Protein AF-A0A928VMZ5-F1 (afdb_monomer_lite)

InterPro domains:
  IPR001173 Glycosyltransferase 2-like [PF00535] (229-336)
  IPR029044 Nucleotide-diphospho-sugar transferases [G3DSA:3.90.550.10] (185-448)
  IPR029044 Nucleotide-diphospho-sugar transferases [SSF53448] (228-438)
  IPR050834 Glycosyltransferase 2 family enzymes [PTHR43685] (114-525)

Radius of gyration: 34.08 Å; chains: 1; bounding box: 71×69×116 Å

Organism: NCBI:txid2777977

Structure (mmCIF, N/CA/C/O backbone):
data_AF-A0A928VMZ5-F1
#
_entry.id   AF-A0A928VMZ5-F1
#
loop_
_atom_site.group_PDB
_atom_site.id
_atom_site.type_symbol
_atom_site.label_atom_id
_atom_site.label_alt_id
_atom_site.label_comp_id
_atom_site.label_asym_id
_atom_site.label_entity_id
_atom_site.label_seq_id
_atom_site.pdbx_PDB_ins_code
_atom_site.Cartn_x
_atom_site.Cartn_y
_atom_site.Cartn_z
_atom_site.occupancy
_atom_site.B_iso_or_equiv
_atom_site.auth_seq_id
_atom_site.auth_comp_id
_atom_site.auth_asym_id
_atom_site.auth_atom_id
_atom_site.pdbx_PDB_model_num
ATOM 1 N N . MET A 1 1 ? 26.529 -27.190 -6.063 1.00 48.56 1 MET A N 1
ATOM 2 C CA . MET A 1 1 ? 25.631 -26.484 -6.999 1.00 48.56 1 MET A CA 1
ATOM 3 C C . MET A 1 1 ? 24.215 -26.719 -6.514 1.00 48.56 1 MET A C 1
ATOM 5 O O . MET A 1 1 ? 23.873 -27.872 -6.290 1.00 48.56 1 MET A O 1
ATOM 9 N N . ASN A 1 2 ? 23.431 -25.664 -6.299 1.00 65.12 2 ASN A N 1
ATOM 10 C CA . ASN A 1 2 ? 22.034 -25.797 -5.888 1.00 65.12 2 ASN A CA 1
ATOM 11 C C . ASN A 1 2 ? 21.183 -26.003 -7.143 1.00 65.12 2 ASN A C 1
ATOM 13 O O . ASN A 1 2 ? 20.600 -25.052 -7.662 1.00 65.12 2 ASN A O 1
ATOM 17 N N . VAL A 1 3 ? 21.221 -27.225 -7.679 1.00 68.25 3 VAL A N 1
ATOM 18 C CA . VAL A 1 3 ? 20.388 -27.623 -8.813 1.00 68.25 3 VAL A CA 1
ATOM 19 C C . VAL A 1 3 ? 19.089 -28.190 -8.261 1.00 68.25 3 VAL A C 1
ATOM 21 O O . VAL A 1 3 ? 19.129 -29.147 -7.491 1.00 68.25 3 VAL A O 1
ATOM 24 N N . VAL A 1 4 ? 17.956 -27.589 -8.613 1.00 71.94 4 VAL A N 1
ATOM 25 C CA . VAL A 1 4 ? 16.639 -28.082 -8.197 1.00 71.94 4 VAL A CA 1
ATOM 26 C C . VAL A 1 4 ? 15.840 -28.467 -9.421 1.00 71.94 4 VAL A C 1
ATOM 28 O O . VAL A 1 4 ? 15.658 -27.657 -10.323 1.00 71.94 4 VAL A O 1
ATOM 31 N N . LEU A 1 5 ? 15.353 -29.702 -9.431 1.00 75.50 5 LEU A N 1
ATOM 32 C CA . LEU A 1 5 ? 14.455 -30.181 -10.466 1.00 75.50 5 LEU A CA 1
ATOM 33 C C . LEU A 1 5 ? 13.077 -29.534 -10.288 1.00 75.50 5 LEU A C 1
ATOM 35 O O . LEU A 1 5 ? 12.464 -29.662 -9.227 1.00 75.50 5 LEU A O 1
ATOM 39 N N . LEU A 1 6 ? 12.583 -28.868 -11.323 1.00 71.88 6 LEU A N 1
ATOM 40 C CA . LEU A 1 6 ? 11.251 -28.284 -11.352 1.00 71.88 6 LEU A CA 1
ATOM 41 C C . LEU A 1 6 ? 10.446 -28.928 -12.476 1.00 71.88 6 LEU A C 1
ATOM 43 O O . LEU A 1 6 ? 10.633 -28.582 -13.635 1.00 71.88 6 LEU A O 1
ATOM 47 N N . ASP A 1 7 ? 9.532 -29.830 -12.131 1.00 67.81 7 ASP A N 1
ATOM 48 C CA . ASP A 1 7 ? 8.591 -30.406 -13.093 1.00 67.81 7 ASP A CA 1
ATOM 49 C C . ASP A 1 7 ? 7.359 -29.506 -13.225 1.00 67.81 7 ASP A C 1
ATOM 51 O O . ASP A 1 7 ? 6.564 -29.388 -12.290 1.00 67.81 7 ASP A O 1
ATOM 55 N N . ILE A 1 8 ? 7.201 -28.863 -14.380 1.00 58.34 8 ILE A N 1
ATOM 56 C CA . ILE A 1 8 ? 6.125 -27.891 -14.622 1.00 58.34 8 ILE A CA 1
ATOM 57 C C . ILE A 1 8 ? 4.748 -28.548 -14.787 1.00 58.34 8 ILE A C 1
ATOM 59 O O . ILE A 1 8 ? 3.746 -27.841 -14.839 1.00 58.34 8 ILE A O 1
ATOM 63 N N . THR A 1 9 ? 4.675 -29.885 -14.837 1.00 50.16 9 THR A N 1
ATOM 64 C CA . THR A 1 9 ? 3.401 -30.625 -14.754 1.00 50.16 9 THR A CA 1
ATOM 65 C C . THR A 1 9 ? 2.824 -30.649 -13.336 1.00 50.16 9 THR A C 1
ATOM 67 O O . THR A 1 9 ? 1.687 -31.072 -13.129 1.00 50.16 9 THR A O 1
ATOM 70 N N . LYS A 1 10 ? 3.595 -30.192 -12.342 1.00 55.28 10 LYS A N 1
ATOM 71 C CA . LYS A 1 10 ? 3.208 -30.155 -10.932 1.00 55.28 10 LYS A CA 1
ATOM 72 C C . LYS A 1 10 ? 2.978 -28.714 -10.478 1.00 55.28 10 LYS A C 1
ATOM 74 O O . LYS A 1 10 ? 3.551 -27.786 -11.051 1.00 55.28 10 LYS A O 1
ATOM 79 N N . PRO A 1 11 ? 2.175 -28.503 -9.419 1.00 47.78 11 PRO A N 1
ATOM 80 C CA . PRO A 1 11 ? 2.005 -27.181 -8.836 1.00 47.78 11 PRO A CA 1
ATOM 81 C C . PRO A 1 11 ? 3.365 -26.565 -8.499 1.00 47.78 11 PRO A C 1
ATOM 83 O O . PRO A 1 11 ? 4.141 -27.132 -7.730 1.00 47.78 11 PRO A O 1
ATOM 86 N N . ILE A 1 12 ? 3.651 -25.398 -9.080 1.00 55.81 12 ILE A N 1
ATOM 87 C CA . ILE A 1 12 ? 4.871 -24.653 -8.769 1.00 55.81 12 ILE A CA 1
ATOM 88 C C . ILE A 1 12 ? 4.720 -24.105 -7.353 1.00 55.81 12 ILE A C 1
ATOM 90 O O . ILE A 1 12 ? 3.917 -23.196 -7.110 1.00 55.81 12 ILE A O 1
ATOM 94 N N . VAL A 1 13 ? 5.497 -24.678 -6.444 1.00 62.97 13 VAL A N 1
ATOM 95 C CA . VAL A 1 13 ? 5.587 -24.312 -5.031 1.00 62.97 13 VAL A CA 1
ATOM 96 C C . VAL A 1 13 ? 6.907 -23.603 -4.753 1.00 62.97 13 VAL A C 1
ATOM 98 O O . VAL A 1 13 ? 7.823 -23.615 -5.576 1.00 62.97 13 VAL A O 1
ATOM 101 N N . ASP A 1 14 ? 7.001 -22.979 -3.586 1.00 67.81 14 ASP A N 1
ATOM 102 C CA . ASP A 1 14 ? 8.246 -22.386 -3.116 1.00 67.81 14 ASP A CA 1
ATOM 103 C C . ASP A 1 14 ? 9.332 -23.465 -2.979 1.00 67.81 14 ASP A C 1
ATOM 105 O O . ASP A 1 14 ? 9.117 -24.521 -2.380 1.00 67.81 14 ASP A O 1
ATOM 109 N N . ILE A 1 15 ? 10.516 -23.198 -3.526 1.00 70.69 15 ILE A N 1
ATOM 110 C CA . ILE A 1 15 ? 11.653 -24.119 -3.483 1.00 70.69 15 ILE A CA 1
ATOM 111 C C . ILE A 1 15 ? 12.613 -23.675 -2.390 1.00 70.69 15 ILE A C 1
ATOM 113 O O . ILE A 1 15 ? 13.201 -22.598 -2.480 1.00 70.69 15 ILE A O 1
ATOM 117 N N . ARG A 1 16 ? 12.837 -24.534 -1.392 1.00 71.38 16 ARG A N 1
ATOM 118 C CA . ARG A 1 16 ? 13.838 -24.310 -0.343 1.00 71.38 16 ARG A CA 1
ATOM 119 C C . ARG A 1 16 ? 15.166 -24.960 -0.732 1.00 71.38 16 ARG A C 1
ATOM 121 O O . ARG A 1 16 ? 15.240 -26.166 -0.948 1.00 71.38 16 ARG A O 1
ATOM 128 N N . LEU A 1 17 ? 16.211 -24.153 -0.834 1.00 66.75 17 LEU A N 1
ATOM 129 C CA . LEU A 1 17 ? 17.553 -24.565 -1.225 1.00 66.75 17 LEU A CA 1
ATOM 130 C C . LEU A 1 17 ? 18.358 -25.033 -0.004 1.00 66.75 17 LEU A C 1
ATOM 132 O O . LEU A 1 17 ? 18.154 -24.511 1.095 1.00 66.75 17 LEU A O 1
ATOM 136 N N . PRO A 1 18 ? 19.310 -25.969 -0.176 1.00 64.19 18 PRO A N 1
ATOM 137 C CA . PRO A 1 18 ? 20.216 -26.354 0.897 1.00 64.19 18 PRO A CA 1
ATOM 138 C C . PRO A 1 18 ? 21.054 -25.156 1.379 1.00 64.19 18 PRO A C 1
ATOM 140 O O . PRO A 1 18 ? 21.425 -24.301 0.564 1.00 64.19 18 PRO A O 1
ATOM 143 N N . PRO A 1 19 ? 21.416 -25.099 2.673 1.00 56.66 19 PRO A N 1
ATOM 144 C CA . PRO A 1 19 ? 22.263 -24.037 3.204 1.00 56.66 19 PRO A CA 1
ATOM 145 C C . PRO A 1 19 ? 23.654 -24.062 2.545 1.00 56.66 19 PRO A C 1
ATOM 147 O O . PRO A 1 19 ? 24.413 -25.017 2.694 1.00 56.66 19 PRO A O 1
ATOM 150 N N . GLY A 1 20 ? 24.001 -23.001 1.808 1.00 58.56 20 GLY A N 1
ATOM 151 C CA . GLY A 1 20 ? 25.301 -22.851 1.148 1.00 58.56 20 GLY A CA 1
ATOM 152 C C . GLY A 1 20 ? 25.461 -21.515 0.410 1.00 58.56 20 GLY A C 1
ATOM 153 O O . GLY A 1 20 ? 24.483 -20.935 -0.052 1.00 58.56 20 GLY A O 1
ATOM 154 N N . ARG A 1 21 ? 26.707 -21.028 0.282 1.00 50.72 21 ARG A N 1
ATOM 155 C CA . ARG A 1 21 ? 27.095 -19.726 -0.319 1.00 50.72 21 ARG A CA 1
ATOM 156 C C . ARG A 1 21 ? 27.026 -19.688 -1.862 1.00 50.72 21 ARG A C 1
ATOM 158 O O . ARG A 1 21 ? 27.895 -19.099 -2.500 1.00 50.72 21 ARG A O 1
ATOM 165 N N . ALA A 1 22 ? 26.063 -20.361 -2.491 1.00 54.56 22 ALA A N 1
ATOM 166 C CA . ALA A 1 22 ? 25.933 -20.301 -3.948 1.00 54.56 22 ALA A CA 1
ATOM 167 C C . ALA A 1 22 ? 25.174 -19.016 -4.351 1.00 54.56 22 ALA A C 1
ATOM 169 O O . ALA A 1 22 ? 24.052 -18.830 -3.889 1.00 54.56 22 ALA A O 1
ATOM 170 N N . PRO A 1 23 ? 25.735 -18.139 -5.210 1.00 59.34 23 PRO A N 1
ATOM 171 C CA . PRO A 1 23 ? 25.083 -16.882 -5.612 1.00 59.34 23 PRO A CA 1
ATOM 172 C C . PRO A 1 23 ? 23.857 -17.085 -6.519 1.00 59.34 23 PRO A C 1
ATOM 174 O O . PRO A 1 23 ? 23.101 -16.146 -6.772 1.00 59.34 23 PRO A O 1
ATOM 177 N N . HIS A 1 24 ? 23.653 -18.312 -7.007 1.00 66.44 24 HIS A N 1
ATOM 178 C CA . HIS A 1 24 ? 22.544 -18.675 -7.879 1.00 66.44 24 HIS A CA 1
ATOM 179 C C . HIS A 1 24 ? 22.023 -20.083 -7.556 1.00 66.44 24 HIS A C 1
ATOM 181 O O . HIS A 1 24 ? 22.812 -20.998 -7.287 1.00 66.44 24 HIS A O 1
ATOM 187 N N . ALA A 1 25 ? 20.708 -20.275 -7.671 1.00 71.25 25 ALA A N 1
ATOM 188 C CA . ALA A 1 25 ? 20.103 -21.592 -7.854 1.00 71.25 25 ALA A CA 1
ATOM 189 C C . ALA A 1 25 ? 19.911 -21.850 -9.338 1.00 71.25 25 ALA A C 1
ATOM 191 O O . ALA A 1 25 ? 19.537 -20.957 -10.094 1.00 71.25 25 ALA A O 1
ATOM 192 N N . THR A 1 26 ? 20.171 -23.082 -9.751 1.00 80.50 26 THR A N 1
ATOM 193 C CA . THR A 1 26 ? 19.883 -23.529 -11.109 1.00 80.50 26 THR A CA 1
ATOM 194 C C . THR A 1 26 ? 18.637 -24.397 -11.051 1.00 80.50 26 THR A C 1
ATOM 196 O O . THR A 1 26 ? 18.661 -25.469 -10.456 1.00 80.50 26 THR A O 1
ATOM 199 N N . LEU A 1 27 ? 17.528 -23.925 -11.606 1.00 77.19 27 LEU A N 1
ATOM 200 C CA . LEU A 1 27 ? 16.335 -24.745 -11.747 1.00 77.19 27 LEU A CA 1
ATOM 201 C C . LEU A 1 27 ? 16.476 -25.584 -13.008 1.00 77.19 27 LEU A C 1
ATOM 203 O O . LEU A 1 27 ? 16.452 -25.035 -14.105 1.00 77.19 27 LEU A O 1
ATOM 207 N N . GLN A 1 28 ? 16.609 -26.894 -12.839 1.00 79.75 28 GLN A N 1
ATOM 208 C CA . GLN A 1 28 ? 16.480 -27.860 -13.921 1.00 79.75 28 GLN A CA 1
ATOM 209 C C . GLN A 1 28 ? 14.999 -28.029 -14.225 1.00 79.75 28 GLN A C 1
ATOM 211 O O . GLN A 1 28 ? 14.299 -28.794 -13.561 1.00 79.75 28 GLN A O 1
ATOM 216 N N . VAL A 1 29 ? 14.507 -27.273 -15.198 1.00 72.62 29 VAL A N 1
ATOM 217 C CA . VAL A 1 29 ? 13.096 -27.302 -15.571 1.00 72.62 29 VAL A CA 1
ATOM 218 C C . VAL A 1 29 ? 12.838 -28.562 -16.376 1.00 72.62 29 VAL A C 1
ATOM 220 O O . VAL A 1 29 ? 13.568 -28.862 -17.319 1.00 72.62 29 VAL A O 1
ATOM 223 N N . GLN A 1 30 ? 11.807 -29.305 -16.003 1.00 65.06 30 GLN A N 1
ATOM 224 C CA . GLN A 1 30 ? 11.381 -30.518 -16.669 1.00 65.06 30 GLN A CA 1
ATOM 225 C C . GLN A 1 30 ? 9.888 -30.484 -16.983 1.00 65.06 30 GLN A C 1
ATOM 227 O O . GLN A 1 30 ? 9.126 -29.783 -16.322 1.00 65.06 30 GLN A O 1
ATOM 232 N N . PHE A 1 31 ? 9.467 -31.279 -17.959 1.00 57.19 31 PHE A N 1
ATOM 233 C CA . PHE A 1 31 ? 8.062 -31.589 -18.216 1.00 57.19 31 PHE A CA 1
ATOM 234 C C . PHE A 1 31 ? 7.916 -33.086 -18.400 1.00 57.19 31 PHE A C 1
ATOM 236 O O . PHE A 1 31 ? 8.609 -33.678 -19.228 1.00 57.19 31 PHE A O 1
ATOM 243 N N . ALA A 1 32 ? 7.060 -33.696 -17.579 1.00 54.47 32 ALA A N 1
ATOM 244 C CA . ALA A 1 32 ? 6.840 -35.141 -17.567 1.00 54.47 32 ALA A CA 1
ATOM 245 C C . ALA A 1 32 ? 8.157 -35.949 -17.467 1.00 54.47 32 ALA A C 1
ATOM 247 O O . ALA A 1 32 ? 8.309 -37.002 -18.084 1.00 54.47 32 ALA A O 1
ATOM 248 N N . GLY A 1 33 ? 9.132 -35.438 -16.703 1.00 52.59 33 GLY A N 1
ATOM 249 C CA . GLY A 1 33 ? 10.445 -36.064 -16.500 1.00 52.59 33 GLY A CA 1
ATOM 250 C C . GLY A 1 33 ? 11.509 -35.801 -17.580 1.00 52.59 33 GLY A C 1
ATOM 251 O O . GLY A 1 33 ? 12.642 -36.251 -17.409 1.00 52.59 33 GLY A O 1
ATOM 252 N N . GLN A 1 34 ? 11.209 -35.070 -18.664 1.00 48.19 34 GLN A N 1
ATOM 253 C CA . GLN A 1 34 ? 12.216 -34.623 -19.644 1.00 48.19 34 GLN A CA 1
ATOM 254 C C . GLN A 1 34 ? 12.776 -33.241 -19.300 1.00 48.19 34 GLN A C 1
ATOM 256 O O . GLN A 1 34 ? 12.016 -32.327 -19.001 1.00 48.19 34 GLN A O 1
ATOM 261 N N . HIS A 1 35 ? 14.098 -33.064 -19.395 1.00 67.94 35 HIS A N 1
ATOM 262 C CA . HIS A 1 35 ? 14.784 -31.792 -19.134 1.00 67.94 35 HIS A CA 1
ATOM 263 C C . HIS A 1 35 ? 14.622 -30.781 -20.277 1.00 67.94 35 HIS A C 1
ATOM 265 O O . HIS A 1 35 ? 14.902 -31.089 -21.430 1.00 67.94 35 HIS A O 1
ATOM 271 N N . LEU A 1 36 ? 14.179 -29.567 -19.938 1.00 50.84 36 LEU A N 1
ATOM 272 C CA . LEU A 1 36 ? 13.831 -28.482 -20.868 1.00 50.84 36 LEU A CA 1
ATOM 273 C C . LEU A 1 36 ? 14.871 -27.363 -20.916 1.00 50.84 36 LEU A C 1
ATOM 275 O O . LEU A 1 36 ? 14.942 -26.599 -21.883 1.00 50.84 36 LEU A O 1
ATOM 279 N N . GLY A 1 37 ? 15.657 -27.232 -19.852 1.00 57.00 37 GLY A N 1
ATOM 280 C CA . GLY A 1 37 ? 16.647 -26.181 -19.701 1.00 57.00 37 GLY A CA 1
ATOM 281 C C . GLY A 1 37 ? 16.877 -25.797 -18.248 1.00 57.00 37 GLY A C 1
ATOM 282 O O . GLY A 1 37 ? 16.157 -26.217 -17.341 1.00 57.00 37 GLY A O 1
ATOM 283 N N . ASP A 1 38 ? 17.905 -24.980 -18.056 1.00 76.31 38 ASP A N 1
ATOM 284 C CA . ASP A 1 38 ? 18.380 -24.553 -16.750 1.00 76.31 38 ASP A CA 1
ATOM 285 C C . ASP A 1 38 ? 18.135 -23.060 -16.573 1.00 76.31 38 ASP A C 1
ATOM 287 O O . ASP A 1 38 ? 18.746 -22.247 -17.264 1.00 76.31 38 ASP A O 1
ATOM 291 N N . ILE A 1 39 ? 17.277 -22.684 -15.626 1.00 68.62 39 ILE A N 1
ATOM 292 C CA . ILE A 1 39 ? 17.122 -21.277 -15.245 1.00 68.62 39 ILE A CA 1
ATOM 293 C C . ILE A 1 39 ? 18.104 -20.986 -14.129 1.00 68.62 39 ILE A C 1
ATOM 295 O O . ILE A 1 39 ? 18.011 -21.568 -13.046 1.00 68.62 39 ILE A O 1
ATOM 299 N N . ARG A 1 40 ? 19.008 -20.033 -14.343 1.00 73.38 40 ARG A N 1
ATOM 300 C CA . ARG A 1 40 ? 19.794 -19.483 -13.240 1.00 73.38 40 ARG A CA 1
ATOM 301 C C . ARG A 1 40 ? 19.025 -18.363 -12.578 1.00 73.38 40 ARG A C 1
ATOM 303 O O . ARG A 1 40 ? 18.909 -17.266 -13.111 1.00 73.38 40 ARG A O 1
ATOM 310 N N . LEU A 1 41 ? 18.551 -18.633 -11.376 1.00 64.00 41 LEU A N 1
ATOM 311 C CA . LEU A 1 41 ? 17.943 -17.620 -10.542 1.00 64.00 41 LEU A CA 1
ATOM 312 C C . LEU A 1 41 ? 19.002 -17.019 -9.626 1.00 64.00 41 LEU A C 1
ATOM 314 O O . LEU A 1 41 ? 19.661 -17.770 -8.902 1.00 64.00 41 LEU A O 1
ATOM 318 N N . PRO A 1 42 ? 19.178 -15.686 -9.618 1.00 56.53 42 PRO A N 1
ATOM 319 C CA . PRO A 1 42 ? 19.941 -15.034 -8.568 1.00 56.53 42 PRO A CA 1
ATOM 320 C C . PRO A 1 42 ? 19.252 -15.312 -7.236 1.00 56.53 42 PRO A C 1
ATOM 322 O O . PRO A 1 42 ? 18.103 -14.922 -7.017 1.00 56.53 42 PRO A O 1
ATOM 325 N N . THR A 1 43 ? 19.943 -16.038 -6.367 1.00 56.81 43 THR A N 1
ATOM 326 C CA . THR A 1 43 ? 19.429 -16.403 -5.052 1.00 56.81 43 THR A CA 1
ATOM 327 C C . THR A 1 43 ? 19.940 -15.398 -4.050 1.00 56.81 43 THR A C 1
ATOM 329 O O . THR A 1 43 ? 21.118 -15.401 -3.705 1.00 56.81 43 THR A O 1
ATOM 332 N N . VAL A 1 44 ? 19.037 -14.528 -3.607 1.00 49.16 44 VAL A N 1
ATOM 333 C CA . VAL A 1 44 ? 19.271 -13.662 -2.447 1.00 49.16 44 VAL A CA 1
ATOM 334 C C . VAL A 1 44 ? 18.832 -14.377 -1.156 1.00 49.16 44 VAL A C 1
ATOM 336 O O . VAL A 1 44 ? 19.431 -14.177 -0.102 1.00 49.16 44 VAL A O 1
ATOM 339 N N . ASP A 1 45 ? 17.885 -15.317 -1.287 1.00 54.12 45 ASP A N 1
ATOM 340 C CA . ASP A 1 45 ? 17.253 -16.073 -0.204 1.00 54.12 45 ASP A CA 1
ATOM 341 C C . ASP A 1 45 ? 17.420 -17.592 -0.381 1.00 54.12 45 ASP A C 1
ATOM 343 O O . ASP A 1 45 ? 17.594 -18.096 -1.494 1.00 54.12 45 ASP A O 1
ATOM 347 N N . GLN A 1 46 ? 17.300 -18.346 0.720 1.00 67.31 46 GLN A N 1
ATOM 348 C CA . GLN A 1 46 ? 17.251 -19.818 0.693 1.00 67.31 46 GLN A CA 1
ATOM 349 C C . GLN A 1 46 ? 15.912 -20.365 0.178 1.00 67.31 46 GLN A C 1
ATOM 351 O O . GLN A 1 46 ? 15.770 -21.577 0.046 1.00 67.31 46 GLN A O 1
ATOM 356 N N . ILE A 1 47 ? 14.924 -19.508 -0.096 1.00 61.81 47 ILE A N 1
ATOM 357 C CA . ILE A 1 47 ? 13.630 -19.894 -0.657 1.00 61.81 47 ILE A CA 1
ATOM 358 C C . ILE A 1 47 ? 13.413 -19.119 -1.953 1.00 61.81 47 ILE A C 1
ATOM 360 O O . ILE A 1 47 ? 13.341 -17.893 -1.954 1.00 61.81 47 ILE A O 1
ATOM 364 N N . VAL A 1 48 ? 13.287 -19.838 -3.062 1.00 65.56 48 VAL A N 1
ATOM 365 C CA . VAL A 1 48 ? 12.854 -19.265 -4.332 1.00 65.56 48 VAL A CA 1
ATOM 366 C C . VAL A 1 48 ? 11.335 -19.373 -4.386 1.00 65.56 48 VAL A C 1
ATOM 368 O O . VAL A 1 48 ? 10.797 -20.477 -4.454 1.00 65.56 48 VAL A O 1
ATOM 371 N N . THR A 1 49 ? 10.638 -18.238 -4.327 1.00 65.44 49 THR A N 1
ATOM 372 C CA . THR A 1 49 ? 9.170 -18.235 -4.278 1.00 65.44 49 THR A CA 1
ATOM 373 C C . THR A 1 49 ? 8.556 -18.707 -5.591 1.00 65.44 49 THR A C 1
ATOM 375 O O . THR A 1 49 ? 9.071 -18.421 -6.673 1.00 65.44 49 THR A O 1
ATOM 378 N N . ALA A 1 50 ? 7.399 -19.356 -5.520 1.00 56.16 50 ALA A N 1
ATOM 379 C CA . ALA A 1 50 ? 6.610 -19.787 -6.662 1.00 56.16 50 ALA A CA 1
ATOM 380 C C . ALA A 1 50 ? 6.290 -18.623 -7.603 1.00 56.16 50 ALA A C 1
ATOM 382 O O . ALA A 1 50 ? 6.280 -18.807 -8.814 1.00 56.16 50 ALA A O 1
ATOM 383 N N . ALA A 1 51 ? 6.070 -17.416 -7.074 1.00 48.62 51 ALA A N 1
ATOM 384 C CA . ALA A 1 51 ? 5.853 -16.212 -7.875 1.00 48.62 51 ALA A CA 1
ATOM 385 C C . ALA A 1 51 ? 7.100 -15.817 -8.680 1.00 48.62 51 ALA A C 1
ATOM 387 O O . ALA A 1 51 ? 6.983 -15.460 -9.848 1.00 48.62 51 ALA A O 1
ATOM 388 N N . ARG A 1 52 ? 8.295 -15.936 -8.092 1.00 57.25 52 ARG A N 1
ATOM 389 C CA . ARG A 1 52 ? 9.574 -15.653 -8.757 1.00 57.25 52 ARG A CA 1
ATOM 390 C C . ARG A 1 52 ? 9.962 -16.757 -9.736 1.00 57.25 52 ARG A C 1
ATOM 392 O O . ARG A 1 52 ? 10.474 -16.453 -10.805 1.00 57.25 52 ARG A O 1
ATOM 399 N N . ILE A 1 53 ? 9.649 -18.012 -9.414 1.00 60.09 53 ILE A N 1
ATOM 400 C CA . ILE A 1 53 ? 9.773 -19.151 -10.331 1.00 60.09 53 ILE A CA 1
ATOM 401 C C . ILE A 1 53 ? 8.836 -18.955 -11.524 1.00 60.09 53 ILE A C 1
ATOM 403 O O . ILE A 1 53 ? 9.284 -19.053 -12.656 1.00 60.09 53 ILE A O 1
ATOM 407 N N . ARG A 1 54 ? 7.562 -18.606 -11.300 1.00 53.31 54 ARG A N 1
ATOM 408 C CA . ARG A 1 54 ? 6.593 -18.305 -12.369 1.00 53.31 54 ARG A CA 1
ATOM 409 C C . ARG A 1 54 ? 7.019 -17.093 -13.188 1.00 53.31 54 ARG A C 1
ATOM 411 O O . ARG A 1 54 ? 6.991 -17.165 -14.405 1.00 53.31 54 ARG A O 1
ATOM 418 N N . GLY A 1 55 ? 7.446 -16.011 -12.542 1.00 48.88 55 GLY A N 1
ATOM 419 C CA . GLY A 1 55 ? 7.949 -14.811 -13.210 1.00 48.88 55 GLY A CA 1
ATOM 420 C C . GLY A 1 55 ? 9.170 -15.107 -14.075 1.00 48.88 55 GLY A C 1
ATOM 421 O O . GLY A 1 55 ? 9.216 -14.670 -15.215 1.00 48.88 55 GLY A O 1
ATOM 422 N N . ALA A 1 56 ? 10.103 -15.925 -13.586 1.00 57.75 56 ALA A N 1
ATOM 423 C CA . ALA A 1 56 ? 11.254 -16.368 -14.361 1.00 57.75 56 ALA A CA 1
ATOM 424 C C . ALA A 1 56 ? 10.890 -17.377 -15.456 1.00 57.75 56 ALA A C 1
ATOM 426 O O . ALA A 1 56 ? 11.463 -17.319 -16.530 1.00 57.75 56 ALA A O 1
ATOM 427 N N . LEU A 1 57 ? 9.917 -18.266 -15.236 1.00 53.56 57 LEU A N 1
ATOM 428 C CA . LEU A 1 57 ? 9.411 -19.163 -16.277 1.00 53.56 57 LEU A CA 1
ATOM 429 C C . LEU A 1 57 ? 8.721 -18.379 -17.404 1.00 53.56 57 LEU A C 1
ATOM 431 O O . LEU A 1 57 ? 8.849 -18.711 -18.575 1.00 53.56 57 LEU A O 1
ATOM 435 N N . VAL A 1 58 ? 8.000 -17.317 -17.054 1.00 49.91 58 VAL A N 1
ATOM 436 C CA . VAL A 1 58 ? 7.353 -16.418 -18.013 1.00 49.91 58 VAL A CA 1
ATOM 437 C C . VAL A 1 58 ? 8.401 -15.561 -18.728 1.00 49.91 58 VAL A C 1
ATOM 439 O O . VAL A 1 58 ? 8.377 -15.487 -19.950 1.00 49.91 58 VAL A O 1
ATOM 442 N N . ALA A 1 59 ? 9.349 -14.963 -18.007 1.00 47.97 59 ALA A N 1
ATOM 443 C CA . ALA A 1 59 ? 10.385 -14.103 -18.582 1.00 47.97 59 ALA A CA 1
ATOM 444 C C . ALA A 1 59 ? 11.370 -14.878 -19.471 1.00 47.97 59 ALA A C 1
ATOM 446 O O . ALA A 1 59 ? 11.663 -14.456 -20.583 1.00 47.97 59 ALA A O 1
ATOM 447 N N . GLU A 1 60 ? 11.834 -16.039 -19.013 1.00 53.09 60 GLU A N 1
ATOM 448 C CA . GLU A 1 60 ? 12.840 -16.834 -19.721 1.00 53.09 60 GLU A CA 1
ATOM 449 C C . GLU A 1 60 ? 12.219 -17.646 -20.870 1.00 53.09 60 GLU A C 1
ATOM 451 O O . GLU A 1 60 ? 12.923 -18.094 -21.778 1.00 53.09 60 GLU A O 1
ATOM 456 N N . PHE A 1 61 ? 10.893 -17.853 -20.863 1.00 52.62 61 PHE A N 1
ATOM 457 C CA . PHE A 1 61 ? 10.294 -18.828 -21.764 1.00 52.62 61 PHE A CA 1
ATOM 458 C C . PHE A 1 61 ? 8.900 -18.531 -22.355 1.00 52.62 61 PHE A C 1
ATOM 460 O O . PHE A 1 61 ? 8.252 -19.449 -22.864 1.00 52.62 61 PHE A O 1
ATOM 467 N N . THR A 1 62 ? 8.458 -17.274 -22.423 1.00 48.12 62 THR A N 1
ATOM 468 C CA . THR A 1 62 ? 7.181 -16.857 -23.065 1.00 48.12 62 THR A CA 1
ATOM 469 C C . THR A 1 62 ? 7.055 -17.143 -24.574 1.00 48.12 62 THR A C 1
ATOM 471 O O . THR A 1 62 ? 6.001 -16.932 -25.162 1.00 48.12 62 THR A O 1
ATOM 474 N N . SER A 1 63 ? 8.087 -17.701 -25.197 1.00 48.81 63 SER A N 1
ATOM 475 C CA . SER A 1 63 ? 8.068 -18.356 -26.516 1.00 48.81 63 SER A CA 1
ATOM 476 C C . SER A 1 63 ? 9.029 -19.571 -26.564 1.00 48.81 63 SER A C 1
ATOM 478 O O . SER A 1 63 ? 8.687 -20.604 -27.146 1.00 48.81 63 SER A O 1
ATOM 480 N N . PRO A 1 64 ? 10.180 -19.557 -25.852 1.00 41.75 64 PRO A N 1
ATOM 481 C CA . PRO A 1 64 ? 11.092 -20.703 -25.806 1.00 41.75 64 PRO A CA 1
ATOM 482 C C . PRO A 1 64 ? 10.595 -21.973 -25.090 1.00 41.75 64 PRO A C 1
ATOM 484 O O . PRO A 1 64 ? 11.050 -23.046 -25.479 1.00 41.75 64 PRO A O 1
ATOM 487 N N . ILE A 1 65 ? 9.705 -21.911 -24.078 1.00 39.56 65 ILE A N 1
ATOM 488 C CA . ILE A 1 65 ? 9.313 -23.109 -23.281 1.00 39.56 65 ILE A CA 1
ATOM 489 C C . ILE A 1 65 ? 8.557 -24.078 -24.165 1.00 39.56 65 ILE A C 1
ATOM 491 O O . ILE A 1 65 ? 8.877 -25.256 -24.186 1.00 39.56 65 ILE A O 1
ATOM 495 N N . LEU A 1 66 ? 7.604 -23.573 -24.943 1.00 44.28 66 LEU A N 1
ATOM 496 C CA . LEU A 1 66 ? 6.713 -24.380 -25.765 1.00 44.28 66 LEU A CA 1
ATOM 497 C C . LEU A 1 66 ? 7.437 -25.012 -26.961 1.00 44.28 66 LEU A C 1
ATOM 499 O O . LEU A 1 66 ? 7.242 -26.186 -27.268 1.00 44.28 66 LEU A O 1
ATOM 503 N N . VAL A 1 67 ? 8.330 -24.246 -27.596 1.00 39.38 67 VAL A N 1
ATOM 504 C CA . VAL A 1 67 ? 9.148 -24.712 -28.724 1.00 39.38 67 VAL A CA 1
ATOM 505 C C . VAL A 1 67 ? 10.238 -25.690 -28.258 1.00 39.38 67 VAL A C 1
ATOM 507 O O . VAL A 1 67 ? 10.533 -26.646 -28.970 1.00 39.38 67 VAL A O 1
ATOM 510 N N . ARG A 1 68 ? 10.815 -25.513 -27.057 1.00 40.50 68 ARG A N 1
ATOM 511 C CA . ARG A 1 68 ? 11.802 -26.453 -26.483 1.00 40.50 68 ARG A CA 1
ATOM 512 C C . ARG A 1 68 ? 11.171 -27.702 -25.864 1.00 40.50 68 ARG A C 1
ATOM 514 O O . ARG A 1 68 ? 11.770 -28.761 -25.984 1.00 40.50 68 ARG A O 1
ATOM 521 N N . LEU A 1 69 ? 9.968 -27.596 -25.293 1.00 38.88 69 LEU A N 1
ATOM 522 C CA . LEU A 1 69 ? 9.158 -28.712 -24.775 1.00 38.88 69 LEU A CA 1
ATOM 523 C C . LEU A 1 69 ? 8.887 -29.806 -25.804 1.00 38.88 69 LEU A C 1
ATOM 525 O O . LEU A 1 69 ? 8.789 -30.976 -25.452 1.00 38.88 69 LEU A O 1
ATOM 529 N N . LEU A 1 70 ? 8.745 -29.420 -27.069 1.00 35.84 70 LEU A N 1
ATOM 530 C CA . LEU A 1 70 ? 8.402 -30.331 -28.157 1.00 35.84 70 LEU A CA 1
ATOM 531 C C . LEU A 1 70 ? 9.589 -30.635 -29.080 1.00 35.84 70 LEU A C 1
ATOM 533 O O . LEU A 1 70 ? 9.597 -31.683 -29.723 1.00 35.84 70 LEU A O 1
ATOM 537 N N . ALA A 1 71 ? 10.633 -29.795 -29.092 1.00 37.66 71 ALA A N 1
ATOM 538 C CA . ALA A 1 71 ? 11.899 -30.113 -29.761 1.00 37.66 71 ALA A CA 1
ATOM 539 C C . ALA A 1 71 ? 12.627 -31.315 -29.125 1.00 37.66 71 ALA A C 1
ATOM 541 O O . ALA A 1 71 ? 13.454 -31.940 -29.782 1.00 37.66 71 ALA A O 1
ATOM 542 N N . THR A 1 72 ? 12.316 -31.673 -27.874 1.00 40.62 72 THR A N 1
ATOM 543 C CA . THR A 1 72 ? 12.870 -32.859 -27.197 1.00 40.62 72 THR A CA 1
ATOM 544 C C . THR A 1 72 ? 12.044 -34.136 -27.401 1.00 40.62 72 THR A C 1
ATOM 546 O O . THR A 1 72 ? 12.474 -35.210 -26.974 1.00 40.62 72 THR A O 1
ATOM 549 N N . ALA A 1 73 ? 10.883 -34.052 -28.066 1.00 36.31 73 ALA A N 1
ATOM 550 C CA . ALA A 1 73 ? 9.950 -35.171 -28.228 1.00 36.31 73 ALA A CA 1
ATOM 551 C C . ALA A 1 73 ? 9.979 -35.853 -29.612 1.00 36.31 73 ALA A C 1
ATOM 553 O O . ALA A 1 73 ? 9.321 -36.876 -29.787 1.00 36.31 73 ALA A O 1
ATOM 554 N N . SER A 1 74 ? 10.745 -35.367 -30.597 1.00 33.94 74 SER A N 1
ATOM 555 C CA . SER A 1 74 ? 10.950 -36.113 -31.849 1.00 33.94 74 SER A CA 1
ATOM 556 C C . SER A 1 74 ? 12.295 -35.782 -32.499 1.00 33.94 74 SER A C 1
ATOM 558 O O . SER A 1 74 ? 12.677 -34.612 -32.499 1.00 33.94 74 SER A O 1
ATOM 560 N N . PRO A 1 75 ? 13.036 -36.753 -33.072 1.00 34.03 75 PRO A N 1
ATOM 561 C CA . PRO A 1 75 ? 14.432 -36.524 -33.435 1.00 34.03 75 PRO A CA 1
ATOM 562 C C . PRO A 1 75 ? 14.657 -35.625 -34.664 1.00 34.03 75 PRO A C 1
ATOM 564 O O . PRO A 1 75 ? 15.810 -35.351 -34.972 1.00 34.03 75 PRO A O 1
ATOM 567 N N . TRP A 1 76 ? 13.620 -35.161 -35.376 1.00 34.50 76 TRP A N 1
ATOM 568 C CA . TRP A 1 76 ? 13.793 -34.414 -36.634 1.00 34.50 76 TRP A CA 1
ATOM 569 C C . TRP A 1 76 ? 12.591 -33.519 -37.002 1.00 34.50 76 TRP A C 1
ATOM 571 O O . TRP A 1 76 ? 11.851 -33.900 -37.899 1.00 34.50 76 TRP A O 1
ATOM 581 N N . GLN A 1 77 ? 12.372 -32.342 -36.385 1.00 41.53 77 GLN A N 1
ATOM 582 C CA . GLN A 1 77 ? 11.443 -31.318 -36.930 1.00 41.53 77 GLN A CA 1
ATOM 583 C C . GLN A 1 77 ? 11.851 -29.868 -36.596 1.00 41.53 77 GLN A C 1
ATOM 585 O O . GLN A 1 77 ? 12.482 -29.595 -35.576 1.00 41.53 77 GLN A O 1
ATOM 590 N N . SER A 1 78 ? 11.497 -28.929 -37.482 1.00 46.59 78 SER A N 1
ATOM 591 C CA . SER A 1 78 ? 11.820 -27.498 -37.374 1.00 46.59 78 SER A CA 1
ATOM 592 C C . SER A 1 78 ? 10.904 -26.757 -36.384 1.00 46.59 78 SER A C 1
ATOM 594 O O . SER A 1 78 ? 9.787 -27.192 -36.095 1.00 46.59 78 SER A O 1
ATOM 596 N N . ARG A 1 79 ? 11.343 -25.583 -35.893 1.00 37.88 79 ARG A N 1
ATOM 597 C CA . ARG A 1 79 ? 10.575 -24.727 -34.957 1.00 37.88 79 ARG A CA 1
ATOM 598 C C . ARG A 1 79 ? 9.148 -24.411 -35.442 1.00 37.88 79 ARG A C 1
ATOM 600 O O . ARG A 1 79 ? 8.249 -24.270 -34.621 1.00 37.88 79 ARG A O 1
ATOM 607 N N . ALA A 1 80 ? 8.935 -24.340 -36.757 1.00 42.22 80 ALA A N 1
ATOM 608 C CA . ALA A 1 80 ? 7.638 -24.046 -37.365 1.00 42.22 80 ALA A CA 1
ATOM 609 C C . ALA A 1 80 ? 6.642 -25.222 -37.285 1.00 42.22 80 ALA A C 1
ATOM 611 O O . ALA A 1 80 ? 5.470 -25.010 -36.984 1.00 42.22 80 ALA A O 1
ATOM 612 N N . GLN A 1 81 ? 7.099 -26.464 -37.486 1.00 45.59 81 GLN A N 1
ATOM 613 C CA . GLN A 1 81 ? 6.248 -27.660 -37.358 1.00 45.59 81 GLN A CA 1
ATOM 614 C C . GLN A 1 81 ? 5.826 -27.912 -35.909 1.00 45.59 81 GLN A C 1
ATOM 616 O O . GLN A 1 81 ? 4.701 -28.328 -35.641 1.00 45.59 81 GLN A O 1
ATOM 621 N N . ILE A 1 82 ? 6.716 -27.602 -34.969 1.00 45.00 82 ILE A N 1
ATOM 622 C CA . ILE A 1 82 ? 6.457 -27.715 -33.535 1.00 45.00 82 ILE A CA 1
ATOM 623 C C . ILE A 1 82 ? 5.367 -26.729 -33.087 1.00 45.00 82 ILE A C 1
ATOM 625 O O . ILE A 1 82 ? 4.439 -27.127 -32.384 1.00 45.00 82 ILE A O 1
ATOM 629 N N . ALA A 1 83 ? 5.437 -25.471 -33.534 1.00 49.62 83 ALA A N 1
ATOM 630 C CA . ALA A 1 83 ? 4.396 -24.479 -33.267 1.00 49.62 83 ALA A CA 1
ATOM 631 C C . ALA A 1 83 ? 3.043 -24.886 -33.887 1.00 49.62 83 ALA A C 1
ATOM 633 O O . ALA A 1 83 ? 2.011 -24.809 -33.227 1.00 49.62 83 ALA A O 1
ATOM 634 N N . ALA A 1 84 ? 3.045 -25.413 -35.117 1.00 52.53 84 ALA A N 1
ATOM 635 C CA . ALA A 1 84 ? 1.827 -25.884 -35.782 1.00 52.53 84 ALA A CA 1
ATOM 636 C C . ALA A 1 84 ? 1.152 -27.061 -35.047 1.00 52.53 84 ALA A C 1
ATOM 638 O O . ALA A 1 84 ? -0.067 -27.064 -34.872 1.00 52.53 84 ALA A O 1
ATOM 639 N N . ASN A 1 85 ? 1.936 -28.034 -34.573 1.00 53.25 85 ASN A N 1
ATOM 640 C CA . ASN A 1 85 ? 1.425 -29.186 -33.822 1.00 53.25 85 ASN A CA 1
ATOM 641 C C . ASN A 1 85 ? 0.881 -28.800 -32.446 1.00 53.25 85 ASN A C 1
ATOM 643 O O . ASN A 1 85 ? -0.062 -29.422 -31.955 1.00 53.25 85 ASN A O 1
ATOM 647 N N . LEU A 1 86 ? 1.474 -27.791 -31.813 1.00 54.06 86 LEU A N 1
ATOM 648 C CA . LEU A 1 86 ? 1.012 -27.316 -30.522 1.00 54.06 86 LEU A CA 1
ATOM 649 C C . LEU A 1 86 ? -0.329 -26.592 -30.633 1.00 54.06 86 LEU A C 1
ATOM 651 O O . LEU A 1 86 ? -1.235 -26.845 -29.840 1.00 54.06 86 LEU A O 1
ATOM 655 N N . ASP A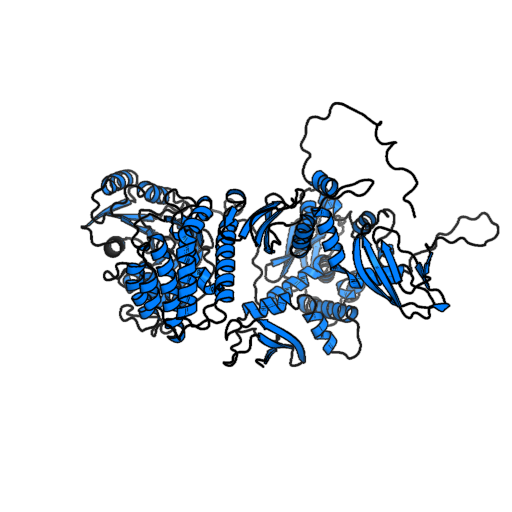 1 87 ? -0.469 -25.748 -31.649 1.00 60.75 87 ASP A N 1
ATOM 656 C CA . ASP A 1 87 ? -1.711 -25.035 -31.915 1.00 60.75 87 ASP A CA 1
ATOM 657 C C . ASP A 1 87 ? -2.848 -26.017 -32.197 1.00 60.75 87 ASP A C 1
ATOM 659 O O . ASP A 1 87 ? -3.962 -25.822 -31.716 1.00 60.75 87 ASP A O 1
ATOM 663 N N . GLN A 1 88 ? -2.549 -27.120 -32.889 1.00 66.19 88 GLN A N 1
ATOM 664 C CA . GLN A 1 88 ? -3.506 -28.189 -33.135 1.00 66.19 88 GLN A CA 1
ATOM 665 C C . GLN A 1 88 ? -3.936 -28.866 -31.829 1.00 66.19 88 GLN A C 1
ATOM 667 O O . GLN A 1 88 ? -5.114 -28.811 -31.501 1.00 66.19 88 GLN A O 1
ATOM 672 N N . HIS A 1 89 ? -3.018 -29.448 -31.049 1.00 57.88 89 HIS A N 1
ATOM 673 C CA . HIS A 1 89 ? -3.379 -30.159 -29.810 1.00 57.88 89 HIS A CA 1
ATOM 674 C C . HIS A 1 89 ? -4.103 -29.266 -28.796 1.00 57.88 89 HIS A C 1
ATOM 676 O O . HIS A 1 89 ? -5.011 -29.710 -28.095 1.00 57.88 89 HIS A O 1
ATOM 682 N N . PHE A 1 90 ? -3.725 -27.991 -28.732 1.00 60.56 90 PHE A N 1
ATOM 683 C CA . PHE A 1 90 ? -4.381 -27.012 -27.883 1.00 60.56 90 PHE A CA 1
ATOM 684 C C . PHE A 1 90 ? -5.841 -26.763 -28.293 1.00 60.56 90 PHE A C 1
ATOM 686 O O . PHE A 1 90 ? -6.743 -26.815 -27.456 1.00 60.56 90 PHE A O 1
ATOM 693 N N . LEU A 1 91 ? -6.086 -26.546 -29.587 1.00 64.88 91 LEU A N 1
ATOM 694 C CA . LEU A 1 91 ? -7.435 -26.364 -30.121 1.00 64.88 91 LEU A CA 1
ATOM 695 C C . LEU A 1 91 ? -8.266 -27.640 -30.015 1.00 64.88 91 LEU A C 1
ATOM 697 O O . LEU A 1 91 ? -9.434 -27.570 -29.646 1.00 64.88 91 LEU A O 1
ATOM 701 N N . GLN A 1 92 ? -7.659 -28.805 -30.243 1.00 70.44 92 GLN A N 1
ATOM 702 C CA . GLN A 1 92 ? -8.279 -30.104 -29.998 1.00 70.44 92 GLN A CA 1
ATOM 703 C C . GLN A 1 92 ? -8.745 -30.245 -28.540 1.00 70.44 92 GLN A C 1
ATOM 705 O O . GLN A 1 92 ? -9.827 -30.775 -28.301 1.00 70.44 92 GLN A O 1
ATOM 710 N N . ALA A 1 93 ? -7.974 -29.742 -27.571 1.00 58.88 93 ALA A N 1
ATOM 711 C CA . ALA A 1 93 ? -8.322 -29.801 -26.154 1.00 58.88 93 ALA A CA 1
ATOM 712 C C . ALA A 1 93 ? -9.431 -28.810 -25.765 1.00 58.88 93 ALA A C 1
ATOM 714 O O . ALA A 1 93 ? -10.407 -29.225 -25.145 1.00 58.88 93 ALA A O 1
ATOM 715 N N . ILE A 1 94 ? -9.321 -27.530 -26.150 1.00 60.44 94 ILE A N 1
ATOM 716 C CA . ILE A 1 94 ? -10.357 -26.519 -25.853 1.00 60.44 94 ILE A CA 1
ATOM 717 C C . ILE A 1 94 ? -11.687 -26.906 -26.477 1.00 60.44 94 ILE A C 1
ATOM 719 O O . ILE A 1 94 ? -12.733 -26.811 -25.846 1.00 60.44 94 ILE A O 1
ATOM 723 N N . TRP A 1 95 ? -11.645 -27.349 -27.728 1.00 68.06 95 TRP A N 1
ATOM 724 C CA . TRP A 1 95 ? -12.850 -27.620 -28.484 1.00 68.06 95 TRP A CA 1
ATOM 725 C C . TRP A 1 95 ? -13.342 -29.065 -28.335 1.00 68.06 95 TRP A C 1
ATOM 727 O O . TRP A 1 95 ? -14.410 -29.386 -28.856 1.00 68.06 95 TRP A O 1
ATOM 737 N N . GLY A 1 96 ? -12.621 -29.923 -27.608 1.00 65.62 96 GLY A N 1
ATOM 738 C CA . GLY A 1 96 ? -12.998 -31.321 -27.385 1.00 65.62 96 GLY A CA 1
ATOM 739 C C . GLY A 1 96 ? -12.974 -32.175 -28.658 1.00 65.62 96 GLY A C 1
ATOM 740 O O . GLY A 1 96 ? -13.784 -33.084 -28.797 1.00 65.62 96 GLY A O 1
ATOM 741 N N . GLN A 1 97 ? -12.077 -31.871 -29.600 1.00 67.38 97 GLN A N 1
ATOM 742 C CA . GLN A 1 97 ? -11.977 -32.509 -30.920 1.00 67.38 97 GLN A CA 1
ATOM 743 C C . GLN A 1 97 ? -10.602 -33.159 -31.117 1.00 67.38 97 GLN A C 1
ATOM 745 O O . GLN A 1 97 ? -9.785 -32.645 -31.875 1.00 67.38 97 GLN A O 1
ATOM 750 N N . PRO A 1 98 ? -10.304 -34.287 -30.447 1.00 64.56 98 PRO A N 1
ATOM 751 C CA . PRO A 1 98 ? -8.953 -34.860 -30.356 1.00 64.56 98 PRO A CA 1
ATOM 752 C C . PRO A 1 98 ? -8.356 -35.355 -31.686 1.00 64.56 98 PRO A C 1
ATOM 754 O O . PRO A 1 98 ? -7.169 -35.659 -31.750 1.00 64.56 98 PRO A O 1
ATOM 757 N N . HIS A 1 99 ? -9.159 -35.458 -32.743 1.00 70.94 99 HIS A N 1
ATOM 758 C CA . HIS A 1 99 ? -8.781 -36.050 -34.029 1.00 70.94 99 HIS A CA 1
ATOM 759 C C . HIS A 1 99 ? -8.643 -35.021 -35.161 1.00 70.94 99 HIS A C 1
ATOM 761 O O . HIS A 1 99 ? -8.227 -35.380 -36.260 1.00 70.94 99 HIS A O 1
ATOM 767 N N . TRP A 1 100 ? -8.949 -33.745 -34.918 1.00 69.06 100 TRP A N 1
ATOM 768 C CA . TRP A 1 100 ? -8.899 -32.734 -35.972 1.00 69.06 100 TRP A CA 1
ATOM 769 C C . TRP A 1 100 ? -7.497 -32.211 -36.247 1.00 69.06 100 TRP A C 1
ATOM 771 O O . TRP A 1 100 ? -6.753 -31.851 -35.337 1.00 69.06 100 TRP A O 1
ATOM 781 N N . SER A 1 101 ? -7.171 -32.097 -37.526 1.00 74.38 101 SER A N 1
ATOM 782 C CA . SER A 1 101 ? -6.014 -31.361 -38.020 1.00 74.38 101 SER A CA 1
ATOM 783 C C . SER A 1 101 ? -6.172 -29.853 -37.819 1.00 74.38 101 SER A C 1
ATOM 785 O O . SER A 1 101 ? -7.283 -29.330 -37.736 1.00 74.38 101 SER A O 1
ATOM 787 N N . LEU A 1 102 ? -5.049 -29.130 -37.807 1.00 66.44 102 LEU A N 1
ATOM 788 C CA . LEU A 1 102 ? -5.048 -27.669 -37.741 1.00 66.44 102 LEU A CA 1
ATOM 789 C C . LEU A 1 102 ? -5.938 -27.059 -38.840 1.00 66.44 102 LEU A C 1
ATOM 791 O O . LEU A 1 102 ? -6.743 -26.181 -38.556 1.00 66.44 102 LEU A O 1
ATOM 795 N N . ALA A 1 103 ? -5.868 -27.585 -40.066 1.00 70.50 103 ALA A N 1
ATOM 796 C CA . ALA A 1 103 ? -6.684 -27.129 -41.191 1.00 70.50 103 ALA A CA 1
ATOM 797 C C . ALA A 1 103 ? -8.193 -27.200 -40.898 1.00 70.50 103 ALA A C 1
ATOM 799 O O . ALA A 1 103 ? -8.912 -26.267 -41.226 1.00 70.50 103 ALA A O 1
ATOM 800 N N . GLN A 1 104 ? -8.671 -28.230 -40.196 1.00 71.50 104 GLN A N 1
ATOM 801 C CA . GLN A 1 104 ? -10.092 -28.361 -39.841 1.00 71.50 104 GLN A CA 1
ATOM 802 C C . GLN A 1 104 ? -10.572 -27.303 -38.832 1.00 71.50 104 GLN A C 1
ATOM 804 O O . GLN A 1 104 ? -11.763 -27.014 -38.782 1.00 71.50 104 GLN A O 1
ATOM 809 N N . PHE A 1 105 ? -9.669 -26.682 -38.063 1.00 69.69 105 PHE A N 1
ATOM 810 C CA . PHE A 1 105 ? -10.005 -25.544 -37.198 1.00 69.69 105 PHE A CA 1
ATOM 811 C C . PHE A 1 105 ? -9.992 -24.193 -37.927 1.00 69.69 105 PHE A C 1
ATOM 813 O O . PHE A 1 105 ? -10.586 -23.240 -37.426 1.00 69.69 105 PHE A O 1
ATOM 820 N N . TYR A 1 106 ? -9.322 -24.092 -39.081 1.00 66.25 106 TYR A N 1
ATOM 821 C CA . TYR A 1 106 ? -9.137 -22.833 -39.819 1.00 66.25 106 TYR A CA 1
ATOM 822 C C . TYR A 1 106 ? -9.752 -22.825 -41.217 1.00 66.25 106 TYR A C 1
ATOM 824 O O . TYR A 1 106 ? -9.652 -21.809 -41.895 1.00 66.25 106 TYR A O 1
ATOM 832 N N . ASP A 1 107 ? -10.374 -23.905 -41.670 1.00 65.62 107 ASP A N 1
ATOM 833 C CA . ASP A 1 107 ? -11.025 -23.972 -42.973 1.00 65.62 107 ASP A CA 1
ATOM 834 C C . ASP A 1 107 ? -12.485 -24.394 -42.795 1.00 65.62 107 ASP A C 1
ATOM 836 O O . ASP A 1 107 ? -12.796 -25.528 -42.429 1.00 65.62 107 ASP A O 1
ATOM 840 N N . ALA A 1 108 ? -13.393 -23.453 -43.066 1.00 54.56 108 ALA A N 1
ATOM 841 C CA . ALA A 1 108 ? -14.831 -23.660 -42.955 1.00 54.56 108 ALA A CA 1
ATOM 842 C C . ALA A 1 108 ? -15.360 -24.707 -43.954 1.00 54.56 108 ALA A C 1
ATOM 844 O O . ALA A 1 108 ? -16.359 -25.365 -43.662 1.00 54.56 108 ALA A O 1
ATOM 845 N N . ALA A 1 109 ? -14.696 -24.891 -45.102 1.00 54.62 109 ALA A N 1
ATOM 846 C CA . ALA A 1 109 ? -15.064 -25.887 -46.106 1.00 54.62 109 ALA A CA 1
ATOM 847 C C . ALA A 1 109 ? -14.546 -27.287 -45.736 1.00 54.62 109 ALA A C 1
ATOM 849 O O . ALA A 1 109 ? -15.285 -28.262 -45.872 1.00 54.62 109 ALA A O 1
ATOM 850 N N . ALA A 1 110 ? -13.328 -27.393 -45.191 1.00 51.88 110 ALA A N 1
ATOM 851 C CA . ALA A 1 110 ? -12.795 -28.655 -44.659 1.00 51.88 110 ALA A CA 1
ATOM 852 C C . ALA A 1 110 ? -13.551 -29.129 -43.404 1.00 51.88 110 ALA A C 1
ATOM 854 O O . ALA A 1 110 ? -13.728 -30.326 -43.186 1.00 51.88 110 ALA A O 1
ATOM 855 N N . ALA A 1 111 ? -14.037 -28.185 -42.597 1.00 51.66 111 ALA A N 1
ATOM 856 C CA . ALA A 1 111 ? -14.843 -28.428 -41.407 1.00 51.66 111 ALA A CA 1
ATOM 857 C C . ALA A 1 111 ? -16.271 -28.920 -41.718 1.00 51.66 111 ALA A C 1
ATOM 859 O O . ALA A 1 111 ? -16.871 -29.615 -40.902 1.00 51.66 111 ALA A O 1
ATOM 860 N N . ALA A 1 112 ? -16.817 -28.586 -42.893 1.00 50.69 112 ALA A N 1
ATOM 861 C CA . ALA A 1 112 ? -18.159 -28.990 -43.318 1.00 50.69 112 ALA A CA 1
ATOM 862 C C . ALA A 1 112 ? -18.254 -30.458 -43.780 1.00 50.69 112 ALA A C 1
ATOM 864 O O . ALA A 1 112 ? -19.358 -30.950 -43.995 1.00 50.69 112 ALA A O 1
ATOM 865 N N . ALA A 1 113 ? -17.125 -31.156 -43.945 1.00 51.97 113 ALA A N 1
ATOM 866 C CA . ALA A 1 113 ? -17.081 -32.538 -44.429 1.00 51.97 113 ALA A CA 1
ATOM 867 C C . ALA A 1 113 ? -17.328 -33.597 -43.334 1.00 51.97 113 ALA A C 1
ATOM 869 O O . ALA A 1 113 ? -17.584 -34.752 -43.664 1.00 51.97 113 ALA A O 1
ATOM 870 N N . ASP A 1 114 ? -17.293 -33.211 -42.054 1.00 49.66 114 ASP A N 1
ATOM 871 C CA . ASP A 1 114 ? -17.450 -34.111 -40.905 1.00 49.66 114 ASP A CA 1
ATOM 872 C C . ASP A 1 114 ? -18.732 -33.754 -40.129 1.00 49.66 114 ASP A C 1
ATOM 874 O O . ASP A 1 114 ? -18.727 -33.156 -39.056 1.00 49.66 114 ASP A O 1
ATOM 878 N N . THR A 1 115 ? -19.889 -34.038 -40.733 1.00 49.94 115 THR A N 1
ATOM 879 C CA . THR A 1 115 ? -21.212 -33.638 -40.209 1.00 49.94 115 THR A CA 1
ATOM 880 C C . THR A 1 115 ? -21.806 -34.608 -39.182 1.00 49.94 115 THR A C 1
ATOM 882 O O . THR A 1 115 ? -22.995 -34.510 -38.880 1.00 49.94 115 THR A O 1
ATOM 885 N N . ALA A 1 116 ? -21.049 -35.592 -38.693 1.00 48.47 116 ALA A N 1
ATOM 886 C CA . ALA A 1 116 ? -21.654 -36.766 -38.062 1.00 48.47 116 ALA A CA 1
ATOM 887 C C . ALA A 1 116 ? -21.908 -36.661 -36.549 1.00 48.47 116 ALA A C 1
ATOM 889 O O . ALA A 1 116 ? -22.846 -37.299 -36.086 1.00 48.47 116 ALA A O 1
ATOM 890 N N . ASP A 1 117 ? -21.182 -35.842 -35.783 1.00 50.47 117 ASP A N 1
ATOM 891 C CA . ASP A 1 117 ? -21.307 -35.863 -34.316 1.00 50.47 117 ASP A CA 1
ATOM 892 C C . ASP A 1 117 ? -21.317 -34.462 -33.690 1.00 50.47 117 ASP A C 1
ATOM 894 O O . ASP A 1 117 ? -20.275 -33.884 -33.394 1.00 50.47 117 ASP A O 1
ATOM 898 N N . ALA A 1 118 ? -22.513 -33.921 -33.425 1.00 49.66 118 ALA A N 1
ATOM 899 C CA . ALA A 1 118 ? -22.712 -32.928 -32.364 1.00 49.66 118 ALA A CA 1
ATOM 900 C C . ALA A 1 118 ? -24.202 -32.776 -32.013 1.00 49.66 118 ALA A C 1
ATOM 902 O O . ALA A 1 118 ? -24.953 -32.044 -32.666 1.00 49.66 118 ALA A O 1
ATOM 903 N N . THR A 1 119 ? -24.626 -33.437 -30.937 1.00 55.38 119 THR A N 1
ATOM 904 C CA . THR A 1 119 ? -25.880 -33.175 -30.220 1.00 55.38 119 THR A CA 1
ATOM 905 C C . THR A 1 119 ? -25.768 -31.847 -29.462 1.00 55.38 119 THR A C 1
ATOM 907 O O . THR A 1 119 ? -25.420 -31.825 -28.284 1.00 55.38 119 THR A O 1
ATOM 910 N N . GLY A 1 120 ? -26.008 -30.730 -30.148 1.00 54.72 120 GLY A N 1
ATOM 911 C CA . GLY A 1 120 ? -26.095 -29.395 -29.545 1.00 54.72 120 GLY A CA 1
ATOM 912 C C . GLY A 1 120 ? -27.535 -28.868 -29.571 1.00 54.72 120 GLY A C 1
ATOM 913 O O . GLY A 1 120 ? -28.261 -29.161 -30.528 1.00 54.72 120 GLY A O 1
ATOM 914 N N . PRO A 1 121 ? -27.983 -28.096 -28.564 1.00 57.44 121 PRO A N 1
ATOM 915 C CA . PRO A 1 121 ? -29.294 -27.454 -28.605 1.00 57.44 121 PRO A CA 1
ATOM 916 C C . PRO A 1 121 ? -29.376 -26.486 -29.794 1.00 57.44 121 PRO A C 1
ATOM 918 O O . PRO A 1 121 ? -28.389 -25.848 -30.159 1.00 57.44 121 PRO A O 1
ATOM 921 N N . THR A 1 122 ? -30.549 -26.398 -30.426 1.00 67.81 122 THR A N 1
ATOM 922 C CA . THR A 1 122 ? -30.815 -25.374 -31.448 1.00 67.81 122 THR A CA 1
ATOM 923 C C . THR A 1 122 ? -31.416 -24.159 -30.764 1.00 67.81 122 THR A C 1
ATOM 925 O O . THR A 1 122 ? -32.402 -24.287 -30.043 1.00 67.81 122 THR A O 1
ATOM 928 N N . ILE A 1 123 ? -30.804 -23.000 -30.975 1.00 70.19 123 ILE A N 1
ATOM 929 C CA . ILE A 1 123 ? -31.247 -21.720 -30.439 1.00 70.19 123 ILE A CA 1
ATOM 930 C C . ILE A 1 123 ? -31.717 -20.871 -31.617 1.00 70.19 123 ILE A C 1
ATOM 932 O O . ILE A 1 123 ? -30.928 -20.528 -32.501 1.00 70.19 123 ILE A O 1
ATOM 936 N N . ASP A 1 124 ? -33.004 -20.537 -31.623 1.00 66.81 124 ASP A N 1
ATOM 937 C CA . ASP A 1 124 ? -33.554 -19.510 -32.502 1.00 66.81 124 ASP A CA 1
ATOM 938 C C . ASP A 1 124 ? -33.169 -18.138 -31.943 1.00 66.81 124 ASP A C 1
ATOM 940 O O . ASP A 1 124 ? -33.549 -17.789 -30.823 1.00 66.81 124 ASP A O 1
ATOM 944 N N . VAL A 1 125 ? -32.400 -17.359 -32.703 1.00 64.31 125 VAL A N 1
ATOM 945 C CA . VAL A 1 125 ? -31.924 -16.044 -32.260 1.00 64.31 125 VAL A CA 1
ATOM 946 C C . VAL A 1 125 ? -32.559 -14.952 -33.116 1.00 64.31 125 VAL A C 1
ATOM 948 O O . VAL A 1 125 ? -32.351 -14.880 -34.330 1.00 64.31 125 VAL A O 1
ATOM 951 N N . ALA A 1 126 ? -33.333 -14.081 -32.469 1.00 58.94 126 ALA A N 1
ATOM 952 C CA . ALA A 1 126 ? -33.700 -12.776 -33.008 1.00 58.94 126 ALA A CA 1
ATOM 953 C C . ALA A 1 126 ? -32.588 -11.770 -32.654 1.00 58.94 126 ALA A C 1
ATOM 955 O O . ALA A 1 126 ? -32.027 -11.862 -31.566 1.00 58.94 126 ALA A O 1
ATOM 956 N N . THR A 1 127 ? -32.251 -10.858 -33.576 1.00 56.66 127 THR A N 1
ATOM 957 C CA . THR A 1 127 ? -31.186 -9.825 -33.489 1.00 56.66 127 THR A CA 1
ATOM 958 C C . THR A 1 127 ? -30.660 -9.507 -32.077 1.00 56.66 127 THR A C 1
ATOM 960 O O . THR A 1 127 ? -31.432 -9.051 -31.232 1.00 56.66 127 THR A O 1
ATOM 963 N N . GLY A 1 128 ? -29.351 -9.655 -31.823 1.00 64.38 128 GLY A N 1
ATOM 964 C CA . GLY A 1 128 ? -28.768 -9.376 -30.500 1.00 64.38 128 GLY A CA 1
ATOM 965 C C . GLY A 1 128 ? -27.347 -9.911 -30.270 1.00 64.38 128 GLY A C 1
ATOM 966 O O . GLY A 1 128 ? -26.648 -10.271 -31.219 1.00 64.38 128 GLY A O 1
ATOM 967 N N . TRP A 1 129 ? -26.932 -9.929 -28.995 1.00 63.00 129 TRP A N 1
ATOM 968 C CA . TRP A 1 129 ? -25.699 -10.558 -28.502 1.00 63.00 129 TRP A CA 1
ATOM 969 C C . TRP A 1 129 ? -25.997 -11.946 -27.932 1.00 63.00 129 TRP A C 1
ATOM 971 O O . TRP A 1 129 ? -26.970 -12.111 -27.196 1.00 63.00 129 TRP A O 1
ATOM 981 N N . LEU A 1 130 ? -25.138 -12.916 -28.232 1.00 76.38 130 LEU A N 1
ATOM 982 C CA . LEU A 1 130 ? -25.158 -14.247 -27.636 1.00 76.38 130 LEU A CA 1
ATOM 983 C C . LEU A 1 130 ? -23.773 -14.578 -27.082 1.00 76.38 130 LEU A C 1
ATOM 985 O O . LEU A 1 130 ? -22.817 -14.620 -27.847 1.00 76.38 130 LEU A O 1
ATOM 989 N N . ASP A 1 131 ? -23.669 -14.845 -25.786 1.00 75.94 131 ASP A N 1
ATOM 990 C CA . ASP A 1 131 ? -22.409 -15.222 -25.144 1.00 75.94 131 ASP A CA 1
ATOM 991 C C . ASP A 1 131 ? -22.351 -16.745 -24.970 1.00 75.94 131 ASP A C 1
ATOM 993 O O . ASP A 1 131 ? -23.275 -17.350 -24.427 1.00 75.94 131 ASP A O 1
ATOM 997 N N . LEU A 1 132 ? -21.278 -17.369 -25.454 1.00 77.50 132 LEU A N 1
ATOM 998 C CA . LEU A 1 132 ? -21.054 -18.815 -25.410 1.00 77.50 132 LEU A CA 1
ATOM 999 C C . LEU A 1 132 ? -19.821 -19.130 -24.565 1.00 77.50 132 LEU A C 1
ATOM 1001 O O . LEU A 1 132 ? -18.817 -18.436 -24.667 1.00 77.50 132 LEU A O 1
ATOM 1005 N N . GLU A 1 133 ? -19.860 -20.194 -23.771 1.00 76.75 133 GLU A N 1
ATOM 1006 C CA . GLU A 1 133 ? -18.715 -20.647 -22.980 1.00 76.75 133 GLU A CA 1
ATOM 1007 C C . GLU A 1 133 ? -17.927 -21.717 -23.761 1.00 76.75 133 GLU A C 1
ATOM 1009 O O . GLU A 1 133 ? -18.479 -22.716 -24.213 1.00 76.75 133 GLU A O 1
ATOM 1014 N N . ALA A 1 134 ? -16.621 -21.514 -23.942 1.00 67.19 134 ALA A N 1
ATOM 1015 C CA . ALA A 1 134 ? -15.757 -22.338 -24.790 1.00 67.19 134 ALA A CA 1
ATOM 1016 C C . ALA A 1 134 ? -15.571 -23.766 -24.266 1.00 67.19 134 ALA A C 1
ATOM 1018 O O . ALA A 1 134 ? -15.218 -24.660 -25.031 1.00 67.19 134 ALA A O 1
ATOM 1019 N N . THR A 1 135 ? -15.805 -23.970 -22.967 1.00 63.12 135 THR A N 1
ATOM 1020 C CA . THR A 1 135 ? -15.766 -25.288 -22.320 1.00 63.12 135 THR A CA 1
ATOM 1021 C C . THR A 1 135 ? -17.075 -26.070 -22.455 1.00 63.12 135 THR A C 1
ATOM 1023 O O . THR A 1 135 ? -17.116 -27.249 -22.102 1.00 63.12 135 THR A O 1
ATOM 1026 N N . GLU A 1 136 ? -18.130 -25.454 -22.995 1.00 66.88 136 GLU A N 1
ATOM 1027 C CA . GLU A 1 136 ? -19.441 -26.072 -23.179 1.00 66.88 136 GLU A CA 1
ATOM 1028 C C . GLU A 1 136 ? -19.697 -26.479 -24.646 1.00 66.88 136 GLU A C 1
ATOM 1030 O O . GLU A 1 136 ? -19.075 -25.956 -25.579 1.00 66.88 136 GLU A O 1
ATOM 1035 N N . PRO A 1 137 ? -20.617 -27.431 -24.902 1.00 67.94 137 PRO A N 1
ATOM 1036 C CA . PRO A 1 137 ? -21.010 -27.782 -26.262 1.00 67.94 137 PRO A CA 1
ATOM 1037 C C . PRO A 1 137 ? -21.649 -26.585 -26.975 1.00 67.94 137 PRO A C 1
ATOM 1039 O O . PRO A 1 137 ? -22.708 -26.105 -26.572 1.00 67.94 137 PRO A O 1
ATOM 1042 N N . LEU A 1 138 ? -21.033 -26.124 -28.067 1.00 73.44 138 LEU A N 1
ATOM 1043 C CA . LEU A 1 138 ? -21.591 -25.013 -28.838 1.00 73.44 138 LEU A CA 1
ATOM 1044 C C . LEU A 1 138 ? -22.955 -25.389 -29.464 1.00 73.44 138 LEU A C 1
ATOM 1046 O O . LEU A 1 138 ? -23.111 -26.514 -29.953 1.00 73.44 138 LEU A O 1
ATOM 1050 N N . PRO A 1 139 ? -23.931 -24.463 -29.479 1.00 75.19 139 PRO A N 1
ATOM 1051 C CA . PRO A 1 139 ? -25.270 -24.693 -30.017 1.00 75.19 139 PRO A CA 1
ATOM 1052 C C . PRO A 1 139 ? -25.337 -24.542 -31.544 1.00 75.19 139 PRO A C 1
ATOM 1054 O O . PRO A 1 139 ? -24.466 -23.940 -32.174 1.00 75.19 139 PRO A O 1
ATOM 1057 N N . TYR A 1 140 ? -26.422 -25.039 -32.144 1.00 76.69 140 TYR A N 1
ATOM 1058 C CA . TYR A 1 140 ? -26.836 -24.595 -33.477 1.00 76.69 140 TYR A CA 1
ATOM 1059 C C . TYR A 1 140 ? -27.561 -23.262 -33.344 1.00 76.69 140 TYR A C 1
ATOM 1061 O O . TYR A 1 140 ? -28.457 -23.140 -32.513 1.00 76.69 140 TYR A O 1
ATOM 1069 N N . LEU A 1 141 ? -27.229 -22.292 -34.187 1.00 74.19 141 LEU A N 1
ATOM 1070 C CA . LEU A 1 141 ? -27.910 -21.002 -34.213 1.00 74.19 141 LEU A CA 1
ATOM 1071 C C . LEU A 1 141 ? -28.772 -20.927 -35.461 1.00 74.19 141 LEU A C 1
ATOM 1073 O O . LEU A 1 141 ? -28.281 -21.116 -36.572 1.00 74.19 141 LEU A O 1
ATOM 1077 N N . HIS A 1 142 ? -30.056 -20.660 -35.281 1.00 69.50 142 HIS A N 1
ATOM 1078 C CA . HIS A 1 142 ? -30.975 -20.411 -36.378 1.00 69.50 142 HIS A CA 1
ATOM 1079 C C . HIS A 1 142 ? -31.375 -18.936 -36.338 1.00 69.50 142 HIS A C 1
ATOM 1081 O O . HIS A 1 142 ? -31.924 -18.449 -35.349 1.00 69.50 142 HIS A O 1
ATOM 1087 N N . ILE A 1 143 ? -30.997 -18.194 -37.381 1.00 67.69 143 ILE A N 1
ATOM 1088 C CA . ILE A 1 143 ? -31.121 -16.734 -37.402 1.00 67.69 143 ILE A CA 1
ATOM 1089 C C . ILE A 1 143 ? -32.407 -16.367 -38.129 1.00 67.69 143 ILE A C 1
ATOM 1091 O O . ILE A 1 143 ? -32.552 -16.629 -39.321 1.00 67.69 143 ILE A O 1
ATOM 1095 N N . LEU A 1 144 ? -33.341 -15.754 -37.399 1.00 57.12 144 LEU A N 1
ATOM 1096 C CA . LEU A 1 144 ? -34.692 -15.492 -37.901 1.00 57.12 144 LEU A CA 1
ATOM 1097 C C . LEU A 1 144 ? -34.858 -14.129 -38.596 1.00 57.12 144 LEU A C 1
ATOM 1099 O O . LEU A 1 144 ? -35.905 -13.915 -39.197 1.00 57.12 144 LEU A O 1
ATOM 1103 N N . ASN A 1 145 ? -33.865 -13.228 -38.514 1.00 54.62 145 ASN A N 1
ATOM 1104 C CA . ASN A 1 145 ? -33.615 -12.043 -39.365 1.00 54.62 145 ASN A CA 1
ATOM 1105 C C . ASN A 1 145 ? -32.583 -11.118 -38.678 1.00 54.62 145 ASN A C 1
ATOM 1107 O O . ASN A 1 145 ? -32.628 -10.952 -37.460 1.00 54.62 145 ASN A O 1
ATOM 1111 N N . GLY A 1 146 ? -31.711 -10.453 -39.450 1.00 60.06 146 GLY A N 1
ATOM 1112 C CA . GLY A 1 146 ? -30.860 -9.336 -38.997 1.00 60.06 146 GLY A CA 1
ATOM 1113 C C . GLY A 1 146 ? -29.426 -9.689 -38.558 1.00 60.06 146 GLY A C 1
ATOM 1114 O O . GLY A 1 146 ? -28.894 -10.737 -38.908 1.00 60.06 146 GLY A O 1
ATOM 1115 N N . HIS A 1 147 ? -28.766 -8.765 -37.846 1.00 58.72 147 HIS A N 1
ATOM 1116 C CA . HIS A 1 147 ? -27.372 -8.904 -37.397 1.00 58.72 147 HIS A CA 1
ATOM 1117 C C . HIS A 1 147 ? -27.277 -9.693 -36.082 1.00 58.72 147 HIS A C 1
ATOM 1119 O O . HIS A 1 147 ? -27.964 -9.364 -35.111 1.00 58.72 147 HIS A O 1
ATOM 1125 N N . LEU A 1 148 ? -26.387 -10.688 -36.033 1.00 67.94 148 LEU A N 1
ATOM 1126 C CA . LEU A 1 148 ? -26.089 -11.469 -34.830 1.00 67.94 148 LEU A CA 1
ATOM 1127 C C . LEU A 1 148 ? -24.629 -11.264 -34.423 1.00 67.94 148 LEU A C 1
ATOM 1129 O O . LEU A 1 148 ? -23.726 -11.452 -35.238 1.00 67.94 148 LEU A O 1
ATOM 1133 N N . ARG A 1 149 ? -24.393 -10.926 -33.152 1.00 71.19 149 ARG A N 1
ATOM 1134 C CA . ARG A 1 149 ? -23.054 -10.936 -32.554 1.00 71.19 149 ARG A CA 1
ATOM 1135 C C . ARG A 1 149 ? -22.957 -12.078 -31.563 1.00 71.19 149 ARG A C 1
ATOM 1137 O O . ARG A 1 149 ? -23.754 -12.156 -30.634 1.00 71.19 149 ARG A O 1
ATOM 1144 N N . VAL A 1 150 ? -21.975 -12.945 -31.753 1.00 77.38 150 VAL A N 1
ATOM 1145 C CA . VAL A 1 150 ? -21.694 -14.047 -30.839 1.00 77.38 150 VAL A CA 1
ATOM 1146 C C . VAL A 1 150 ? -20.383 -13.744 -30.137 1.00 77.38 150 VAL A C 1
ATOM 1148 O O . VAL A 1 150 ? -19.380 -13.490 -30.800 1.00 77.38 150 VAL A O 1
ATOM 1151 N N . SER A 1 151 ? -20.369 -13.751 -28.812 1.00 79.06 151 SER A N 1
ATOM 1152 C CA . SER A 1 151 ? -19.141 -13.707 -28.031 1.00 79.06 151 SER A CA 1
ATOM 1153 C C . SER A 1 151 ? -18.796 -15.095 -27.506 1.00 79.06 151 SER A C 1
ATOM 1155 O O . SER A 1 151 ? -19.676 -15.919 -27.266 1.00 79.06 151 SER A O 1
ATOM 1157 N N . LEU A 1 152 ? -17.503 -15.365 -27.373 1.00 77.31 152 LEU A N 1
ATOM 1158 C CA . LEU A 1 152 ? -16.992 -16.579 -26.759 1.00 77.31 152 LEU A CA 1
ATOM 1159 C C . LEU A 1 152 ? -16.270 -16.190 -25.480 1.00 77.31 152 LEU A C 1
ATOM 1161 O O . LEU A 1 152 ? -15.422 -15.295 -25.491 1.00 77.31 152 LEU A O 1
ATOM 1165 N N . SER A 1 153 ? -16.590 -16.886 -24.403 1.00 70.75 153 SER A N 1
ATOM 1166 C CA . SER A 1 153 ? -15.991 -16.741 -23.090 1.00 70.75 153 SER A CA 1
ATOM 1167 C C . SER A 1 153 ? -15.258 -18.014 -22.692 1.00 70.75 153 SER A C 1
ATOM 1169 O O . SER A 1 153 ? -15.627 -19.101 -23.116 1.00 70.75 153 SER A O 1
ATOM 1171 N N . LEU A 1 154 ? -14.192 -17.881 -21.911 1.00 64.31 154 LEU A N 1
ATOM 1172 C CA . LEU A 1 154 ? -13.471 -18.989 -21.299 1.00 64.31 154 LEU A CA 1
ATOM 1173 C C . LEU A 1 154 ? -13.394 -18.728 -19.795 1.00 64.31 154 LEU A C 1
ATOM 1175 O O . LEU A 1 154 ? -12.769 -17.760 -19.370 1.00 64.31 154 LEU A O 1
ATOM 1179 N N . ALA A 1 155 ? -14.027 -19.577 -18.991 1.00 59.41 155 ALA A N 1
ATOM 1180 C CA . ALA A 1 155 ? -14.235 -19.377 -17.560 1.00 59.41 155 ALA A CA 1
ATOM 1181 C C . ALA A 1 155 ? -14.902 -18.022 -17.236 1.00 59.41 155 ALA A C 1
ATOM 1183 O O . ALA A 1 155 ? -14.457 -17.300 -16.342 1.00 59.41 155 ALA A O 1
ATOM 1184 N N . GLY A 1 156 ? -15.947 -17.649 -17.989 1.00 53.31 156 GLY A N 1
ATOM 1185 C CA . GLY A 1 156 ? -16.686 -16.393 -17.792 1.00 53.31 156 GLY A CA 1
ATOM 1186 C C . GLY A 1 156 ? -15.961 -15.126 -18.271 1.00 53.31 156 GLY A C 1
ATOM 1187 O O . GLY A 1 156 ? -16.458 -14.018 -18.080 1.00 53.31 156 GLY A O 1
ATOM 1188 N N . GLN A 1 157 ? -14.792 -15.270 -18.899 1.00 53.06 157 GLN A N 1
ATOM 1189 C CA . GLN A 1 157 ? -14.034 -14.182 -19.514 1.00 53.06 157 GLN A CA 1
ATOM 1190 C C . GLN A 1 157 ? -14.193 -14.190 -21.022 1.00 53.06 157 GLN A C 1
ATOM 1192 O O . GLN A 1 157 ? -13.749 -15.134 -21.671 1.00 53.06 157 GLN A O 1
ATOM 1197 N N . ARG A 1 158 ? -14.719 -13.112 -21.598 1.00 67.56 158 ARG A N 1
ATOM 1198 C CA . ARG A 1 158 ? -14.818 -12.977 -23.050 1.00 67.56 158 ARG A CA 1
ATOM 1199 C C . ARG A 1 158 ? -13.429 -12.986 -23.701 1.00 67.56 158 ARG A C 1
ATOM 1201 O O . ARG A 1 158 ? -12.636 -12.072 -23.498 1.00 67.56 158 ARG A O 1
ATOM 1208 N N . VAL A 1 159 ? -13.161 -14.015 -24.499 1.00 62.59 159 VAL A N 1
ATOM 1209 C CA . VAL A 1 159 ? -11.914 -14.232 -25.254 1.00 62.59 159 VAL A CA 1
ATOM 1210 C C . VAL A 1 159 ? -12.004 -13.731 -26.696 1.00 62.59 159 VAL A C 1
ATOM 1212 O O . VAL A 1 159 ? -10.977 -13.456 -27.307 1.00 62.59 159 VAL A O 1
ATOM 1215 N N . GLY A 1 160 ? -13.215 -13.565 -27.235 1.00 70.94 160 GLY A N 1
ATOM 1216 C CA . GLY A 1 160 ? -13.427 -13.005 -28.570 1.00 70.94 160 GLY A CA 1
ATOM 1217 C C . GLY A 1 160 ? -14.899 -12.750 -28.882 1.00 70.94 160 GLY A C 1
ATOM 1218 O O . GLY A 1 160 ? -15.781 -13.174 -28.135 1.00 70.94 160 GLY A O 1
ATOM 1219 N N . ALA A 1 161 ? -15.191 -12.041 -29.974 1.00 77.88 161 ALA A N 1
ATOM 1220 C CA . ALA A 1 161 ? -16.545 -11.949 -30.518 1.00 77.88 161 ALA A CA 1
ATOM 1221 C C . ALA A 1 161 ? -16.555 -11.840 -32.035 1.00 77.88 161 ALA A C 1
ATOM 1223 O O . ALA A 1 161 ? -15.779 -11.103 -32.623 1.00 77.88 161 ALA A O 1
ATOM 1224 N N . ILE A 1 162 ? -17.494 -12.532 -32.656 1.00 74.00 162 ILE A N 1
ATOM 1225 C CA . ILE A 1 162 ? -17.689 -12.551 -34.099 1.00 74.00 162 ILE A CA 1
ATOM 1226 C C . ILE A 1 162 ? -19.063 -11.973 -34.427 1.00 74.00 162 ILE A C 1
ATOM 1228 O O . ILE A 1 162 ? -20.048 -12.219 -33.727 1.00 74.00 162 ILE A O 1
ATOM 1232 N N . SER A 1 163 ? -19.129 -11.165 -35.481 1.00 69.75 163 SER A N 1
ATOM 1233 C CA . SER A 1 163 ? -20.372 -10.574 -35.973 1.00 69.75 163 SER A CA 1
ATOM 1234 C C . SER A 1 163 ? -20.723 -11.196 -37.318 1.00 69.75 163 SER A C 1
ATOM 1236 O O . SER A 1 163 ? -19.914 -11.157 -38.238 1.00 69.75 163 SER A O 1
ATOM 1238 N N . TRP A 1 164 ? -21.944 -11.709 -37.458 1.00 67.06 164 TRP A N 1
ATOM 1239 C CA . TRP A 1 164 ? -22.508 -12.131 -38.742 1.00 67.06 164 TRP A CA 1
ATOM 1240 C C . TRP A 1 164 ? -23.509 -11.084 -39.247 1.00 67.06 164 TRP A C 1
ATOM 1242 O O . TRP A 1 164 ? -24.358 -10.602 -38.490 1.00 67.06 164 TRP A O 1
ATOM 1252 N N . GLY A 1 165 ? -23.400 -10.697 -40.523 1.00 52.91 165 GLY A N 1
ATOM 1253 C CA . GLY A 1 165 ? -24.251 -9.681 -41.154 1.00 52.91 165 GLY A CA 1
ATOM 1254 C C . GLY A 1 165 ? -24.758 -10.079 -42.542 1.00 52.91 165 GLY A C 1
ATOM 1255 O O . GLY A 1 165 ? -24.118 -10.875 -43.219 1.00 52.91 165 GLY A O 1
ATOM 1256 N N . ASN A 1 166 ? -25.901 -9.498 -42.942 1.00 52.31 166 ASN A N 1
ATOM 1257 C CA . ASN A 1 166 ? -26.596 -9.702 -44.226 1.00 52.31 166 ASN A CA 1
ATOM 1258 C C . ASN A 1 166 ? -26.877 -11.169 -44.590 1.00 52.31 166 ASN A C 1
ATOM 1260 O O . ASN A 1 166 ? -26.510 -11.643 -45.661 1.00 52.31 166 ASN A O 1
ATOM 1264 N N . LEU A 1 167 ? -27.575 -11.875 -43.703 1.00 54.09 167 LEU A N 1
ATOM 1265 C CA . LEU A 1 167 ? -28.150 -13.178 -44.026 1.00 54.09 167 LEU A CA 1
ATOM 1266 C C . LEU A 1 167 ? -29.537 -12.935 -44.638 1.00 54.09 167 LEU A C 1
ATOM 1268 O O . LEU A 1 167 ? -30.378 -12.263 -44.039 1.00 54.09 167 LEU A O 1
ATOM 1272 N N . ASP A 1 168 ? -29.722 -13.388 -45.873 1.00 47.53 168 ASP A N 1
ATOM 1273 C CA . ASP A 1 168 ? -30.961 -13.313 -46.637 1.00 47.53 168 ASP A CA 1
ATOM 1274 C C . ASP A 1 168 ? -32.109 -14.063 -45.940 1.00 47.53 168 ASP A C 1
ATOM 1276 O O . ASP A 1 168 ? -31.895 -14.912 -45.079 1.00 47.53 168 ASP A O 1
ATOM 1280 N N . ALA A 1 169 ? -33.356 -13.711 -46.284 1.00 48.38 169 ALA A N 1
ATOM 1281 C CA . ALA A 1 169 ? -34.596 -14.106 -45.593 1.00 48.38 169 ALA A CA 1
ATOM 1282 C C . ALA A 1 169 ? -34.901 -15.626 -45.568 1.00 48.38 169 ALA A C 1
ATOM 1284 O O . ALA A 1 169 ? -35.999 -16.044 -45.198 1.00 48.38 169 ALA A O 1
ATOM 1285 N N . THR A 1 170 ? -33.948 -16.465 -45.957 1.00 48.44 170 THR A N 1
ATOM 1286 C CA . THR A 1 170 ? -33.984 -17.919 -45.850 1.00 48.44 170 THR A CA 1
ATOM 1287 C C . THR A 1 170 ? -33.093 -18.342 -44.687 1.00 48.44 170 THR A C 1
ATOM 1289 O O . THR A 1 170 ? -31.885 -18.446 -44.855 1.00 48.44 170 THR A O 1
ATOM 1292 N N . GLY A 1 171 ? -33.699 -18.556 -43.513 1.00 53.56 171 GLY A N 1
ATOM 1293 C CA . GLY A 1 171 ? -33.046 -18.861 -42.231 1.00 53.56 171 GLY A CA 1
ATOM 1294 C C . GLY A 1 171 ? -31.692 -19.568 -42.335 1.00 53.56 171 GLY A C 1
ATOM 1295 O O . GLY A 1 171 ? -31.615 -20.789 -42.495 1.00 53.56 171 GLY A O 1
ATOM 1296 N N . THR A 1 172 ? -30.613 -18.793 -42.218 1.00 63.53 172 THR A N 1
ATOM 1297 C CA . THR A 1 172 ? -29.256 -19.337 -42.226 1.00 63.53 172 THR A CA 1
ATOM 1298 C C . THR A 1 172 ? -28.989 -20.004 -40.887 1.00 63.53 172 THR A C 1
ATOM 1300 O O . THR A 1 172 ? -28.995 -19.366 -39.830 1.00 63.53 172 THR A O 1
ATOM 1303 N N . ARG A 1 173 ? -28.755 -21.315 -40.935 1.00 69.44 173 ARG A N 1
ATOM 1304 C CA . ARG A 1 173 ? -28.361 -22.110 -39.775 1.00 69.44 173 ARG A CA 1
ATOM 1305 C C . ARG A 1 173 ? -26.842 -22.078 -39.638 1.00 69.44 173 ARG A C 1
ATOM 1307 O O . ARG A 1 173 ? -26.139 -22.590 -40.504 1.00 69.44 173 ARG A O 1
ATOM 1314 N N . ILE A 1 174 ? -26.346 -21.513 -38.542 1.00 74.88 174 ILE A N 1
ATOM 1315 C CA . ILE A 1 174 ? -24.933 -21.570 -38.165 1.00 74.88 174 ILE A CA 1
ATOM 1316 C C . ILE A 1 174 ? -24.732 -22.793 -37.279 1.00 74.88 174 ILE A C 1
ATOM 1318 O O . ILE A 1 174 ? -25.394 -22.977 -36.257 1.00 74.88 174 ILE A O 1
ATOM 1322 N N . THR A 1 175 ? -23.828 -23.662 -37.694 1.00 76.38 175 THR A N 1
ATOM 1323 C CA . THR A 1 175 ? -23.493 -24.884 -36.968 1.00 76.38 175 THR A CA 1
ATOM 1324 C C . THR A 1 175 ? -22.498 -24.604 -35.832 1.00 76.38 175 THR A C 1
ATOM 1326 O O . THR A 1 175 ? -21.698 -23.667 -35.933 1.00 76.38 175 THR A O 1
ATOM 1329 N N . PRO A 1 176 ? -22.462 -25.456 -34.785 1.00 76.69 176 PRO A N 1
ATOM 1330 C CA . PRO A 1 176 ? -21.394 -25.458 -33.779 1.00 76.69 176 PRO A CA 1
ATOM 1331 C C . PRO A 1 176 ? -20.002 -25.420 -34.417 1.00 76.69 176 PRO A C 1
ATOM 1333 O O . PRO A 1 176 ? -19.092 -24.751 -33.940 1.00 76.69 176 PRO A O 1
ATOM 1336 N N . GLN A 1 177 ? -19.856 -26.115 -35.541 1.00 72.38 177 GLN A N 1
ATOM 1337 C CA . GLN A 1 177 ? -18.628 -26.201 -36.308 1.00 72.38 177 GLN A CA 1
ATOM 1338 C C . GLN A 1 177 ? -18.193 -24.854 -36.892 1.00 72.38 177 GLN A C 1
ATOM 1340 O O . GLN A 1 177 ? -17.049 -24.435 -36.721 1.00 72.38 177 GLN A O 1
ATOM 1345 N N . GLN A 1 178 ? -19.119 -24.147 -37.540 1.00 74.62 178 GLN A N 1
ATOM 1346 C CA . GLN A 1 178 ? -18.861 -22.824 -38.108 1.00 74.62 178 GLN A CA 1
ATOM 1347 C C . GLN A 1 178 ? -18.509 -21.799 -37.024 1.00 74.62 178 GLN A C 1
ATOM 1349 O O . GLN A 1 178 ? -17.654 -20.947 -37.254 1.00 74.62 178 GLN A O 1
ATOM 1354 N N . LEU A 1 179 ? -19.094 -21.921 -35.827 1.00 75.56 179 LEU A N 1
ATOM 1355 C CA . LEU A 1 179 ? -18.713 -21.110 -34.668 1.00 75.56 179 LEU A CA 1
ATOM 1356 C C . LEU A 1 179 ? -17.263 -21.371 -34.238 1.00 75.56 179 LEU A C 1
ATOM 1358 O O . LEU A 1 179 ? -16.501 -20.418 -34.077 1.00 75.56 179 LEU A O 1
ATOM 1362 N N . ARG A 1 180 ? -16.853 -22.641 -34.100 1.00 79.06 180 ARG A N 1
ATOM 1363 C CA . ARG A 1 180 ? -15.473 -23.008 -33.714 1.00 79.06 180 ARG A CA 1
ATOM 1364 C C . ARG A 1 180 ? -14.449 -22.445 -34.687 1.00 79.06 180 ARG A C 1
ATOM 1366 O O . ARG A 1 180 ? -13.457 -21.867 -34.246 1.00 79.06 180 ARG A O 1
ATOM 1373 N N . VAL A 1 181 ? -14.698 -22.600 -35.988 1.00 75.00 181 VAL A N 1
ATOM 1374 C CA . VAL A 1 181 ? -13.793 -22.107 -37.033 1.00 75.00 181 VAL A CA 1
ATOM 1375 C C . VAL A 1 181 ? -13.693 -20.587 -36.986 1.00 75.00 181 VAL A C 1
ATOM 1377 O O . VAL A 1 181 ? -12.586 -20.059 -36.922 1.00 75.00 181 VAL A O 1
ATOM 1380 N N . ALA A 1 182 ? -14.826 -19.884 -36.921 1.00 74.50 182 ALA A N 1
ATOM 1381 C CA . ALA A 1 182 ? -14.841 -18.425 -36.885 1.00 74.50 182 ALA A CA 1
ATOM 1382 C C . ALA A 1 182 ? -14.085 -17.866 -35.666 1.00 74.50 182 ALA A C 1
ATOM 1384 O O . ALA A 1 182 ? -13.235 -16.989 -35.809 1.00 74.50 182 ALA A O 1
ATOM 1385 N N . PHE A 1 183 ? -14.304 -18.417 -34.467 1.00 75.00 183 PHE A N 1
ATOM 1386 C CA . PHE A 1 183 ? -13.560 -17.986 -33.280 1.00 75.00 183 PHE A CA 1
ATOM 1387 C C . PHE A 1 183 ? -12.075 -18.339 -33.343 1.00 75.00 183 PHE A C 1
ATOM 1389 O O . PHE A 1 183 ? -11.235 -17.549 -32.916 1.00 75.00 183 PHE A O 1
ATOM 1396 N N . THR A 1 184 ? -11.734 -19.508 -33.877 1.00 70.88 184 THR A N 1
ATOM 1397 C CA . THR A 1 184 ? -10.342 -19.957 -33.949 1.00 70.88 184 THR A CA 1
ATOM 1398 C C . THR A 1 184 ? -9.542 -19.135 -34.957 1.00 70.88 184 THR A C 1
ATOM 1400 O O . THR A 1 184 ? -8.428 -18.717 -34.647 1.00 70.88 184 THR A O 1
ATOM 1403 N N . GLN A 1 185 ? -10.118 -18.826 -36.120 1.00 67.75 185 GLN A N 1
ATOM 1404 C CA . GLN A 1 185 ? -9.516 -17.935 -37.114 1.00 67.75 185 GLN A CA 1
ATOM 1405 C C . GLN A 1 185 ? -9.292 -16.526 -36.557 1.00 67.75 185 GLN A C 1
ATOM 1407 O O . GLN A 1 185 ? -8.195 -15.988 -36.694 1.00 67.75 185 GLN A O 1
ATOM 1412 N N . SER A 1 186 ? -10.299 -15.947 -35.899 1.00 65.81 186 SER A N 1
ATOM 1413 C CA . SER A 1 186 ? -10.233 -14.558 -35.436 1.00 65.81 186 SER A CA 1
ATOM 1414 C C . SER A 1 186 ? -9.444 -14.367 -34.132 1.00 65.81 186 SER A C 1
ATOM 1416 O O . SER A 1 186 ? -8.900 -13.288 -33.917 1.00 65.81 186 SER A O 1
ATOM 1418 N N . TYR A 1 187 ? -9.349 -15.384 -33.261 1.00 62.62 187 TYR A N 1
ATOM 1419 C CA . TYR A 1 187 ? -8.839 -15.225 -31.886 1.00 62.62 187 TYR A CA 1
ATOM 1420 C C . TYR A 1 187 ? -7.808 -16.284 -31.432 1.00 62.62 187 TYR A C 1
ATOM 1422 O O . TYR A 1 187 ? -7.583 -16.446 -30.231 1.00 62.62 187 TYR A O 1
ATOM 1430 N N . ARG A 1 188 ? -7.119 -16.980 -32.355 1.00 62.56 188 ARG A N 1
ATOM 1431 C CA . ARG A 1 188 ? -6.098 -18.029 -32.073 1.00 62.56 188 ARG A CA 1
ATOM 1432 C C . ARG A 1 188 ? -5.127 -17.693 -30.935 1.00 62.56 188 ARG A C 1
ATOM 1434 O O . ARG A 1 188 ? -4.996 -18.459 -29.982 1.00 62.56 188 ARG A O 1
ATOM 1441 N N . LEU A 1 189 ? -4.430 -16.561 -31.047 1.00 52.34 189 LEU A N 1
ATOM 1442 C CA . LEU A 1 189 ? -3.387 -16.149 -30.099 1.00 52.34 189 LEU A CA 1
ATOM 1443 C C . LEU A 1 189 ? -3.959 -15.807 -28.719 1.00 52.34 189 LEU A C 1
ATOM 1445 O O . LEU A 1 189 ? -3.335 -16.104 -27.701 1.00 52.34 189 LEU A O 1
ATOM 1449 N N . GLU A 1 190 ? -5.149 -15.210 -28.669 1.00 58.06 190 GLU A N 1
ATOM 1450 C CA . GLU A 1 190 ? -5.803 -14.858 -27.407 1.00 58.06 190 GLU A CA 1
ATOM 1451 C C . GLU A 1 190 ? -6.357 -16.093 -26.691 1.00 58.06 190 GLU A C 1
ATOM 1453 O O . GLU A 1 190 ? -6.199 -16.210 -25.475 1.00 58.06 190 GLU A O 1
ATOM 1458 N N . LEU A 1 191 ? -6.871 -17.081 -27.432 1.00 59.16 191 LEU A N 1
ATOM 1459 C CA . LEU A 1 191 ? -7.234 -18.385 -26.872 1.00 59.16 191 LEU A CA 1
ATOM 1460 C C . LEU A 1 191 ? -6.011 -19.070 -26.235 1.00 59.16 191 LEU A C 1
ATOM 1462 O O . LEU A 1 191 ? -6.075 -19.494 -25.078 1.00 59.16 191 LEU A O 1
ATOM 1466 N N . GLN A 1 192 ? -4.867 -19.098 -26.930 1.00 55.53 192 GLN A N 1
ATOM 1467 C CA . GLN A 1 192 ? -3.607 -19.659 -26.412 1.00 55.53 192 GLN A CA 1
ATOM 1468 C C . GLN A 1 192 ? -3.128 -18.954 -25.137 1.00 55.53 192 GLN A C 1
ATOM 1470 O O . GLN A 1 192 ? -2.768 -19.602 -24.151 1.00 55.53 192 GLN A O 1
ATOM 1475 N N . ARG A 1 193 ? -3.163 -17.617 -25.127 1.00 54.84 193 ARG A N 1
ATOM 1476 C CA . ARG A 1 193 ? -2.778 -16.794 -23.970 1.00 54.84 193 ARG A CA 1
ATOM 1477 C C . ARG A 1 193 ? -3.702 -17.011 -22.776 1.00 54.84 193 ARG A C 1
ATOM 1479 O O . ARG A 1 193 ? -3.214 -17.130 -21.650 1.00 54.84 193 ARG A O 1
ATOM 1486 N N . ALA A 1 194 ? -5.012 -17.078 -23.003 1.00 55.59 194 ALA A N 1
ATOM 1487 C CA . ALA A 1 194 ? -5.999 -17.284 -21.949 1.00 55.59 194 ALA A CA 1
ATOM 1488 C C . ALA A 1 194 ? -5.805 -18.637 -21.244 1.00 55.59 194 ALA A C 1
ATOM 1490 O O . ALA A 1 194 ? -5.853 -18.710 -20.014 1.00 55.59 194 ALA A O 1
ATOM 1491 N N . CYS A 1 195 ? -5.465 -19.689 -21.994 1.00 50.62 195 CYS A N 1
ATOM 1492 C CA . CYS A 1 195 ? -5.160 -20.996 -21.419 1.00 50.62 195 CYS A CA 1
ATOM 1493 C C . CYS A 1 195 ? -3.865 -21.007 -20.597 1.00 50.62 195 CYS A C 1
ATOM 1495 O O . CYS A 1 195 ? -3.861 -21.529 -19.486 1.00 50.62 195 CYS A O 1
ATOM 1497 N N . VAL A 1 196 ? -2.785 -20.377 -21.076 1.00 47.97 196 VAL A N 1
ATOM 1498 C CA . VAL A 1 196 ? -1.531 -20.272 -20.303 1.00 47.97 196 VAL A CA 1
ATOM 1499 C C . VAL A 1 196 ? -1.762 -19.533 -18.982 1.00 47.97 196 VAL A C 1
ATOM 1501 O O . VAL A 1 196 ? -1.236 -19.933 -17.944 1.00 47.97 196 VAL A O 1
ATOM 1504 N N . ARG A 1 197 ? -2.593 -18.486 -18.986 1.00 48.50 197 ARG A N 1
ATOM 1505 C CA . ARG A 1 197 ? -2.965 -17.755 -17.764 1.00 48.50 197 ARG A CA 1
ATOM 1506 C C . ARG A 1 197 ? -3.768 -18.630 -16.791 1.00 48.50 197 ARG A C 1
ATOM 1508 O O . ARG A 1 197 ? -3.454 -18.634 -15.600 1.00 48.50 197 ARG A O 1
ATOM 1515 N N . SER A 1 198 ? -4.705 -19.427 -17.309 1.00 46.91 198 SER A N 1
ATOM 1516 C CA . SER A 1 198 ? -5.482 -20.408 -16.538 1.00 46.91 198 SER A CA 1
ATOM 1517 C C . SER A 1 198 ? -4.606 -21.530 -15.944 1.00 46.91 198 SER A C 1
ATOM 1519 O O . SER A 1 198 ? -4.648 -21.774 -14.737 1.00 46.91 198 SER A O 1
ATOM 1521 N N . LEU A 1 199 ? -3.715 -22.137 -16.741 1.00 41.47 199 LEU A N 1
ATOM 1522 C CA . LEU A 1 199 ? -2.779 -23.195 -16.321 1.00 41.47 199 LEU A CA 1
ATOM 1523 C C . LEU A 1 199 ? -1.762 -22.719 -15.274 1.00 41.47 199 LEU A C 1
ATOM 1525 O O . LEU A 1 199 ? -1.382 -23.471 -14.378 1.00 41.47 199 LEU A O 1
ATOM 1529 N N . LEU A 1 200 ? -1.335 -21.456 -15.348 1.00 41.12 200 LEU A N 1
ATOM 1530 C CA . LEU A 1 200 ? -0.419 -20.849 -14.378 1.00 41.12 200 LEU A CA 1
ATOM 1531 C C . LEU A 1 200 ? -1.126 -20.339 -13.109 1.00 41.12 200 LEU A C 1
ATOM 1533 O O . LEU A 1 200 ? -0.484 -19.687 -12.278 1.00 41.12 200 LEU A O 1
ATOM 1537 N N . GLY A 1 201 ? -2.409 -20.668 -12.921 1.00 39.34 201 GLY A N 1
ATOM 1538 C CA . GLY A 1 201 ? -3.165 -20.429 -11.692 1.00 39.34 201 GLY A CA 1
ATOM 1539 C C . GLY A 1 201 ? -3.484 -18.961 -11.412 1.00 39.34 201 GLY A C 1
ATOM 1540 O O . GLY A 1 201 ? -3.729 -18.613 -10.258 1.00 39.34 201 GLY A O 1
ATOM 1541 N N . LYS A 1 202 ? -3.460 -18.089 -12.428 1.00 37.16 202 LYS A N 1
ATOM 1542 C CA . LYS A 1 202 ? -4.011 -16.735 -12.313 1.00 37.16 202 LYS A CA 1
ATOM 1543 C C . LYS A 1 202 ? -5.411 -16.741 -12.934 1.00 37.16 202 LYS A C 1
ATOM 1545 O O . LYS A 1 202 ? -5.504 -16.877 -14.154 1.00 37.16 202 LYS A O 1
ATOM 1550 N N . PRO A 1 203 ? -6.492 -16.568 -12.154 1.00 31.61 203 PRO A N 1
ATOM 1551 C CA . PRO A 1 203 ? -7.764 -16.203 -12.749 1.00 31.61 203 PRO A CA 1
ATOM 1552 C C . PRO A 1 203 ? -7.564 -14.868 -13.468 1.00 31.61 203 PRO A C 1
ATOM 1554 O O . PRO A 1 203 ? -7.036 -13.912 -12.896 1.00 31.61 203 PRO A O 1
ATOM 1557 N N . LEU A 1 204 ? -7.946 -14.813 -14.738 1.00 32.53 204 LEU A N 1
ATOM 1558 C CA . LEU A 1 204 ? -8.133 -13.545 -15.419 1.00 32.53 204 LEU A CA 1
ATOM 1559 C C . LEU A 1 204 ? -9.299 -12.822 -14.713 1.00 32.53 204 LEU A C 1
ATOM 1561 O O . LEU A 1 204 ? -10.390 -13.379 -14.601 1.00 32.53 204 LEU A O 1
ATOM 1565 N N . GLN A 1 205 ? -9.068 -11.619 -14.181 1.00 34.62 205 GLN A N 1
ATOM 1566 C CA . GLN A 1 205 ? -10.118 -10.775 -13.594 1.00 34.62 205 GLN A CA 1
ATOM 1567 C C . GLN A 1 205 ? -10.930 -10.092 -14.697 1.00 34.62 205 GLN A C 1
ATOM 1569 O O . GLN A 1 205 ? -10.362 -9.575 -15.661 1.00 34.62 205 GLN A O 1
ATOM 1574 N N . ALA A 1 206 ? -12.261 -10.168 -14.609 1.00 29.58 206 ALA A N 1
ATOM 1575 C CA . ALA A 1 206 ? -13.176 -9.674 -15.635 1.00 29.58 206 ALA A CA 1
ATOM 1576 C C . ALA A 1 206 ? -13.487 -8.191 -15.404 1.00 29.58 206 ALA A C 1
ATOM 1578 O O . ALA A 1 206 ? -14.000 -7.829 -14.354 1.00 29.58 206 ALA A O 1
ATOM 1579 N N . GLY A 1 207 ? -13.139 -7.374 -16.403 1.00 27.55 207 GLY A N 1
ATOM 1580 C CA . GLY A 1 207 ? -13.872 -6.210 -16.920 1.00 27.55 207 GLY A CA 1
ATOM 1581 C C . GLY A 1 207 ? -14.505 -5.169 -15.981 1.00 27.55 207 GLY A C 1
ATOM 1582 O O . GLY A 1 207 ? -15.517 -5.413 -15.346 1.00 27.55 207 GLY A O 1
ATOM 1583 N N . GLN A 1 208 ? -13.983 -3.944 -16.087 1.00 27.67 208 GLN A N 1
ATOM 1584 C CA . GLN A 1 208 ? -14.703 -2.687 -16.366 1.00 27.67 208 GLN A CA 1
ATOM 1585 C C . GLN A 1 208 ? -15.988 -2.286 -15.591 1.00 27.67 208 GLN A C 1
ATOM 1587 O O . GLN A 1 208 ? -17.063 -2.857 -15.720 1.00 27.67 208 GLN A O 1
ATOM 1592 N N . SER A 1 209 ? -15.872 -1.078 -15.015 1.00 27.83 209 SER A N 1
ATOM 1593 C CA . SER A 1 209 ? -16.884 -0.013 -14.882 1.00 27.83 209 SER A CA 1
ATOM 1594 C C . SER A 1 209 ? -18.019 -0.204 -13.852 1.00 27.83 209 SER A C 1
ATOM 1596 O O . SER A 1 209 ? -19.153 -0.585 -14.132 1.00 27.83 209 SER A O 1
ATOM 1598 N N . MET A 1 210 ? -17.728 0.264 -12.635 1.00 25.78 210 MET A N 1
ATOM 1599 C CA . MET A 1 210 ? -18.669 0.447 -11.522 1.00 25.78 210 MET A CA 1
ATOM 1600 C C . MET A 1 210 ? -19.691 1.590 -11.747 1.00 25.78 210 MET A C 1
ATOM 1602 O O . MET A 1 210 ? -20.553 1.822 -10.905 1.00 25.78 210 MET A O 1
ATOM 1606 N N . ARG A 1 211 ? -19.636 2.317 -12.878 1.00 26.27 211 ARG A N 1
ATOM 1607 C CA . ARG A 1 211 ? -20.514 3.476 -13.148 1.00 26.27 211 ARG A CA 1
ATOM 1608 C C . ARG A 1 211 ? -21.860 3.128 -13.795 1.00 26.27 211 ARG A C 1
ATOM 1610 O O . ARG A 1 211 ? -22.775 3.937 -13.696 1.00 26.27 211 ARG A O 1
ATOM 1617 N N . GLN A 1 212 ? -22.032 1.950 -14.401 1.00 30.41 212 GLN A N 1
ATOM 1618 C CA . GLN A 1 212 ? -23.293 1.590 -15.080 1.00 30.41 212 GLN A CA 1
ATOM 1619 C C . GLN A 1 212 ? -24.244 0.693 -14.265 1.00 30.41 212 GLN A C 1
ATOM 1621 O O . GLN A 1 212 ? -25.407 0.557 -14.634 1.00 30.41 212 GLN A O 1
ATOM 1626 N N . GLN A 1 213 ? -23.829 0.160 -13.109 1.00 31.33 213 GLN A N 1
ATOM 1627 C CA . GLN A 1 213 ? -24.725 -0.601 -12.216 1.00 31.33 213 GLN A CA 1
ATOM 1628 C C . GLN A 1 213 ? -25.516 0.259 -11.212 1.00 31.33 213 GLN A C 1
ATOM 1630 O O . GLN A 1 213 ? -26.348 -0.273 -10.481 1.00 31.33 213 GLN A O 1
ATOM 1635 N N . LEU A 1 214 ? -25.335 1.583 -11.205 1.00 32.84 214 LEU A N 1
ATOM 1636 C CA . LEU A 1 214 ? -26.051 2.489 -10.295 1.00 32.84 214 LEU A CA 1
ATOM 1637 C C . LEU A 1 214 ? -27.405 2.998 -10.824 1.00 32.84 214 LEU A C 1
ATOM 1639 O O . LEU A 1 214 ? -28.055 3.775 -10.133 1.00 32.84 214 LEU A O 1
ATOM 1643 N N . GLN A 1 215 ? -27.867 2.579 -12.010 1.00 30.16 215 GLN A N 1
ATOM 1644 C CA . GLN A 1 215 ? -29.138 3.085 -12.570 1.00 30.16 215 GLN A CA 1
ATOM 1645 C C . GLN A 1 215 ? -30.107 2.016 -13.113 1.00 30.16 215 GLN A C 1
ATOM 1647 O O . GLN A 1 215 ? -31.115 2.368 -13.717 1.00 30.16 215 GLN A O 1
ATOM 1652 N N . GLY A 1 216 ? -29.867 0.721 -12.871 1.00 28.91 216 GLY A N 1
ATOM 1653 C CA . GLY A 1 216 ? -30.678 -0.357 -13.471 1.00 28.91 216 GLY A CA 1
ATOM 1654 C C . GLY A 1 216 ? -31.285 -1.400 -12.527 1.00 28.91 216 GLY A C 1
ATOM 1655 O O . GLY A 1 216 ? -31.915 -2.339 -13.006 1.00 28.91 216 GLY A O 1
ATOM 1656 N N . GLY A 1 217 ? -31.107 -1.287 -11.209 1.00 27.55 217 GLY A N 1
ATOM 1657 C CA . GLY A 1 217 ? -31.681 -2.230 -10.244 1.00 27.55 217 GLY A CA 1
ATOM 1658 C C . GLY A 1 217 ? -32.995 -1.713 -9.668 1.00 27.55 217 GLY A C 1
ATOM 1659 O O . GLY A 1 217 ? -33.029 -0.616 -9.115 1.00 27.55 217 GLY A O 1
ATOM 1660 N N . ARG A 1 218 ? -34.072 -2.507 -9.754 1.00 28.72 218 ARG A N 1
ATOM 1661 C CA . ARG A 1 218 ? -35.263 -2.337 -8.899 1.00 28.72 218 ARG A CA 1
ATOM 1662 C C . ARG A 1 218 ? -34.824 -2.120 -7.438 1.00 28.72 218 ARG A C 1
ATOM 1664 O O . ARG A 1 218 ? -33.830 -2.728 -7.039 1.00 28.72 218 ARG A O 1
ATOM 1671 N N . PRO A 1 219 ? -35.544 -1.306 -6.644 1.00 31.66 219 PRO A N 1
ATOM 1672 C CA . PRO A 1 219 ? -35.186 -1.072 -5.249 1.00 31.66 219 PRO A CA 1
ATOM 1673 C C . PRO A 1 219 ? -35.094 -2.420 -4.528 1.00 31.66 219 PRO A C 1
ATOM 1675 O O . PRO A 1 219 ? -36.059 -3.183 -4.502 1.00 31.66 219 PRO A O 1
ATOM 1678 N N . VAL A 1 220 ? -33.912 -2.737 -4.000 1.00 38.50 220 VAL A N 1
ATOM 1679 C CA . VAL A 1 220 ? -33.707 -3.902 -3.138 1.00 38.50 220 VAL A CA 1
ATOM 1680 C C . VAL A 1 220 ? -34.283 -3.523 -1.780 1.00 38.50 220 VAL A C 1
ATOM 1682 O O . VAL A 1 220 ? -33.581 -2.994 -0.929 1.00 38.50 220 VAL A O 1
ATOM 1685 N N . SER A 1 221 ? -35.587 -3.718 -1.614 1.00 33.50 221 SER A N 1
ATOM 1686 C CA . SER A 1 221 ? -36.306 -3.430 -0.372 1.00 33.50 221 SER A CA 1
ATOM 1687 C C . SER A 1 221 ? -36.264 -4.574 0.649 1.00 33.50 221 SER A C 1
ATOM 1689 O O . SER A 1 221 ? -36.892 -4.441 1.686 1.00 33.50 221 SER A O 1
ATOM 1691 N N . ASP A 1 222 ? -35.526 -5.666 0.390 1.00 36.16 222 ASP A N 1
ATOM 1692 C CA . ASP A 1 222 ? -35.519 -6.867 1.249 1.00 36.16 222 ASP A CA 1
ATOM 1693 C C . ASP A 1 222 ? -34.111 -7.469 1.484 1.00 36.16 222 ASP A C 1
ATOM 1695 O O . ASP A 1 222 ? -33.955 -8.684 1.616 1.00 36.16 222 ASP A O 1
ATOM 1699 N N . CYS A 1 223 ? -33.052 -6.650 1.531 1.00 39.81 223 CYS A N 1
ATOM 1700 C CA . CYS A 1 223 ? -31.777 -7.090 2.122 1.00 39.81 223 CYS A CA 1
ATOM 1701 C C . CYS A 1 223 ? -31.765 -6.735 3.616 1.00 39.81 223 CYS A C 1
ATOM 1703 O O . CYS A 1 223 ? -32.230 -5.653 3.963 1.00 39.81 223 CYS A O 1
ATOM 1705 N N . PRO A 1 224 ? -31.251 -7.596 4.514 1.00 57.44 224 PRO A N 1
ATOM 1706 C CA . PRO A 1 224 ? -31.170 -7.254 5.929 1.00 57.44 224 PRO A CA 1
ATOM 1707 C C . PRO A 1 224 ? -30.268 -6.028 6.122 1.00 57.44 224 PRO A C 1
ATOM 1709 O O . PRO A 1 224 ? -29.084 -6.067 5.781 1.00 57.44 224 PRO A O 1
ATOM 1712 N N . ASP A 1 225 ? -30.826 -4.951 6.676 1.00 78.31 225 ASP A N 1
ATOM 1713 C CA . ASP A 1 225 ? -30.084 -3.724 6.965 1.00 78.31 225 ASP A CA 1
ATOM 1714 C C . ASP A 1 225 ? -29.022 -3.980 8.046 1.00 78.31 225 ASP A C 1
ATOM 1716 O O . ASP A 1 225 ? -29.328 -4.316 9.196 1.00 78.31 225 ASP A O 1
ATOM 1720 N N . ILE A 1 226 ? -27.747 -3.820 7.681 1.00 91.69 226 ILE A N 1
ATOM 1721 C CA . ILE A 1 226 ? -26.631 -3.846 8.627 1.00 91.69 226 ILE A CA 1
ATOM 1722 C C . ILE A 1 226 ? -26.492 -2.465 9.263 1.00 91.69 226 ILE A C 1
ATOM 1724 O O . ILE A 1 226 ? -25.969 -1.543 8.653 1.00 91.69 226 ILE A O 1
ATOM 1728 N N . HIS A 1 227 ? -26.890 -2.333 10.524 1.00 95.88 227 HIS A N 1
ATOM 1729 C CA . HIS A 1 227 ? -26.634 -1.115 11.288 1.00 95.88 227 HIS A CA 1
ATOM 1730 C C . HIS A 1 227 ? -25.201 -1.077 11.843 1.00 95.88 227 HIS A C 1
ATOM 1732 O O . HIS A 1 227 ? -24.693 -2.101 12.318 1.00 95.88 227 HIS A O 1
ATOM 1738 N N . VAL A 1 228 ? -24.573 0.103 11.830 1.00 98.44 228 VAL A N 1
ATOM 1739 C CA . VAL A 1 228 ? -23.178 0.308 12.269 1.00 98.44 228 VAL A CA 1
ATOM 1740 C C . VAL A 1 228 ? -23.095 1.359 13.380 1.00 98.44 228 VAL A C 1
ATOM 1742 O O . VAL A 1 228 ? -23.573 2.478 13.212 1.00 98.44 228 VAL A O 1
ATOM 1745 N N . SER A 1 229 ? -22.470 1.022 14.510 1.00 98.81 229 SER A N 1
ATOM 1746 C CA . SER A 1 229 ? -22.106 1.985 15.557 1.00 98.81 229 SER A CA 1
ATOM 1747 C C . SER A 1 229 ? -20.682 2.484 15.319 1.00 98.81 229 SER A C 1
ATOM 1749 O O . SER A 1 229 ? -19.726 1.708 15.360 1.00 98.81 229 SER A O 1
ATOM 1751 N N . ILE A 1 230 ? -20.540 3.781 15.072 1.00 98.81 230 ILE A N 1
ATOM 1752 C CA . ILE A 1 230 ? -19.263 4.452 14.827 1.00 98.81 230 ILE A CA 1
ATOM 1753 C C . ILE A 1 230 ? -18.750 5.001 16.154 1.00 98.81 230 ILE A C 1
ATOM 1755 O O . ILE A 1 230 ? -19.445 5.767 16.820 1.00 98.81 230 ILE A O 1
ATOM 1759 N N . ILE A 1 231 ? -17.543 4.617 16.553 1.00 98.81 231 ILE A N 1
ATOM 1760 C CA . ILE A 1 231 ? -16.925 5.037 17.810 1.00 98.81 231 ILE A CA 1
ATOM 1761 C C . ILE A 1 231 ? -15.794 6.017 17.506 1.00 98.81 231 ILE A C 1
ATOM 1763 O O . ILE A 1 231 ? -14.806 5.630 16.882 1.00 98.81 231 ILE A O 1
ATOM 1767 N N . VAL A 1 232 ? -15.928 7.256 17.988 1.00 98.69 232 VAL A N 1
ATOM 1768 C CA . VAL A 1 232 ? -14.934 8.325 17.797 1.00 98.69 232 VAL A CA 1
ATOM 1769 C C . VAL A 1 232 ? -14.320 8.710 19.145 1.00 98.69 232 VAL A C 1
ATOM 1771 O O . VAL A 1 232 ? -14.973 9.410 19.925 1.00 98.69 232 VAL A O 1
ATOM 1774 N N . PRO A 1 233 ? -13.096 8.257 19.478 1.00 97.56 233 PRO A N 1
ATOM 1775 C CA . PRO A 1 233 ? -12.372 8.754 20.642 1.00 97.56 233 PRO A CA 1
ATOM 1776 C C . PRO A 1 233 ? -11.776 10.137 20.335 1.00 97.56 233 PRO A C 1
ATOM 1778 O O . PRO A 1 233 ? -11.025 10.292 19.376 1.00 97.56 233 PRO A O 1
ATOM 1781 N N . ALA A 1 234 ? -12.073 11.141 21.159 1.00 97.62 234 ALA A N 1
ATOM 1782 C CA . ALA A 1 234 ? -11.600 12.508 20.962 1.00 97.62 234 ALA A CA 1
ATOM 1783 C C . ALA A 1 234 ? -10.865 13.024 22.206 1.00 97.62 234 ALA A C 1
ATOM 1785 O O . ALA A 1 234 ? -11.394 12.980 23.312 1.00 97.62 234 ALA A O 1
ATOM 1786 N N . TYR A 1 235 ? -9.650 13.538 22.017 1.00 96.56 235 TYR A N 1
ATOM 1787 C CA . TYR A 1 235 ? -8.891 14.249 23.044 1.00 96.56 235 TYR A CA 1
ATOM 1788 C C . TYR A 1 235 ? -8.110 15.384 22.391 1.00 96.56 235 TYR A C 1
ATOM 1790 O O . TYR A 1 235 ? -7.218 15.121 21.588 1.00 96.56 235 TYR A O 1
ATOM 1798 N N . ASN A 1 236 ? -8.435 16.630 22.733 1.00 96.19 236 ASN A N 1
ATOM 1799 C CA . ASN A 1 236 ? -7.802 17.822 22.161 1.00 96.19 236 ASN A CA 1
ATOM 1800 C C . ASN A 1 236 ? -7.745 17.808 20.615 1.00 96.19 236 ASN A C 1
ATOM 1802 O O . ASN A 1 236 ? -6.702 18.044 20.003 1.00 96.19 236 ASN A O 1
ATOM 1806 N N . ALA A 1 237 ? -8.871 17.471 19.986 1.00 95.69 237 ALA A N 1
ATOM 1807 C CA . ALA A 1 237 ? -9.016 17.269 18.548 1.00 95.69 237 ALA A CA 1
ATOM 1808 C C . ALA A 1 237 ? -9.664 18.465 17.823 1.00 95.69 237 ALA A C 1
ATOM 1810 O O . ALA A 1 237 ? -10.155 18.309 16.702 1.00 95.69 237 ALA A O 1
ATOM 1811 N N . ALA A 1 238 ? -9.688 19.664 18.421 1.00 97.25 238 ALA A N 1
ATOM 1812 C CA . ALA A 1 238 ? -10.450 20.796 17.886 1.00 97.25 238 ALA A CA 1
ATOM 1813 C C . ALA A 1 238 ? -10.080 21.170 16.439 1.00 97.25 238 ALA A C 1
ATOM 1815 O O . ALA A 1 238 ? -10.936 21.624 15.682 1.00 97.25 238 ALA A O 1
ATOM 1816 N N . SER A 1 239 ? -8.824 20.955 16.040 1.00 95.00 239 SER A N 1
ATOM 1817 C CA . SER A 1 239 ? -8.333 21.266 14.694 1.00 95.00 239 SER A CA 1
ATOM 1818 C C . SER A 1 239 ? -8.942 20.403 13.588 1.00 95.00 239 SER A C 1
ATOM 1820 O O . SER A 1 239 ? -9.019 20.865 12.452 1.00 95.00 239 SER A O 1
ATOM 1822 N N . TYR A 1 240 ? -9.369 19.175 13.894 1.00 95.94 240 TYR A N 1
ATOM 1823 C CA . TYR A 1 240 ? -9.728 18.182 12.873 1.00 95.94 240 TYR A CA 1
ATOM 1824 C C . TYR A 1 240 ? -11.104 17.545 13.081 1.00 95.94 240 TYR A C 1
ATOM 1826 O O . TYR A 1 240 ? -11.718 17.095 12.111 1.00 95.94 240 TYR A O 1
ATOM 1834 N N . LEU A 1 241 ? -11.646 17.596 14.305 1.00 98.06 241 LEU A N 1
ATOM 1835 C CA . LEU A 1 241 ? -12.905 16.936 14.651 1.00 98.06 241 LEU A CA 1
ATOM 1836 C C . LEU A 1 241 ? -14.065 17.346 13.732 1.00 98.06 241 LEU A C 1
ATOM 1838 O O . LEU A 1 241 ? -14.900 16.519 13.371 1.00 98.06 241 LEU A O 1
ATOM 1842 N N . ALA A 1 242 ? -14.120 18.615 13.320 1.00 98.31 242 ALA A N 1
ATOM 1843 C CA . ALA A 1 242 ? -15.172 19.088 12.426 1.00 98.31 242 ALA A CA 1
ATOM 1844 C C . ALA A 1 242 ? -15.156 18.368 11.065 1.00 98.31 242 ALA A C 1
ATOM 1846 O O . ALA A 1 242 ? -16.223 18.037 10.550 1.00 98.31 242 ALA A O 1
ATOM 1847 N N . GLN A 1 243 ? -13.975 18.097 10.501 1.00 98.06 243 GLN A N 1
ATOM 1848 C CA . GLN A 1 243 ? -13.839 17.363 9.241 1.00 98.06 243 GLN A CA 1
ATOM 1849 C C . GLN A 1 243 ? -14.200 15.884 9.422 1.00 98.06 243 GLN A C 1
ATOM 1851 O O . GLN A 1 243 ? -14.961 15.343 8.618 1.00 98.06 243 GLN A O 1
ATOM 1856 N N . CYS A 1 244 ? -13.714 15.260 10.499 1.00 98.44 244 CYS A N 1
ATOM 1857 C CA . CYS A 1 244 ? -14.054 13.885 10.871 1.00 98.44 244 CYS A CA 1
ATOM 1858 C C . CYS A 1 244 ? -15.583 13.698 10.918 1.00 98.44 244 CYS A C 1
ATOM 1860 O O . CYS A 1 244 ? -16.146 12.892 10.172 1.00 98.44 244 CYS A O 1
ATOM 1862 N N . LEU A 1 245 ? -16.289 14.534 11.689 1.00 98.62 245 LEU A N 1
ATOM 1863 C CA . LEU A 1 245 ? -17.747 14.460 11.832 1.00 98.62 245 LEU A CA 1
ATOM 1864 C C . LEU A 1 245 ? -18.503 14.817 10.543 1.00 98.62 245 LEU A C 1
ATOM 1866 O O . LEU A 1 245 ? -19.524 14.197 10.244 1.00 98.62 245 LEU A O 1
ATOM 1870 N N . GLN A 1 246 ? -18.010 15.773 9.747 1.00 98.50 246 GLN A N 1
ATOM 1871 C CA . GLN A 1 246 ? -18.575 16.059 8.422 1.00 98.50 246 GLN A CA 1
ATOM 1872 C C . GLN A 1 246 ? -18.504 14.842 7.497 1.00 98.50 246 GLN A C 1
ATOM 1874 O O . GLN A 1 246 ? -19.470 14.574 6.785 1.00 98.50 246 GLN A O 1
ATOM 1879 N N . SER A 1 247 ? -17.408 14.080 7.532 1.00 98.56 247 SER A N 1
ATOM 1880 C CA . SER A 1 247 ? -17.255 12.881 6.700 1.00 98.56 247 SER A CA 1
ATOM 1881 C C . SER A 1 247 ? -18.236 11.765 7.071 1.00 98.56 247 SER A C 1
ATOM 1883 O O . SER A 1 247 ? -18.721 11.049 6.191 1.00 98.56 247 SER A O 1
ATOM 1885 N N . VAL A 1 248 ? -18.605 11.662 8.354 1.00 98.56 248 VAL A N 1
ATOM 1886 C CA . VAL A 1 248 ? -19.649 10.735 8.808 1.00 98.56 248 VAL A CA 1
ATOM 1887 C C . VAL A 1 248 ? -21.039 11.218 8.388 1.00 98.56 248 VAL A C 1
ATOM 1889 O O . VAL A 1 248 ? -21.839 10.434 7.880 1.00 98.56 248 VAL A O 1
ATOM 1892 N N . LEU A 1 249 ? -21.334 12.515 8.525 1.00 98.19 249 LEU A N 1
ATOM 1893 C CA . LEU A 1 249 ? -22.607 13.078 8.056 1.00 98.19 249 LEU A CA 1
ATOM 1894 C C . LEU A 1 249 ? -22.793 12.944 6.539 1.00 98.19 249 LEU A C 1
ATOM 1896 O O . LEU A 1 249 ? -23.921 12.800 6.074 1.00 98.19 249 LEU A O 1
ATOM 1900 N N . ALA A 1 250 ? -21.698 12.968 5.778 1.00 97.94 250 ALA A N 1
ATOM 1901 C CA . ALA A 1 250 ? -21.702 12.803 4.329 1.00 97.94 250 ALA A CA 1
ATOM 1902 C C . ALA A 1 250 ? -21.899 11.347 3.868 1.00 97.94 250 ALA A C 1
ATOM 1904 O O . ALA A 1 250 ? -21.977 11.106 2.662 1.00 97.94 250 ALA A O 1
ATOM 1905 N N . GLN A 1 251 ? -21.978 10.371 4.782 1.00 98.25 251 GLN A N 1
ATOM 1906 C CA . GLN A 1 251 ? -22.153 8.970 4.407 1.00 98.25 251 GLN A CA 1
ATOM 1907 C C . GLN A 1 251 ? -23.467 8.747 3.652 1.00 98.25 251 GLN A C 1
ATOM 1909 O O . GLN A 1 251 ? -24.555 9.090 4.110 1.00 98.25 251 GLN A O 1
ATOM 1914 N N . THR A 1 252 ? -23.351 8.093 2.500 1.00 96.00 252 THR A N 1
ATOM 1915 C CA . THR A 1 252 ? -24.475 7.717 1.628 1.00 96.00 252 THR A CA 1
ATOM 1916 C C . THR A 1 252 ? -25.352 6.614 2.223 1.00 96.00 252 THR A C 1
ATOM 1918 O O . THR A 1 252 ? -26.513 6.471 1.846 1.00 96.00 252 THR A O 1
ATOM 1921 N N . TYR A 1 253 ? -24.817 5.844 3.173 1.00 96.12 253 TYR A N 1
ATOM 1922 C CA . TYR A 1 253 ? -25.561 4.856 3.946 1.00 96.12 253 TYR A CA 1
ATOM 1923 C C . TYR A 1 253 ? -26.119 5.500 5.220 1.00 96.12 253 TYR A C 1
ATOM 1925 O O . TYR A 1 253 ? -25.369 6.114 5.973 1.00 96.12 253 TYR A O 1
ATOM 1933 N N . ALA A 1 254 ? -27.424 5.369 5.474 1.00 94.50 254 ALA A N 1
ATOM 1934 C CA . ALA A 1 254 ? -28.103 6.112 6.544 1.00 94.50 254 ALA A CA 1
ATOM 1935 C C . ALA A 1 254 ? -28.159 5.385 7.904 1.00 94.50 254 ALA A C 1
ATOM 1937 O O . ALA A 1 254 ? -28.397 6.022 8.932 1.00 94.50 254 ALA A O 1
ATOM 1938 N N . HIS A 1 255 ? -27.952 4.067 7.909 1.00 96.38 255 HIS A N 1
ATOM 1939 C CA . HIS A 1 255 ? -28.208 3.167 9.038 1.00 96.38 255 HIS A CA 1
ATOM 1940 C C . HIS A 1 255 ? -27.013 3.083 9.997 1.00 96.38 255 HIS A C 1
ATOM 1942 O O . HIS A 1 255 ? -26.364 2.045 10.140 1.00 96.38 255 HIS A O 1
ATOM 1948 N N . TRP A 1 256 ? -26.716 4.197 10.658 1.00 98.00 256 TRP A N 1
ATOM 1949 C CA . TRP A 1 256 ? -25.625 4.292 11.622 1.00 98.00 256 TRP A CA 1
ATOM 1950 C C . TRP A 1 256 ? -25.987 5.147 12.836 1.00 98.00 256 TRP A C 1
ATOM 1952 O O . TRP A 1 256 ? -26.894 5.977 12.793 1.00 98.00 256 TRP A O 1
ATOM 1962 N N . GLU A 1 257 ? -25.248 4.941 13.923 1.00 98.38 257 GLU A N 1
ATOM 1963 C CA . GLU A 1 257 ? -25.161 5.857 15.064 1.00 98.38 257 GLU A CA 1
ATOM 1964 C C . GLU A 1 257 ? -23.690 6.212 15.287 1.00 98.38 257 GLU A C 1
ATOM 1966 O O . GLU A 1 257 ? -22.805 5.432 14.931 1.00 98.38 257 GLU A O 1
ATOM 1971 N N . LEU A 1 258 ? -23.423 7.367 15.886 1.00 98.81 258 LEU A N 1
ATOM 1972 C CA . LEU A 1 258 ? -22.074 7.784 16.249 1.00 98.81 258 LEU A CA 1
ATOM 1973 C C . LEU A 1 258 ? -22.012 8.043 17.753 1.00 98.81 258 LEU A C 1
ATOM 1975 O O . LEU A 1 258 ? -22.822 8.791 18.298 1.00 98.81 258 LEU A O 1
ATOM 1979 N N . ILE A 1 259 ? -21.038 7.431 18.419 1.00 98.88 259 ILE A N 1
ATOM 1980 C CA . ILE A 1 259 ? -20.736 7.635 19.834 1.00 98.88 259 ILE A CA 1
ATOM 1981 C C . ILE A 1 259 ? -19.373 8.313 19.921 1.00 98.88 259 ILE A C 1
ATOM 1983 O O . ILE A 1 259 ? -18.335 7.680 19.715 1.00 98.88 259 ILE A O 1
ATOM 1987 N N . LEU A 1 260 ? -19.390 9.614 20.204 1.00 98.75 260 LEU A N 1
ATOM 1988 C CA . LEU A 1 260 ? -18.188 10.410 20.402 1.00 98.75 260 LEU A CA 1
ATOM 1989 C C . LEU A 1 260 ? -17.832 10.388 21.881 1.00 98.75 260 LEU A C 1
ATOM 1991 O O . LEU A 1 260 ? -18.623 10.825 22.718 1.00 98.75 260 LEU A O 1
ATOM 1995 N N . VAL A 1 261 ? -16.643 9.887 22.194 1.00 98.75 261 VAL A N 1
ATOM 1996 C CA . VAL A 1 261 ? -16.119 9.831 23.556 1.00 98.75 261 VAL A CA 1
ATOM 1997 C C . VAL A 1 261 ? -15.082 10.931 23.722 1.00 98.75 261 VAL A C 1
ATOM 1999 O O . VAL A 1 261 ? -13.948 10.782 23.272 1.00 98.75 261 VAL A O 1
ATOM 2002 N N . ASP A 1 262 ? -15.472 12.030 24.361 1.00 98.56 262 ASP A N 1
ATOM 2003 C CA . ASP A 1 262 ? -14.550 13.088 24.766 1.00 98.56 262 ASP A CA 1
ATOM 2004 C C . ASP A 1 262 ? -13.783 12.640 26.018 1.00 98.56 262 ASP A C 1
ATOM 2006 O O . ASP A 1 262 ? -14.331 12.548 27.122 1.00 98.56 262 ASP A O 1
ATOM 2010 N N . ASP A 1 263 ? -12.504 12.335 25.829 1.00 97.56 263 ASP A N 1
ATOM 2011 C CA . ASP A 1 263 ? -11.587 11.791 26.830 1.00 97.56 263 ASP A CA 1
ATOM 2012 C C . ASP A 1 263 ? -10.922 12.913 27.647 1.00 97.56 263 ASP A C 1
ATOM 2014 O O . ASP A 1 263 ? -9.713 12.929 27.872 1.00 97.56 263 ASP A O 1
ATOM 2018 N N . GLY A 1 264 ? -11.721 13.892 28.075 1.00 97.44 264 GLY A N 1
ATOM 2019 C CA . GLY A 1 264 ? -11.296 14.982 28.951 1.00 97.44 264 GLY A CA 1
ATOM 2020 C C . GLY A 1 264 ? -10.528 16.093 28.237 1.00 97.44 264 GLY A C 1
ATOM 2021 O O . GLY A 1 264 ? -9.502 16.546 28.753 1.00 97.44 264 GLY A O 1
ATOM 2022 N N . SER A 1 265 ? -11.000 16.522 27.062 1.00 97.81 265 SER A N 1
ATOM 2023 C CA . SER A 1 265 ? -10.380 17.610 26.297 1.00 97.81 265 SER A CA 1
ATOM 2024 C C . SER A 1 265 ? -10.403 18.946 27.048 1.00 97.81 265 SER A C 1
ATOM 2026 O O . SER A 1 265 ? -11.348 19.271 27.767 1.00 97.81 265 SER A O 1
ATOM 2028 N N . SER A 1 266 ? -9.360 19.750 26.842 1.00 97.31 266 SER A N 1
ATOM 2029 C CA . SER A 1 266 ? -9.217 21.102 27.402 1.00 97.31 266 SER A CA 1
ATOM 2030 C C . SER A 1 266 ? -9.345 22.220 26.362 1.00 97.31 266 SER A C 1
ATOM 2032 O O . SER A 1 266 ? -9.260 23.395 26.711 1.00 97.31 266 SER A O 1
ATOM 2034 N N . ASP A 1 267 ? -9.487 21.868 25.086 1.00 97.81 267 ASP A N 1
ATOM 2035 C CA . ASP A 1 267 ? -9.644 22.793 23.963 1.00 97.81 267 ASP A CA 1
ATOM 2036 C C . ASP A 1 267 ? -11.120 22.905 23.517 1.00 97.81 267 ASP A C 1
ATOM 2038 O O . ASP A 1 267 ? -12.045 22.579 24.261 1.00 97.81 267 ASP A O 1
ATOM 2042 N N . ALA A 1 268 ? -11.365 23.380 22.290 1.00 98.25 268 ALA A N 1
ATOM 2043 C CA . ALA A 1 268 ? -12.714 23.545 21.745 1.00 98.25 268 ALA A CA 1
ATOM 2044 C C . ALA A 1 268 ? -13.398 22.231 21.300 1.00 98.25 268 ALA A C 1
ATOM 2046 O O . ALA A 1 268 ? -14.522 22.282 20.798 1.00 98.25 268 ALA A O 1
ATOM 2047 N N . THR A 1 269 ? -12.772 21.061 21.489 1.00 98.44 269 THR A N 1
ATOM 2048 C CA . THR A 1 269 ? -13.325 19.750 21.091 1.00 98.44 269 THR A CA 1
ATOM 2049 C C . THR A 1 269 ? -14.750 19.515 21.611 1.00 98.44 269 THR A C 1
ATOM 2051 O O . THR A 1 269 ? -15.611 19.172 20.795 1.00 98.44 269 THR A O 1
ATOM 2054 N N . PRO A 1 270 ? -15.072 19.755 22.903 1.00 98.06 270 PRO A N 1
ATOM 2055 C CA . PRO A 1 270 ? -16.418 19.498 23.421 1.00 98.06 270 PRO A CA 1
ATOM 2056 C C . PRO A 1 270 ? -17.477 20.417 22.800 1.00 98.06 270 PRO A C 1
ATOM 2058 O O . PRO A 1 270 ? -18.597 19.981 22.539 1.00 98.06 270 PRO A O 1
ATOM 2061 N N . ALA A 1 271 ? -17.118 21.677 22.526 1.00 98.31 271 ALA A N 1
ATOM 2062 C CA . ALA A 1 271 ? -18.015 22.641 21.893 1.00 98.31 271 ALA A CA 1
ATOM 2063 C C . ALA A 1 271 ? -18.324 22.241 20.443 1.00 98.31 271 ALA A C 1
ATOM 2065 O O . ALA A 1 271 ? -19.487 22.194 20.052 1.00 98.31 271 ALA A O 1
ATOM 2066 N N . ILE A 1 272 ? -17.297 21.855 19.678 1.00 98.56 272 ILE A N 1
ATOM 2067 C CA . ILE A 1 272 ? -17.466 21.362 18.306 1.00 98.56 272 ILE A CA 1
ATOM 2068 C C . ILE A 1 272 ? -18.361 20.121 18.300 1.00 98.56 272 ILE A C 1
ATOM 2070 O O . ILE A 1 272 ? -19.324 20.069 17.539 1.00 98.56 272 ILE A O 1
ATOM 2074 N N . ALA A 1 273 ? -18.093 19.139 19.166 1.00 98.25 273 ALA A N 1
ATOM 2075 C CA . ALA A 1 273 ? -18.915 17.936 19.264 1.00 98.25 273 ALA A CA 1
ATOM 2076 C C . ALA A 1 273 ? -20.391 18.279 19.540 1.00 98.25 273 ALA A C 1
ATOM 2078 O O . ALA A 1 273 ? -21.277 17.771 18.846 1.00 98.25 273 ALA A O 1
ATOM 2079 N N . ALA A 1 274 ? -20.653 19.176 20.501 1.00 98.19 274 ALA A N 1
ATOM 2080 C CA . ALA A 1 274 ? -22.001 19.616 20.861 1.00 98.19 274 ALA A CA 1
ATOM 2081 C C . ALA A 1 274 ? -22.752 20.233 19.672 1.00 98.19 274 ALA A C 1
ATOM 2083 O O . ALA A 1 274 ? -23.912 19.886 19.439 1.00 98.19 274 ALA A O 1
ATOM 2084 N N . ASP A 1 275 ? -22.085 21.068 18.873 1.00 98.12 275 ASP A N 1
ATOM 2085 C CA . ASP A 1 275 ? -22.674 21.678 17.676 1.00 98.12 275 ASP A CA 1
ATOM 2086 C C . ASP A 1 275 ? -23.069 20.636 16.617 1.00 98.12 275 ASP A C 1
ATOM 2088 O O . ASP A 1 275 ? -24.035 20.825 15.876 1.00 98.12 275 ASP A O 1
ATOM 2092 N N . PHE A 1 276 ? -22.328 19.530 16.489 1.00 98.38 276 PHE A N 1
ATOM 2093 C CA . PHE A 1 276 ? -22.696 18.427 15.590 1.00 98.38 276 PHE A CA 1
ATOM 2094 C C . PHE A 1 276 ? -23.856 17.592 16.144 1.00 98.38 276 PHE A C 1
ATOM 2096 O O . PHE A 1 276 ? -24.790 17.303 15.398 1.00 98.38 276 PHE A O 1
ATOM 2103 N N . ALA A 1 277 ? -23.855 17.268 17.439 1.00 97.75 277 ALA A N 1
ATOM 2104 C CA . ALA A 1 277 ? -24.946 16.516 18.068 1.00 97.75 277 ALA A CA 1
ATOM 2105 C C . ALA A 1 277 ? -26.285 17.273 18.068 1.00 97.75 277 ALA A C 1
ATOM 2107 O O . ALA A 1 277 ? -27.346 16.661 17.990 1.00 97.75 277 ALA A O 1
ATOM 2108 N N . GLN A 1 278 ? -26.257 18.610 18.098 1.00 97.62 278 GLN A N 1
ATOM 2109 C CA . GLN A 1 278 ? -27.461 19.428 17.915 1.00 97.62 278 GLN A CA 1
ATOM 2110 C C . GLN A 1 278 ? -28.019 19.367 16.484 1.00 97.62 278 GLN A C 1
ATOM 2112 O O . GLN A 1 278 ? -29.218 19.560 16.288 1.00 97.62 278 GLN A O 1
ATOM 2117 N N . ARG A 1 279 ? -27.164 19.120 15.483 1.00 96.31 279 ARG A N 1
ATOM 2118 C CA . ARG A 1 279 ? -27.545 19.074 14.062 1.00 96.31 279 ARG A CA 1
ATOM 2119 C C . ARG A 1 279 ? -28.026 17.701 13.605 1.00 96.31 279 ARG A C 1
ATOM 2121 O O . ARG A 1 279 ? -28.825 17.639 12.676 1.00 96.31 279 ARG A O 1
ATOM 2128 N N . ASP A 1 280 ? -27.553 16.626 14.229 1.00 97.69 280 ASP A N 1
ATOM 2129 C CA . ASP A 1 280 ? -27.936 15.260 13.874 1.00 97.69 280 ASP A CA 1
ATOM 2130 C C . ASP A 1 280 ? -28.112 14.396 15.127 1.00 97.69 280 ASP A C 1
ATOM 2132 O O . ASP A 1 280 ? -27.167 14.142 15.874 1.00 97.69 280 ASP A O 1
ATOM 2136 N N . SER A 1 281 ? -29.334 13.903 15.335 1.00 97.25 281 SER A N 1
ATOM 2137 C CA . SER A 1 281 ? -29.704 13.112 16.512 1.00 97.25 281 SER A CA 1
ATOM 2138 C C . SER A 1 281 ? -29.042 11.733 16.576 1.00 97.25 281 SER A C 1
ATOM 2140 O O . SER A 1 281 ? -29.153 11.061 17.600 1.00 97.25 281 SER A O 1
ATOM 2142 N N . ARG A 1 282 ? -28.383 11.277 15.501 1.00 98.06 282 ARG A N 1
ATOM 2143 C CA . ARG A 1 282 ? -27.619 10.018 15.488 1.00 98.06 282 ARG A CA 1
ATOM 2144 C C . ARG A 1 282 ? -26.273 10.141 16.205 1.00 98.06 282 ARG A C 1
ATOM 2146 O O . ARG A 1 282 ? -25.639 9.120 16.460 1.00 98.06 282 ARG A O 1
ATOM 2153 N N . ILE A 1 283 ? -25.830 11.361 16.514 1.00 98.50 283 ILE A N 1
ATOM 2154 C CA . ILE A 1 283 ? -24.570 11.644 17.207 1.00 98.50 283 ILE A CA 1
ATOM 2155 C C . ILE A 1 283 ? -24.841 11.775 18.708 1.00 98.50 283 ILE A C 1
ATOM 2157 O O . ILE A 1 283 ? -25.537 12.686 19.157 1.00 98.50 283 ILE A O 1
ATOM 2161 N N . ARG A 1 284 ? -24.242 10.890 19.505 1.00 98.31 284 ARG A N 1
ATOM 2162 C CA . ARG A 1 284 ? -24.277 10.931 20.968 1.00 98.31 284 ARG A CA 1
ATOM 2163 C C . ARG A 1 284 ? -22.887 11.211 21.517 1.00 98.31 284 ARG A C 1
ATOM 2165 O O . ARG A 1 284 ? -21.932 10.510 21.199 1.00 98.31 284 ARG A O 1
ATOM 2172 N N . ILE A 1 285 ? -22.801 12.207 22.389 1.00 98.31 285 ILE A N 1
ATOM 2173 C CA . ILE A 1 285 ? -21.561 12.586 23.063 1.00 98.31 285 ILE A CA 1
ATOM 2174 C C . ILE A 1 285 ? -21.558 11.975 24.456 1.00 98.31 285 ILE A C 1
ATOM 2176 O O . ILE A 1 285 ? -22.560 12.035 25.172 1.00 98.31 285 ILE A O 1
ATOM 2180 N N . VAL A 1 286 ? -20.422 11.414 24.847 1.00 98.00 286 VAL A N 1
ATOM 2181 C CA . VAL A 1 286 ? -20.146 11.009 26.221 1.00 98.00 286 VAL A CA 1
ATOM 2182 C C . VAL A 1 286 ? -18.805 11.571 26.659 1.00 98.00 286 VAL A C 1
ATOM 2184 O O . VAL A 1 286 ? -17.864 11.642 25.874 1.00 98.00 286 VAL A O 1
ATOM 2187 N N . HIS A 1 287 ? -18.728 11.973 27.923 1.00 97.44 287 HIS A N 1
ATOM 2188 C CA . HIS A 1 287 ? -17.527 12.559 28.505 1.00 97.44 287 HIS A CA 1
ATOM 2189 C C . HIS A 1 287 ? -16.940 11.613 29.546 1.00 97.44 287 HIS A C 1
ATOM 2191 O O . HIS A 1 287 ? -17.676 10.992 30.321 1.00 97.44 287 HIS A O 1
ATOM 2197 N N . GLN A 1 288 ? -15.616 11.542 29.594 1.00 96.56 288 GLN A N 1
ATOM 2198 C CA . GLN A 1 288 ? -14.872 10.870 30.653 1.00 96.56 288 GLN A CA 1
ATOM 2199 C C . GLN A 1 288 ? -13.623 11.676 31.024 1.00 96.56 288 GLN A C 1
ATOM 2201 O O . GLN A 1 288 ? -13.183 12.544 30.278 1.00 96.56 288 GLN A O 1
ATOM 2206 N N . ALA A 1 289 ? -13.038 11.397 32.190 1.00 96.75 289 ALA A N 1
ATOM 2207 C CA . ALA A 1 289 ? -11.693 11.884 32.486 1.00 96.75 289 ALA A CA 1
ATOM 2208 C C . ALA A 1 289 ? -10.673 11.167 31.588 1.00 96.75 289 ALA A C 1
ATOM 2210 O O . ALA A 1 289 ? -10.853 9.972 31.332 1.00 96.75 289 ALA A O 1
ATOM 2211 N N . ASN A 1 290 ? -9.607 11.875 31.188 1.00 96.25 290 ASN A N 1
ATOM 2212 C CA . ASN A 1 290 ? -8.574 11.350 30.292 1.00 96.25 290 ASN A CA 1
ATOM 2213 C C . ASN A 1 290 ? -7.981 10.035 30.812 1.00 96.25 290 ASN A C 1
ATOM 2215 O O . ASN A 1 290 ? -7.273 10.009 31.824 1.00 96.25 290 ASN A O 1
ATOM 2219 N N . GLN A 1 291 ? -8.276 8.950 30.101 1.00 94.25 291 GLN A N 1
ATOM 2220 C CA . GLN A 1 291 ? -7.782 7.598 30.370 1.00 94.25 291 GLN A CA 1
ATOM 2221 C C . GLN A 1 291 ? -7.073 6.980 29.152 1.00 94.25 291 GLN A C 1
ATOM 2223 O O . GLN A 1 291 ? -6.538 5.868 29.238 1.00 94.25 291 GLN A O 1
ATOM 2228 N N . GLY A 1 292 ? -7.005 7.711 28.040 1.00 92.12 292 GLY A N 1
ATOM 2229 C CA . GLY A 1 292 ? -6.377 7.325 26.788 1.00 92.12 292 GLY A CA 1
ATOM 2230 C C . GLY A 1 292 ? -7.345 6.679 25.794 1.00 92.12 292 GLY A C 1
ATOM 2231 O O . GLY A 1 292 ? -8.370 6.091 26.146 1.00 92.12 292 GLY A O 1
ATOM 2232 N N . GLY A 1 293 ? -6.947 6.696 24.517 1.00 92.19 293 GLY A N 1
ATOM 2233 C CA . GLY A 1 293 ? -7.788 6.265 23.397 1.00 92.19 293 GLY A CA 1
ATOM 2234 C C . GLY A 1 293 ? -8.305 4.821 23.466 1.00 92.19 293 GLY A C 1
ATOM 2235 O O . GLY A 1 293 ? -9.373 4.547 22.929 1.00 92.19 293 GLY A O 1
ATOM 2236 N N . CYS A 1 294 ? -7.607 3.886 24.122 1.00 94.81 294 CYS A N 1
ATOM 2237 C CA . CYS A 1 294 ? -8.124 2.523 24.333 1.00 94.81 294 CYS A CA 1
ATOM 2238 C C . CYS A 1 294 ? -9.320 2.507 25.294 1.00 94.81 294 CYS A C 1
ATOM 2240 O O . CYS A 1 294 ? -10.311 1.827 25.034 1.00 94.81 294 CYS A O 1
ATOM 2242 N N . ALA A 1 295 ? -9.238 3.270 26.391 1.00 96.62 295 ALA A N 1
ATOM 2243 C CA . ALA A 1 295 ? -10.321 3.381 27.362 1.00 96.62 295 ALA A CA 1
ATOM 2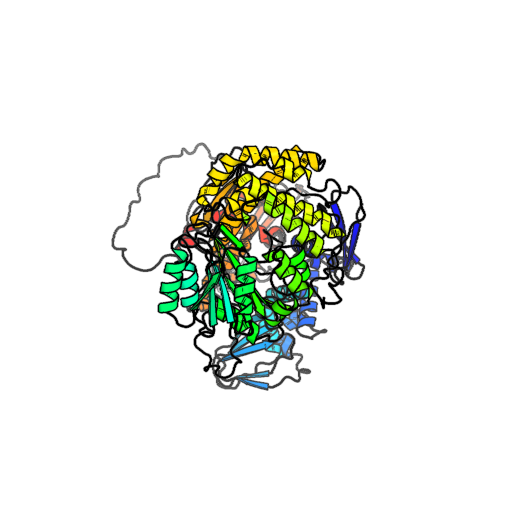244 C C . ALA A 1 295 ? -11.535 4.061 26.727 1.00 96.62 295 ALA A C 1
ATOM 2246 O O . ALA A 1 295 ? -12.646 3.553 26.851 1.00 96.62 295 ALA A O 1
ATOM 2247 N N . ALA A 1 296 ? -11.306 5.137 25.969 1.00 97.06 296 ALA A N 1
ATOM 2248 C CA . ALA A 1 296 ? -12.356 5.820 25.223 1.00 97.06 296 ALA A CA 1
ATOM 2249 C C . ALA A 1 296 ? -13.044 4.895 24.197 1.00 97.06 296 ALA A C 1
ATOM 2251 O O . ALA A 1 296 ? -14.270 4.792 24.190 1.00 97.06 296 ALA A O 1
ATOM 2252 N N . ARG A 1 297 ? -12.282 4.137 23.387 1.00 97.69 297 ARG A N 1
ATOM 2253 C CA . ARG A 1 297 ? -12.852 3.162 22.433 1.00 97.69 297 ARG A CA 1
ATOM 2254 C C . ARG A 1 297 ? -13.650 2.059 23.130 1.00 97.69 297 ARG A C 1
ATOM 2256 O O . ARG A 1 297 ? -14.743 1.734 22.675 1.00 97.69 297 ARG A O 1
ATOM 2263 N N . ASN A 1 298 ? -13.145 1.512 24.237 1.00 98.19 298 ASN A N 1
ATOM 2264 C CA . ASN A 1 298 ? -13.867 0.507 25.024 1.00 98.19 298 ASN A CA 1
ATOM 2265 C C . ASN A 1 298 ? -15.161 1.064 25.619 1.00 98.19 298 ASN A C 1
ATOM 2267 O O . ASN A 1 298 ? -16.193 0.394 25.567 1.00 98.19 298 ASN A O 1
ATOM 2271 N N . TYR A 1 299 ? -15.126 2.289 26.151 1.00 98.31 299 TYR A N 1
ATOM 2272 C CA . TYR A 1 299 ? -16.315 2.919 26.711 1.00 98.31 299 TYR A CA 1
ATOM 2273 C C . TYR A 1 299 ? -17.369 3.145 25.623 1.00 98.31 299 TYR A C 1
ATOM 2275 O O . TYR A 1 299 ? -18.504 2.690 25.765 1.00 98.31 299 TYR A O 1
ATOM 2283 N N . GLY A 1 300 ? -16.974 3.715 24.482 1.00 98.12 300 GLY A N 1
ATOM 2284 C CA . GLY A 1 300 ? -17.856 3.886 23.328 1.00 98.12 300 GLY A CA 1
ATOM 2285 C C . GLY A 1 300 ? -18.439 2.564 22.820 1.00 98.12 300 GLY A C 1
ATOM 2286 O O . GLY A 1 300 ? -19.651 2.459 22.639 1.00 98.12 300 GLY A O 1
ATOM 2287 N N . ALA A 1 301 ? -17.613 1.524 22.672 1.00 98.06 301 ALA A N 1
ATOM 2288 C CA . ALA A 1 301 ? -18.060 0.198 22.243 1.00 98.06 301 ALA A CA 1
ATOM 2289 C C . ALA A 1 301 ? -19.055 -0.444 23.225 1.00 98.06 301 ALA A C 1
ATOM 2291 O O . ALA A 1 301 ? -20.006 -1.090 22.792 1.00 98.06 301 ALA A O 1
ATOM 2292 N N . SER A 1 302 ? -18.888 -0.237 24.537 1.00 97.81 302 SER A N 1
ATOM 2293 C CA . SER A 1 302 ? -19.838 -0.746 25.539 1.00 97.81 302 SER A CA 1
ATOM 2294 C C . SER A 1 302 ? -21.199 -0.043 25.497 1.00 97.81 302 SER A C 1
ATOM 2296 O O . SER A 1 302 ? -22.205 -0.617 25.912 1.00 97.81 302 SER A O 1
ATOM 2298 N N . LEU A 1 303 ? -21.235 1.183 24.969 1.00 98.19 303 LEU A N 1
ATOM 2299 C CA . LEU A 1 303 ? -22.443 1.981 24.792 1.00 98.19 303 LEU A CA 1
ATOM 2300 C C . LEU A 1 303 ? -23.111 1.789 23.425 1.00 98.19 303 LEU A C 1
ATOM 2302 O O . LEU A 1 303 ? -24.218 2.299 23.243 1.00 98.19 303 LEU A O 1
ATOM 2306 N N . ALA A 1 304 ? -22.460 1.114 22.474 1.00 97.69 304 ALA A N 1
ATOM 2307 C CA . ALA A 1 304 ? -23.008 0.832 21.149 1.00 97.69 304 ALA A CA 1
ATOM 2308 C C . ALA A 1 304 ? -24.349 0.092 21.241 1.00 97.69 304 ALA A C 1
ATOM 2310 O O . ALA A 1 304 ? -24.579 -0.677 22.175 1.00 97.69 304 ALA A O 1
ATOM 2311 N N . HIS A 1 305 ? -25.228 0.280 20.262 1.00 95.94 305 HIS A N 1
ATOM 2312 C CA . HIS A 1 305 ? -26.491 -0.446 20.136 1.00 95.94 305 HIS A CA 1
ATOM 2313 C C . HIS A 1 305 ? -26.480 -1.441 18.975 1.00 95.94 305 HIS A C 1
ATOM 2315 O O . HIS A 1 305 ? -27.200 -2.439 19.024 1.00 95.94 305 HIS A O 1
ATOM 2321 N N . PHE A 1 306 ? -25.669 -1.209 17.943 1.00 97.38 306 PHE A N 1
ATOM 2322 C CA . PHE A 1 306 ? -25.700 -2.017 16.731 1.00 97.38 306 PHE A CA 1
ATOM 2323 C C . PHE A 1 306 ? -24.715 -3.190 16.738 1.00 97.38 306 PHE A C 1
ATOM 2325 O O . PHE A 1 306 ? -23.788 -3.280 17.545 1.00 97.38 306 PHE A O 1
ATOM 2332 N N . GLY A 1 307 ? -24.973 -4.145 15.837 1.00 95.75 307 GLY A N 1
ATOM 2333 C CA . GLY A 1 307 ? -24.230 -5.404 15.742 1.00 95.75 307 GLY A CA 1
ATOM 2334 C C . GLY A 1 307 ? -22.856 -5.278 15.083 1.00 95.75 307 GLY A C 1
ATOM 2335 O O . GLY A 1 307 ? -22.044 -6.195 15.209 1.00 95.75 307 GLY A O 1
ATOM 2336 N N . TRP A 1 308 ? -22.582 -4.162 14.408 1.00 98.50 308 TRP A N 1
ATOM 2337 C CA . TRP A 1 308 ? -21.291 -3.851 13.800 1.00 98.50 308 TRP A CA 1
ATOM 2338 C C . TRP A 1 308 ? -20.716 -2.579 14.406 1.00 98.50 308 TRP A C 1
ATOM 2340 O O . TRP A 1 308 ? -21.440 -1.610 14.622 1.00 98.50 308 TRP A O 1
ATOM 2350 N N . LEU A 1 309 ? -19.413 -2.595 14.661 1.00 98.75 309 LEU A N 1
ATOM 2351 C CA . LEU A 1 309 ? -18.640 -1.466 15.151 1.00 98.75 309 LEU A CA 1
ATOM 2352 C C . LEU A 1 309 ? -17.683 -0.998 14.059 1.00 98.75 309 LEU A C 1
ATOM 2354 O O . LEU A 1 309 ? -17.030 -1.819 13.414 1.00 98.75 309 LEU A O 1
ATOM 2358 N N . ALA A 1 310 ? -17.562 0.312 13.901 1.00 98.38 310 ALA A N 1
ATOM 2359 C CA . ALA A 1 310 ? -16.469 0.949 13.181 1.00 98.38 310 ALA A CA 1
ATOM 2360 C C . ALA A 1 310 ? -15.793 1.943 14.129 1.00 98.38 310 ALA A C 1
ATOM 2362 O O . ALA A 1 310 ? -16.468 2.618 14.904 1.00 98.38 310 ALA A O 1
ATOM 2363 N N . PHE A 1 311 ? -14.471 2.020 14.090 1.00 98.25 311 PHE A N 1
ATOM 2364 C CA . PHE A 1 311 ? -13.702 2.992 14.863 1.00 98.25 311 PHE A CA 1
ATOM 2365 C C . PHE A 1 311 ? -13.198 4.057 13.893 1.00 98.25 311 PHE A C 1
ATOM 2367 O O . PHE A 1 311 ? -12.839 3.704 12.776 1.00 98.25 311 PHE A O 1
ATOM 2374 N N . LEU A 1 312 ? -13.241 5.327 14.284 1.00 98.25 312 LEU A N 1
ATOM 2375 C CA . LEU A 1 312 ? -12.756 6.445 13.474 1.00 98.25 312 LEU A CA 1
ATOM 2376 C C . LEU A 1 312 ? -12.036 7.430 14.386 1.00 98.25 312 LEU A C 1
ATOM 2378 O O . LEU A 1 312 ? -12.644 7.929 15.338 1.00 98.25 312 LEU A O 1
ATOM 2382 N N . ASP A 1 313 ? -10.769 7.709 14.112 1.00 96.06 313 ASP A N 1
ATOM 2383 C CA . ASP A 1 313 ? -9.994 8.657 14.897 1.00 96.06 313 ASP A CA 1
ATOM 2384 C C . ASP A 1 313 ? -10.414 10.102 14.580 1.00 96.06 313 ASP A C 1
ATOM 2386 O O . ASP A 1 313 ? -10.868 10.443 13.484 1.00 96.06 313 ASP A O 1
ATOM 2390 N N . ALA A 1 314 ? -10.356 10.970 15.595 1.00 96.69 314 ALA A N 1
ATOM 2391 C CA . ALA A 1 314 ? -10.928 12.318 15.519 1.00 96.69 314 ALA A CA 1
ATOM 2392 C C . ALA A 1 314 ? -10.177 13.265 14.556 1.00 96.69 314 ALA A C 1
ATOM 2394 O O . ALA A 1 314 ? -10.666 14.361 14.272 1.00 96.69 314 ALA A O 1
ATOM 2395 N N . ASP A 1 315 ? -9.002 12.861 14.072 1.00 95.06 315 ASP A N 1
ATOM 2396 C CA . ASP A 1 315 ? -8.162 13.551 13.093 1.00 95.06 315 ASP A CA 1
ATOM 2397 C C . ASP A 1 315 ? -8.219 12.975 11.666 1.00 95.06 315 ASP A C 1
ATOM 2399 O O . ASP A 1 315 ? -7.703 13.598 10.726 1.00 95.06 315 ASP A O 1
ATOM 2403 N N . ASP A 1 316 ? -8.951 11.877 11.490 1.00 96.88 316 ASP A N 1
ATOM 2404 C CA . ASP A 1 316 ? -9.091 11.123 10.247 1.00 96.88 316 ASP A CA 1
ATOM 2405 C C . ASP A 1 316 ? -10.474 11.328 9.602 1.00 96.88 316 ASP A C 1
ATOM 2407 O O . ASP A 1 316 ? -11.363 11.992 10.149 1.00 96.88 316 ASP A O 1
ATOM 2411 N N . TRP A 1 317 ? -10.659 10.820 8.378 1.00 98.19 317 TRP A N 1
ATOM 2412 C CA . TRP A 1 317 ? -11.947 10.911 7.681 1.00 98.19 317 TRP A CA 1
ATOM 2413 C C . TRP A 1 317 ? -12.183 9.788 6.666 1.00 98.19 317 TRP A C 1
ATOM 2415 O O . TRP A 1 317 ? -11.262 9.098 6.217 1.00 98.19 317 TRP A O 1
ATOM 2425 N N . TRP A 1 318 ? -13.447 9.642 6.264 1.00 98.56 318 TRP A N 1
ATOM 2426 C CA . TRP A 1 318 ? -13.896 8.651 5.286 1.00 98.56 318 TRP A CA 1
ATOM 2427 C C . TRP A 1 318 ? -14.421 9.263 3.988 1.00 98.56 318 TRP A C 1
ATOM 2429 O O . TRP A 1 318 ? -14.926 10.386 3.962 1.00 98.56 318 TRP A O 1
ATOM 2439 N N . GLU A 1 319 ? -14.371 8.473 2.915 1.00 98.00 319 GLU A N 1
ATOM 2440 C CA . GLU A 1 319 ? -15.144 8.739 1.699 1.00 98.00 319 GLU A CA 1
ATOM 2441 C C . GLU A 1 319 ? -16.655 8.623 1.974 1.00 98.00 319 GLU A C 1
ATOM 2443 O O . GLU A 1 319 ? -17.064 7.738 2.736 1.00 98.00 319 GLU A O 1
ATOM 2448 N N . PRO A 1 320 ? -17.525 9.402 1.295 1.00 98.19 320 PRO A N 1
ATOM 2449 C CA . PRO A 1 320 ? -18.988 9.311 1.428 1.00 98.19 320 PRO A CA 1
ATOM 2450 C C . PRO A 1 320 ? -19.577 7.911 1.182 1.00 98.19 320 PRO A C 1
ATOM 2452 O O . PRO A 1 320 ? -20.698 7.609 1.599 1.00 98.19 320 PRO A O 1
ATOM 2455 N N . THR A 1 321 ? -18.854 7.044 0.472 1.00 97.12 321 THR A N 1
ATOM 2456 C CA . THR A 1 321 ? -19.278 5.674 0.150 1.00 97.12 321 THR A CA 1
ATOM 2457 C C . THR A 1 321 ? -18.704 4.608 1.082 1.00 97.12 321 THR A C 1
ATOM 2459 O O . THR A 1 321 ? -18.970 3.430 0.846 1.00 97.12 321 THR A O 1
ATOM 2462 N N . TYR A 1 322 ? -17.944 4.979 2.123 1.00 98.44 322 TYR A N 1
ATOM 2463 C CA . TYR A 1 322 ? -17.306 4.031 3.045 1.00 98.44 322 TYR A CA 1
ATOM 2464 C C . TYR A 1 322 ? -18.318 3.041 3.629 1.00 98.44 322 TYR A C 1
ATOM 2466 O O . TYR A 1 322 ? -18.266 1.854 3.314 1.00 98.44 322 TYR A O 1
ATOM 2474 N N . LEU A 1 323 ? -19.305 3.512 4.397 1.00 98.19 323 LEU A N 1
ATOM 2475 C CA . LEU A 1 323 ? -20.262 2.619 5.055 1.00 98.19 323 LEU A CA 1
ATOM 2476 C C . LEU A 1 323 ? -21.061 1.791 4.046 1.00 98.19 323 LEU A C 1
ATOM 2478 O O . LEU A 1 323 ? -21.261 0.604 4.275 1.00 98.19 323 LEU A O 1
ATOM 2482 N N . ALA A 1 324 ? -21.466 2.381 2.917 1.00 97.44 324 ALA A N 1
ATOM 2483 C CA . ALA A 1 324 ? -22.230 1.683 1.883 1.00 97.44 324 ALA A CA 1
ATOM 2484 C C . ALA A 1 324 ? -21.451 0.502 1.281 1.00 97.44 324 ALA A C 1
ATOM 2486 O O . ALA A 1 324 ? -21.997 -0.590 1.138 1.00 97.44 324 ALA A O 1
ATOM 2487 N N . ALA A 1 325 ? -20.172 0.699 0.948 1.00 96.44 325 ALA A N 1
ATOM 2488 C CA . ALA A 1 325 ? -19.340 -0.355 0.374 1.00 96.44 325 ALA A CA 1
ATOM 2489 C C . ALA A 1 325 ? -19.058 -1.473 1.390 1.00 96.44 325 ALA A C 1
ATOM 2491 O O . ALA A 1 325 ? -19.136 -2.660 1.061 1.00 96.44 325 ALA A O 1
ATOM 2492 N N . MET A 1 326 ? -18.774 -1.093 2.637 1.00 97.25 326 MET A N 1
ATOM 2493 C CA . MET A 1 326 ? -18.440 -2.028 3.709 1.00 97.25 326 MET A CA 1
ATOM 2494 C C . MET A 1 326 ? -19.653 -2.891 4.083 1.00 97.25 326 MET A C 1
ATOM 2496 O O . MET A 1 326 ? -19.550 -4.121 4.125 1.00 97.25 326 MET A O 1
ATOM 2500 N N . THR A 1 327 ? -20.825 -2.278 4.285 1.00 97.25 327 THR A N 1
ATOM 2501 C CA . THR A 1 327 ? -22.063 -3.006 4.605 1.00 97.25 327 THR A CA 1
ATOM 2502 C C . THR A 1 327 ? -22.556 -3.839 3.436 1.00 97.25 327 THR A C 1
ATOM 2504 O O . THR A 1 327 ? -22.964 -4.976 3.653 1.00 97.25 327 THR A O 1
ATOM 2507 N N . GLN A 1 328 ? -22.442 -3.360 2.193 1.00 95.56 328 GLN A N 1
ATOM 2508 C CA . GLN A 1 328 ? -22.810 -4.148 1.018 1.00 95.56 328 GLN A CA 1
ATOM 2509 C C . GLN A 1 328 ? -22.030 -5.468 0.949 1.00 95.56 328 GLN A C 1
ATOM 2511 O O . GLN A 1 328 ? -22.619 -6.505 0.638 1.00 95.56 328 GLN A O 1
ATOM 2516 N N . LEU A 1 329 ? -20.729 -5.462 1.256 1.00 94.50 329 LEU A N 1
ATOM 2517 C CA . LEU A 1 329 ? -19.944 -6.695 1.294 1.00 94.50 329 LEU A CA 1
ATOM 2518 C C . LEU A 1 329 ? -20.361 -7.605 2.459 1.00 94.50 329 LEU A C 1
ATOM 2520 O O . LEU A 1 329 ? -20.537 -8.804 2.253 1.00 94.50 329 LEU A O 1
ATOM 2524 N N . ALA A 1 330 ? -20.583 -7.050 3.652 1.00 95.06 330 ALA A N 1
ATOM 2525 C CA . ALA A 1 330 ? -21.039 -7.825 4.808 1.00 95.06 330 ALA A CA 1
ATOM 2526 C C . ALA A 1 330 ? -22.449 -8.425 4.625 1.00 95.06 330 ALA A C 1
ATOM 2528 O O . ALA A 1 330 ? -22.728 -9.503 5.145 1.00 95.06 330 ALA A O 1
ATOM 2529 N N . VAL A 1 331 ? -23.333 -7.764 3.870 1.00 93.94 331 VAL A N 1
ATOM 2530 C CA . VAL A 1 331 ? -24.645 -8.308 3.482 1.00 93.94 331 VAL A CA 1
ATOM 2531 C C . VAL A 1 331 ? -24.484 -9.439 2.465 1.00 93.94 331 VAL A C 1
ATOM 2533 O O . VAL A 1 331 ? -25.142 -10.471 2.584 1.00 93.94 331 VAL A O 1
ATOM 2536 N N . ARG A 1 332 ? -23.607 -9.260 1.467 1.00 93.31 332 ARG A N 1
ATOM 2537 C CA . ARG A 1 332 ? -23.340 -10.267 0.425 1.00 93.31 332 ARG A CA 1
ATOM 2538 C C . ARG A 1 332 ? -22.701 -11.539 0.980 1.00 93.31 332 ARG A C 1
ATOM 2540 O O . ARG A 1 332 ? -23.007 -12.619 0.485 1.00 93.31 332 ARG A O 1
ATOM 2547 N N . ASP A 1 333 ? -21.844 -11.420 1.991 1.00 93.00 333 ASP A N 1
ATOM 2548 C CA . ASP A 1 333 ? -21.281 -12.555 2.722 1.00 93.00 333 ASP A CA 1
ATOM 2549 C C . ASP A 1 333 ? -21.537 -12.412 4.236 1.00 93.00 333 ASP A C 1
ATOM 2551 O O . ASP A 1 333 ? -20.686 -11.907 4.979 1.00 93.00 333 ASP A O 1
ATOM 2555 N N . PRO A 1 334 ? -22.687 -12.921 4.726 1.00 92.06 334 PRO A N 1
ATOM 2556 C CA . PRO A 1 334 ? -23.050 -12.860 6.140 1.00 92.06 334 PRO A CA 1
ATOM 2557 C C . PRO A 1 334 ? -22.092 -13.604 7.069 1.00 92.06 334 PRO A C 1
ATOM 2559 O O . PRO A 1 334 ? -22.113 -13.365 8.278 1.00 92.06 334 PRO A O 1
ATOM 2562 N N . SER A 1 335 ? -21.258 -14.506 6.543 1.00 93.56 335 SER A N 1
ATOM 2563 C CA . SER A 1 335 ? -20.289 -15.222 7.366 1.00 93.56 335 SER A CA 1
ATOM 2564 C C . SER A 1 335 ? -19.073 -14.362 7.730 1.00 93.56 335 SER A C 1
ATOM 2566 O O . SER A 1 335 ? -18.218 -14.806 8.489 1.00 93.56 335 SER A O 1
ATOM 2568 N N . LEU A 1 336 ? -18.928 -13.154 7.171 1.00 95.38 336 LEU A N 1
ATOM 2569 C CA . LEU A 1 336 ? -17.846 -12.235 7.532 1.00 95.38 336 LEU A CA 1
ATOM 2570 C C . LEU A 1 336 ? -18.021 -11.701 8.958 1.00 95.38 336 LEU A C 1
ATOM 2572 O O . LEU A 1 336 ? -19.129 -11.376 9.389 1.00 95.38 336 LEU A O 1
ATOM 2576 N N . ASP A 1 337 ? -16.899 -11.579 9.660 1.00 96.62 337 ASP A N 1
ATOM 2577 C CA . ASP A 1 337 ? -16.810 -11.022 11.010 1.00 96.62 337 ASP A CA 1
ATOM 2578 C C . ASP A 1 337 ? -16.206 -9.622 11.006 1.00 96.62 337 ASP A C 1
ATOM 2580 O O . ASP A 1 337 ? -16.476 -8.825 11.900 1.00 96.62 337 ASP A O 1
ATOM 2584 N N . ALA A 1 338 ? -15.394 -9.320 9.997 1.00 96.38 338 ALA A N 1
ATOM 2585 C CA . ALA A 1 338 ? -14.800 -8.019 9.768 1.00 96.38 338 ALA A CA 1
ATOM 2586 C C . ALA A 1 338 ? -14.765 -7.713 8.269 1.00 96.38 338 ALA A C 1
ATOM 2588 O O . ALA A 1 338 ? -14.670 -8.618 7.438 1.00 96.38 338 ALA A O 1
ATOM 2589 N N . VAL A 1 339 ? -14.819 -6.436 7.915 1.00 96.19 339 VAL A N 1
ATOM 2590 C CA . VAL A 1 339 ? -14.643 -5.953 6.546 1.00 96.19 339 VAL A CA 1
ATOM 2591 C C . VAL A 1 339 ? -13.650 -4.809 6.587 1.00 96.19 339 VAL A C 1
ATOM 2593 O O . VAL A 1 339 ? -13.816 -3.904 7.397 1.00 96.19 339 VAL A O 1
ATOM 2596 N N . ARG A 1 340 ? -12.633 -4.852 5.724 1.00 94.81 340 ARG A N 1
ATOM 2597 C CA . ARG A 1 340 ? -11.602 -3.815 5.606 1.00 94.81 340 ARG A CA 1
ATOM 2598 C C . ARG A 1 340 ? -11.536 -3.243 4.193 1.00 94.81 340 ARG A C 1
ATOM 2600 O O . ARG A 1 340 ? -11.824 -3.960 3.234 1.00 94.81 340 ARG A O 1
ATOM 2607 N N . CYS A 1 341 ? -11.098 -1.998 4.058 1.00 93.88 341 CYS A N 1
ATOM 2608 C CA . CYS A 1 341 ? -10.875 -1.342 2.772 1.00 93.88 341 CYS A CA 1
ATOM 2609 C C . CYS A 1 341 ? -9.403 -0.958 2.556 1.00 93.88 341 CYS A C 1
ATOM 2611 O O . CYS A 1 341 ? -8.570 -1.056 3.463 1.00 93.88 341 CYS A O 1
ATOM 2613 N N . SER A 1 342 ? -9.072 -0.516 1.343 1.00 92.94 342 SER A N 1
ATOM 2614 C CA . SER A 1 342 ? -7.826 0.219 1.102 1.00 92.94 342 SER A CA 1
ATOM 2615 C C . SER A 1 342 ? -7.893 1.593 1.784 1.00 92.94 342 SER A C 1
ATOM 2617 O O . SER A 1 342 ? -8.976 2.130 2.036 1.00 92.94 342 SER A O 1
ATOM 2619 N N . TRP A 1 343 ? -6.740 2.187 2.072 1.00 93.12 343 TRP A N 1
ATOM 2620 C CA . TRP A 1 343 ? -6.657 3.479 2.757 1.00 93.12 343 TRP A CA 1
ATOM 2621 C C . TRP A 1 343 ? -5.443 4.278 2.288 1.00 93.12 343 TRP A C 1
ATOM 2623 O O . TRP A 1 343 ? -4.488 3.713 1.751 1.00 93.12 343 TRP A O 1
ATOM 2633 N N . SER A 1 344 ? -5.472 5.588 2.506 1.00 92.25 344 SER A N 1
ATOM 2634 C CA . SER A 1 344 ? -4.353 6.473 2.188 1.00 92.25 344 SER A CA 1
ATOM 2635 C C . SER A 1 344 ? -3.878 7.212 3.426 1.00 92.25 344 SER A C 1
ATOM 2637 O O . SER A 1 344 ? -4.663 7.685 4.240 1.00 92.25 344 SER A O 1
ATOM 2639 N N . ARG A 1 345 ? -2.563 7.325 3.560 1.00 90.38 345 ARG A N 1
ATOM 2640 C CA . ARG A 1 345 ? -1.912 8.257 4.469 1.00 90.38 345 ARG A CA 1
ATOM 2641 C C . ARG A 1 345 ? -1.881 9.628 3.817 1.00 90.38 345 ARG A C 1
ATOM 2643 O O . ARG A 1 345 ? -1.528 9.738 2.644 1.00 90.38 345 ARG A O 1
ATOM 2650 N N . VAL A 1 346 ? -2.172 10.655 4.598 1.00 91.88 346 VAL A N 1
ATOM 2651 C CA . VAL A 1 346 ? -2.217 12.045 4.141 1.00 91.88 346 VAL A CA 1
ATOM 2652 C C . VAL A 1 346 ? -1.441 12.980 5.068 1.00 91.88 346 VAL A C 1
ATOM 2654 O O . VAL A 1 346 ? -1.175 12.649 6.230 1.00 91.88 346 VAL A O 1
ATOM 2657 N N . THR A 1 347 ? -1.052 14.137 4.542 1.00 90.88 347 THR A N 1
ATOM 2658 C CA . THR A 1 347 ? -0.432 15.241 5.282 1.00 90.88 347 THR A CA 1
ATOM 2659 C C . THR A 1 347 ? -1.427 15.872 6.259 1.00 90.88 347 THR A C 1
ATOM 2661 O O . THR A 1 347 ? -2.634 15.619 6.208 1.00 90.88 347 THR A O 1
ATOM 2664 N N . ALA A 1 348 ? -0.946 16.779 7.111 1.00 88.62 348 ALA A N 1
ATOM 2665 C CA . ALA A 1 348 ? -1.812 17.595 7.963 1.00 88.62 348 ALA A CA 1
ATOM 2666 C C . ALA A 1 348 ? -2.811 18.463 7.166 1.00 88.62 348 ALA A C 1
ATOM 2668 O O . ALA A 1 348 ? -3.855 18.819 7.708 1.00 88.62 348 ALA A O 1
ATOM 2669 N N . THR A 1 349 ? -2.537 18.764 5.891 1.00 88.50 349 THR A N 1
ATOM 2670 C CA . THR A 1 349 ? -3.423 19.503 4.970 1.00 88.50 349 THR A CA 1
ATOM 2671 C C . THR A 1 349 ? -4.363 18.596 4.169 1.00 88.50 349 THR A C 1
ATOM 2673 O O . THR A 1 349 ? -5.317 19.089 3.574 1.00 88.50 349 THR A O 1
ATOM 2676 N N . GLY A 1 350 ? -4.155 17.276 4.203 1.00 89.06 350 GLY A N 1
ATOM 2677 C CA . GLY A 1 350 ? -4.980 16.284 3.508 1.00 89.06 350 GLY A CA 1
ATOM 2678 C C . GLY A 1 350 ? -4.449 15.837 2.142 1.00 89.06 350 GLY A C 1
ATOM 2679 O O . GLY A 1 350 ? -5.145 15.120 1.428 1.00 89.06 350 GLY A O 1
ATOM 2680 N N . GLU A 1 351 ? -3.227 16.221 1.774 1.00 88.38 351 GLU A N 1
ATOM 2681 C CA . GLU A 1 351 ? -2.569 15.745 0.553 1.00 88.38 351 GLU A CA 1
ATOM 2682 C C . GLU A 1 351 ? -2.087 14.303 0.730 1.00 88.38 351 GLU A C 1
ATOM 2684 O O . GLU A 1 351 ? -1.605 13.933 1.798 1.00 88.38 351 GLU A O 1
ATOM 2689 N N . VAL A 1 352 ? -2.207 13.470 -0.304 1.00 86.88 352 VAL A N 1
ATOM 2690 C CA . VAL A 1 352 ? -1.817 12.055 -0.221 1.00 86.88 352 VAL A CA 1
ATOM 2691 C C . VAL A 1 352 ? -0.294 11.918 -0.127 1.00 86.88 352 VAL A C 1
ATOM 2693 O O . VAL A 1 352 ? 0.451 12.520 -0.894 1.00 86.88 352 VAL A O 1
ATOM 2696 N N . ILE A 1 353 ? 0.149 11.113 0.839 1.00 84.56 353 ILE A N 1
ATOM 2697 C CA . ILE A 1 353 ? 1.549 10.743 1.073 1.00 84.56 353 ILE A CA 1
ATOM 2698 C C . ILE A 1 353 ? 1.814 9.327 0.539 1.00 84.56 353 ILE A C 1
ATOM 2700 O O . ILE A 1 353 ? 2.799 9.079 -0.156 1.00 84.56 353 ILE A O 1
ATOM 2704 N N . GLU A 1 354 ? 0.958 8.372 0.914 1.00 84.44 354 GLU A N 1
ATOM 2705 C CA . GLU A 1 354 ? 1.126 6.945 0.613 1.00 84.44 354 GLU A CA 1
ATOM 2706 C C . GLU A 1 354 ? -0.239 6.257 0.537 1.00 84.44 354 GLU A C 1
ATOM 2708 O O . GLU A 1 354 ? -1.112 6.526 1.359 1.00 84.44 354 GLU A O 1
ATOM 2713 N N . THR A 1 355 ? -0.429 5.352 -0.424 1.00 85.38 355 THR A N 1
ATOM 2714 C CA . THR A 1 355 ? -1.673 4.579 -0.569 1.00 85.38 355 THR A CA 1
ATOM 2715 C C . THR A 1 355 ? -1.428 3.099 -0.316 1.00 85.38 355 THR A C 1
ATOM 2717 O O . THR A 1 355 ? -0.509 2.502 -0.871 1.00 85.38 355 THR A O 1
ATOM 2720 N N . PHE A 1 356 ? -2.289 2.498 0.500 1.00 85.44 356 PHE A N 1
ATOM 2721 C CA . PHE A 1 356 ? -2.213 1.110 0.927 1.00 85.44 356 PHE A CA 1
ATOM 2722 C C . PHE A 1 356 ? -3.396 0.337 0.358 1.00 85.44 356 PHE A C 1
ATOM 2724 O O . PHE A 1 356 ? -4.532 0.466 0.821 1.00 85.44 356 PHE A O 1
ATOM 2731 N N . LEU A 1 357 ? -3.121 -0.480 -0.657 1.00 84.19 357 LEU A N 1
ATOM 2732 C CA . LEU A 1 357 ? -4.137 -1.299 -1.303 1.00 84.19 357 LEU A CA 1
ATOM 2733 C C . LEU A 1 357 ? -4.385 -2.585 -0.514 1.00 84.19 357 LEU A C 1
ATOM 2735 O O . LEU A 1 357 ? -3.470 -3.362 -0.231 1.00 84.19 357 LEU A O 1
ATOM 2739 N N . ALA A 1 358 ? -5.647 -2.846 -0.198 1.00 77.69 358 ALA A N 1
ATOM 2740 C CA . ALA A 1 358 ? -6.069 -4.089 0.415 1.00 77.69 358 ALA A CA 1
ATOM 2741 C C . ALA A 1 358 ? -6.086 -5.211 -0.641 1.00 77.69 358 ALA A C 1
ATOM 2743 O O . ALA A 1 358 ? -7.071 -5.384 -1.341 1.00 77.69 358 ALA A O 1
ATOM 2744 N N . THR A 1 359 ? -4.991 -5.971 -0.767 1.00 62.91 359 THR A N 1
ATOM 2745 C CA . THR A 1 359 ? -4.827 -6.987 -1.840 1.00 62.91 359 THR A CA 1
ATOM 2746 C C . THR A 1 359 ? -4.623 -8.424 -1.341 1.00 62.91 359 THR A C 1
ATOM 2748 O O . THR A 1 359 ? -4.734 -9.381 -2.106 1.00 62.91 359 THR A O 1
ATOM 2751 N N . SER A 1 360 ? -4.302 -8.612 -0.056 1.00 60.03 360 SER A N 1
ATOM 2752 C CA . SER A 1 360 ? -3.931 -9.927 0.487 1.00 60.03 360 SER A CA 1
ATOM 2753 C C . SER A 1 360 ? -5.140 -10.808 0.828 1.00 60.03 360 SER A C 1
ATOM 2755 O O . SER A 1 360 ? -5.912 -10.468 1.721 1.00 60.03 360 SER A O 1
ATOM 2757 N N . GLN A 1 361 ? -5.220 -11.983 0.191 1.00 57.72 361 GLN A N 1
ATOM 2758 C CA . GLN A 1 361 ? -6.092 -13.116 0.560 1.00 57.72 361 GLN A CA 1
ATOM 2759 C C . GLN A 1 361 ? -5.443 -14.045 1.609 1.00 57.72 361 GLN A C 1
ATOM 2761 O O . GLN A 1 361 ? -5.920 -15.156 1.848 1.00 57.72 361 GLN A O 1
ATOM 2766 N N . GLN A 1 362 ? -4.306 -13.654 2.204 1.00 61.97 362 GLN A N 1
ATOM 2767 C CA . GLN A 1 362 ? -3.684 -14.469 3.247 1.00 61.97 362 GLN A CA 1
ATOM 2768 C C . GLN A 1 362 ? -4.598 -14.589 4.473 1.00 61.97 362 GLN A C 1
ATOM 2770 O O . GLN A 1 362 ? -5.405 -13.691 4.727 1.00 61.97 362 GLN A O 1
ATOM 2775 N N . PRO A 1 363 ? -4.454 -15.662 5.279 1.00 77.75 363 PRO A N 1
ATOM 2776 C CA . PRO A 1 363 ? -5.219 -15.784 6.508 1.00 77.75 363 PRO A CA 1
ATOM 2777 C C . PRO A 1 363 ? -5.011 -14.550 7.386 1.00 77.75 363 PRO A C 1
ATOM 2779 O O . PRO A 1 363 ? -3.868 -14.205 7.701 1.00 77.75 363 PRO A O 1
ATOM 2782 N N . ALA A 1 364 ? -6.112 -13.917 7.800 1.00 84.50 364 ALA A N 1
ATOM 2783 C CA . ALA A 1 364 ? -6.091 -12.650 8.527 1.00 84.50 364 ALA A CA 1
ATOM 2784 C C . ALA A 1 364 ? -5.161 -12.683 9.746 1.00 84.50 364 ALA A C 1
ATOM 2786 O O . ALA A 1 364 ? -4.460 -11.712 10.000 1.00 84.50 364 ALA A O 1
ATOM 2787 N N . PHE A 1 365 ? -5.067 -13.821 10.446 1.00 90.38 365 PHE A N 1
ATOM 2788 C CA . PHE A 1 365 ? -4.163 -13.964 11.587 1.00 90.38 365 PHE A CA 1
ATOM 2789 C C . PHE A 1 365 ? -2.689 -13.807 11.199 1.00 90.38 365 PHE A C 1
ATOM 2791 O O . PHE A 1 365 ? -1.962 -13.075 11.864 1.00 90.38 365 PHE A O 1
ATOM 2798 N N . ARG A 1 366 ? -2.242 -14.423 10.095 1.00 88.56 366 ARG A N 1
ATOM 2799 C CA . ARG A 1 366 ? -0.858 -14.272 9.621 1.00 88.56 366 ARG A CA 1
ATOM 2800 C C . ARG A 1 366 ? -0.570 -12.816 9.268 1.00 88.56 366 ARG A C 1
ATOM 2802 O O . ARG A 1 366 ? 0.468 -12.304 9.680 1.00 88.56 366 ARG A O 1
ATOM 2809 N N . THR A 1 367 ? -1.486 -12.158 8.554 1.00 86.00 367 THR A N 1
ATOM 2810 C CA . THR A 1 367 ? -1.366 -10.731 8.233 1.00 86.00 367 THR A CA 1
ATOM 2811 C C . THR A 1 367 ? -1.308 -9.905 9.512 1.00 86.00 367 THR A C 1
ATOM 2813 O O . THR A 1 367 ? -0.307 -9.245 9.715 1.00 86.00 367 THR A O 1
ATOM 2816 N N . CYS A 1 368 ? -2.260 -10.027 10.439 1.00 89.25 368 CYS A N 1
ATOM 2817 C CA . CYS A 1 368 ? -2.263 -9.272 11.697 1.00 89.25 368 CYS A CA 1
ATOM 2818 C C . CYS A 1 368 ? -1.096 -9.604 12.648 1.00 89.25 368 CYS A C 1
ATOM 2820 O O . CYS A 1 368 ? -0.858 -8.856 13.588 1.00 89.25 368 CYS A O 1
ATOM 2822 N N . VAL A 1 369 ? -0.364 -10.710 12.471 1.00 88.56 369 VAL A N 1
ATOM 2823 C CA . VAL A 1 369 ? 0.861 -11.003 13.246 1.00 88.56 369 VAL A CA 1
ATOM 2824 C C . VAL A 1 369 ? 2.104 -10.422 12.570 1.00 88.56 369 VAL A C 1
ATOM 2826 O O . VAL A 1 369 ? 2.973 -9.862 13.239 1.00 88.56 369 VAL A O 1
ATOM 2829 N N . LEU A 1 370 ? 2.219 -10.560 11.249 1.00 82.25 370 LEU A N 1
ATOM 2830 C CA . LEU A 1 370 ? 3.421 -10.169 10.508 1.00 82.25 370 LEU A CA 1
ATOM 2831 C C . LEU A 1 370 ? 3.381 -8.737 9.992 1.00 82.25 370 LEU A C 1
ATOM 2833 O O . LEU A 1 370 ? 4.427 -8.160 9.705 1.00 82.25 370 LEU A O 1
ATOM 2837 N N . GLU A 1 371 ? 2.204 -8.152 9.888 1.00 76.25 371 GLU A N 1
ATOM 2838 C CA . GLU A 1 371 ? 1.939 -6.842 9.323 1.00 76.25 371 GLU A CA 1
ATOM 2839 C C . GLU A 1 371 ? 0.981 -6.128 10.290 1.00 76.25 371 GLU A C 1
ATOM 2841 O O . GLU A 1 371 ? 0.018 -6.716 10.782 1.00 76.25 371 GLU A O 1
ATOM 2846 N N . CYS A 1 372 ? 1.234 -4.853 10.600 1.00 75.56 372 CYS A N 1
ATOM 2847 C CA . CYS A 1 372 ? 0.163 -4.019 11.150 1.00 75.56 372 CYS A CA 1
ATOM 2848 C C . CYS A 1 372 ? -0.762 -3.710 9.964 1.00 75.56 372 CYS A C 1
ATOM 2850 O O . CYS A 1 372 ? -0.571 -2.724 9.257 1.00 75.56 372 CYS A O 1
ATOM 2852 N N . GLY A 1 373 ? -1.602 -4.693 9.621 1.00 67.38 373 GLY A N 1
ATOM 2853 C CA . GLY A 1 373 ? -2.046 -4.917 8.243 1.00 67.38 373 GLY A CA 1
ATOM 2854 C C . GLY A 1 373 ? -2.960 -3.839 7.667 1.00 67.38 373 GLY A C 1
ATOM 2855 O O . GLY A 1 373 ? -3.088 -3.748 6.448 1.00 67.38 373 GLY A O 1
ATOM 2856 N N . PHE A 1 374 ? -3.615 -3.050 8.514 1.00 83.44 374 PHE A N 1
ATOM 2857 C CA . PHE A 1 374 ? -4.518 -1.973 8.116 1.00 83.44 374 PHE A CA 1
ATOM 2858 C C . PHE A 1 374 ? -4.808 -1.057 9.314 1.00 83.44 374 PHE A C 1
ATOM 2860 O O . PHE A 1 374 ? -4.654 -1.469 10.464 1.00 83.44 374 PHE A O 1
ATOM 2867 N N . GLN A 1 375 ? -5.194 0.191 9.035 1.00 87.31 375 GLN A N 1
ATOM 2868 C CA . GLN A 1 375 ? -5.499 1.183 10.071 1.00 87.31 375 GLN A CA 1
ATOM 2869 C C . GLN A 1 375 ? -6.807 0.857 10.788 1.00 87.31 375 GLN A C 1
ATOM 2871 O O . GLN A 1 375 ? -7.692 0.213 10.215 1.00 87.31 375 GLN A O 1
ATOM 2876 N N . MET A 1 376 ? -6.937 1.364 12.015 1.00 91.94 376 MET A N 1
ATOM 2877 C CA . MET A 1 376 ? -8.162 1.274 12.813 1.00 91.94 376 MET A CA 1
ATOM 2878 C C . MET A 1 376 ? -9.398 1.712 12.014 1.00 91.94 376 MET A C 1
ATOM 2880 O O . MET A 1 376 ? -10.396 0.994 11.974 1.00 91.94 376 MET A O 1
ATOM 2884 N N . ASP A 1 377 ? -9.246 2.804 11.271 1.00 94.50 377 ASP A N 1
ATOM 2885 C CA . ASP A 1 377 ? -10.329 3.504 10.582 1.00 94.50 377 ASP A CA 1
ATOM 2886 C C . ASP A 1 377 ? -10.748 2.854 9.267 1.00 94.50 377 ASP A C 1
ATOM 2888 O O . ASP A 1 377 ? -11.789 3.165 8.700 1.00 94.50 377 ASP A O 1
ATOM 2892 N N . SER A 1 378 ? -9.956 1.901 8.785 1.00 95.56 378 SER A N 1
ATOM 2893 C CA . SER A 1 378 ? -10.191 1.223 7.510 1.00 95.56 378 SER A CA 1
ATOM 2894 C C . SER A 1 378 ? -10.982 -0.080 7.647 1.00 95.56 378 SER A C 1
ATOM 2896 O O . SER A 1 378 ? -11.046 -0.858 6.694 1.00 95.56 378 SER A O 1
ATOM 2898 N N . CYS A 1 379 ? -11.539 -0.369 8.828 1.00 96.31 379 CYS A N 1
ATOM 2899 C CA . CYS A 1 379 ? -12.190 -1.639 9.126 1.00 96.31 379 CYS A CA 1
ATOM 2900 C C . CYS A 1 379 ? -13.458 -1.468 9.975 1.00 96.31 379 CYS A C 1
ATOM 2902 O O . CYS A 1 379 ? -13.495 -0.689 10.927 1.00 96.31 379 CYS A O 1
ATOM 2904 N N . MET A 1 380 ? -14.484 -2.267 9.674 1.00 97.56 380 MET A N 1
ATOM 2905 C CA . MET A 1 380 ? -15.620 -2.503 10.567 1.00 97.56 380 MET A CA 1
ATOM 2906 C C . MET A 1 380 ? -15.658 -3.969 10.998 1.00 97.56 380 MET A C 1
ATOM 2908 O O . MET A 1 380 ? -15.271 -4.861 10.243 1.00 97.56 380 MET A O 1
ATOM 2912 N N . VAL A 1 381 ? -16.143 -4.235 12.206 1.00 98.06 381 VAL A N 1
ATOM 2913 C CA . VAL A 1 381 ? -16.112 -5.562 12.831 1.00 98.06 381 VAL A CA 1
ATOM 2914 C C . VAL A 1 381 ? -17.392 -5.845 13.605 1.00 98.06 381 VAL A C 1
ATOM 2916 O O . VAL A 1 381 ? -17.999 -4.946 14.184 1.00 98.06 381 VAL A O 1
ATOM 2919 N N . ARG A 1 382 ? -17.812 -7.109 13.653 1.00 97.88 382 ARG A N 1
ATOM 2920 C CA . ARG A 1 382 ? -18.921 -7.551 14.496 1.00 97.88 382 ARG A CA 1
ATOM 2921 C C . ARG A 1 382 ? -18.641 -7.228 15.956 1.00 97.88 382 ARG A C 1
ATOM 2923 O O . ARG A 1 382 ? -17.638 -7.658 16.530 1.00 97.88 382 ARG A O 1
ATOM 2930 N N . ARG A 1 383 ? -19.595 -6.551 16.588 1.00 97.81 383 ARG A N 1
ATOM 2931 C CA . ARG A 1 383 ? -19.569 -6.220 18.012 1.00 97.81 383 ARG A CA 1
ATOM 2932 C C . ARG A 1 383 ? -19.325 -7.454 18.882 1.00 97.81 383 ARG A C 1
ATOM 2934 O O . ARG A 1 383 ? -18.496 -7.405 19.783 1.00 97.81 383 ARG A O 1
ATOM 2941 N N . SER A 1 384 ? -19.985 -8.571 18.575 1.00 96.25 384 SER A N 1
ATOM 2942 C CA . SER A 1 384 ? -19.849 -9.824 19.331 1.00 96.25 384 SER A CA 1
ATOM 2943 C C . SER A 1 384 ? -18.413 -10.356 19.364 1.00 96.25 384 SER A C 1
ATOM 2945 O O . SER A 1 384 ? -18.003 -10.967 20.347 1.00 96.25 384 SER A O 1
ATOM 2947 N N . VAL A 1 385 ? -17.627 -10.114 18.311 1.00 96.12 385 VAL A N 1
ATOM 2948 C CA . VAL A 1 385 ? -16.221 -10.533 18.243 1.00 96.12 385 VAL A CA 1
ATOM 2949 C C . VAL A 1 385 ? -15.343 -9.619 19.097 1.00 96.12 385 VAL A C 1
ATOM 2951 O O . VAL A 1 385 ? -14.447 -10.100 19.787 1.00 96.12 385 VAL A O 1
ATOM 2954 N N . VAL A 1 386 ? -15.644 -8.318 19.122 1.00 97.31 386 VAL A N 1
ATOM 2955 C CA . VAL A 1 386 ? -14.984 -7.345 20.010 1.00 97.31 386 VAL A CA 1
ATOM 2956 C C . VAL A 1 386 ? -15.263 -7.661 21.483 1.00 97.31 386 VAL A C 1
ATOM 2958 O O . VAL A 1 386 ? -14.344 -7.645 22.302 1.00 97.31 386 VAL A O 1
ATOM 2961 N N . GLU A 1 387 ? -16.505 -8.009 21.821 1.00 95.06 387 GLU A N 1
ATOM 2962 C CA . GLU A 1 387 ? -16.898 -8.432 23.171 1.00 95.06 387 GLU A CA 1
ATOM 2963 C C . GLU A 1 387 ? -16.206 -9.737 23.588 1.00 95.06 387 GLU A C 1
ATOM 2965 O O . GLU A 1 387 ? -15.718 -9.840 24.714 1.00 95.06 387 GLU A O 1
ATOM 2970 N N . ALA A 1 388 ? -16.088 -10.707 22.674 1.00 94.06 388 ALA A N 1
ATOM 2971 C CA . ALA A 1 388 ? -15.430 -11.987 22.937 1.00 94.06 388 ALA A CA 1
ATOM 2972 C C . ALA A 1 388 ? -13.943 -11.847 23.311 1.00 94.06 388 ALA A C 1
ATOM 2974 O O . ALA A 1 388 ? -13.424 -12.670 24.065 1.00 94.06 388 ALA A O 1
ATOM 2975 N N . ILE A 1 389 ? -13.267 -10.805 22.814 1.00 95.38 389 ILE A N 1
ATOM 2976 C CA . ILE A 1 389 ? -11.879 -10.485 23.178 1.00 95.38 389 ILE A CA 1
ATOM 2977 C C . ILE A 1 389 ? -11.767 -9.412 24.271 1.00 95.38 389 ILE A C 1
ATOM 2979 O O . ILE A 1 389 ? -10.655 -8.988 24.578 1.00 95.38 389 ILE A O 1
ATOM 2983 N N . GLN A 1 390 ? -12.891 -8.967 24.847 1.00 95.75 390 GLN A N 1
ATOM 2984 C CA . GLN A 1 390 ? -12.967 -7.933 25.889 1.00 95.75 390 GLN A CA 1
ATOM 2985 C C . GLN A 1 390 ? -12.401 -6.561 25.467 1.00 95.75 390 GLN A C 1
ATOM 2987 O O . GLN A 1 390 ? -11.870 -5.815 26.288 1.00 95.75 390 GLN A O 1
ATOM 2992 N N . GLY A 1 391 ? -12.530 -6.207 24.184 1.00 95.88 391 GLY A N 1
ATOM 2993 C CA . GLY A 1 391 ? -12.118 -4.901 23.663 1.00 95.88 391 GLY A CA 1
ATOM 2994 C C . GLY A 1 391 ? -10.599 -4.676 23.617 1.00 95.88 391 GLY A C 1
ATOM 2995 O O . GLY A 1 391 ? -9.803 -5.604 23.461 1.00 95.88 391 GLY A O 1
ATOM 2996 N N . PHE A 1 392 ? -10.179 -3.415 23.692 1.00 96.00 392 PHE A N 1
ATOM 2997 C CA . PHE A 1 392 ? -8.783 -2.970 23.650 1.00 96.00 392 PHE A CA 1
ATOM 2998 C C . PHE A 1 392 ? -8.042 -3.231 24.967 1.00 96.00 392 PHE A C 1
ATOM 3000 O O . PHE A 1 392 ? -8.607 -3.072 26.049 1.00 96.00 392 PHE A O 1
ATOM 3007 N N . ASP A 1 393 ? -6.751 -3.565 24.871 1.00 93.44 393 ASP A N 1
ATOM 3008 C CA . ASP A 1 393 ? -5.863 -3.732 26.026 1.00 93.44 393 ASP A CA 1
ATOM 3009 C C . ASP A 1 393 ? -5.430 -2.358 26.568 1.00 93.44 393 ASP A C 1
ATOM 3011 O O . ASP A 1 393 ? -4.711 -1.607 25.906 1.00 93.44 393 ASP A O 1
ATOM 3015 N N . LEU A 1 394 ? -5.872 -2.024 27.784 1.00 92.75 394 LEU A N 1
ATOM 3016 C CA . LEU A 1 394 ? -5.593 -0.733 28.422 1.00 92.75 394 LEU A CA 1
ATOM 3017 C C . LEU A 1 394 ? -4.133 -0.584 28.886 1.00 92.75 394 LEU A C 1
ATOM 3019 O O . LEU A 1 394 ? -3.711 0.532 29.208 1.00 92.75 394 LEU A O 1
ATOM 3023 N N . SER A 1 395 ? -3.354 -1.675 28.927 1.00 88.50 395 SER A N 1
ATOM 3024 C CA . SER A 1 395 ? -1.937 -1.612 29.297 1.00 88.50 395 SER A CA 1
ATOM 3025 C C . SER A 1 395 ? -1.046 -1.101 28.163 1.00 88.50 395 SER A C 1
ATOM 3027 O O . SER A 1 395 ? 0.094 -0.719 28.417 1.00 88.50 395 SER A O 1
ATOM 3029 N N . LEU A 1 396 ? -1.531 -1.104 26.916 1.00 85.81 396 LEU A N 1
ATOM 3030 C CA . LEU A 1 396 ? -0.775 -0.642 25.754 1.00 85.81 396 LEU A CA 1
ATOM 3031 C C . LEU A 1 396 ? -0.957 0.867 25.563 1.00 85.81 396 LEU A C 1
ATOM 3033 O O . LEU A 1 396 ? -2.081 1.366 25.511 1.00 85.81 396 LEU A O 1
ATOM 3037 N N . LYS A 1 397 ? 0.157 1.601 25.454 1.00 81.50 397 LYS A N 1
ATOM 3038 C CA . LYS A 1 397 ? 0.153 3.047 25.154 1.00 81.50 397 LYS A CA 1
ATOM 3039 C C . LYS A 1 397 ? 0.489 3.370 23.696 1.00 81.50 397 LYS A C 1
ATOM 3041 O O . LYS A 1 397 ? 0.363 4.522 23.302 1.00 81.50 397 LYS A O 1
ATOM 3046 N N . ALA A 1 398 ? 0.916 2.374 22.924 1.00 83.31 398 ALA A N 1
ATOM 3047 C CA . ALA A 1 398 ? 1.119 2.428 21.481 1.00 83.31 398 ALA A CA 1
ATOM 3048 C C . ALA A 1 398 ? 0.892 1.023 20.891 1.00 83.31 398 ALA A C 1
ATOM 3050 O O . ALA A 1 398 ? 0.932 0.034 21.625 1.00 83.31 398 ALA A O 1
ATOM 3051 N N . GLY A 1 399 ? 0.654 0.921 19.579 1.00 83.00 399 GLY A N 1
ATOM 3052 C CA . GLY A 1 399 ? 0.422 -0.366 18.903 1.00 83.00 399 GLY A CA 1
ATOM 3053 C C . GLY A 1 399 ? -0.868 -1.082 19.330 1.00 83.00 399 GLY A C 1
ATOM 3054 O O . GLY A 1 399 ? -0.974 -2.303 19.197 1.00 83.00 399 GLY A O 1
ATOM 3055 N N . GLN A 1 400 ? -1.837 -0.346 19.889 1.00 89.00 400 GLN A N 1
ATOM 3056 C CA . GLN A 1 400 ? -3.097 -0.918 20.370 1.00 89.00 4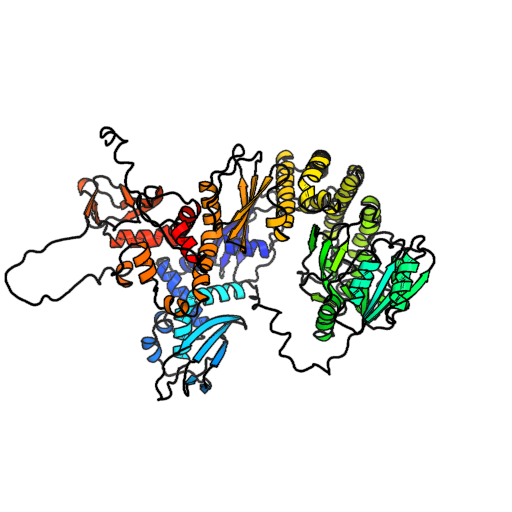00 GLN A CA 1
ATOM 3057 C C . GLN A 1 400 ? -3.970 -1.510 19.256 1.00 89.00 400 GLN A C 1
ATOM 3059 O O . GLN A 1 400 ? -4.677 -2.489 19.482 1.00 89.00 400 GLN A O 1
ATOM 3064 N N . ASP A 1 401 ? -3.912 -0.928 18.062 1.00 89.81 401 ASP A N 1
ATOM 3065 C CA . ASP A 1 401 ? -4.570 -1.398 16.847 1.00 89.81 401 ASP A CA 1
ATOM 3066 C C . ASP A 1 401 ? -4.034 -2.766 16.427 1.00 89.81 401 ASP A C 1
ATOM 3068 O O . ASP A 1 401 ? -4.798 -3.691 16.147 1.00 89.81 401 ASP A O 1
ATOM 3072 N N . TRP A 1 402 ? -2.714 -2.922 16.475 1.00 90.31 402 TRP A N 1
ATOM 3073 C CA . TRP A 1 402 ? -2.051 -4.158 16.114 1.00 90.31 402 TRP A CA 1
ATOM 3074 C C . TRP A 1 402 ? -2.427 -5.310 17.058 1.00 90.31 402 TRP A C 1
ATOM 3076 O O . TRP A 1 402 ? -2.827 -6.379 16.593 1.00 90.31 402 TRP A O 1
ATOM 3086 N N . ASP A 1 403 ? -2.369 -5.097 18.379 1.00 92.94 403 ASP A N 1
ATOM 3087 C CA . ASP A 1 403 ? -2.810 -6.095 19.371 1.00 92.94 403 ASP A CA 1
ATOM 3088 C C . ASP A 1 403 ? -4.298 -6.446 19.206 1.00 92.94 403 ASP A C 1
ATOM 3090 O O . ASP A 1 403 ? -4.669 -7.622 19.249 1.00 92.94 403 ASP A O 1
ATOM 3094 N N . PHE A 1 404 ? -5.143 -5.439 18.969 1.00 94.88 404 PHE A N 1
ATOM 3095 C CA . PHE A 1 404 ? -6.583 -5.603 18.798 1.00 94.88 404 PHE A CA 1
ATOM 3096 C C . PHE A 1 404 ? -6.932 -6.484 17.591 1.00 94.88 404 PHE A C 1
ATOM 3098 O O . PHE A 1 404 ? -7.586 -7.521 17.748 1.00 94.88 404 PHE A O 1
ATOM 3105 N N . TRP A 1 405 ? -6.438 -6.140 16.397 1.00 94.75 405 TRP A N 1
ATOM 3106 C CA . TRP A 1 405 ? -6.710 -6.913 15.181 1.00 94.75 405 TRP A CA 1
ATOM 3107 C C . TRP A 1 405 ? -6.102 -8.312 15.228 1.00 94.75 405 TRP A C 1
ATOM 3109 O O . TRP A 1 405 ? -6.681 -9.261 14.693 1.00 94.75 405 TRP A O 1
ATOM 3119 N N . GLN A 1 406 ? -4.964 -8.469 15.905 1.00 93.69 406 GLN A N 1
ATOM 3120 C CA . GLN A 1 406 ? -4.348 -9.772 16.113 1.00 93.69 406 GLN A CA 1
ATOM 3121 C C . GLN A 1 406 ? -5.211 -10.678 17.000 1.00 93.69 406 GLN A C 1
ATOM 3123 O O . GLN A 1 406 ? -5.392 -11.851 16.664 1.00 93.69 406 GLN A O 1
ATOM 3128 N N . ARG A 1 407 ? -5.770 -10.161 18.104 1.00 95.50 407 ARG A N 1
ATOM 3129 C CA . ARG A 1 407 ? -6.684 -10.930 18.966 1.00 95.50 407 ARG A CA 1
ATOM 3130 C C . ARG A 1 407 ? -7.980 -11.286 18.247 1.00 95.50 407 ARG A C 1
ATOM 3132 O O . ARG A 1 407 ? -8.392 -12.439 18.334 1.00 95.50 407 ARG A O 1
ATOM 3139 N N . ILE A 1 408 ? -8.561 -10.361 17.477 1.00 95.56 408 ILE A N 1
ATOM 3140 C CA . ILE A 1 408 ? -9.733 -10.643 16.628 1.00 95.56 408 ILE A CA 1
ATOM 3141 C C . ILE A 1 408 ? -9.419 -11.781 15.659 1.00 95.56 408 ILE A C 1
ATOM 3143 O O . ILE A 1 408 ? -10.111 -12.794 15.654 1.00 95.56 408 ILE A O 1
ATOM 3147 N N . ALA A 1 409 ? -8.347 -11.665 14.876 1.00 94.88 409 ALA A N 1
ATOM 3148 C CA . ALA A 1 409 ? -8.010 -12.675 13.878 1.00 94.88 409 ALA A CA 1
ATOM 3149 C C . ALA A 1 409 ? -7.683 -14.046 14.501 1.00 94.88 409 ALA A C 1
ATOM 3151 O O . ALA A 1 409 ? -7.944 -15.084 13.891 1.00 94.88 409 ALA A O 1
ATOM 3152 N N . ARG A 1 410 ? -7.176 -14.072 15.741 1.00 95.44 410 ARG A N 1
ATOM 3153 C CA . ARG A 1 410 ? -6.903 -15.308 16.491 1.00 95.44 410 ARG A CA 1
ATOM 3154 C C . ARG A 1 410 ? -8.163 -16.095 16.848 1.00 95.44 410 ARG A C 1
ATOM 3156 O O . ARG A 1 410 ? -8.079 -17.309 17.004 1.00 95.44 410 ARG A O 1
ATOM 3163 N N . THR A 1 411 ? -9.321 -15.440 16.943 1.00 95.25 411 THR A N 1
ATOM 3164 C CA . THR A 1 411 ? -10.614 -16.127 17.145 1.00 95.25 411 THR A CA 1
ATOM 3165 C C . THR A 1 411 ? -11.046 -16.954 15.929 1.00 95.25 411 THR A C 1
ATOM 3167 O O . THR A 1 411 ? -11.989 -17.730 16.026 1.00 95.25 411 THR A O 1
ATOM 3170 N N . GLY A 1 412 ? -10.366 -16.801 14.783 1.00 93.38 412 GLY A N 1
ATOM 3171 C CA . GLY A 1 412 ? -10.787 -17.379 13.505 1.00 93.38 412 GLY A CA 1
ATOM 3172 C C . GLY A 1 412 ? -11.702 -16.460 12.693 1.00 93.38 412 GLY A C 1
ATOM 3173 O O . GLY A 1 412 ? -12.173 -16.879 11.637 1.00 93.38 412 GLY A O 1
ATOM 3174 N N . ALA A 1 413 ? -11.913 -15.221 13.162 1.00 94.38 413 ALA A N 1
ATOM 3175 C CA . ALA A 1 413 ? -12.715 -14.202 12.497 1.00 94.38 413 ALA A CA 1
ATOM 3176 C C . ALA A 1 413 ? -12.367 -14.068 11.006 1.00 94.38 413 ALA A C 1
ATOM 3178 O O . ALA A 1 413 ? -11.192 -13.976 10.628 1.00 94.38 413 ALA A O 1
ATOM 3179 N N . ARG A 1 414 ? -13.395 -14.041 10.155 1.00 93.81 414 ARG A N 1
ATOM 3180 C CA . ARG A 1 414 ? -13.242 -13.936 8.699 1.00 93.81 414 ARG A CA 1
ATOM 3181 C C . ARG A 1 414 ? -13.289 -12.478 8.246 1.00 93.81 414 ARG A C 1
ATOM 3183 O O . ARG A 1 414 ? -14.222 -11.751 8.582 1.00 93.81 414 ARG A O 1
ATOM 3190 N N . PHE A 1 415 ? -12.302 -12.078 7.445 1.00 93.81 415 PHE A N 1
ATOM 3191 C CA . PHE A 1 415 ? -12.133 -10.704 6.968 1.00 93.81 415 PHE A CA 1
ATOM 3192 C C . PHE A 1 415 ? -12.482 -10.592 5.483 1.00 93.81 415 PHE A C 1
ATOM 3194 O O . PHE A 1 415 ? -11.881 -11.274 4.655 1.00 93.81 415 PHE A O 1
ATOM 3201 N N . GLY A 1 416 ? -13.420 -9.708 5.155 1.00 93.50 416 GLY A N 1
ATOM 3202 C CA . GLY A 1 416 ? -13.745 -9.308 3.789 1.00 93.50 416 GLY A CA 1
ATOM 3203 C C . GLY A 1 416 ? -12.913 -8.106 3.359 1.00 93.50 416 GLY A C 1
ATOM 3204 O O . GLY A 1 416 ? -12.450 -7.336 4.202 1.00 93.50 416 GLY A O 1
ATOM 3205 N N . ILE A 1 417 ? -12.720 -7.943 2.051 1.00 92.44 417 ILE A N 1
ATOM 3206 C CA . ILE A 1 417 ? -11.884 -6.884 1.481 1.00 92.44 417 ILE A CA 1
ATOM 3207 C C . ILE A 1 417 ? -12.682 -6.073 0.468 1.00 92.44 417 ILE A C 1
ATOM 3209 O O . ILE A 1 417 ? -13.236 -6.626 -0.480 1.00 92.44 417 ILE A O 1
ATOM 3213 N N . VAL A 1 418 ? -12.683 -4.758 0.653 1.00 92.50 418 VAL A N 1
ATOM 3214 C CA . VAL A 1 418 ? -13.127 -3.776 -0.333 1.00 92.50 418 VAL A CA 1
ATOM 3215 C C . VAL A 1 418 ? -11.886 -3.144 -0.964 1.00 92.50 418 VAL A C 1
ATOM 3217 O O . VAL A 1 418 ? -11.155 -2.401 -0.313 1.00 92.50 418 VAL A O 1
ATOM 3220 N N . GLU A 1 419 ? -11.640 -3.424 -2.243 1.00 89.25 419 GLU A N 1
ATOM 3221 C CA . GLU A 1 419 ? -10.455 -2.954 -2.986 1.00 89.25 419 GLU A CA 1
ATOM 3222 C C . GLU A 1 419 ? -10.582 -1.484 -3.445 1.00 89.25 419 GLU A C 1
ATOM 3224 O O . GLU A 1 419 ? -10.221 -1.124 -4.562 1.00 89.25 419 GLU A O 1
ATOM 3229 N N . ALA A 1 420 ? -11.108 -0.612 -2.583 1.00 88.50 420 ALA A N 1
ATOM 3230 C CA . ALA A 1 420 ? -11.248 0.822 -2.826 1.00 88.50 420 ALA A CA 1
ATOM 3231 C C . ALA A 1 420 ? -10.650 1.616 -1.662 1.00 88.50 420 ALA A C 1
ATOM 3233 O O . ALA A 1 420 ? -10.767 1.205 -0.506 1.00 88.50 420 ALA A O 1
ATOM 3234 N N . VAL A 1 421 ? -9.993 2.738 -1.971 1.00 93.56 421 VAL A N 1
ATOM 3235 C CA . VAL A 1 421 ? -9.486 3.678 -0.961 1.00 93.56 421 VAL A CA 1
ATOM 3236 C C . VAL A 1 421 ? -10.677 4.448 -0.408 1.00 93.56 421 VAL A C 1
ATOM 3238 O O . VAL A 1 421 ? -11.264 5.251 -1.124 1.00 93.56 421 VAL A O 1
ATOM 3241 N N . LEU A 1 422 ? -11.066 4.153 0.833 1.00 96.81 422 LEU A N 1
ATOM 3242 C CA . LEU A 1 422 ? -12.267 4.734 1.453 1.00 96.81 422 LEU A CA 1
ATOM 3243 C C . LEU A 1 422 ? -11.990 5.407 2.806 1.00 96.81 422 LEU A C 1
ATOM 3245 O O . LEU A 1 422 ? -12.903 5.974 3.402 1.00 96.81 422 LEU A O 1
ATOM 3249 N N . SER A 1 423 ? -10.748 5.343 3.288 1.00 97.50 423 SER A N 1
ATOM 3250 C CA . SER A 1 423 ? -10.318 5.880 4.579 1.00 97.50 423 SER A CA 1
ATOM 3251 C C . SER A 1 423 ? -9.007 6.639 4.433 1.00 97.50 423 SER A C 1
ATOM 3253 O O . SER A 1 423 ? -8.096 6.179 3.736 1.00 97.50 423 SER A O 1
ATOM 3255 N N . TYR A 1 424 ? -8.902 7.770 5.129 1.00 96.50 424 TYR A N 1
ATOM 3256 C CA . TYR A 1 424 ? -7.741 8.650 5.086 1.00 96.50 424 TYR A CA 1
ATOM 3257 C C . TYR A 1 424 ? -7.177 8.879 6.483 1.00 96.50 424 TYR A C 1
ATOM 3259 O O . TYR A 1 424 ? -7.858 9.424 7.345 1.00 96.50 424 TYR A O 1
ATOM 3267 N N . TYR A 1 425 ? -5.922 8.466 6.657 1.00 94.19 425 TYR A N 1
ATOM 3268 C CA . TYR A 1 425 ? -5.164 8.550 7.900 1.00 94.19 425 TYR A CA 1
ATOM 3269 C C . TYR A 1 425 ? -4.239 9.768 7.888 1.00 94.19 425 TYR A C 1
ATOM 3271 O O . TYR A 1 425 ? -3.282 9.822 7.098 1.00 94.19 425 TYR A O 1
ATOM 3279 N N . ARG A 1 426 ? -4.490 10.734 8.767 1.00 93.19 426 ARG A N 1
ATOM 3280 C CA . ARG A 1 426 ? -3.760 11.994 8.880 1.00 93.19 426 ARG A CA 1
ATOM 3281 C C . ARG A 1 426 ? -2.466 11.825 9.654 1.00 93.19 426 ARG A C 1
ATOM 3283 O O . ARG A 1 426 ? -2.409 11.350 10.781 1.00 93.19 426 ARG A O 1
ATOM 3290 N N . THR A 1 427 ? -1.379 12.287 9.048 1.00 89.06 427 THR A N 1
ATOM 3291 C CA . THR A 1 427 ? -0.087 12.367 9.726 1.00 89.06 427 THR A CA 1
ATOM 3292 C C . THR A 1 427 ? 0.032 13.724 10.411 1.00 89.06 427 THR A C 1
ATOM 3294 O O . THR A 1 427 ? 0.287 14.734 9.759 1.00 89.06 427 THR A O 1
ATOM 3297 N N . VAL A 1 428 ? -0.152 13.740 11.733 1.00 81.62 428 VAL A N 1
ATOM 3298 C CA . VAL A 1 428 ? -0.012 14.945 12.564 1.00 81.62 428 VAL A CA 1
ATOM 3299 C C . VAL A 1 428 ? 1.320 14.915 13.334 1.00 81.62 428 VAL A C 1
ATOM 3301 O O . VAL A 1 428 ? 1.658 13.882 13.938 1.00 81.62 428 VAL A O 1
ATOM 3304 N N . PRO A 1 429 ? 2.091 16.024 13.350 1.00 72.56 429 PRO A N 1
ATOM 3305 C CA . PRO A 1 429 ? 3.274 16.153 14.197 1.00 72.56 429 PRO A CA 1
ATOM 3306 C C . PRO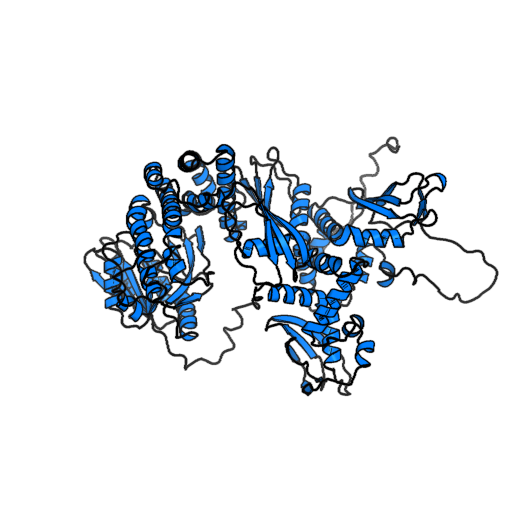 A 1 429 ? 2.946 15.922 15.678 1.00 72.56 429 PRO A C 1
ATOM 3308 O O . PRO A 1 429 ? 1.931 16.395 16.180 1.00 72.56 429 PRO A O 1
ATOM 3311 N N . GLY A 1 430 ? 3.809 15.197 16.393 1.00 72.19 430 GLY A N 1
ATOM 3312 C CA . GLY A 1 430 ? 3.608 14.902 17.818 1.00 72.19 430 GLY A CA 1
ATOM 3313 C C . GLY A 1 430 ? 2.576 13.807 18.122 1.00 72.19 430 GLY A C 1
ATOM 3314 O O . GLY A 1 430 ? 2.280 13.571 19.293 1.00 72.19 430 GLY A O 1
ATOM 3315 N N . SER A 1 431 ? 2.050 13.111 17.105 1.00 78.62 431 SER A N 1
ATOM 3316 C CA . SER A 1 431 ? 1.203 11.928 17.304 1.00 78.62 431 SER A CA 1
ATOM 3317 C C . SER A 1 431 ? 1.933 10.823 18.078 1.00 78.62 431 SER A C 1
ATOM 3319 O O . SER A 1 431 ? 3.147 10.644 17.964 1.00 78.62 431 SER A O 1
ATOM 3321 N N . VAL A 1 432 ? 1.183 10.023 18.844 1.00 76.31 432 VAL A N 1
ATOM 3322 C CA . VAL A 1 432 ? 1.740 8.911 19.642 1.00 76.31 432 VAL A CA 1
ATOM 3323 C C . VAL A 1 432 ? 2.503 7.914 18.764 1.00 76.31 432 VAL A C 1
ATOM 3325 O O . VAL A 1 432 ? 3.554 7.413 19.153 1.00 76.31 432 VAL A O 1
ATOM 3328 N N . SER A 1 433 ? 2.007 7.664 17.552 1.00 74.50 433 SER A N 1
ATOM 3329 C CA . SER A 1 433 ? 2.637 6.792 16.556 1.00 74.50 433 SER A CA 1
ATOM 3330 C C . SER A 1 433 ? 3.926 7.352 15.945 1.00 74.50 433 SER A C 1
ATOM 3332 O O . SER A 1 433 ? 4.614 6.616 15.239 1.00 74.50 433 SER A O 1
ATOM 3334 N N . ALA A 1 434 ? 4.249 8.630 16.167 1.00 77.00 434 ALA A N 1
ATOM 3335 C CA . ALA A 1 434 ? 5.490 9.240 15.698 1.00 77.00 434 ALA A CA 1
ATOM 3336 C C . ALA A 1 434 ? 6.675 9.007 16.656 1.00 77.00 434 ALA A C 1
ATOM 3338 O O . ALA A 1 434 ? 7.825 9.154 16.241 1.00 77.00 434 ALA A O 1
ATOM 3339 N N . ASP A 1 435 ? 6.421 8.607 17.908 1.00 80.31 435 ASP A N 1
ATOM 3340 C CA . ASP A 1 435 ? 7.463 8.246 18.874 1.00 80.31 435 ASP A CA 1
ATOM 3341 C C . ASP A 1 435 ? 7.934 6.803 18.636 1.00 80.31 435 ASP A C 1
ATOM 3343 O O . ASP A 1 435 ? 7.366 5.836 19.151 1.00 80.31 435 ASP A O 1
ATOM 3347 N N . GLY A 1 436 ? 8.986 6.654 17.825 1.00 78.81 436 GLY A N 1
ATOM 3348 C CA . GLY A 1 436 ? 9.534 5.351 17.443 1.00 78.81 436 GLY A CA 1
ATOM 3349 C C . GLY A 1 436 ? 10.019 4.507 18.626 1.00 78.81 436 GLY A C 1
ATOM 3350 O O . GLY A 1 436 ? 9.908 3.281 18.576 1.00 78.81 436 GLY A O 1
ATOM 3351 N N . MET A 1 437 ? 10.509 5.133 19.701 1.00 79.69 437 MET A N 1
ATOM 3352 C CA . MET A 1 437 ? 11.004 4.420 20.881 1.00 79.69 437 MET A CA 1
ATOM 3353 C C . MET A 1 437 ? 9.852 3.817 21.677 1.00 79.69 437 MET A C 1
ATOM 3355 O O . MET A 1 437 ? 9.851 2.623 21.985 1.00 79.69 437 MET A O 1
ATOM 3359 N N . ARG A 1 438 ? 8.834 4.635 21.953 1.00 79.88 438 ARG A N 1
ATOM 3360 C CA . ARG A 1 438 ? 7.635 4.196 22.666 1.00 79.88 438 ARG A CA 1
ATOM 3361 C C . ARG A 1 438 ? 6.868 3.167 21.842 1.00 79.88 438 ARG A C 1
ATOM 3363 O O . ARG A 1 438 ? 6.436 2.151 22.377 1.00 79.88 438 ARG A O 1
ATOM 3370 N N . LEU A 1 439 ? 6.762 3.371 20.528 1.00 83.62 439 LEU A N 1
ATOM 3371 C CA . LEU A 1 439 ? 6.147 2.402 19.626 1.00 83.62 439 LEU A CA 1
ATOM 3372 C C . LEU A 1 439 ? 6.891 1.059 19.633 1.00 83.62 439 LEU A C 1
ATOM 3374 O O . LEU A 1 439 ? 6.229 0.020 19.626 1.00 83.62 439 LEU A O 1
ATOM 3378 N N . LEU A 1 440 ? 8.232 1.061 19.679 1.00 85.50 440 LEU A N 1
ATOM 3379 C CA . LEU A 1 440 ? 9.021 -0.172 19.726 1.00 85.50 440 LEU A CA 1
ATOM 3380 C C . LEU A 1 440 ? 8.688 -1.003 20.968 1.00 85.50 440 LEU A C 1
ATOM 3382 O O . LEU A 1 440 ? 8.401 -2.192 20.836 1.00 85.50 440 LEU A O 1
ATOM 3386 N N . GLU A 1 441 ? 8.690 -0.375 22.145 1.00 81.94 441 GLU A N 1
ATOM 3387 C CA . GLU A 1 441 ? 8.448 -1.043 23.428 1.00 81.94 441 GLU A CA 1
ATOM 3388 C C . GLU A 1 441 ? 7.138 -1.851 23.417 1.00 81.94 441 GLU A C 1
ATOM 3390 O O . GLU A 1 441 ? 7.143 -3.063 23.649 1.00 81.94 441 GLU A O 1
ATOM 3395 N N . TYR A 1 442 ? 6.017 -1.212 23.069 1.00 82.56 442 TYR A N 1
ATOM 3396 C CA . TYR A 1 442 ? 4.704 -1.870 23.085 1.00 82.56 442 TYR A CA 1
ATOM 3397 C C . TYR A 1 442 ? 4.495 -2.831 21.911 1.00 82.56 442 TYR A C 1
ATOM 3399 O O . TYR A 1 442 ? 3.826 -3.857 22.044 1.00 82.56 442 TYR A O 1
ATOM 3407 N N . SER A 1 443 ? 5.082 -2.540 20.755 1.00 83.75 443 SER A N 1
ATOM 3408 C CA . SER A 1 443 ? 4.880 -3.371 19.569 1.00 83.75 443 SER A CA 1
ATOM 3409 C C . SER A 1 443 ? 5.715 -4.649 19.596 1.00 83.75 443 SER A C 1
ATOM 3411 O O . SER A 1 443 ? 5.277 -5.663 19.057 1.00 83.75 443 SER A O 1
ATOM 3413 N N . LEU A 1 444 ? 6.880 -4.660 20.259 1.00 86.31 444 LEU A N 1
ATOM 3414 C CA . LEU A 1 444 ? 7.613 -5.907 20.514 1.00 86.31 444 LEU A CA 1
ATOM 3415 C C . LEU A 1 444 ? 6.771 -6.883 21.338 1.00 86.31 444 LEU A C 1
ATOM 3417 O O . LEU A 1 444 ? 6.758 -8.076 21.029 1.00 86.31 444 LEU A O 1
ATOM 3421 N N . LEU A 1 445 ? 6.004 -6.377 22.309 1.00 87.81 445 LEU A N 1
ATOM 3422 C CA . LEU A 1 445 ? 5.056 -7.180 23.075 1.00 87.81 445 LEU A CA 1
ATOM 3423 C C . LEU A 1 445 ? 3.925 -7.731 22.187 1.00 87.81 445 LEU A C 1
ATOM 3425 O O . LEU A 1 445 ? 3.592 -8.911 22.290 1.00 87.81 445 LEU A O 1
ATOM 3429 N N . ALA A 1 446 ? 3.361 -6.928 21.279 1.00 88.31 446 ALA A N 1
ATOM 3430 C CA . ALA A 1 446 ? 2.347 -7.394 20.323 1.00 88.31 446 ALA A CA 1
ATOM 3431 C C . ALA A 1 446 ? 2.897 -8.459 19.348 1.00 88.31 446 ALA A C 1
ATOM 3433 O O . ALA A 1 446 ? 2.229 -9.459 19.064 1.00 88.31 446 ALA A O 1
ATOM 3434 N N . ILE A 1 447 ? 4.139 -8.293 18.878 1.00 89.19 447 ILE A N 1
ATOM 3435 C CA . ILE A 1 447 ? 4.846 -9.281 18.050 1.00 89.19 447 ILE A CA 1
ATOM 3436 C C . ILE A 1 447 ? 5.051 -10.581 18.835 1.00 89.19 447 ILE A C 1
ATOM 3438 O O . ILE A 1 447 ? 4.796 -11.664 18.306 1.00 89.19 447 ILE A O 1
ATOM 3442 N N . GLU A 1 448 ? 5.498 -10.493 20.089 1.00 90.25 448 GLU A N 1
ATOM 3443 C CA . GLU A 1 448 ? 5.671 -11.650 20.970 1.00 90.25 448 GLU A CA 1
ATOM 3444 C C . GLU A 1 448 ? 4.363 -12.396 21.193 1.00 90.25 448 GLU A C 1
ATOM 3446 O O . GLU A 1 448 ? 4.312 -13.611 20.999 1.00 90.25 448 GLU A O 1
ATOM 3451 N N . ARG A 1 449 ? 3.295 -11.675 21.537 1.00 92.06 449 ARG A N 1
ATOM 3452 C CA . ARG A 1 449 ? 1.952 -12.239 21.700 1.00 92.06 449 ARG A CA 1
ATOM 3453 C C . ARG A 1 449 ? 1.501 -12.950 20.427 1.00 92.06 449 ARG A C 1
ATOM 3455 O O . ARG A 1 449 ? 0.957 -14.044 20.517 1.00 92.06 449 ARG A O 1
ATOM 3462 N N . GLY A 1 450 ? 1.811 -12.418 19.244 1.00 92.38 450 GLY A N 1
ATOM 3463 C CA . GLY A 1 450 ? 1.497 -13.021 17.939 1.00 92.38 450 GLY A CA 1
ATOM 3464 C C . GLY A 1 450 ? 2.082 -14.412 17.693 1.00 92.38 450 GLY A C 1
ATOM 3465 O O . GLY A 1 450 ? 1.493 -15.208 16.961 1.00 92.38 450 GLY A O 1
ATOM 3466 N N . HIS A 1 451 ? 3.210 -14.717 18.330 1.00 94.38 451 HIS A N 1
ATOM 3467 C CA . HIS A 1 451 ? 3.939 -15.978 18.168 1.00 94.38 451 HIS A CA 1
ATOM 3468 C C . HIS A 1 451 ? 3.771 -16.927 19.361 1.00 94.38 451 HIS A C 1
ATOM 3470 O O . HIS A 1 451 ? 4.357 -17.997 19.371 1.00 94.38 451 HIS A O 1
ATOM 3476 N N . ASN A 1 452 ? 3.005 -16.554 20.386 1.00 95.12 452 ASN A N 1
ATOM 3477 C CA . ASN A 1 452 ? 2.790 -17.380 21.574 1.00 95.12 452 ASN A CA 1
ATOM 3478 C C . ASN A 1 452 ? 1.291 -17.568 21.835 1.00 95.12 452 ASN A C 1
ATOM 3480 O O . ASN A 1 452 ? 0.490 -16.775 21.338 1.00 95.12 452 ASN A O 1
ATOM 3484 N N . PRO A 1 453 ? 0.881 -18.563 22.643 1.00 95.06 453 PRO A N 1
ATOM 3485 C CA . PRO A 1 453 ? -0.477 -18.617 23.171 1.00 95.06 453 PRO A CA 1
ATOM 3486 C C . PRO A 1 453 ? -0.850 -17.306 23.870 1.00 95.06 453 PRO A C 1
ATOM 3488 O O . PRO A 1 453 ? -0.037 -16.727 24.590 1.00 95.06 453 PRO A O 1
ATOM 3491 N N . ASP A 1 454 ? -2.083 -16.844 23.666 1.00 95.19 454 ASP A N 1
ATOM 3492 C CA . ASP A 1 454 ? -2.579 -15.606 24.270 1.00 95.19 454 ASP A CA 1
ATOM 3493 C C . ASP A 1 454 ? -3.815 -15.907 25.125 1.00 95.19 454 ASP A C 1
ATOM 3495 O O . ASP A 1 454 ? -4.900 -16.105 24.573 1.00 95.19 454 ASP A O 1
ATOM 3499 N N . PRO A 1 455 ? -3.678 -15.948 26.464 1.00 93.56 455 PRO A N 1
ATOM 3500 C CA . PRO A 1 455 ? -4.770 -16.319 27.362 1.00 93.56 455 PRO A CA 1
ATOM 3501 C C . PRO A 1 455 ? -5.912 -15.295 27.384 1.00 93.56 455 PRO A C 1
ATOM 3503 O O . PRO A 1 455 ? -6.972 -15.578 27.935 1.00 93.56 455 PRO A O 1
ATOM 3506 N N . ARG A 1 456 ? -5.720 -14.108 26.791 1.00 93.50 456 ARG A N 1
ATOM 3507 C CA . ARG A 1 456 ? -6.765 -13.081 26.668 1.00 93.50 456 ARG A CA 1
ATOM 3508 C C . ARG A 1 456 ? -7.804 -13.440 25.604 1.00 93.50 456 ARG A C 1
ATOM 3510 O O . ARG A 1 456 ? -8.896 -12.885 25.610 1.00 93.50 456 ARG A O 1
ATOM 3517 N N . VAL A 1 457 ? -7.482 -14.363 24.696 1.00 95.00 457 VAL A N 1
ATOM 3518 C CA . VAL A 1 457 ? -8.435 -14.916 23.729 1.00 95.00 457 VAL A CA 1
ATOM 3519 C C . VAL A 1 457 ? -8.952 -16.234 24.294 1.00 95.00 457 VAL A C 1
ATOM 3521 O O . VAL A 1 457 ? -8.300 -17.262 24.158 1.00 95.00 457 VAL A O 1
ATOM 3524 N N . LEU A 1 458 ? -10.115 -16.198 24.952 1.00 90.31 458 LEU A N 1
ATOM 3525 C CA . LEU A 1 458 ? -10.660 -17.349 25.692 1.00 90.31 458 LEU A CA 1
ATOM 3526 C C . LEU A 1 458 ? -10.935 -18.570 24.800 1.00 90.31 458 LEU A C 1
ATOM 3528 O O . LEU A 1 458 ? -10.739 -19.702 25.231 1.00 90.31 458 LEU A O 1
ATOM 3532 N N . ASN A 1 459 ? -11.372 -18.332 23.561 1.00 91.38 459 ASN A N 1
ATOM 3533 C CA . ASN A 1 459 ? -11.701 -19.365 22.579 1.00 91.38 459 ASN A CA 1
ATOM 3534 C C . ASN A 1 459 ? -10.940 -19.095 21.269 1.00 91.38 459 ASN A C 1
ATOM 3536 O O . ASN A 1 459 ? -11.530 -18.580 20.318 1.00 91.38 459 ASN A O 1
ATOM 3540 N N . PRO A 1 460 ? -9.620 -19.350 21.214 1.00 94.88 460 PRO A N 1
ATOM 3541 C CA . PRO A 1 460 ? -8.862 -19.155 19.989 1.00 94.88 460 PRO A CA 1
ATOM 3542 C C . PRO A 1 460 ? -9.229 -20.241 18.973 1.00 94.88 460 PRO A C 1
ATOM 3544 O O . PRO A 1 460 ? -9.528 -21.380 19.342 1.00 94.88 460 PRO A O 1
ATOM 3547 N N . ASP A 1 461 ? -9.147 -19.917 17.685 1.00 95.12 461 ASP A N 1
ATOM 3548 C CA . ASP A 1 461 ? -9.237 -20.934 16.642 1.00 95.12 461 ASP A CA 1
ATOM 3549 C C . ASP A 1 461 ? -8.102 -21.959 16.842 1.00 95.12 461 ASP A C 1
ATOM 3551 O O . ASP A 1 461 ? -6.948 -21.551 17.033 1.00 95.12 461 ASP A O 1
ATOM 3555 N N . PRO A 1 462 ? -8.373 -23.279 16.783 1.00 95.25 462 PRO A N 1
ATOM 3556 C CA . PRO A 1 462 ? -7.351 -24.305 16.988 1.00 95.25 462 PRO A CA 1
ATOM 3557 C C . PRO A 1 462 ? -6.108 -24.138 16.102 1.00 95.25 462 PRO A C 1
ATOM 3559 O O . PRO A 1 462 ? -5.008 -24.503 16.515 1.00 95.25 462 PRO A O 1
ATOM 3562 N N . ARG A 1 463 ? -6.256 -23.546 14.908 1.00 93.69 463 ARG A N 1
ATOM 3563 C CA . ARG A 1 463 ? -5.150 -23.257 13.980 1.00 93.69 463 ARG A CA 1
ATOM 3564 C C . ARG A 1 463 ? -4.180 -22.202 14.514 1.00 93.69 463 ARG A C 1
ATOM 3566 O O . ARG A 1 463 ? -3.025 -22.190 14.102 1.00 93.69 463 ARG A O 1
ATOM 3573 N N . TYR A 1 464 ? -4.646 -21.309 15.387 1.00 94.31 464 TYR A N 1
ATOM 3574 C CA . TYR A 1 464 ? -3.910 -20.132 15.865 1.00 94.31 464 TYR A CA 1
ATOM 3575 C C . TYR A 1 464 ? -3.685 -20.132 17.381 1.00 94.31 464 TYR A C 1
ATOM 3577 O O . TYR A 1 464 ? -3.068 -19.205 17.907 1.00 94.31 464 TYR A O 1
ATOM 3585 N N . ALA A 1 465 ? -4.145 -21.167 18.091 1.00 93.31 465 ALA A N 1
ATOM 3586 C CA . ALA A 1 465 ? -4.043 -21.279 19.546 1.00 93.31 465 ALA A CA 1
ATOM 3587 C C . ALA A 1 465 ? -2.601 -21.146 20.068 1.00 93.31 465 ALA A C 1
ATOM 3589 O O . ALA A 1 465 ? -2.380 -20.541 21.115 1.00 93.31 465 ALA A O 1
ATOM 3590 N N . MET A 1 466 ? -1.621 -21.657 19.317 1.00 94.81 466 MET A N 1
ATOM 3591 C CA . MET A 1 466 ? -0.198 -21.580 19.670 1.00 94.81 466 MET A CA 1
ATOM 3592 C C . MET A 1 466 ? 0.518 -20.331 19.131 1.00 94.81 466 MET A C 1
ATOM 3594 O O . MET A 1 466 ? 1.698 -20.149 19.416 1.00 94.81 466 MET A O 1
ATOM 3598 N N . GLY A 1 467 ? -0.178 -19.463 18.391 1.00 93.69 467 GLY A N 1
ATOM 3599 C CA . GLY A 1 467 ? 0.430 -18.361 17.646 1.00 93.69 467 GLY A CA 1
ATOM 3600 C C . GLY A 1 467 ? 1.053 -18.801 16.315 1.00 93.69 467 GLY A C 1
ATOM 3601 O O . GLY A 1 467 ? 0.871 -19.931 15.858 1.00 93.69 467 GLY A O 1
ATOM 3602 N N . LEU A 1 468 ? 1.749 -17.873 15.657 1.00 91.69 468 LEU A N 1
ATOM 3603 C CA . LEU A 1 468 ? 2.520 -18.139 14.438 1.00 91.69 468 LEU A CA 1
ATOM 3604 C C . LEU A 1 468 ? 3.879 -18.793 14.762 1.00 91.69 468 LEU A C 1
ATOM 3606 O O . LEU A 1 468 ? 4.413 -18.608 15.850 1.00 91.69 468 LEU A O 1
ATOM 3610 N N . ASP A 1 469 ? 4.462 -19.510 13.797 1.00 87.25 469 ASP A N 1
ATOM 3611 C CA . ASP A 1 469 ? 5.775 -20.160 13.924 1.00 87.25 469 ASP A CA 1
ATOM 3612 C C . ASP A 1 469 ? 6.883 -19.200 14.407 1.00 87.25 469 ASP A C 1
ATOM 3614 O O . ASP A 1 469 ? 7.192 -18.201 13.754 1.00 87.25 469 ASP A O 1
ATOM 3618 N N . HIS A 1 470 ? 7.542 -19.537 15.523 1.00 87.44 470 HIS A N 1
ATOM 3619 C CA . HIS A 1 470 ? 8.650 -18.767 16.105 1.00 87.44 470 HIS A CA 1
ATOM 3620 C C . HIS A 1 470 ? 9.815 -18.538 15.143 1.00 87.44 470 HIS A C 1
ATOM 3622 O O . HIS A 1 470 ? 10.582 -17.598 15.360 1.00 87.44 470 HIS A O 1
ATOM 3628 N N . SER A 1 471 ? 9.950 -19.322 14.069 1.00 82.50 471 SER A N 1
ATOM 3629 C CA . SER A 1 471 ? 10.977 -19.067 13.054 1.00 82.50 471 SER A CA 1
ATOM 3630 C C . SER A 1 471 ? 10.853 -17.678 12.401 1.00 82.50 471 SER A C 1
ATOM 3632 O O . SER A 1 471 ? 11.866 -17.111 11.985 1.00 82.50 471 SER A O 1
ATOM 3634 N N . THR A 1 472 ? 9.655 -17.074 12.375 1.00 83.12 472 THR A N 1
ATOM 3635 C CA . THR A 1 472 ? 9.435 -15.718 11.839 1.00 83.12 472 THR A CA 1
ATOM 3636 C C . THR A 1 472 ? 9.647 -14.603 12.861 1.00 83.12 472 THR A C 1
ATOM 3638 O O . THR A 1 472 ? 9.795 -13.442 12.474 1.00 83.12 472 THR A O 1
ATOM 3641 N N . LEU A 1 473 ? 9.705 -14.929 14.156 1.00 85.88 473 LEU A N 1
ATOM 3642 C CA . LEU A 1 473 ? 9.710 -13.953 15.248 1.00 85.88 473 LEU A CA 1
ATOM 3643 C C . LEU A 1 473 ? 10.908 -13.005 15.170 1.00 85.88 473 LEU A C 1
ATOM 3645 O O . LEU A 1 473 ? 10.756 -11.787 15.255 1.00 85.88 473 LEU A O 1
ATOM 3649 N N . ALA A 1 474 ? 12.110 -13.547 14.998 1.00 83.06 474 ALA A N 1
ATOM 3650 C CA . ALA A 1 474 ? 13.316 -12.732 15.037 1.00 83.06 474 ALA A CA 1
ATOM 3651 C C . ALA A 1 474 ? 13.462 -11.833 13.801 1.00 83.06 474 ALA A C 1
ATOM 3653 O O . ALA A 1 474 ? 13.837 -10.669 13.942 1.00 83.06 474 ALA A O 1
ATOM 3654 N N . ALA A 1 475 ? 13.097 -12.338 12.617 1.00 80.75 475 ALA A N 1
ATOM 3655 C CA . ALA A 1 475 ? 13.007 -11.525 11.407 1.00 80.75 475 ALA A CA 1
ATOM 3656 C C . ALA A 1 475 ? 11.986 -10.395 11.590 1.00 80.75 475 ALA A C 1
ATOM 3658 O O . ALA A 1 475 ? 12.287 -9.236 11.313 1.00 80.75 475 ALA A O 1
ATOM 3659 N N . LYS A 1 476 ? 10.811 -10.700 12.160 1.00 84.75 476 LYS A N 1
ATOM 3660 C CA . LYS A 1 476 ? 9.777 -9.693 12.401 1.00 84.75 476 LYS A CA 1
ATOM 3661 C C . LYS A 1 476 ? 10.206 -8.626 13.412 1.00 84.75 476 LYS A C 1
ATOM 3663 O O . LYS A 1 476 ? 9.943 -7.447 13.181 1.00 84.75 476 LYS A O 1
ATOM 3668 N N . ARG A 1 477 ? 10.894 -9.010 14.494 1.00 85.75 477 ARG A N 1
ATOM 3669 C CA . ARG A 1 477 ? 11.483 -8.061 15.455 1.00 85.75 477 ARG A CA 1
ATOM 3670 C C . ARG A 1 477 ? 12.506 -7.154 14.786 1.00 85.75 477 ARG A C 1
ATOM 3672 O O . ARG A 1 477 ? 12.427 -5.945 14.951 1.00 85.75 477 ARG A O 1
ATOM 3679 N N . PHE A 1 478 ? 13.427 -7.728 14.013 1.00 83.62 478 PHE A N 1
ATOM 3680 C CA . PHE A 1 478 ? 14.438 -6.956 13.293 1.00 83.62 478 PHE A CA 1
ATOM 3681 C C . PHE A 1 478 ? 13.796 -5.929 12.351 1.00 83.62 478 PHE A C 1
ATOM 3683 O O . PHE A 1 478 ? 14.100 -4.743 12.428 1.00 83.62 478 PHE A O 1
ATOM 3690 N N . HIS A 1 479 ? 12.840 -6.367 11.532 1.00 82.19 479 HIS A N 1
ATOM 3691 C CA . HIS A 1 479 ? 12.081 -5.502 10.629 1.00 82.19 479 HIS A CA 1
ATOM 3692 C C . HIS A 1 479 ? 11.368 -4.362 11.363 1.00 82.19 479 HIS A C 1
ATOM 3694 O O . HIS A 1 479 ? 11.413 -3.213 10.932 1.00 82.19 479 HIS A O 1
ATOM 3700 N N . PHE A 1 480 ? 10.727 -4.660 12.494 1.00 85.06 480 PHE A N 1
ATOM 3701 C CA . PHE A 1 480 ? 10.006 -3.642 13.249 1.00 85.06 480 PHE A CA 1
ATOM 3702 C C . PHE A 1 480 ? 10.944 -2.633 13.931 1.00 85.06 480 PHE A C 1
ATOM 3704 O O . PHE A 1 480 ? 10.650 -1.442 13.940 1.00 85.06 480 PHE A O 1
ATOM 3711 N N . VAL A 1 481 ? 12.110 -3.075 14.414 1.00 86.75 481 VAL A N 1
ATOM 3712 C CA . VAL A 1 481 ? 13.154 -2.168 14.919 1.00 86.75 481 VAL A CA 1
ATOM 3713 C C . VAL A 1 481 ? 13.599 -1.186 13.833 1.00 86.75 481 VAL A C 1
ATOM 3715 O O . VAL A 1 481 ? 13.683 0.010 14.101 1.00 86.75 481 VAL A O 1
ATOM 3718 N N . LEU A 1 482 ? 13.837 -1.658 12.603 1.00 84.25 482 LEU A N 1
ATOM 3719 C CA . LEU A 1 482 ? 14.218 -0.782 11.488 1.00 84.25 482 LEU A CA 1
ATOM 3720 C C . LEU A 1 482 ? 13.126 0.231 11.134 1.00 84.25 482 LEU A C 1
ATOM 3722 O O . LEU A 1 482 ? 13.429 1.375 10.804 1.00 84.25 482 LEU A O 1
ATOM 3726 N N . TRP A 1 483 ? 11.858 -0.160 11.234 1.00 83.44 483 TRP A N 1
ATOM 3727 C CA . TRP A 1 483 ? 10.753 0.773 11.044 1.00 83.44 483 TRP A CA 1
ATOM 3728 C C . TRP A 1 483 ? 10.739 1.862 12.132 1.00 83.44 483 TRP A C 1
ATOM 3730 O O . TRP A 1 483 ? 10.668 3.053 11.820 1.00 83.44 483 TRP A O 1
ATOM 3740 N N . CYS A 1 484 ? 10.888 1.487 13.406 1.00 86.62 484 CYS A N 1
ATOM 3741 C CA . CYS A 1 484 ? 10.985 2.445 14.511 1.00 86.62 484 CYS A CA 1
ATOM 3742 C C . CYS A 1 484 ? 12.194 3.379 14.390 1.00 86.62 484 CYS A C 1
ATOM 3744 O O . CYS A 1 484 ? 12.100 4.545 14.772 1.00 86.62 484 CYS A O 1
ATOM 3746 N N . VAL A 1 485 ? 13.306 2.904 13.821 1.00 84.44 485 VAL A N 1
ATOM 3747 C CA . VAL A 1 485 ? 14.456 3.757 13.504 1.00 84.44 485 VAL A CA 1
ATOM 3748 C C . VAL A 1 485 ? 14.053 4.893 12.572 1.00 84.44 485 VAL A C 1
ATOM 3750 O O . VAL A 1 485 ? 14.401 6.042 12.837 1.00 84.44 485 VAL A O 1
ATOM 3753 N N . GLY A 1 486 ? 13.311 4.600 11.504 1.00 82.62 486 GLY A N 1
ATOM 3754 C CA . GLY A 1 486 ? 12.913 5.643 10.570 1.00 82.62 486 GLY A CA 1
ATOM 3755 C C . GLY A 1 486 ? 12.051 6.723 11.236 1.00 82.62 486 GLY A C 1
ATOM 3756 O O . GLY A 1 486 ? 12.231 7.903 10.955 1.00 82.62 486 GLY A O 1
ATOM 3757 N N . LEU A 1 487 ? 11.182 6.342 12.180 1.00 82.62 487 LEU A N 1
ATOM 3758 C CA . LEU A 1 487 ? 10.410 7.288 13.000 1.00 82.62 487 LEU A CA 1
ATOM 3759 C C . LEU A 1 487 ? 11.308 8.132 13.916 1.00 82.62 487 LEU A C 1
ATOM 3761 O O . LEU A 1 487 ? 11.165 9.353 13.964 1.00 82.62 487 LEU A O 1
ATOM 3765 N N . ALA A 1 488 ? 12.266 7.500 14.596 1.00 84.19 488 ALA A N 1
ATOM 3766 C CA . ALA A 1 488 ? 13.224 8.189 15.457 1.00 84.19 488 ALA A CA 1
ATOM 3767 C C . ALA A 1 488 ? 14.047 9.231 14.673 1.00 84.19 488 ALA A C 1
ATOM 3769 O O . ALA A 1 488 ? 14.187 10.373 15.109 1.00 84.19 488 ALA A O 1
ATOM 3770 N N . MET A 1 489 ? 14.510 8.880 13.469 1.00 85.38 489 MET A N 1
ATOM 3771 C CA . MET A 1 489 ? 15.261 9.787 12.591 1.00 85.38 489 MET A CA 1
ATOM 3772 C C . MET A 1 489 ? 14.450 11.007 12.142 1.00 85.38 489 MET A C 1
ATOM 3774 O O . MET A 1 489 ? 14.995 12.115 12.052 1.00 85.38 489 MET A O 1
ATOM 3778 N N . VAL A 1 490 ? 13.150 10.836 11.867 1.00 82.06 490 VAL A N 1
ATOM 3779 C CA . VAL A 1 490 ? 12.259 11.966 11.553 1.00 82.06 490 VAL A CA 1
ATOM 3780 C C . VAL A 1 490 ? 12.243 12.957 12.709 1.00 82.06 490 VAL A C 1
ATOM 3782 O O . VAL A 1 490 ? 12.468 14.145 12.486 1.00 82.06 490 VAL A O 1
ATOM 3785 N N . GLN A 1 491 ? 12.106 12.456 13.937 1.00 80.25 491 GLN A N 1
ATOM 3786 C CA . GLN A 1 491 ? 12.092 13.253 15.168 1.00 80.25 491 GLN A CA 1
ATOM 3787 C C . GLN A 1 491 ? 13.476 13.784 15.589 1.00 80.25 491 GLN A C 1
ATOM 3789 O O . GLN A 1 491 ? 13.600 14.419 16.634 1.00 80.25 491 GLN A O 1
ATOM 3794 N N . GLY A 1 492 ? 14.531 13.523 14.808 1.00 81.81 492 GLY A N 1
ATOM 3795 C CA . GLY A 1 492 ? 15.897 13.951 15.129 1.00 81.81 492 GLY A CA 1
ATOM 3796 C C . GLY A 1 492 ? 16.526 13.199 16.306 1.00 81.81 492 GLY A C 1
ATOM 3797 O O . GLY A 1 492 ? 17.491 13.681 16.894 1.00 81.81 492 GLY A O 1
ATOM 3798 N N . GLN A 1 493 ? 15.986 12.034 16.666 1.00 84.25 493 GLN A N 1
ATOM 3799 C CA . GLN A 1 493 ? 16.537 11.165 17.703 1.00 84.25 493 GLN A CA 1
ATOM 3800 C C . GLN A 1 493 ? 17.675 10.302 17.139 1.00 84.25 493 GLN A C 1
ATOM 3802 O O . GLN A 1 493 ? 17.668 9.945 15.960 1.00 84.25 493 GLN A O 1
ATOM 3807 N N . ASP A 1 494 ? 18.631 9.927 17.994 1.00 84.44 494 ASP A N 1
ATOM 3808 C CA . ASP A 1 494 ? 19.690 8.979 17.632 1.00 84.44 494 ASP A CA 1
ATOM 3809 C C . ASP A 1 494 ? 19.089 7.577 17.386 1.00 84.44 494 ASP A C 1
ATOM 3811 O O . ASP A 1 494 ? 18.487 7.001 18.300 1.00 84.44 494 ASP A O 1
ATOM 3815 N N . PRO A 1 495 ? 19.229 7.000 16.177 1.00 85.44 495 PRO A N 1
ATOM 3816 C CA . PRO A 1 495 ? 18.690 5.681 15.859 1.00 85.44 495 PRO A CA 1
ATOM 3817 C C . PRO A 1 495 ? 19.546 4.513 16.382 1.00 85.44 495 PRO A C 1
ATOM 3819 O O . PRO A 1 495 ? 19.094 3.364 16.361 1.00 85.44 495 PRO A O 1
ATOM 3822 N N . MET A 1 496 ? 20.779 4.752 16.839 1.00 87.81 496 MET A N 1
ATOM 3823 C CA . MET A 1 496 ? 21.716 3.684 17.215 1.00 87.81 496 MET A CA 1
ATOM 3824 C C . MET A 1 496 ? 21.270 2.842 18.426 1.00 87.81 496 MET A C 1
ATOM 3826 O O . MET A 1 496 ? 21.420 1.615 18.373 1.00 87.81 496 MET A O 1
ATOM 3830 N N . PRO A 1 497 ? 20.655 3.410 19.486 1.00 87.44 497 PRO A N 1
ATOM 3831 C CA . PRO A 1 497 ? 20.096 2.625 20.589 1.00 87.44 497 PRO A CA 1
ATOM 3832 C C . PRO A 1 497 ? 18.984 1.654 20.163 1.00 87.44 497 PRO A C 1
ATOM 3834 O O . PRO A 1 497 ? 18.823 0.600 20.780 1.00 87.44 497 PRO A O 1
ATOM 3837 N N . LEU A 1 498 ? 18.226 1.978 19.108 1.00 84.38 498 LEU A N 1
ATOM 3838 C CA . LEU A 1 498 ? 17.216 1.076 18.544 1.00 84.38 498 LEU A CA 1
ATOM 3839 C C . LEU A 1 498 ? 17.890 -0.084 17.807 1.00 84.38 498 LEU A C 1
ATOM 3841 O O . LEU A 1 498 ? 17.569 -1.243 18.060 1.00 84.38 498 LEU A O 1
ATOM 3845 N N . LEU A 1 499 ? 18.880 0.204 16.955 1.00 85.44 499 LEU A N 1
ATOM 3846 C CA . LEU A 1 499 ? 19.618 -0.828 16.220 1.00 85.44 499 LEU A CA 1
ATOM 3847 C C . LEU A 1 499 ? 20.319 -1.827 17.149 1.00 85.44 499 LEU A C 1
ATOM 3849 O O . LEU A 1 499 ? 20.355 -3.020 16.853 1.00 85.44 499 LEU A O 1
ATOM 3853 N N . ALA A 1 500 ? 20.826 -1.370 18.296 1.00 84.94 500 ALA A N 1
ATOM 3854 C CA . ALA A 1 500 ? 21.446 -2.240 19.294 1.00 84.94 500 ALA A CA 1
ATOM 3855 C C . ALA A 1 500 ? 20.491 -3.324 19.836 1.00 84.94 500 ALA A C 1
ATOM 3857 O O . ALA A 1 500 ? 20.952 -4.398 20.225 1.00 84.94 500 ALA A O 1
ATOM 3858 N N . GLN A 1 501 ? 19.176 -3.073 19.821 1.00 83.12 501 GLN A N 1
ATOM 3859 C CA . GLN A 1 501 ? 18.139 -4.034 20.215 1.00 83.12 501 GLN A CA 1
ATOM 3860 C C . GLN A 1 501 ? 17.777 -5.015 19.085 1.00 83.12 501 GLN A C 1
ATOM 3862 O O . GLN A 1 501 ? 17.085 -6.010 19.317 1.00 83.12 501 GLN A O 1
ATOM 3867 N N . ALA A 1 502 ? 18.244 -4.769 17.856 1.00 82.00 502 ALA A N 1
ATOM 3868 C CA . ALA A 1 502 ? 17.950 -5.606 16.704 1.00 82.00 502 ALA A CA 1
ATOM 3869 C C . ALA A 1 502 ? 18.738 -6.937 16.766 1.00 82.00 502 ALA A C 1
ATOM 3871 O O . ALA A 1 502 ? 19.956 -6.925 16.979 1.00 82.00 502 ALA A O 1
ATOM 3872 N N . PRO A 1 503 ? 18.104 -8.101 16.523 1.00 77.19 503 PRO A N 1
ATOM 3873 C CA . PRO A 1 503 ? 18.799 -9.390 16.495 1.00 77.19 503 PRO A CA 1
ATOM 3874 C C . PRO A 1 503 ? 19.946 -9.418 15.469 1.00 77.19 503 PRO A C 1
ATOM 3876 O O . PRO A 1 503 ? 19.748 -9.043 14.318 1.00 77.19 503 PRO A O 1
ATOM 3879 N N . ARG A 1 504 ? 21.135 -9.909 15.857 1.00 70.12 504 ARG A N 1
ATOM 3880 C CA . ARG A 1 504 ? 22.335 -9.944 14.986 1.00 70.12 504 ARG A CA 1
ATOM 3881 C C . ARG A 1 504 ? 22.424 -11.143 14.033 1.00 70.12 504 ARG A C 1
ATOM 3883 O O . ARG A 1 504 ? 23.052 -11.041 12.988 1.00 70.12 504 ARG A O 1
ATOM 3890 N N . HIS A 1 505 ? 21.844 -12.292 14.395 1.00 63.12 505 HIS A N 1
ATOM 3891 C CA . HIS A 1 505 ? 22.170 -13.585 13.757 1.00 63.12 505 HIS A CA 1
ATOM 3892 C C . HIS A 1 505 ? 20.965 -14.383 13.239 1.00 63.12 505 HIS A C 1
ATOM 3894 O O . HIS A 1 505 ? 21.121 -15.542 12.865 1.00 63.12 505 HIS A O 1
ATOM 3900 N N . VAL A 1 506 ? 19.761 -13.805 13.249 1.00 57.50 506 VAL A N 1
ATOM 3901 C CA . VAL A 1 506 ? 18.513 -14.583 13.101 1.00 57.50 506 VAL A CA 1
ATOM 3902 C C . VAL A 1 506 ? 17.663 -14.151 11.900 1.00 57.50 506 VAL A C 1
ATOM 3904 O O . VAL A 1 506 ? 16.603 -14.715 11.653 1.00 57.50 506 VAL A O 1
ATOM 3907 N N . VAL A 1 507 ? 18.112 -13.162 11.127 1.00 55.59 507 VAL A N 1
ATOM 3908 C CA . VAL A 1 507 ? 17.384 -12.698 9.941 1.00 55.59 507 VAL A CA 1
ATOM 3909 C C . VAL A 1 507 ? 17.969 -13.401 8.717 1.00 55.59 507 VAL A C 1
ATOM 3911 O O . VAL A 1 507 ? 19.176 -13.281 8.491 1.00 55.59 507 VAL A O 1
ATOM 3914 N N . PRO A 1 508 ? 17.174 -14.142 7.927 1.00 51.34 508 PRO A N 1
ATOM 3915 C CA . PRO A 1 508 ? 17.633 -14.641 6.639 1.00 51.34 508 PRO A CA 1
ATOM 3916 C C . PRO A 1 508 ? 17.965 -13.422 5.767 1.00 51.34 508 PRO A C 1
ATOM 3918 O O . PRO A 1 508 ? 17.067 -12.669 5.419 1.00 51.34 508 PRO A O 1
ATOM 3921 N N . SER A 1 509 ? 19.259 -13.198 5.517 1.00 52.97 509 SER A N 1
ATOM 3922 C CA . SER A 1 509 ? 19.838 -12.205 4.599 1.00 52.97 509 SER A CA 1
ATOM 3923 C C . SER A 1 509 ? 19.083 -10.867 4.491 1.00 52.97 509 SER A C 1
ATOM 3925 O O . SER A 1 509 ? 18.337 -10.679 3.536 1.00 52.97 509 SER A O 1
ATOM 3927 N N . PRO A 1 510 ? 19.298 -9.893 5.392 1.00 63.38 510 PRO A N 1
ATOM 3928 C CA . PRO A 1 510 ? 18.870 -8.514 5.155 1.00 63.38 510 PRO A CA 1
ATOM 3929 C C . PRO A 1 510 ? 19.438 -8.023 3.820 1.00 63.38 510 PRO A C 1
ATOM 3931 O O . PRO A 1 510 ? 20.646 -7.862 3.638 1.00 63.38 510 PRO A O 1
ATOM 3934 N N . THR A 1 511 ? 18.545 -7.844 2.858 1.00 76.81 511 THR A N 1
ATOM 3935 C CA . THR A 1 511 ? 18.863 -7.398 1.507 1.00 76.81 511 THR A CA 1
ATOM 3936 C C . THR A 1 511 ? 18.763 -5.876 1.446 1.00 76.81 511 THR A C 1
ATOM 3938 O O . THR A 1 511 ? 17.977 -5.294 2.201 1.00 76.81 511 THR A O 1
ATOM 3941 N N . PRO A 1 512 ? 19.483 -5.214 0.524 1.00 83.56 512 PRO A N 1
ATOM 3942 C CA . PRO A 1 512 ? 19.254 -3.802 0.221 1.00 83.56 512 PRO A CA 1
ATOM 3943 C C . PRO A 1 512 ? 17.772 -3.447 0.039 1.00 83.56 512 PRO A C 1
ATOM 3945 O O . PRO A 1 512 ? 17.324 -2.410 0.519 1.00 83.56 512 PRO A O 1
ATOM 3948 N N . GLU A 1 513 ? 17.006 -4.354 -0.577 1.00 83.25 513 GLU A N 1
ATOM 3949 C CA . GLU A 1 513 ? 15.555 -4.245 -0.744 1.00 83.25 513 GLU A CA 1
ATOM 3950 C C . GLU A 1 513 ? 14.843 -4.135 0.613 1.00 83.25 513 GLU A C 1
ATOM 3952 O O . GLU A 1 513 ? 14.201 -3.126 0.896 1.00 83.25 513 GLU A O 1
ATOM 3957 N N . SER A 1 514 ? 15.042 -5.118 1.495 1.00 77.19 514 SER A N 1
ATOM 3958 C CA . SER A 1 514 ? 14.380 -5.157 2.804 1.00 77.19 514 SER A CA 1
ATOM 3959 C C . SER A 1 514 ? 14.734 -3.967 3.696 1.00 77.19 514 SER A C 1
ATOM 3961 O O . SER A 1 514 ? 13.874 -3.455 4.400 1.00 77.19 514 SER A O 1
ATOM 3963 N N . ILE A 1 515 ? 15.980 -3.481 3.660 1.00 83.31 515 ILE A N 1
ATOM 3964 C CA . ILE A 1 515 ? 16.379 -2.313 4.455 1.00 83.31 515 ILE A CA 1
ATOM 3965 C C . ILE A 1 515 ? 15.723 -1.043 3.906 1.00 83.31 515 ILE A C 1
ATOM 3967 O O . ILE A 1 515 ? 15.232 -0.218 4.679 1.00 83.31 515 ILE A O 1
ATOM 3971 N N . SER A 1 516 ? 15.667 -0.901 2.578 1.00 86.00 516 SER A N 1
ATOM 3972 C CA . SER A 1 516 ? 15.025 0.249 1.938 1.00 86.00 516 SER A CA 1
ATOM 3973 C C . SER A 1 516 ? 13.517 0.333 2.211 1.00 86.00 516 SER A C 1
ATOM 3975 O O . SER A 1 516 ? 13.008 1.436 2.402 1.00 86.00 516 SER A O 1
ATOM 3977 N N . ASP A 1 517 ? 12.820 -0.803 2.341 1.00 80.38 517 ASP A N 1
ATOM 3978 C CA . ASP A 1 517 ? 11.391 -0.846 2.701 1.00 80.38 517 ASP A CA 1
ATOM 3979 C C . ASP A 1 517 ? 11.084 -0.216 4.063 1.00 80.38 517 ASP A C 1
ATOM 3981 O O . ASP A 1 517 ? 9.990 0.308 4.267 1.00 80.38 517 ASP A O 1
ATOM 3985 N N . TYR A 1 518 ? 12.037 -0.245 4.996 1.00 78.94 518 TYR A N 1
ATOM 3986 C CA . TYR A 1 518 ? 11.864 0.363 6.316 1.00 78.94 518 TYR A CA 1
ATOM 3987 C C . TYR A 1 518 ? 12.377 1.798 6.355 1.00 78.94 518 TYR A C 1
ATOM 3989 O O . TYR A 1 518 ? 11.746 2.661 6.960 1.00 78.94 518 TYR A O 1
ATOM 3997 N N . LEU A 1 519 ? 13.478 2.088 5.659 1.00 83.94 519 LEU A N 1
ATOM 3998 C CA . LEU A 1 519 ? 14.047 3.435 5.627 1.00 83.94 519 LEU A CA 1
ATOM 3999 C C . LEU A 1 519 ? 13.195 4.446 4.863 1.00 83.94 519 LEU A C 1
ATOM 4001 O O . LEU A 1 519 ? 13.295 5.640 5.138 1.00 83.94 519 LEU A O 1
ATOM 4005 N N . LYS A 1 520 ? 12.300 4.001 3.974 1.00 83.81 520 LYS A N 1
ATOM 4006 C CA . LYS A 1 520 ? 11.353 4.899 3.299 1.00 83.81 520 LYS A CA 1
ATOM 4007 C C . LYS A 1 520 ? 10.491 5.692 4.290 1.00 83.81 520 LYS A C 1
ATOM 4009 O O . LYS A 1 520 ? 10.098 6.823 4.008 1.00 83.81 520 LYS A O 1
ATOM 4014 N N . SER A 1 521 ? 10.269 5.157 5.498 1.00 78.50 521 SER A N 1
ATOM 4015 C CA . SER A 1 521 ? 9.524 5.863 6.540 1.00 78.50 521 SER A CA 1
ATOM 4016 C C . SER A 1 521 ? 10.216 7.141 7.019 1.00 78.50 521 SER A C 1
ATOM 4018 O O . SER A 1 521 ? 9.522 8.007 7.534 1.00 78.50 521 SER A O 1
ATOM 4020 N N . VAL A 1 522 ? 11.535 7.296 6.834 1.00 83.00 522 VAL A N 1
ATOM 4021 C CA . VAL A 1 522 ? 12.254 8.549 7.144 1.00 83.00 522 VAL A CA 1
ATOM 4022 C C . VAL A 1 522 ? 11.689 9.722 6.341 1.00 83.00 522 VAL A C 1
ATOM 4024 O O . VAL A 1 522 ? 11.665 10.849 6.822 1.00 83.00 522 VAL A O 1
ATOM 4027 N N . VAL A 1 523 ? 11.198 9.457 5.130 1.00 83.94 523 VAL A N 1
ATOM 4028 C CA . VAL A 1 523 ? 10.598 10.478 4.271 1.00 83.94 523 VAL A CA 1
ATOM 4029 C C . VAL A 1 523 ? 9.088 10.538 4.490 1.00 83.94 523 VAL A C 1
ATOM 4031 O O . VAL A 1 523 ? 8.583 11.593 4.860 1.00 83.94 523 VAL A O 1
ATOM 4034 N N . TYR A 1 524 ? 8.359 9.418 4.388 1.00 80.69 524 TYR A N 1
ATOM 4035 C CA . TYR A 1 524 ? 6.888 9.424 4.528 1.00 80.69 524 TYR A CA 1
ATOM 4036 C C . TYR A 1 524 ? 6.381 9.939 5.873 1.00 80.69 524 TYR A C 1
ATOM 4038 O O . TYR A 1 524 ? 5.280 10.477 5.965 1.00 80.69 524 TYR A O 1
ATOM 4046 N N . ARG A 1 525 ? 7.148 9.730 6.947 1.00 78.12 525 ARG A N 1
ATOM 4047 C CA . ARG A 1 525 ? 6.720 10.091 8.304 1.00 78.12 525 ARG A CA 1
ATOM 4048 C C . ARG A 1 525 ? 7.077 11.521 8.683 1.00 78.12 525 ARG A C 1
ATOM 4050 O O . ARG A 1 525 ? 6.690 11.937 9.767 1.00 78.12 525 ARG A O 1
ATOM 4057 N N . SER A 1 526 ? 7.725 12.271 7.787 1.00 79.94 526 SER A N 1
ATOM 4058 C CA . SER A 1 526 ? 7.804 13.733 7.894 1.00 79.94 526 SER A CA 1
ATOM 4059 C C . SER A 1 526 ? 6.416 14.383 7.920 1.00 79.94 526 SER A C 1
ATOM 4061 O O . SER A 1 526 ? 6.259 15.440 8.517 1.00 79.94 526 SER A O 1
ATOM 4063 N N . GLY A 1 527 ? 5.406 13.728 7.329 1.00 83.62 527 GLY A N 1
ATOM 4064 C CA . GLY A 1 527 ? 4.064 14.292 7.183 1.00 83.62 527 GLY A CA 1
ATOM 4065 C C . GLY A 1 527 ? 3.944 15.277 6.020 1.00 83.62 527 GLY A C 1
ATOM 4066 O O . GLY A 1 527 ? 2.917 15.941 5.913 1.00 83.62 527 GLY A O 1
ATOM 4067 N N . GLU A 1 528 ? 4.962 15.342 5.158 1.00 86.06 528 GLU A N 1
ATOM 4068 C CA . GLU A 1 528 ? 5.052 16.275 4.038 1.00 86.06 528 GLU A CA 1
ATOM 4069 C C . GLU A 1 528 ? 4.732 15.611 2.690 1.00 86.06 528 GLU A C 1
ATOM 4071 O O . GLU A 1 528 ? 4.979 14.416 2.472 1.00 86.06 528 GLU A O 1
ATOM 4076 N N . ALA A 1 529 ? 4.207 16.414 1.763 1.00 84.12 529 ALA A N 1
ATOM 4077 C CA . ALA A 1 529 ? 3.875 15.986 0.407 1.00 84.12 529 ALA A CA 1
ATOM 4078 C C . ALA A 1 529 ? 5.133 15.594 -0.404 1.00 84.12 529 ALA A C 1
ATOM 4080 O O . ALA A 1 529 ? 6.236 16.069 -0.101 1.00 84.12 529 ALA A O 1
ATOM 4081 N N . PRO A 1 530 ? 4.991 14.791 -1.481 1.00 86.44 530 PRO A N 1
ATOM 4082 C CA . PRO A 1 530 ? 6.114 14.371 -2.327 1.00 86.44 530 PRO A CA 1
ATOM 4083 C C . PRO A 1 530 ? 7.011 15.499 -2.852 1.00 86.44 530 PRO A C 1
ATOM 4085 O O . PRO A 1 530 ? 8.206 15.298 -3.062 1.00 86.44 530 PRO A O 1
ATOM 4088 N N . THR A 1 531 ? 6.469 16.706 -3.016 1.00 85.06 531 THR A N 1
ATOM 4089 C CA . THR A 1 531 ? 7.212 17.901 -3.445 1.00 85.06 531 THR A CA 1
ATOM 4090 C C . THR A 1 531 ? 8.306 18.334 -2.464 1.00 85.06 531 THR A C 1
ATOM 4092 O O . THR A 1 531 ? 9.309 18.902 -2.892 1.00 85.06 531 THR A O 1
ATOM 4095 N N . ALA A 1 532 ? 8.159 18.045 -1.167 1.00 88.19 532 ALA A N 1
ATOM 4096 C CA . ALA A 1 532 ? 9.138 18.386 -0.133 1.00 88.19 532 ALA A CA 1
ATOM 4097 C C . ALA A 1 532 ? 10.222 17.308 0.056 1.00 88.19 532 ALA A C 1
ATOM 4099 O O . ALA A 1 532 ? 11.247 17.548 0.700 1.00 88.19 532 ALA A O 1
ATOM 4100 N N . TRP A 1 533 ? 10.029 16.109 -0.502 1.00 89.44 533 TRP A N 1
ATOM 4101 C CA . TRP A 1 533 ? 10.921 14.971 -0.269 1.00 89.44 533 TRP A CA 1
ATOM 4102 C C . TRP A 1 533 ? 12.373 15.195 -0.708 1.00 89.44 533 TRP A C 1
ATOM 4104 O O . TRP A 1 533 ? 13.249 14.743 0.028 1.00 89.44 533 TRP A O 1
ATOM 4114 N N . PRO A 1 534 ? 12.693 15.905 -1.813 1.00 90.62 534 PRO A N 1
ATOM 4115 C CA . PRO A 1 534 ? 14.083 16.215 -2.159 1.00 90.62 534 PRO A CA 1
ATOM 4116 C C . PRO A 1 534 ? 14.822 16.994 -1.065 1.00 90.62 534 PRO A C 1
ATOM 4118 O O . PRO A 1 534 ? 15.980 16.696 -0.766 1.00 90.62 534 PRO A O 1
ATOM 4121 N N . GLN A 1 535 ? 14.145 17.960 -0.437 1.00 91.19 535 GLN A N 1
ATOM 4122 C CA . GLN A 1 535 ? 14.709 18.740 0.662 1.00 91.19 535 GLN A CA 1
ATOM 4123 C C . GLN A 1 535 ? 14.904 17.861 1.902 1.00 91.19 535 GLN A C 1
ATOM 4125 O O . GLN A 1 535 ? 16.008 17.802 2.439 1.00 91.19 535 GLN A O 1
ATOM 4130 N N . ILE A 1 536 ? 13.868 17.119 2.308 1.00 89.50 536 ILE A N 1
ATOM 4131 C CA . ILE A 1 536 ? 13.924 16.209 3.465 1.00 89.50 536 ILE A CA 1
ATOM 4132 C C . ILE A 1 536 ? 15.034 15.174 3.282 1.00 89.50 536 ILE A C 1
ATOM 4134 O O . ILE A 1 536 ? 15.786 14.876 4.208 1.00 89.50 536 ILE A O 1
ATOM 4138 N N . TRP A 1 537 ? 15.160 14.633 2.073 1.00 90.44 537 TRP A N 1
ATOM 4139 C CA . TRP A 1 537 ? 16.211 13.694 1.730 1.00 90.44 537 TRP A CA 1
ATOM 4140 C C . TRP A 1 537 ? 17.592 14.309 1.909 1.00 90.44 537 TRP A C 1
ATOM 4142 O O . TRP A 1 537 ? 18.429 13.702 2.568 1.00 90.44 537 TRP A O 1
ATOM 4152 N N . ALA A 1 538 ? 17.829 15.510 1.373 1.00 90.75 538 ALA A N 1
ATOM 4153 C CA . ALA A 1 538 ? 19.104 16.205 1.525 1.00 90.75 538 ALA A CA 1
ATOM 4154 C C . ALA A 1 538 ? 19.437 16.485 3.001 1.00 90.75 538 ALA A C 1
ATOM 4156 O O . ALA A 1 538 ? 20.565 16.248 3.429 1.00 90.75 538 ALA A O 1
ATOM 4157 N N . GLU A 1 539 ? 18.449 16.917 3.789 1.00 91.06 539 GLU A N 1
ATOM 4158 C CA . GLU A 1 539 ? 18.599 17.186 5.224 1.00 91.06 539 GLU A CA 1
ATOM 4159 C C . GLU A 1 539 ? 18.900 15.920 6.040 1.00 91.06 539 GLU A C 1
ATOM 4161 O O . GLU A 1 539 ? 19.675 15.961 6.996 1.00 91.06 539 GLU A O 1
ATOM 4166 N N . LYS A 1 540 ? 18.296 14.781 5.682 1.00 88.38 540 LYS A N 1
ATOM 4167 C CA . LYS A 1 540 ? 18.432 13.516 6.422 1.00 88.38 540 LYS A CA 1
ATOM 4168 C C . LYS A 1 540 ? 19.506 12.586 5.854 1.00 88.38 540 LYS A C 1
ATOM 4170 O O . LYS A 1 540 ? 19.812 11.577 6.491 1.00 88.38 540 LYS A O 1
ATOM 4175 N N . PHE A 1 541 ? 20.094 12.906 4.700 1.00 88.75 541 PHE A N 1
ATOM 4176 C CA . PHE A 1 541 ? 20.995 12.019 3.959 1.00 88.75 541 PHE A CA 1
ATOM 4177 C C . PHE A 1 541 ? 22.155 11.505 4.813 1.00 88.75 541 PHE A C 1
ATOM 4179 O O . PHE A 1 541 ? 22.407 10.302 4.838 1.00 88.75 541 PHE A O 1
ATOM 4186 N N . GLU A 1 542 ? 22.827 12.393 5.552 1.00 88.56 542 GLU A N 1
ATOM 4187 C CA . GLU A 1 542 ? 23.978 12.019 6.380 1.00 88.56 542 GLU A CA 1
ATOM 4188 C C . GLU A 1 542 ? 23.589 11.006 7.468 1.00 88.56 542 GLU A C 1
ATOM 4190 O O . GLU A 1 542 ? 24.252 9.981 7.634 1.00 88.56 542 GLU A O 1
ATOM 4195 N N . VAL A 1 543 ? 22.466 11.237 8.155 1.00 87.88 543 VAL A N 1
ATOM 4196 C CA . VAL A 1 543 ? 21.953 10.339 9.203 1.00 87.88 543 VAL A CA 1
ATOM 4197 C C . VAL A 1 543 ? 21.538 8.989 8.614 1.00 87.88 543 VAL A C 1
ATOM 4199 O O . VAL A 1 543 ? 21.866 7.941 9.174 1.00 87.88 543 VAL A O 1
ATOM 4202 N N . ILE A 1 544 ? 20.868 8.992 7.456 1.00 89.19 544 ILE A N 1
ATOM 4203 C CA . ILE A 1 544 ? 20.504 7.762 6.739 1.00 89.19 544 ILE A CA 1
ATOM 4204 C C . ILE A 1 544 ? 21.773 6.996 6.344 1.00 89.19 544 ILE A C 1
ATOM 4206 O O . ILE A 1 544 ? 21.845 5.784 6.535 1.00 89.19 544 ILE A O 1
ATOM 4210 N N . GLN A 1 545 ? 22.802 7.681 5.843 1.00 89.56 545 GLN A N 1
ATOM 4211 C CA . GLN A 1 545 ? 24.059 7.063 5.418 1.00 89.56 545 GLN A CA 1
ATOM 4212 C C . GLN A 1 545 ? 24.817 6.430 6.582 1.00 89.56 545 GLN A C 1
ATOM 4214 O O . GLN A 1 545 ? 25.207 5.262 6.484 1.00 89.56 545 GLN A O 1
ATOM 4219 N N . GLN A 1 546 ? 24.988 7.164 7.684 1.00 88.25 546 GLN A N 1
ATOM 4220 C CA . GLN A 1 546 ? 25.608 6.647 8.905 1.00 88.25 546 GLN A CA 1
ATOM 4221 C C . GLN A 1 546 ? 24.850 5.420 9.427 1.00 88.25 546 GLN A C 1
ATOM 4223 O O . GLN A 1 546 ? 25.454 4.430 9.842 1.00 88.25 546 GLN A O 1
ATOM 4228 N N . PHE A 1 547 ? 23.519 5.434 9.344 1.00 89.00 547 PHE A N 1
ATOM 4229 C CA . PHE A 1 547 ? 22.710 4.298 9.755 1.00 89.00 547 PHE A CA 1
ATOM 4230 C C . PHE A 1 547 ? 22.826 3.088 8.828 1.00 89.00 547 PHE A C 1
ATOM 4232 O O . PHE A 1 547 ? 23.012 1.979 9.319 1.00 89.00 547 PHE A O 1
ATOM 4239 N N . VAL A 1 548 ? 22.775 3.258 7.504 1.00 89.81 548 VAL A N 1
ATOM 4240 C CA . VAL A 1 548 ? 22.962 2.141 6.557 1.00 89.81 548 VAL A CA 1
ATOM 4241 C C . VAL A 1 548 ? 24.345 1.503 6.746 1.00 89.81 548 VAL A C 1
ATOM 4243 O O . VAL A 1 548 ? 24.472 0.277 6.708 1.00 89.81 548 VAL A O 1
ATOM 4246 N N . GLN A 1 549 ? 25.374 2.309 7.032 1.00 89.06 549 GLN A N 1
ATOM 4247 C CA . GLN A 1 549 ? 26.701 1.817 7.415 1.00 89.06 549 GLN A CA 1
ATOM 4248 C C . GLN A 1 549 ? 26.663 1.013 8.722 1.00 89.06 549 GLN A C 1
ATOM 4250 O O . GLN A 1 549 ? 27.209 -0.093 8.778 1.00 89.06 549 GLN A O 1
ATOM 4255 N N . ALA A 1 550 ? 25.995 1.531 9.757 1.00 88.31 550 ALA A N 1
ATOM 4256 C CA . ALA A 1 550 ? 25.843 0.849 11.039 1.00 88.31 550 ALA A CA 1
ATOM 4257 C C . ALA A 1 550 ? 25.067 -0.470 10.907 1.00 88.31 550 ALA A C 1
ATOM 4259 O O . ALA A 1 550 ? 25.463 -1.467 11.503 1.00 88.31 550 ALA A O 1
ATOM 4260 N N . VAL A 1 551 ? 24.023 -0.516 10.077 1.00 86.69 551 VAL A N 1
ATOM 4261 C CA . VAL A 1 551 ? 23.267 -1.733 9.746 1.00 86.69 551 VAL A CA 1
ATOM 4262 C C . VAL A 1 551 ? 24.171 -2.755 9.060 1.00 86.69 551 VAL A C 1
ATOM 4264 O O . VAL A 1 551 ? 24.232 -3.904 9.498 1.00 86.69 551 VAL A O 1
ATOM 4267 N N . GLY A 1 552 ? 24.935 -2.344 8.041 1.00 85.50 552 GLY A N 1
ATOM 4268 C CA . GLY A 1 552 ? 25.900 -3.218 7.368 1.00 85.50 552 GLY A CA 1
ATOM 4269 C C . GLY A 1 552 ? 26.945 -3.797 8.330 1.00 85.50 552 GLY A C 1
ATOM 4270 O O . GLY A 1 552 ? 27.263 -4.985 8.256 1.00 85.50 552 GLY A O 1
ATOM 4271 N N . ALA A 1 553 ? 27.426 -2.990 9.282 1.00 84.94 553 ALA A N 1
ATOM 4272 C CA . ALA A 1 553 ? 28.343 -3.432 10.332 1.00 84.94 553 ALA A CA 1
ATOM 4273 C C . ALA A 1 553 ? 27.675 -4.370 11.355 1.00 84.94 553 ALA A C 1
ATOM 4275 O O . ALA A 1 553 ? 28.245 -5.409 11.687 1.00 84.94 553 ALA A O 1
ATOM 4276 N N . HIS A 1 554 ? 26.466 -4.041 11.823 1.00 84.31 554 HIS A N 1
ATOM 4277 C CA . HIS A 1 554 ? 25.689 -4.833 12.789 1.00 84.31 554 HIS A CA 1
ATOM 4278 C C . HIS A 1 554 ? 25.373 -6.236 12.266 1.00 84.31 554 HIS A C 1
ATOM 4280 O O . HIS A 1 554 ? 25.344 -7.197 13.032 1.00 84.31 554 HIS A O 1
ATOM 4286 N N . LEU A 1 555 ? 25.183 -6.347 10.953 1.00 81.88 555 LEU A N 1
ATOM 4287 C CA . LEU A 1 555 ? 24.873 -7.585 10.243 1.00 81.88 555 LEU A CA 1
ATOM 4288 C C . LEU A 1 555 ? 26.105 -8.290 9.657 1.00 81.88 555 LEU A C 1
ATOM 4290 O O . LEU A 1 555 ? 25.965 -9.362 9.070 1.00 81.88 555 LEU A O 1
ATOM 4294 N N . ALA A 1 556 ? 27.298 -7.700 9.795 1.00 82.38 556 ALA A N 1
ATOM 4295 C CA . ALA A 1 556 ? 28.546 -8.190 9.208 1.00 82.38 556 ALA A CA 1
ATOM 4296 C C . ALA A 1 556 ? 28.446 -8.493 7.692 1.00 82.38 556 ALA A C 1
ATOM 4298 O O . ALA A 1 556 ? 28.964 -9.504 7.213 1.00 82.38 556 ALA A O 1
ATOM 4299 N N . VAL A 1 557 ? 27.764 -7.626 6.933 1.00 79.69 557 VAL A N 1
ATOM 4300 C CA . VAL A 1 557 ? 27.593 -7.769 5.476 1.00 79.69 557 VAL A CA 1
ATOM 4301 C C . VAL A 1 557 ? 28.883 -7.376 4.756 1.00 79.69 557 VAL A C 1
ATOM 4303 O O . VAL A 1 557 ? 29.434 -6.315 5.023 1.00 79.69 557 VAL A O 1
ATOM 4306 N N . GLU A 1 558 ? 29.337 -8.187 3.798 1.00 74.50 558 GLU A N 1
ATOM 4307 C CA . GLU A 1 558 ? 30.488 -7.876 2.939 1.00 74.50 558 GLU A CA 1
ATOM 4308 C C . GLU A 1 558 ? 30.193 -8.220 1.464 1.00 74.50 558 GLU A C 1
ATOM 4310 O O . GLU A 1 558 ? 29.603 -9.274 1.202 1.00 74.50 558 GLU A O 1
ATOM 4315 N N . PRO A 1 559 ? 30.621 -7.395 0.483 1.00 80.06 559 PRO A N 1
ATOM 4316 C CA . PRO A 1 559 ? 31.323 -6.116 0.644 1.00 80.06 559 PRO A CA 1
ATOM 4317 C C . PRO A 1 559 ? 30.377 -4.964 1.029 1.00 80.06 559 PRO A C 1
ATOM 4319 O O . PRO A 1 559 ? 29.362 -4.735 0.361 1.00 80.06 559 PRO A O 1
ATOM 4322 N N . ARG A 1 560 ? 30.729 -4.211 2.082 1.00 80.19 560 ARG A N 1
ATOM 4323 C CA . ARG A 1 560 ? 29.874 -3.146 2.658 1.00 80.19 560 ARG A CA 1
ATOM 4324 C C . ARG A 1 560 ? 29.514 -2.032 1.684 1.00 80.19 560 ARG A C 1
ATOM 4326 O O . ARG A 1 560 ? 28.353 -1.637 1.632 1.00 80.19 560 ARG A O 1
ATOM 4333 N N . ASP A 1 561 ? 30.465 -1.559 0.884 1.00 83.62 561 ASP A N 1
ATOM 4334 C CA . ASP A 1 561 ? 30.234 -0.421 -0.019 1.00 83.62 561 ASP A CA 1
ATOM 4335 C C . ASP A 1 561 ? 29.142 -0.720 -1.047 1.00 83.62 561 ASP A C 1
ATOM 4337 O O . ASP A 1 561 ? 28.252 0.098 -1.286 1.00 83.62 561 ASP A O 1
ATOM 4341 N N . ARG A 1 562 ? 29.147 -1.941 -1.595 1.00 85.06 562 ARG A N 1
ATOM 4342 C CA . ARG A 1 562 ? 28.120 -2.393 -2.538 1.00 85.06 562 ARG A CA 1
ATOM 4343 C C . ARG A 1 562 ? 26.748 -2.468 -1.873 1.00 85.06 562 ARG A C 1
ATOM 4345 O O . ARG A 1 562 ? 25.762 -2.068 -2.485 1.00 85.06 562 ARG A O 1
ATOM 4352 N N . PHE A 1 563 ? 26.679 -2.967 -0.639 1.00 85.81 563 PHE A N 1
ATOM 4353 C CA . PHE A 1 563 ? 25.433 -3.034 0.124 1.00 85.81 563 PHE A CA 1
ATOM 4354 C C . PHE A 1 563 ? 24.849 -1.639 0.375 1.00 85.81 563 PHE A C 1
ATOM 4356 O O . PHE A 1 563 ? 23.661 -1.422 0.137 1.00 85.81 563 PHE A O 1
ATOM 4363 N N . ILE A 1 564 ? 25.687 -0.681 0.781 1.00 86.94 564 ILE A N 1
ATOM 4364 C CA . ILE A 1 564 ? 25.280 0.710 1.008 1.00 86.94 564 ILE A CA 1
ATOM 4365 C C . ILE A 1 564 ? 24.742 1.317 -0.294 1.00 86.94 564 ILE A C 1
ATOM 4367 O O . ILE A 1 564 ? 23.608 1.792 -0.328 1.00 86.94 564 ILE A O 1
ATOM 4371 N N . GLN A 1 565 ? 25.508 1.234 -1.387 1.00 85.69 565 GLN A N 1
ATOM 4372 C CA . GLN A 1 565 ? 25.113 1.780 -2.691 1.00 85.69 565 GLN A CA 1
ATOM 4373 C C . GLN A 1 565 ? 23.799 1.183 -3.206 1.00 85.69 565 GLN A C 1
ATOM 4375 O O . GLN A 1 565 ? 22.927 1.914 -3.676 1.00 85.69 565 GLN A O 1
ATOM 4380 N N . GLN A 1 566 ? 23.637 -0.138 -3.100 1.00 88.06 566 GLN A N 1
ATOM 4381 C CA . GLN A 1 566 ? 22.408 -0.812 -3.514 1.00 88.06 566 GLN A CA 1
ATOM 4382 C C . GLN A 1 566 ? 21.220 -0.422 -2.631 1.00 88.06 566 GLN A C 1
ATOM 4384 O O . GLN A 1 566 ? 20.121 -0.270 -3.153 1.00 88.06 566 GLN A O 1
ATOM 4389 N N . THR A 1 567 ? 21.426 -0.228 -1.324 1.00 89.94 567 THR A N 1
ATOM 4390 C CA . THR A 1 567 ? 20.349 0.164 -0.398 1.00 89.94 567 THR A CA 1
ATOM 4391 C C . THR A 1 567 ? 19.836 1.557 -0.740 1.00 89.94 567 THR A C 1
ATOM 4393 O O . THR A 1 567 ? 18.629 1.749 -0.847 1.00 89.94 567 THR A O 1
ATOM 4396 N N . PHE A 1 568 ? 20.740 2.504 -1.005 1.00 90.69 568 PHE A N 1
ATOM 4397 C CA . PHE A 1 568 ? 20.366 3.845 -1.453 1.00 90.69 568 PHE A CA 1
ATOM 4398 C C . PHE A 1 568 ? 19.660 3.837 -2.806 1.00 90.69 568 PHE A C 1
ATOM 4400 O O . PHE A 1 568 ? 18.624 4.474 -2.945 1.00 90.69 568 PHE A O 1
ATOM 4407 N N . ALA A 1 569 ? 20.162 3.069 -3.779 1.00 87.00 569 ALA A N 1
ATOM 4408 C CA . ALA A 1 569 ? 19.507 2.942 -5.079 1.00 87.00 569 ALA A CA 1
ATOM 4409 C C . ALA A 1 569 ? 18.062 2.439 -4.955 1.00 87.00 569 ALA A C 1
ATOM 4411 O O . ALA A 1 569 ? 17.157 3.001 -5.564 1.00 87.00 569 ALA A O 1
ATOM 4412 N N . ARG A 1 570 ? 17.836 1.411 -4.126 1.00 90.25 570 ARG A N 1
ATOM 4413 C CA . ARG A 1 570 ? 16.495 0.853 -3.906 1.00 90.25 570 ARG A CA 1
ATOM 4414 C C . ARG A 1 570 ? 15.595 1.797 -3.120 1.00 90.25 570 ARG A C 1
ATOM 4416 O O . ARG A 1 570 ? 14.421 1.911 -3.450 1.00 90.25 570 ARG A O 1
ATOM 4423 N N . LEU A 1 571 ? 16.139 2.500 -2.131 1.00 90.62 571 LEU A N 1
ATOM 4424 C CA . LEU A 1 571 ? 15.397 3.487 -1.355 1.00 90.62 571 LEU A CA 1
ATOM 4425 C C . LEU A 1 571 ? 14.938 4.666 -2.224 1.00 90.62 571 LEU A C 1
ATOM 4427 O O . LEU A 1 571 ? 13.761 5.013 -2.192 1.00 90.62 571 LEU A O 1
ATOM 4431 N N . GLU A 1 572 ? 15.834 5.226 -3.039 1.00 91.31 572 GLU A N 1
ATOM 4432 C CA . GLU A 1 572 ? 15.498 6.289 -3.992 1.00 91.31 572 GLU A CA 1
ATOM 4433 C C . GLU A 1 572 ? 14.443 5.815 -5.001 1.00 91.31 572 GLU A C 1
ATOM 4435 O O . GLU A 1 572 ? 13.432 6.488 -5.189 1.00 91.31 572 GLU A O 1
ATOM 4440 N N . TYR A 1 573 ? 14.626 4.624 -5.588 1.00 88.00 573 TYR A N 1
ATOM 4441 C CA . TYR A 1 573 ? 13.655 4.027 -6.508 1.00 88.00 573 TYR A CA 1
ATOM 4442 C C . TYR A 1 573 ? 12.270 3.884 -5.869 1.00 88.00 573 TYR A C 1
ATOM 4444 O O . TYR A 1 573 ? 11.280 4.274 -6.478 1.00 88.00 573 TYR A O 1
ATOM 4452 N N . LYS A 1 574 ? 12.180 3.339 -4.648 1.00 86.50 574 LYS A N 1
ATOM 4453 C CA . LYS A 1 574 ? 10.898 3.108 -3.960 1.00 86.50 574 LYS A CA 1
ATOM 4454 C C . LYS A 1 574 ? 10.155 4.409 -3.692 1.00 86.50 574 LYS A C 1
ATOM 4456 O O . LYS A 1 574 ? 8.973 4.498 -3.997 1.00 86.50 574 LYS A O 1
ATOM 4461 N N . LEU A 1 575 ? 10.858 5.421 -3.183 1.00 87.31 575 LEU A N 1
ATOM 4462 C CA . LEU A 1 575 ? 10.270 6.739 -2.946 1.00 87.31 575 LEU A CA 1
ATOM 4463 C C . LEU A 1 575 ? 9.734 7.335 -4.257 1.00 87.31 575 LEU A C 1
ATOM 4465 O O . LEU A 1 575 ? 8.576 7.737 -4.326 1.00 87.31 575 LEU A O 1
ATOM 4469 N N . LEU A 1 576 ? 10.525 7.313 -5.331 1.00 87.00 576 LEU A N 1
ATOM 4470 C CA . LEU A 1 576 ? 10.104 7.836 -6.636 1.00 87.00 576 LEU A CA 1
ATOM 4471 C C . LEU A 1 576 ? 8.951 7.032 -7.258 1.00 87.00 576 LEU A C 1
ATOM 4473 O O . LEU A 1 576 ? 8.014 7.607 -7.812 1.00 87.00 576 LEU A O 1
ATOM 4477 N N . HIS A 1 577 ? 8.979 5.708 -7.143 1.00 82.69 577 HIS A N 1
ATOM 4478 C CA . HIS A 1 577 ? 7.910 4.837 -7.617 1.00 82.69 577 HIS A CA 1
ATOM 4479 C C . HIS A 1 577 ? 6.580 5.138 -6.917 1.00 82.69 577 HIS A C 1
ATOM 4481 O O . HIS A 1 577 ? 5.558 5.331 -7.573 1.00 82.69 577 HIS A O 1
ATOM 4487 N N . ASP A 1 578 ? 6.601 5.258 -5.592 1.00 75.88 578 ASP A N 1
ATOM 4488 C CA . ASP A 1 578 ? 5.403 5.518 -4.796 1.00 75.88 578 ASP A CA 1
ATOM 4489 C C . ASP A 1 578 ? 4.859 6.943 -5.036 1.00 75.88 578 ASP A C 1
ATOM 4491 O O . ASP A 1 578 ? 3.643 7.122 -5.096 1.00 75.88 578 ASP A O 1
ATOM 4495 N N . ALA A 1 579 ? 5.726 7.950 -5.234 1.00 74.44 579 ALA A N 1
ATOM 4496 C CA . ALA A 1 579 ? 5.303 9.305 -5.622 1.00 74.44 579 ALA A CA 1
ATOM 4497 C C . ALA A 1 579 ? 4.593 9.320 -6.986 1.00 74.44 579 ALA A C 1
ATOM 4499 O O . ALA A 1 579 ? 3.626 10.054 -7.203 1.00 74.44 579 ALA A O 1
ATOM 4500 N N . THR A 1 580 ? 5.067 8.498 -7.921 1.00 71.44 580 THR A N 1
ATOM 4501 C CA . THR A 1 580 ? 4.589 8.501 -9.310 1.00 71.44 580 THR A CA 1
ATOM 4502 C C . THR A 1 580 ? 3.328 7.674 -9.513 1.00 71.44 580 THR A C 1
ATOM 4504 O O . THR A 1 580 ? 2.488 8.058 -10.324 1.00 71.44 580 THR A O 1
ATOM 4507 N N . ALA A 1 581 ? 3.126 6.623 -8.715 1.00 63.06 581 ALA A N 1
ATOM 4508 C CA . ALA A 1 581 ? 1.880 5.859 -8.680 1.00 63.06 581 ALA A CA 1
ATOM 4509 C C . ALA A 1 581 ? 0.663 6.690 -8.220 1.00 63.06 581 ALA A C 1
ATOM 4511 O O . ALA A 1 581 ? -0.473 6.324 -8.514 1.00 63.06 581 ALA A O 1
ATOM 4512 N N . GLN A 1 582 ? 0.889 7.793 -7.498 1.00 59.59 582 GLN A N 1
ATOM 4513 C CA . GLN A 1 582 ? -0.171 8.630 -6.928 1.00 59.59 582 GLN A CA 1
ATOM 4514 C C . GLN A 1 582 ? -0.572 9.788 -7.852 1.00 59.59 582 GLN A C 1
ATOM 4516 O O . GLN A 1 582 ? -1.762 10.026 -8.033 1.00 59.59 582 GLN A O 1
ATOM 4521 N N . SER A 1 583 ? 0.404 10.501 -8.436 1.00 66.62 583 SER A N 1
ATOM 4522 C CA . SER A 1 583 ? 0.184 11.555 -9.444 1.00 66.62 583 SER A CA 1
ATOM 4523 C C . SER A 1 583 ? 1.516 12.026 -10.055 1.00 66.62 583 SER A C 1
ATOM 4525 O O . SER A 1 583 ? 2.036 13.088 -9.709 1.00 66.62 583 SER A O 1
ATOM 4527 N N . ALA A 1 584 ? 2.124 11.237 -10.953 1.00 64.19 584 ALA A N 1
ATOM 4528 C CA . ALA A 1 584 ? 3.464 11.553 -11.474 1.00 64.19 584 ALA A CA 1
ATOM 4529 C C . ALA A 1 584 ? 3.566 12.947 -12.121 1.00 64.19 584 ALA A C 1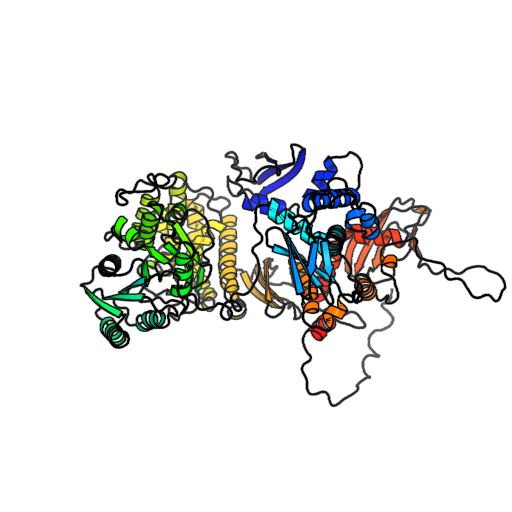
ATOM 4531 O O . ALA A 1 584 ? 4.567 13.635 -11.934 1.00 64.19 584 ALA A O 1
ATOM 4532 N N . GLN A 1 585 ? 2.528 13.385 -12.841 1.00 67.50 585 GLN A N 1
ATOM 4533 C CA . GLN A 1 585 ? 2.506 14.699 -13.494 1.00 67.50 585 GLN A CA 1
ATOM 4534 C C . GLN A 1 585 ? 2.479 15.870 -12.497 1.00 67.50 585 GLN A C 1
ATOM 4536 O O . GLN A 1 585 ? 2.966 16.946 -12.829 1.00 67.50 585 GLN A O 1
ATOM 4541 N N . ALA A 1 586 ? 1.944 15.679 -11.284 1.00 72.25 586 ALA A N 1
ATOM 4542 C CA . ALA A 1 586 ? 1.876 16.737 -10.274 1.00 72.25 586 ALA A CA 1
ATOM 4543 C C . ALA A 1 586 ? 3.200 16.943 -9.521 1.00 72.25 586 ALA A C 1
ATOM 4545 O O . ALA A 1 586 ? 3.431 18.020 -8.976 1.00 72.25 586 ALA A O 1
ATOM 4546 N N . TYR A 1 587 ? 4.053 15.916 -9.469 1.00 76.25 587 TYR A N 1
ATOM 4547 C CA . TYR A 1 587 ? 5.224 15.901 -8.587 1.00 76.25 587 TYR A CA 1
ATOM 4548 C C . TYR A 1 587 ? 6.570 15.882 -9.320 1.00 76.25 587 TYR A C 1
ATOM 4550 O O . TYR A 1 587 ? 7.593 16.177 -8.710 1.00 76.25 587 TYR A O 1
ATOM 4558 N N . LEU A 1 588 ? 6.598 15.548 -10.610 1.00 83.75 588 LEU A N 1
ATOM 4559 C CA . LEU A 1 588 ? 7.823 15.478 -11.411 1.00 83.75 588 LEU A CA 1
ATOM 4560 C C . LEU A 1 588 ? 7.991 16.702 -12.336 1.00 83.75 588 LEU A C 1
ATOM 4562 O O . LEU A 1 588 ? 6.993 17.278 -12.771 1.00 83.75 588 LEU A O 1
ATOM 4566 N N . PRO A 1 589 ? 9.233 17.065 -12.723 1.00 89.81 589 PRO A N 1
ATOM 4567 C CA . PRO A 1 589 ? 10.494 16.377 -12.427 1.00 89.81 589 PRO A CA 1
ATOM 4568 C C . PRO A 1 589 ? 11.058 16.688 -11.032 1.00 89.81 589 PRO A C 1
ATOM 4570 O O . PRO A 1 589 ? 10.865 17.779 -10.504 1.00 89.81 589 PRO A O 1
ATOM 4573 N N . MET A 1 590 ? 11.821 15.750 -10.463 1.00 90.88 590 MET A N 1
ATOM 4574 C CA . MET A 1 590 ? 12.561 15.955 -9.211 1.00 90.88 590 MET A CA 1
ATOM 4575 C C . MET A 1 590 ? 13.853 15.132 -9.172 1.00 90.88 590 MET A C 1
ATOM 4577 O O . MET A 1 590 ? 13.944 14.086 -9.809 1.00 90.88 590 MET A O 1
ATOM 4581 N N . THR A 1 591 ? 14.838 15.563 -8.384 1.00 90.81 591 THR A N 1
ATOM 4582 C CA . THR A 1 591 ? 16.040 14.763 -8.093 1.00 90.81 591 THR A CA 1
ATOM 4583 C C . THR A 1 591 ? 15.994 14.290 -6.651 1.00 90.81 591 THR A C 1
ATOM 4585 O O . THR A 1 591 ? 15.887 15.107 -5.739 1.00 90.81 591 THR A O 1
ATOM 4588 N N . LEU A 1 592 ? 16.128 12.982 -6.444 1.00 90.69 592 LEU A N 1
ATOM 4589 C CA . LEU A 1 592 ? 16.231 12.371 -5.127 1.00 90.69 592 LEU A CA 1
ATOM 4590 C C . LEU A 1 592 ? 17.568 11.636 -5.018 1.00 90.69 592 LEU A C 1
ATOM 4592 O O . LEU A 1 592 ? 17.799 10.635 -5.696 1.00 90.69 592 LEU A O 1
ATOM 4596 N N . GLY A 1 593 ? 18.470 12.155 -4.186 1.00 90.06 593 GLY A N 1
ATOM 4597 C CA . GLY A 1 593 ? 19.821 11.613 -4.050 1.00 90.06 593 GLY A CA 1
ATOM 4598 C C . GLY A 1 593 ? 20.576 11.625 -5.377 1.00 90.06 593 GLY A C 1
ATOM 4599 O O . GLY A 1 593 ? 20.843 12.693 -5.925 1.00 90.06 593 GLY A O 1
ATOM 4600 N N . ARG A 1 594 ? 20.936 10.441 -5.884 1.00 88.88 594 ARG A N 1
ATOM 4601 C CA . ARG A 1 594 ? 21.646 10.285 -7.169 1.00 88.88 594 ARG A CA 1
ATOM 4602 C C . ARG A 1 594 ? 20.724 9.857 -8.313 1.00 88.88 594 ARG A C 1
ATOM 4604 O O . ARG A 1 594 ? 21.221 9.490 -9.377 1.00 88.88 594 ARG A O 1
ATOM 4611 N N . THR A 1 595 ? 19.408 9.910 -8.112 1.00 91.62 595 THR A N 1
ATOM 4612 C CA . THR A 1 595 ? 18.403 9.557 -9.118 1.00 91.62 595 THR A CA 1
ATOM 4613 C C . THR A 1 595 ? 17.600 10.786 -9.526 1.00 91.62 595 THR A C 1
ATOM 4615 O O . THR A 1 595 ? 16.965 11.436 -8.698 1.00 91.62 595 THR A O 1
ATOM 4618 N N . TYR A 1 596 ? 17.612 11.101 -10.816 1.00 91.56 596 TYR A N 1
ATOM 4619 C CA . TYR A 1 596 ? 16.730 12.089 -11.420 1.00 91.56 596 TYR A CA 1
ATOM 4620 C C . TYR A 1 596 ? 15.460 11.402 -11.910 1.00 91.56 596 TYR A C 1
ATOM 4622 O O . TYR A 1 596 ? 15.535 10.423 -12.651 1.00 91.56 596 TYR A O 1
ATOM 4630 N N . ALA A 1 597 ? 14.304 11.914 -11.508 1.00 91.75 597 ALA A N 1
ATOM 4631 C CA . ALA A 1 597 ? 13.009 11.425 -11.934 1.00 91.75 597 ALA A CA 1
ATOM 4632 C C . ALA A 1 597 ? 12.303 12.440 -12.826 1.00 91.75 597 ALA A C 1
ATOM 4634 O O . ALA A 1 597 ? 12.186 13.620 -12.485 1.00 91.75 597 ALA A O 1
ATOM 4635 N N . CYS A 1 598 ? 11.776 11.969 -13.947 1.00 90.31 598 CYS A N 1
ATOM 4636 C CA . CYS A 1 598 ? 10.946 12.761 -14.843 1.00 90.31 598 CYS A CA 1
ATOM 4637 C C . CYS A 1 598 ? 9.838 11.898 -15.442 1.00 90.31 598 CYS A C 1
ATOM 4639 O O . CYS A 1 598 ? 9.885 10.668 -15.388 1.00 90.31 598 CYS A O 1
ATOM 4641 N N . TRP A 1 599 ? 8.818 12.547 -15.990 1.00 88.12 599 TRP A N 1
ATOM 4642 C CA . TRP A 1 599 ? 7.872 11.875 -16.865 1.00 88.12 599 TRP A CA 1
ATOM 4643 C C . TRP A 1 599 ? 8.185 12.229 -18.312 1.00 88.12 599 TRP A C 1
ATOM 4645 O O . TRP A 1 599 ? 8.733 13.292 -18.610 1.00 88.12 599 TRP A O 1
ATOM 4655 N N . VAL A 1 600 ? 7.838 11.314 -19.202 1.00 84.00 600 VAL A N 1
ATOM 4656 C CA . VAL A 1 600 ? 8.028 11.457 -20.637 1.00 84.00 600 VAL A CA 1
ATOM 4657 C C . VAL A 1 600 ? 6.745 11.026 -21.313 1.00 84.00 600 VAL A C 1
ATOM 4659 O O . VAL A 1 600 ? 6.328 9.877 -21.179 1.00 84.00 600 VAL A O 1
ATOM 4662 N N . ASP A 1 601 ? 6.126 11.950 -22.039 1.00 79.38 601 ASP A N 1
ATOM 4663 C CA . ASP A 1 601 ? 5.018 11.629 -22.928 1.00 79.38 601 ASP A CA 1
ATOM 4664 C C . ASP A 1 601 ? 5.559 11.303 -24.317 1.00 79.38 601 ASP A C 1
ATOM 4666 O O . ASP A 1 601 ? 6.116 12.154 -25.013 1.00 79.38 601 ASP A O 1
ATOM 4670 N N . ILE A 1 602 ? 5.364 10.053 -24.721 1.00 72.56 602 ILE A N 1
ATOM 4671 C CA . ILE A 1 602 ? 5.814 9.531 -26.005 1.00 72.56 602 ILE A CA 1
ATOM 4672 C C . ILE A 1 602 ? 5.029 10.088 -27.201 1.00 72.56 602 ILE A C 1
ATOM 4674 O O . ILE A 1 602 ? 5.370 9.791 -28.345 1.00 72.56 602 ILE A O 1
ATOM 4678 N N . THR A 1 603 ? 3.963 10.863 -26.969 1.00 62.41 603 THR A N 1
ATOM 4679 C CA . THR A 1 603 ? 3.264 11.595 -28.038 1.00 62.41 603 THR A CA 1
ATOM 4680 C C . THR A 1 603 ? 4.018 12.855 -28.475 1.00 62.41 603 THR A C 1
ATOM 4682 O O . THR A 1 603 ? 3.756 13.391 -29.558 1.00 62.41 603 THR A O 1
ATOM 4685 N N . ALA A 1 604 ? 4.992 13.304 -27.678 1.00 63.28 604 ALA A N 1
ATOM 4686 C CA . ALA A 1 604 ? 5.890 14.406 -27.986 1.00 63.28 604 ALA A CA 1
ATOM 4687 C C . ALA A 1 604 ? 7.307 13.897 -28.332 1.00 63.28 604 ALA A C 1
ATOM 4689 O O . ALA A 1 604 ? 7.686 12.794 -27.940 1.00 63.28 604 ALA A O 1
ATOM 4690 N N . PRO A 1 605 ? 8.119 14.686 -29.067 1.00 64.75 605 PRO A N 1
ATOM 4691 C CA . PRO A 1 605 ? 9.527 14.360 -29.281 1.00 64.75 605 PRO A CA 1
ATOM 4692 C C . PRO A 1 605 ? 10.272 14.191 -27.953 1.00 64.75 605 PRO A C 1
ATOM 4694 O O . PRO A 1 605 ? 10.144 15.037 -27.064 1.00 64.75 605 PRO A O 1
ATOM 4697 N N . LEU A 1 606 ? 11.071 13.128 -27.842 1.00 74.25 606 LEU A N 1
ATOM 4698 C CA . LEU A 1 606 ? 11.844 12.861 -26.632 1.00 74.25 606 LEU A CA 1
ATOM 4699 C C . LEU A 1 606 ? 12.963 13.903 -26.440 1.00 74.25 606 LEU A C 1
ATOM 4701 O O . LEU A 1 606 ? 13.670 14.210 -27.404 1.00 74.25 606 LEU A O 1
ATOM 4705 N N . PRO A 1 607 ? 13.150 14.443 -25.222 1.00 75.75 607 PRO A N 1
ATOM 4706 C CA . PRO A 1 607 ? 14.228 15.382 -24.940 1.00 75.75 607 PRO A CA 1
ATOM 4707 C C . PRO A 1 607 ? 15.557 14.660 -24.684 1.00 75.75 607 PRO A C 1
ATOM 4709 O O . PRO A 1 607 ? 15.582 13.562 -24.126 1.00 75.75 607 PRO A O 1
ATOM 4712 N N . ASP A 1 608 ? 16.670 15.316 -25.018 1.00 81.12 608 ASP A N 1
ATOM 4713 C CA . ASP A 1 608 ? 17.956 14.990 -24.398 1.00 81.12 608 ASP A CA 1
ATOM 4714 C C . ASP A 1 608 ? 17.896 15.394 -22.918 1.00 81.12 608 ASP A C 1
ATOM 4716 O O . ASP A 1 608 ? 17.408 16.475 -22.574 1.00 81.12 608 ASP A O 1
ATOM 4720 N N . ILE A 1 609 ? 18.390 14.533 -22.034 1.00 83.69 609 ILE A N 1
ATOM 4721 C CA . ILE A 1 609 ? 18.380 14.763 -20.589 1.00 83.69 609 ILE A CA 1
ATOM 4722 C C . ILE A 1 609 ? 19.810 15.051 -20.142 1.00 83.69 609 ILE A C 1
ATOM 4724 O O . ILE A 1 609 ? 20.701 14.222 -20.306 1.00 83.69 609 ILE A O 1
ATOM 4728 N N . ALA A 1 610 ? 20.028 16.226 -19.556 1.00 85.88 610 ALA A N 1
ATOM 4729 C CA . ALA A 1 610 ? 21.300 16.621 -18.958 1.00 85.88 610 ALA A CA 1
ATOM 4730 C C . ALA A 1 610 ? 21.060 17.080 -17.515 1.00 85.88 610 ALA A C 1
ATOM 4732 O O . ALA A 1 610 ? 20.522 18.160 -17.273 1.00 85.88 610 ALA A O 1
ATOM 4733 N N . VAL A 1 611 ? 21.419 16.234 -16.554 1.00 87.12 611 VAL A N 1
ATOM 4734 C CA . VAL A 1 611 ? 21.122 16.395 -15.127 1.00 87.12 611 VAL A CA 1
ATOM 4735 C C . VAL A 1 611 ? 22.285 15.905 -14.276 1.00 87.12 611 VAL A C 1
ATOM 4737 O O . VAL A 1 611 ? 22.983 14.965 -14.632 1.00 87.12 611 VAL A O 1
ATOM 4740 N N . ASN A 1 612 ? 22.488 16.506 -13.107 1.00 87.44 612 ASN A N 1
ATOM 4741 C CA . ASN A 1 612 ? 23.510 16.049 -12.166 1.00 87.44 612 ASN A CA 1
ATOM 4742 C C . ASN A 1 612 ? 23.009 14.836 -11.357 1.00 87.44 612 ASN A C 1
ATOM 4744 O O . ASN A 1 612 ? 22.640 14.975 -10.191 1.00 87.44 612 ASN A O 1
ATOM 4748 N N . ALA A 1 613 ? 22.933 13.670 -11.999 1.00 88.38 613 ALA A N 1
ATOM 4749 C CA . ALA A 1 613 ? 22.498 12.409 -11.401 1.00 88.38 613 ALA A CA 1
ATOM 4750 C C . ALA A 1 613 ? 23.179 11.204 -12.078 1.00 88.38 613 ALA A C 1
ATOM 4752 O O . ALA A 1 613 ? 23.669 11.304 -13.201 1.00 88.38 613 ALA A O 1
ATOM 4753 N N . ASP A 1 614 ? 23.165 10.053 -11.402 1.00 86.44 614 ASP A N 1
ATOM 4754 C CA . ASP A 1 614 ? 23.722 8.784 -11.902 1.00 86.44 614 ASP A CA 1
ATOM 4755 C C . ASP A 1 614 ? 22.658 7.848 -12.469 1.00 86.44 614 ASP A C 1
ATOM 4757 O O . ASP A 1 614 ? 22.973 6.850 -13.117 1.00 86.44 614 ASP A O 1
ATOM 4761 N N . ARG A 1 615 ? 21.393 8.107 -12.149 1.00 89.06 615 ARG A N 1
ATOM 4762 C CA . ARG A 1 615 ? 20.259 7.281 -12.546 1.00 89.06 615 ARG A CA 1
ATOM 4763 C C . ARG A 1 615 ? 19.127 8.159 -13.034 1.00 89.06 615 ARG A C 1
ATOM 4765 O O . ARG A 1 615 ? 18.888 9.235 -12.491 1.00 89.06 615 ARG A O 1
ATOM 4772 N N . LEU A 1 616 ? 18.417 7.652 -14.025 1.00 87.00 616 LEU A N 1
ATOM 4773 C CA . LEU A 1 616 ? 17.185 8.195 -14.555 1.00 87.00 616 LEU A CA 1
ATOM 4774 C C . LEU A 1 616 ? 16.042 7.259 -14.168 1.00 87.00 616 LEU A C 1
ATOM 4776 O O . LEU A 1 616 ? 16.078 6.077 -14.501 1.00 87.00 616 LEU A O 1
ATOM 4780 N N . PHE A 1 617 ? 15.029 7.797 -13.498 1.00 90.50 617 PHE A N 1
ATOM 4781 C CA . PHE A 1 617 ? 13.739 7.154 -13.284 1.00 90.50 617 PHE A CA 1
ATOM 4782 C C . PHE A 1 617 ? 12.701 7.855 -14.166 1.00 90.50 617 PHE A C 1
ATOM 4784 O O . PHE A 1 617 ? 12.288 8.980 -13.894 1.00 90.50 617 PHE A O 1
ATOM 4791 N N . CYS A 1 618 ? 12.308 7.215 -15.258 1.00 88.38 618 CYS A N 1
ATOM 4792 C CA . CYS A 1 618 ? 11.418 7.796 -16.251 1.00 88.38 618 CYS A CA 1
ATOM 4793 C C . CYS A 1 618 ? 10.025 7.174 -16.151 1.00 88.38 618 CYS A C 1
ATOM 4795 O O . CYS A 1 618 ? 9.861 5.977 -16.382 1.00 88.38 618 CYS A O 1
ATOM 4797 N N . VAL A 1 619 ? 9.012 7.989 -15.870 1.00 88.06 619 VAL A N 1
ATOM 4798 C CA . VAL A 1 619 ? 7.604 7.583 -15.945 1.00 88.06 619 VAL A CA 1
ATOM 4799 C C . VAL A 1 619 ? 7.118 7.796 -17.371 1.00 88.06 619 VAL A C 1
ATOM 4801 O O . VAL A 1 619 ? 7.069 8.924 -17.857 1.00 88.06 619 VAL A O 1
ATOM 4804 N N . VAL A 1 620 ? 6.784 6.714 -18.061 1.00 85.12 620 VAL A N 1
ATOM 4805 C CA . VAL A 1 620 ? 6.444 6.749 -19.482 1.00 85.12 620 VAL A CA 1
ATOM 4806 C C . VAL A 1 620 ? 4.932 6.877 -19.637 1.00 85.12 620 VAL A C 1
ATOM 4808 O O . VAL A 1 620 ? 4.170 6.077 -19.093 1.00 85.12 620 VAL A O 1
ATOM 4811 N N . TYR A 1 621 ? 4.504 7.877 -20.398 1.00 78.38 621 TYR A N 1
ATOM 4812 C CA . TYR A 1 621 ? 3.113 8.175 -20.724 1.00 78.38 621 TYR A CA 1
ATOM 4813 C C . TYR A 1 621 ? 2.891 8.144 -22.228 1.00 78.38 621 TYR A C 1
ATOM 4815 O O . TYR A 1 621 ? 3.814 8.408 -22.991 1.00 78.38 621 TYR A O 1
ATOM 4823 N N . CYS A 1 622 ? 1.659 7.863 -22.644 1.00 69.50 622 CYS A N 1
ATOM 4824 C CA . CYS A 1 622 ? 1.158 8.098 -23.994 1.00 69.50 622 CYS A CA 1
ATOM 4825 C C . CYS A 1 622 ? -0.095 8.978 -23.897 1.00 69.50 622 CYS A C 1
ATOM 4827 O O . CYS A 1 622 ? -1.203 8.473 -23.689 1.00 69.50 622 CYS A O 1
ATOM 4829 N N . GLY A 1 623 ? 0.085 10.296 -24.000 1.00 70.88 623 GLY A N 1
ATOM 4830 C CA . GLY A 1 623 ? -0.926 11.276 -23.607 1.00 70.88 623 GLY A CA 1
ATOM 4831 C C . GLY A 1 623 ? -1.199 11.181 -22.104 1.00 70.88 623 GLY A C 1
ATOM 4832 O O . GLY A 1 623 ? -0.269 11.131 -21.304 1.00 70.88 623 GLY A O 1
ATOM 4833 N N . ASP A 1 624 ? -2.469 11.068 -21.717 1.00 67.19 624 ASP A N 1
ATOM 4834 C CA . ASP A 1 624 ? -2.867 10.949 -20.304 1.00 67.19 624 ASP A CA 1
ATOM 4835 C C . ASP A 1 624 ? -2.686 9.532 -19.725 1.00 67.19 624 ASP A C 1
ATOM 4837 O O . ASP A 1 624 ? -2.916 9.297 -18.538 1.00 67.19 624 ASP A O 1
ATOM 4841 N N . GLU A 1 625 ? -2.288 8.556 -20.546 1.00 67.12 625 GLU A N 1
ATOM 4842 C CA . GLU A 1 625 ? -2.262 7.152 -20.146 1.00 67.12 625 GLU A CA 1
ATOM 4843 C C . GLU A 1 625 ? -0.852 6.685 -19.762 1.00 67.12 625 GLU A C 1
ATOM 4845 O O . GLU A 1 625 ? 0.061 6.647 -20.592 1.00 67.12 625 GLU A O 1
ATOM 4850 N N . HIS A 1 626 ? -0.689 6.244 -18.514 1.00 80.06 626 HIS A N 1
ATOM 4851 C CA . HIS A 1 626 ? 0.553 5.650 -18.014 1.00 80.06 626 HIS A CA 1
ATOM 4852 C C . HIS A 1 626 ? 0.869 4.328 -18.738 1.00 80.06 626 HIS A C 1
ATOM 4854 O O . HIS A 1 626 ? -0.009 3.486 -18.940 1.00 80.06 626 HIS A O 1
ATOM 4860 N N . LEU A 1 627 ? 2.116 4.162 -19.180 1.00 71.38 627 LEU A N 1
ATOM 4861 C CA . LEU A 1 627 ? 2.631 2.946 -19.825 1.00 71.38 627 LEU A CA 1
ATOM 4862 C C . LEU A 1 627 ? 3.454 2.091 -18.861 1.00 71.38 627 LEU A C 1
ATOM 4864 O O . LEU A 1 627 ? 3.373 0.865 -18.900 1.00 71.38 627 LEU A O 1
ATOM 4868 N N . GLY A 1 628 ? 4.251 2.736 -18.012 1.00 76.88 628 GLY A N 1
ATOM 4869 C CA . GLY A 1 628 ? 5.161 2.068 -17.092 1.00 76.88 628 GLY A CA 1
ATOM 4870 C C . GLY A 1 628 ? 6.285 2.989 -16.630 1.00 76.88 628 GLY A C 1
ATOM 4871 O O . GLY A 1 628 ? 6.269 4.191 -16.891 1.00 76.88 628 GLY A O 1
ATOM 4872 N N . ASN A 1 629 ? 7.264 2.418 -15.931 1.00 82.81 629 ASN A N 1
ATOM 4873 C CA . ASN A 1 629 ? 8.417 3.138 -15.394 1.00 82.81 629 ASN A CA 1
ATOM 4874 C C . ASN A 1 629 ? 9.715 2.502 -15.913 1.00 82.81 629 ASN A C 1
ATOM 4876 O O . ASN A 1 629 ? 9.821 1.279 -15.959 1.00 82.81 629 ASN A O 1
ATOM 4880 N N . LEU A 1 630 ? 10.704 3.311 -16.287 1.00 80.50 630 LEU A N 1
ATOM 4881 C CA . LEU A 1 630 ? 12.039 2.866 -16.697 1.00 80.50 630 LEU A CA 1
ATOM 4882 C C . LEU A 1 630 ? 13.086 3.361 -15.713 1.00 80.50 630 LEU A C 1
ATOM 4884 O O . LEU A 1 630 ? 13.074 4.529 -15.335 1.00 80.50 630 LEU A O 1
ATOM 4888 N N . GLU A 1 631 ? 14.028 2.493 -15.363 1.00 84.12 631 GLU A N 1
ATOM 4889 C CA . GLU A 1 631 ? 15.225 2.860 -14.610 1.00 84.12 631 GLU A CA 1
ATOM 4890 C C . GLU A 1 631 ? 16.453 2.652 -15.501 1.00 84.12 631 GLU A C 1
ATOM 4892 O O . GLU A 1 631 ? 16.696 1.545 -15.985 1.00 84.12 631 GLU A O 1
ATOM 4897 N N . LEU A 1 632 ? 17.220 3.716 -15.737 1.00 80.50 632 LEU A N 1
ATOM 4898 C CA . LEU A 1 632 ? 18.370 3.708 -16.642 1.00 80.50 632 LEU A CA 1
ATOM 4899 C C . LEU A 1 632 ? 19.580 4.365 -15.961 1.00 80.50 632 LEU A C 1
ATOM 4901 O O . LEU A 1 632 ? 19.416 5.373 -15.273 1.00 80.50 632 LEU A O 1
ATOM 4905 N N . PRO A 1 633 ? 20.805 3.835 -16.119 1.00 77.38 633 PRO A N 1
ATOM 4906 C CA . PRO A 1 633 ? 22.004 4.521 -15.651 1.00 77.38 633 PRO A CA 1
ATOM 4907 C C . PRO A 1 633 ? 22.298 5.755 -16.519 1.00 77.38 633 PRO A C 1
ATOM 4909 O O . PRO A 1 633 ? 22.152 5.712 -17.739 1.00 77.38 633 PRO A O 1
ATOM 4912 N N . LEU A 1 634 ? 22.755 6.836 -15.889 1.00 73.75 634 LEU A N 1
ATOM 4913 C CA . LEU A 1 634 ? 23.259 8.043 -16.541 1.00 73.75 634 LEU A CA 1
ATOM 4914 C C . LEU A 1 634 ? 24.789 8.011 -16.572 1.00 73.75 634 LEU A C 1
ATOM 4916 O O . LEU A 1 634 ? 25.438 7.778 -15.551 1.00 73.75 634 LEU A O 1
ATOM 4920 N N . CYS A 1 635 ? 25.370 8.289 -17.736 1.00 68.69 635 CYS A N 1
ATOM 4921 C CA . CYS A 1 635 ? 26.813 8.460 -17.889 1.00 68.69 635 CYS A CA 1
ATOM 4922 C C . CYS A 1 635 ? 27.124 9.959 -17.901 1.00 68.69 635 CYS A C 1
ATOM 4924 O O . CYS A 1 635 ? 26.617 10.680 -18.754 1.00 68.69 635 CYS A O 1
ATOM 4926 N N . GLU A 1 636 ? 27.928 10.432 -16.944 1.00 71.75 636 GLU A N 1
ATOM 4927 C CA . GLU A 1 636 ? 28.316 11.853 -16.820 1.00 71.75 636 GLU A CA 1
ATOM 4928 C C . GLU A 1 636 ? 27.119 12.825 -16.751 1.00 71.75 636 GLU A C 1
ATOM 4930 O O . GLU A 1 636 ? 27.207 13.982 -17.160 1.00 71.75 636 GLU A O 1
ATOM 4935 N N . GLY A 1 637 ? 25.981 12.354 -16.231 1.00 68.25 637 GLY A N 1
ATOM 4936 C CA . GLY A 1 637 ? 24.764 13.153 -16.119 1.00 68.25 637 GLY A CA 1
ATOM 4937 C C . GLY A 1 637 ? 24.056 13.432 -17.447 1.00 68.25 637 GLY A C 1
ATOM 4938 O O . GLY A 1 637 ? 23.165 14.274 -17.495 1.00 68.25 637 GLY A O 1
ATOM 4939 N N . GLN A 1 638 ? 24.432 12.753 -18.531 1.00 74.06 638 GLN A N 1
ATOM 4940 C CA . GLN A 1 638 ? 23.820 12.929 -19.846 1.00 74.06 638 GLN A CA 1
ATOM 4941 C C . GLN A 1 638 ? 23.102 11.657 -20.300 1.00 74.06 638 GLN A C 1
ATOM 4943 O O . GLN A 1 638 ? 23.562 10.535 -20.075 1.00 74.06 638 GLN A O 1
ATOM 4948 N N . PHE A 1 639 ? 21.970 11.845 -20.971 1.00 77.00 639 PHE A N 1
ATOM 4949 C CA . PHE A 1 639 ? 21.201 10.793 -21.616 1.00 77.00 639 PHE A CA 1
ATOM 4950 C C . PHE A 1 639 ? 20.627 11.309 -22.928 1.00 77.00 639 PHE A C 1
ATOM 4952 O O . PHE A 1 639 ? 19.831 12.247 -22.943 1.00 77.00 639 PHE A O 1
ATOM 4959 N N . ALA A 1 640 ? 21.042 10.702 -24.033 1.00 72.75 640 ALA A N 1
ATOM 4960 C CA . ALA A 1 640 ? 20.580 11.107 -25.348 1.00 72.75 640 ALA A CA 1
ATOM 4961 C C . ALA A 1 640 ? 19.162 10.576 -25.622 1.00 72.75 640 ALA A C 1
ATOM 4963 O O . ALA A 1 640 ? 18.806 9.460 -25.224 1.00 72.75 640 ALA A O 1
ATOM 4964 N N . ALA A 1 641 ? 18.357 11.373 -26.324 1.00 71.62 641 ALA A N 1
ATOM 4965 C CA . ALA A 1 641 ? 16.972 11.053 -26.659 1.00 71.62 641 ALA A CA 1
ATOM 4966 C C . ALA A 1 641 ? 16.833 9.744 -27.459 1.00 71.62 641 ALA A C 1
ATOM 4968 O O . ALA A 1 641 ? 15.823 9.050 -27.350 1.00 71.62 641 ALA A O 1
ATOM 4969 N N . ASP A 1 642 ? 17.848 9.376 -28.246 1.00 64.44 642 ASP A N 1
ATOM 4970 C CA . ASP A 1 642 ? 17.887 8.123 -29.003 1.00 64.44 642 ASP A CA 1
ATOM 4971 C C . ASP A 1 642 ? 18.081 6.890 -28.112 1.00 64.44 642 ASP A C 1
ATOM 4973 O O . ASP A 1 642 ? 17.410 5.883 -28.328 1.00 64.44 642 ASP A O 1
ATOM 4977 N N . ILE A 1 643 ? 18.906 6.986 -27.067 1.00 69.44 643 ILE A N 1
ATOM 4978 C CA . ILE A 1 643 ? 19.058 5.928 -26.057 1.00 69.44 643 ILE A CA 1
ATOM 4979 C C . ILE A 1 643 ? 17.762 5.774 -25.246 1.00 69.44 643 ILE A C 1
ATOM 4981 O O . ILE A 1 643 ? 17.349 4.656 -24.933 1.00 69.44 643 ILE A O 1
ATOM 4985 N N . LEU A 1 644 ? 17.078 6.882 -24.941 1.00 74.12 644 LEU A N 1
ATOM 4986 C CA . LEU A 1 644 ? 15.778 6.850 -24.263 1.00 74.12 644 LEU A CA 1
ATOM 4987 C C . LEU A 1 644 ? 14.690 6.221 -25.131 1.00 74.12 644 LEU A C 1
ATOM 4989 O O . LEU A 1 644 ? 13.936 5.380 -24.645 1.00 74.12 644 LEU A O 1
ATOM 4993 N N . ALA A 1 645 ? 14.647 6.566 -26.417 1.00 67.75 645 ALA A N 1
ATOM 4994 C CA . ALA A 1 645 ? 13.767 5.914 -27.379 1.00 67.75 645 ALA A CA 1
ATOM 4995 C C . ALA A 1 645 ? 14.055 4.414 -27.489 1.00 67.75 645 ALA A C 1
ATOM 4997 O O . ALA A 1 645 ? 13.119 3.622 -27.537 1.00 67.75 645 ALA A O 1
ATOM 4998 N N . ASP A 1 646 ? 15.330 4.017 -27.496 1.00 65.19 646 ASP A N 1
ATOM 4999 C CA . ASP A 1 646 ? 15.740 2.613 -27.524 1.00 65.19 646 ASP A CA 1
ATOM 5000 C C . ASP A 1 646 ? 15.265 1.841 -26.293 1.00 65.19 646 ASP A C 1
ATOM 5002 O O . ASP A 1 646 ? 14.770 0.719 -26.426 1.00 65.19 646 ASP A O 1
ATOM 5006 N N . ALA A 1 647 ? 15.381 2.443 -25.109 1.00 70.81 647 ALA A N 1
ATOM 5007 C CA . ALA A 1 647 ? 14.907 1.854 -23.863 1.00 70.81 647 ALA A CA 1
ATOM 5008 C C . ALA A 1 647 ? 13.373 1.737 -23.830 1.00 70.81 647 ALA A C 1
ATOM 5010 O O . ALA A 1 647 ? 12.845 0.673 -23.511 1.00 70.81 647 ALA A O 1
ATOM 5011 N N . ILE A 1 648 ? 12.653 2.797 -24.221 1.00 72.25 648 ILE A N 1
ATOM 5012 C CA . ILE A 1 648 ? 11.183 2.801 -24.288 1.00 72.25 648 ILE A CA 1
ATOM 5013 C C . ILE A 1 648 ? 10.683 1.794 -25.321 1.00 72.25 648 ILE A C 1
ATOM 5015 O O . ILE A 1 648 ? 9.756 1.041 -25.040 1.00 72.25 648 ILE A O 1
ATOM 5019 N N . ALA A 1 649 ? 11.287 1.749 -26.506 1.00 63.09 649 ALA A N 1
ATOM 5020 C CA . ALA A 1 649 ? 10.925 0.775 -27.521 1.00 63.09 649 ALA A CA 1
ATOM 5021 C C . ALA A 1 649 ? 11.261 -0.648 -27.060 1.00 63.09 649 ALA A C 1
ATOM 5023 O O . ALA A 1 649 ? 10.451 -1.545 -27.248 1.00 63.09 649 ALA A O 1
ATOM 5024 N N . GLY A 1 650 ? 12.413 -0.864 -26.422 1.00 57.84 650 GLY A N 1
ATOM 5025 C CA . GLY A 1 650 ? 12.792 -2.169 -25.881 1.00 57.84 650 GLY A CA 1
ATOM 5026 C C . GLY A 1 650 ? 11.764 -2.729 -24.899 1.00 57.84 650 GLY A C 1
ATOM 5027 O O . GLY A 1 650 ? 11.399 -3.897 -25.006 1.00 57.84 650 GLY A O 1
ATOM 5028 N N . GLU A 1 651 ? 11.259 -1.885 -24.000 1.00 67.44 651 GLU A N 1
ATOM 5029 C CA . GLU A 1 651 ? 10.338 -2.307 -22.941 1.00 67.44 651 GLU A CA 1
ATOM 5030 C C . GLU A 1 651 ? 8.860 -2.276 -23.374 1.00 67.44 651 GLU A C 1
ATOM 5032 O O . GLU A 1 651 ? 8.086 -3.171 -23.035 1.00 67.44 651 GLU A O 1
ATOM 5037 N N . TYR A 1 652 ? 8.447 -1.268 -24.152 1.00 65.00 652 TYR A N 1
ATOM 5038 C CA . TYR A 1 652 ? 7.031 -0.947 -24.375 1.00 65.00 652 TYR A CA 1
ATOM 5039 C C . TYR A 1 652 ? 6.563 -1.009 -25.830 1.00 65.00 652 TYR A C 1
ATOM 5041 O O . TYR A 1 652 ? 5.395 -0.698 -26.071 1.00 65.00 652 TYR A O 1
ATOM 5049 N N . PHE A 1 653 ? 7.387 -1.420 -26.810 1.00 61.75 653 PHE A N 1
ATOM 5050 C CA . PHE A 1 653 ? 6.974 -1.374 -28.227 1.00 61.75 653 PHE A CA 1
ATOM 5051 C C . PHE A 1 653 ? 5.619 -2.042 -28.482 1.00 61.75 653 PHE A C 1
ATOM 5053 O O . PHE A 1 653 ? 4.803 -1.508 -29.229 1.00 61.75 653 PHE A O 1
ATOM 5060 N N . TRP A 1 654 ? 5.344 -3.182 -27.843 1.00 52.97 654 TRP A N 1
ATOM 5061 C CA . TRP A 1 654 ? 4.092 -3.898 -28.063 1.00 52.97 654 TRP A CA 1
ATOM 5062 C C . TRP A 1 654 ? 2.890 -3.190 -27.439 1.00 52.97 654 TRP A C 1
ATOM 5064 O O . TRP A 1 654 ? 1.841 -3.122 -28.069 1.00 52.97 654 TRP A O 1
ATOM 5074 N N . VAL A 1 655 ? 3.040 -2.608 -26.245 1.00 56.72 655 VAL A N 1
ATOM 5075 C CA . VAL A 1 655 ? 1.974 -1.825 -25.594 1.00 56.72 655 VAL A CA 1
ATOM 5076 C C . VAL A 1 655 ? 1.653 -0.581 -26.425 1.00 56.72 655 VAL A C 1
ATOM 5078 O O . VAL A 1 655 ? 0.488 -0.258 -26.651 1.00 56.72 655 VAL A O 1
ATOM 5081 N N . ILE A 1 656 ? 2.689 0.079 -26.946 1.00 57.25 656 ILE A N 1
ATOM 5082 C CA . ILE A 1 656 ? 2.564 1.252 -27.817 1.00 57.25 656 ILE A CA 1
ATOM 5083 C C . ILE A 1 656 ? 1.831 0.882 -29.112 1.00 57.25 656 ILE A C 1
ATOM 5085 O O . ILE A 1 656 ? 0.871 1.554 -29.488 1.00 57.25 656 ILE A O 1
ATOM 5089 N N . LEU A 1 657 ? 2.230 -0.215 -29.765 1.00 52.91 657 LEU A N 1
ATOM 5090 C CA . LEU A 1 657 ? 1.571 -0.699 -30.978 1.00 52.91 657 LEU A CA 1
ATOM 5091 C C . LEU A 1 657 ? 0.127 -1.139 -30.710 1.00 52.91 657 LEU A C 1
ATOM 5093 O O . LEU A 1 657 ? -0.766 -0.764 -31.459 1.00 52.91 657 LEU A O 1
ATOM 5097 N N . GLN A 1 658 ? -0.138 -1.864 -29.621 1.00 52.03 658 GLN A N 1
ATOM 5098 C CA . GLN A 1 658 ? -1.497 -2.259 -29.242 1.00 52.03 658 GLN A CA 1
ATOM 5099 C C . GLN A 1 658 ? -2.421 -1.053 -29.069 1.00 52.03 658 GLN A C 1
ATOM 5101 O O . GLN A 1 658 ? -3.552 -1.091 -29.539 1.00 52.03 658 GLN A O 1
ATOM 5106 N N . ARG A 1 659 ? -1.952 0.030 -28.441 1.00 54.84 659 ARG A N 1
ATOM 5107 C CA . ARG A 1 659 ? -2.739 1.262 -28.276 1.00 54.84 659 ARG A CA 1
ATOM 5108 C C . ARG A 1 659 ? -2.927 2.022 -29.584 1.00 54.84 659 ARG A C 1
ATOM 5110 O O . ARG A 1 659 ? -4.006 2.564 -29.820 1.00 54.84 659 ARG A O 1
ATOM 5117 N N . PHE A 1 660 ? -1.902 2.040 -30.436 1.00 49.31 660 PHE A N 1
ATOM 5118 C CA . PHE A 1 660 ? -2.022 2.552 -31.800 1.00 49.31 660 PHE A CA 1
ATOM 5119 C C . PHE A 1 660 ? -3.142 1.822 -32.552 1.00 49.31 660 PHE A C 1
ATOM 5121 O O . PHE A 1 660 ? -3.995 2.470 -33.149 1.00 49.31 660 PHE A O 1
ATOM 5128 N N . PHE A 1 661 ? -3.196 0.495 -32.441 1.00 44.94 661 PHE A N 1
ATOM 5129 C CA . PHE A 1 661 ? -4.245 -0.317 -33.045 1.00 44.94 661 PHE A CA 1
ATOM 5130 C C . PHE A 1 661 ? -5.617 -0.112 -32.360 1.00 44.94 661 PHE A C 1
ATOM 5132 O O . PHE A 1 661 ? -6.616 0.093 -33.045 1.00 44.94 661 PHE A O 1
ATOM 5139 N N . ALA A 1 662 ? -5.701 -0.062 -31.028 1.00 41.25 662 ALA A N 1
ATOM 5140 C CA . ALA A 1 662 ? -6.971 0.064 -30.297 1.00 41.25 662 ALA A CA 1
ATOM 5141 C C . ALA A 1 662 ? -7.730 1.388 -30.544 1.00 41.25 662 ALA A C 1
ATOM 5143 O O . ALA A 1 662 ? -8.953 1.418 -30.465 1.00 41.25 662 ALA A O 1
ATOM 5144 N N . ARG A 1 663 ? -7.049 2.493 -30.886 1.00 41.16 663 ARG A N 1
ATOM 5145 C CA . ARG A 1 663 ? -7.714 3.774 -31.221 1.00 41.16 663 ARG A CA 1
ATOM 5146 C C . ARG A 1 663 ? -8.457 3.777 -32.564 1.00 41.16 663 ARG A C 1
ATOM 5148 O O . ARG A 1 663 ? -9.249 4.683 -32.806 1.00 41.16 663 ARG A O 1
ATOM 5155 N N . TYR A 1 664 ? -8.248 2.771 -33.412 1.00 38.59 664 TYR A N 1
ATOM 5156 C CA . TYR A 1 664 ? -9.029 2.573 -34.638 1.00 38.59 664 TYR A CA 1
ATOM 5157 C C . TYR A 1 664 ? -10.391 1.893 -34.386 1.00 38.59 664 TYR A C 1
ATOM 5159 O O . TYR A 1 664 ? -11.151 1.711 -35.329 1.00 38.59 664 TYR A O 1
ATOM 5167 N N . ASP A 1 665 ? -10.735 1.543 -33.142 1.00 37.53 665 ASP A N 1
ATOM 5168 C CA . ASP A 1 665 ? -12.018 0.899 -32.803 1.00 37.53 665 ASP A CA 1
ATOM 5169 C C . ASP A 1 665 ? -13.141 1.902 -32.438 1.00 37.53 665 ASP A C 1
ATOM 5171 O O . ASP A 1 665 ? -14.312 1.530 -32.398 1.00 37.53 665 ASP A O 1
ATOM 5175 N N . ASP A 1 666 ? -12.824 3.186 -32.196 1.00 34.88 666 ASP A N 1
ATOM 5176 C CA . ASP A 1 666 ? -13.734 4.119 -31.491 1.00 34.88 666 ASP A CA 1
ATOM 5177 C C . ASP A 1 666 ? -14.476 5.136 -32.386 1.00 34.88 666 ASP A C 1
ATOM 5179 O O . ASP A 1 666 ? -15.133 6.064 -31.916 1.00 34.88 666 ASP A O 1
ATOM 5183 N N . THR A 1 667 ? -14.429 4.963 -33.709 1.00 38.34 667 THR A N 1
ATOM 5184 C CA . THR A 1 667 ? -15.386 5.626 -34.608 1.00 38.34 667 THR A CA 1
ATOM 5185 C C . THR A 1 667 ? -16.145 4.556 -35.376 1.00 38.34 667 THR A C 1
ATOM 5187 O O . THR A 1 667 ? -15.553 3.631 -35.926 1.00 38.34 667 THR A O 1
ATOM 5190 N N . ALA A 1 668 ? -17.472 4.681 -35.464 1.00 37.56 668 ALA A N 1
ATOM 5191 C CA . ALA A 1 668 ? -18.319 3.778 -36.256 1.00 37.56 668 ALA A CA 1
ATOM 5192 C C . ALA A 1 668 ? -17.924 3.722 -37.755 1.00 37.56 668 ALA A C 1
ATOM 5194 O O . ALA A 1 668 ? -18.420 2.884 -38.507 1.00 37.56 668 ALA A O 1
ATOM 5195 N N . GLU A 1 669 ? -17.019 4.608 -38.179 1.00 35.94 669 GLU A N 1
ATOM 5196 C CA . GLU A 1 669 ? -16.389 4.662 -39.495 1.00 35.94 669 GLU A CA 1
ATOM 5197 C C . GLU A 1 669 ? -15.055 3.889 -39.563 1.00 35.94 669 GLU A C 1
ATOM 5199 O O . GLU A 1 669 ? -14.729 3.350 -40.616 1.00 35.94 669 GLU A O 1
ATOM 5204 N N . ALA A 1 670 ? -14.319 3.727 -38.457 1.00 37.00 670 ALA A N 1
ATOM 5205 C CA . ALA A 1 670 ? -13.063 2.974 -38.414 1.00 37.00 670 ALA A CA 1
ATOM 5206 C C . ALA A 1 670 ? -13.248 1.454 -38.225 1.00 37.00 670 ALA A C 1
ATOM 5208 O O . ALA A 1 670 ? -12.439 0.681 -38.731 1.00 37.00 670 ALA A O 1
ATOM 5209 N N . ALA A 1 671 ? -14.383 1.001 -37.680 1.00 33.53 671 ALA A N 1
ATOM 5210 C CA . ALA A 1 671 ? -14.784 -0.411 -37.758 1.00 33.53 671 ALA A CA 1
ATOM 5211 C C . ALA A 1 671 ? -15.005 -0.887 -39.214 1.00 33.53 671 ALA A C 1
ATOM 5213 O O . ALA A 1 671 ? -14.853 -2.066 -39.509 1.00 33.53 671 ALA A O 1
ATOM 5214 N N . LYS A 1 672 ? -15.298 0.032 -40.152 1.00 34.97 672 LYS A N 1
ATOM 5215 C CA . LYS A 1 672 ? -15.275 -0.255 -41.600 1.00 34.97 672 LYS A CA 1
ATOM 5216 C C . LYS A 1 672 ? -13.861 -0.231 -42.197 1.00 34.97 672 LYS A C 1
ATOM 5218 O O . LYS A 1 672 ? -13.675 -0.753 -43.288 1.00 34.97 672 LYS A O 1
ATOM 5223 N N . ASN A 1 673 ? -12.885 0.344 -41.492 1.00 36.19 673 ASN A N 1
ATOM 5224 C CA . ASN A 1 673 ? -11.486 0.437 -41.913 1.00 36.19 673 ASN A CA 1
ATOM 5225 C C . ASN A 1 673 ? -10.580 -0.644 -41.305 1.00 36.19 673 ASN A C 1
ATOM 5227 O O . ASN A 1 673 ? -9.494 -0.843 -41.826 1.00 36.19 673 ASN A O 1
ATOM 5231 N N . TYR A 1 674 ? -11.003 -1.381 -40.275 1.00 33.38 674 TYR A N 1
ATOM 5232 C CA . TYR A 1 674 ? -10.275 -2.570 -39.805 1.00 33.38 674 TYR A CA 1
ATOM 5233 C C . TYR A 1 674 ? -10.402 -3.743 -40.783 1.00 33.38 674 TYR A C 1
ATOM 5235 O O . TYR A 1 674 ? -9.401 -4.344 -41.162 1.00 33.38 674 TYR A O 1
ATOM 5243 N N . ASP A 1 675 ? -11.617 -3.991 -41.277 1.00 34.34 675 ASP A N 1
ATOM 5244 C CA . ASP A 1 675 ? -11.874 -4.958 -42.354 1.00 34.34 675 ASP A CA 1
ATOM 5245 C C . ASP A 1 675 ? -11.344 -4.475 -43.721 1.00 34.34 675 ASP A C 1
ATOM 5247 O O . ASP A 1 675 ? -11.227 -5.268 -44.655 1.00 34.34 675 ASP A O 1
ATOM 5251 N N . ALA A 1 676 ? -11.001 -3.184 -43.847 1.00 36.19 676 ALA A N 1
ATOM 5252 C CA . ALA A 1 676 ? -10.480 -2.574 -45.074 1.00 36.19 676 ALA A CA 1
ATOM 5253 C C . ALA A 1 676 ? -9.002 -2.139 -45.012 1.00 36.19 676 ALA A C 1
ATOM 5255 O O . ALA A 1 676 ? -8.501 -1.627 -46.008 1.00 36.19 676 ALA A O 1
ATOM 5256 N N . MET A 1 677 ? -8.304 -2.332 -43.888 1.00 36.94 677 MET A N 1
ATOM 5257 C CA . MET A 1 677 ? -6.841 -2.361 -43.804 1.00 36.94 677 MET A CA 1
ATOM 5258 C C . MET A 1 677 ? -6.443 -3.771 -43.380 1.00 36.94 677 MET A C 1
ATOM 5260 O O . MET A 1 677 ? -6.045 -4.028 -42.245 1.00 36.94 677 MET A O 1
ATOM 5264 N N . GLY A 1 678 ? -6.567 -4.709 -44.317 1.00 39.53 678 GLY A N 1
ATOM 5265 C CA . GLY A 1 678 ? -5.997 -6.034 -44.152 1.00 39.53 678 GLY A CA 1
ATOM 5266 C C . GLY A 1 678 ? -4.501 -5.936 -43.841 1.00 39.53 678 GLY A C 1
ATOM 5267 O O . GLY A 1 678 ? -3.832 -4.957 -44.175 1.00 39.53 678 GLY A O 1
ATOM 5268 N N . TRP A 1 679 ? -3.943 -6.982 -43.231 1.00 40.97 679 TRP A N 1
ATOM 5269 C CA . TRP A 1 679 ? -2.494 -7.137 -43.038 1.00 40.97 679 TRP A CA 1
ATOM 5270 C C . TRP A 1 679 ? -1.701 -6.850 -44.330 1.00 40.97 679 TRP A C 1
ATOM 5272 O O . TRP A 1 679 ? -0.625 -6.265 -44.305 1.00 40.97 679 TRP A O 1
ATOM 5282 N N . GLU A 1 680 ? -2.318 -7.163 -45.467 1.00 41.84 680 GLU A N 1
ATOM 5283 C CA . GLU A 1 680 ? -1.956 -6.721 -46.808 1.00 41.84 680 GLU A CA 1
ATOM 5284 C C . GLU A 1 680 ? -1.771 -5.206 -46.933 1.00 41.84 680 GLU A C 1
ATOM 5286 O O . GLU A 1 680 ? -0.663 -4.770 -47.193 1.00 41.84 680 GLU A O 1
ATOM 5291 N N . GLN A 1 681 ? -2.797 -4.390 -46.690 1.00 42.59 681 GLN A N 1
ATOM 5292 C CA . GLN A 1 681 ? -2.715 -2.928 -46.763 1.00 42.59 681 GLN A CA 1
ATOM 5293 C C . GLN A 1 681 ? -1.756 -2.328 -45.733 1.00 42.59 681 GLN A C 1
ATOM 5295 O O . GLN A 1 681 ? -1.142 -1.300 -46.008 1.00 42.59 681 GLN A O 1
ATOM 5300 N N . PHE A 1 682 ? -1.552 -2.977 -44.581 1.00 43.50 682 PHE A N 1
ATOM 5301 C CA . PHE A 1 682 ? -0.492 -2.601 -43.639 1.00 43.50 682 PHE A CA 1
ATOM 5302 C C . PHE A 1 682 ? 0.907 -2.794 -44.245 1.00 43.50 682 PHE A C 1
ATOM 5304 O O . PHE A 1 682 ? 1.737 -1.895 -44.146 1.00 43.50 682 PHE A O 1
ATOM 5311 N N . LEU A 1 683 ? 1.168 -3.913 -44.926 1.00 43.16 683 LEU A N 1
ATOM 5312 C CA . LEU A 1 683 ? 2.450 -4.179 -45.591 1.00 43.16 683 LEU A CA 1
ATOM 5313 C C . LEU A 1 683 ? 2.607 -3.373 -46.882 1.00 43.16 683 LEU A C 1
ATOM 5315 O O . LEU A 1 683 ? 3.665 -2.808 -47.120 1.00 43.16 683 LEU A O 1
ATOM 5319 N N . GLN A 1 684 ? 1.559 -3.258 -47.693 1.00 47.72 684 GLN A N 1
ATOM 5320 C CA . GLN A 1 684 ? 1.510 -2.383 -48.862 1.00 47.72 684 GLN A CA 1
ATOM 5321 C C . GLN A 1 684 ? 1.784 -0.926 -48.463 1.00 47.72 684 GLN A C 1
ATOM 5323 O O . GLN A 1 684 ? 2.453 -0.213 -49.200 1.00 47.72 684 GLN A O 1
ATOM 5328 N N . SER A 1 685 ? 1.316 -0.492 -47.288 1.00 40.59 685 SER A N 1
ATOM 5329 C CA . SER A 1 685 ? 1.601 0.831 -46.721 1.00 40.59 685 SER A CA 1
ATOM 5330 C C . SER A 1 685 ? 3.023 0.925 -46.151 1.00 40.59 685 SER A C 1
ATOM 5332 O O . SER A 1 685 ? 3.713 1.914 -46.378 1.00 40.59 685 SER A O 1
ATOM 5334 N N . LEU A 1 686 ? 3.511 -0.126 -45.484 1.00 40.75 686 LEU A N 1
ATOM 5335 C CA . LEU A 1 686 ? 4.878 -0.214 -44.957 1.00 40.75 686 LEU A CA 1
ATOM 5336 C C . LEU A 1 686 ? 5.950 -0.235 -46.065 1.00 40.75 686 LEU A C 1
ATOM 5338 O O . LEU A 1 686 ? 7.052 0.263 -45.848 1.00 40.75 686 LEU A O 1
ATOM 5342 N N . PHE A 1 687 ? 5.631 -0.809 -47.230 1.00 40.28 687 PHE A N 1
ATOM 5343 C CA . PHE A 1 687 ? 6.532 -0.996 -48.377 1.00 40.28 687 PHE A CA 1
ATOM 5344 C C . PHE A 1 687 ? 6.187 -0.122 -49.600 1.00 40.28 687 PHE A C 1
ATOM 5346 O O . PHE A 1 687 ? 6.843 -0.251 -50.631 1.00 40.28 687 PHE A O 1
ATOM 5353 N N . GLU A 1 688 ? 5.177 0.750 -49.509 1.00 36.78 688 GLU A N 1
ATOM 5354 C CA . GLU A 1 688 ? 4.689 1.629 -50.593 1.00 36.78 688 GLU A CA 1
ATOM 5355 C C . GLU A 1 688 ? 4.272 0.896 -51.890 1.00 36.78 688 GLU A C 1
ATOM 5357 O O . GLU A 1 688 ? 4.507 1.361 -53.005 1.00 36.78 688 GLU A O 1
ATOM 5362 N N . GLN A 1 689 ? 3.622 -0.262 -51.762 1.00 43.06 689 GLN A N 1
ATOM 5363 C CA . GLN A 1 689 ? 3.166 -1.094 -52.881 1.00 43.06 689 GLN A CA 1
ATOM 5364 C C . GLN A 1 689 ? 1.647 -1.327 -52.826 1.00 43.06 689 GLN A C 1
ATOM 5366 O O . GLN A 1 689 ? 1.214 -2.440 -52.541 1.00 43.06 689 GLN A O 1
ATOM 5371 N N . PRO A 1 690 ? 0.809 -0.313 -53.118 1.00 41.81 690 PRO A N 1
ATOM 5372 C CA . PRO A 1 690 ? -0.651 -0.349 -52.915 1.00 41.81 690 PRO A CA 1
ATOM 5373 C C . PRO A 1 690 ? -1.405 -1.373 -53.780 1.00 41.81 690 PRO A C 1
ATOM 5375 O O . PRO A 1 690 ? -2.606 -1.554 -53.611 1.00 41.81 690 PRO A O 1
ATOM 5378 N N . ASN A 1 691 ? -0.707 -2.025 -54.712 1.00 44.06 691 ASN A N 1
ATOM 5379 C CA . ASN A 1 691 ? -1.272 -2.977 -55.665 1.00 44.06 691 ASN A CA 1
ATOM 5380 C C . ASN A 1 691 ? -0.803 -4.424 -55.410 1.00 44.06 691 ASN A C 1
ATOM 5382 O O . ASN A 1 691 ? -1.052 -5.290 -56.245 1.00 44.06 691 ASN A O 1
ATOM 5386 N N . TRP A 1 692 ? -0.043 -4.682 -54.338 1.00 46.25 692 TRP A N 1
ATOM 5387 C CA . TRP A 1 692 ? 0.517 -6.008 -54.050 1.00 46.25 692 TRP A CA 1
ATOM 5388 C C . TRP A 1 692 ? -0.424 -6.843 -53.191 1.00 46.25 692 TRP A C 1
ATOM 5390 O O . TRP A 1 692 ? -0.577 -6.545 -52.012 1.00 46.25 692 TRP A O 1
ATOM 5400 N N . GLU A 1 693 ? -0.987 -7.920 -53.733 1.00 40.75 693 GLU A N 1
ATOM 5401 C CA . GLU A 1 693 ? -1.844 -8.824 -52.953 1.00 40.75 693 GLU A CA 1
ATOM 5402 C C . GLU A 1 693 ? -1.125 -9.394 -51.713 1.00 40.75 693 GLU A C 1
ATOM 5404 O O . GLU A 1 693 ? 0.096 -9.562 -51.732 1.00 40.75 693 GLU A O 1
ATOM 5409 N N . ALA A 1 694 ? -1.847 -9.762 -50.641 1.00 40.25 694 ALA A N 1
ATOM 5410 C CA . ALA A 1 694 ? -1.253 -10.275 -49.393 1.00 40.25 694 ALA A CA 1
ATOM 5411 C C . ALA A 1 694 ? -0.284 -11.424 -49.677 1.00 40.25 694 ALA A C 1
ATOM 5413 O O . ALA A 1 694 ? 0.809 -11.504 -49.121 1.00 40.25 694 ALA A O 1
ATOM 5414 N N . ALA A 1 695 ? -0.689 -12.297 -50.600 1.00 39.34 695 ALA A N 1
ATOM 5415 C CA . ALA A 1 695 ? 0.076 -13.445 -51.044 1.00 39.34 695 ALA A CA 1
ATOM 5416 C C . ALA A 1 695 ? 1.433 -13.055 -51.652 1.00 39.34 695 ALA A C 1
ATOM 5418 O O . ALA A 1 695 ? 2.371 -13.826 -51.543 1.00 39.34 695 ALA A O 1
ATOM 5419 N N . TRP A 1 696 ? 1.616 -11.857 -52.209 1.00 40.66 696 TRP A N 1
ATOM 5420 C CA . TRP A 1 696 ? 2.904 -11.423 -52.773 1.00 40.66 696 TRP A CA 1
ATOM 5421 C C . TRP A 1 696 ? 3.960 -11.110 -51.704 1.00 40.66 696 TRP A C 1
ATOM 5423 O O . TRP A 1 696 ? 5.157 -11.060 -51.998 1.00 40.66 696 TRP A O 1
ATOM 5433 N N . PHE A 1 697 ? 3.542 -10.940 -50.449 1.00 41.62 697 PHE A N 1
ATOM 5434 C CA . PHE A 1 697 ? 4.444 -10.835 -49.305 1.00 41.62 697 PHE A CA 1
ATOM 5435 C C . PHE A 1 697 ? 4.836 -12.214 -48.736 1.00 41.62 697 PHE A C 1
ATOM 5437 O O . PHE A 1 697 ? 5.805 -12.287 -47.976 1.00 41.62 697 PHE A O 1
ATOM 5444 N N . TYR A 1 698 ? 4.128 -13.294 -49.113 1.00 35.34 698 TYR A N 1
ATOM 5445 C CA . TYR A 1 698 ? 4.163 -14.592 -48.415 1.00 35.34 698 TYR A CA 1
ATOM 5446 C C . TYR A 1 698 ? 4.279 -15.854 -49.299 1.00 35.34 698 TYR A C 1
ATOM 5448 O O . TYR A 1 698 ? 4.679 -16.892 -48.778 1.00 35.34 698 TYR A O 1
ATOM 5456 N N . ASP A 1 699 ? 3.967 -15.788 -50.596 1.00 34.34 699 ASP A N 1
ATOM 5457 C CA . ASP A 1 699 ? 3.831 -16.924 -51.522 1.00 34.34 699 ASP A CA 1
ATOM 5458 C C . ASP A 1 699 ? 4.646 -16.685 -52.819 1.00 34.34 699 ASP A C 1
ATOM 5460 O O . ASP A 1 699 ? 4.280 -15.836 -53.640 1.00 34.34 699 ASP A O 1
ATOM 5464 N N . PRO A 1 700 ? 5.776 -17.391 -53.011 1.00 35.06 700 PRO A N 1
ATOM 5465 C CA . PRO A 1 700 ? 6.678 -17.175 -54.141 1.00 35.06 700 PRO A CA 1
ATOM 5466 C C . PRO A 1 700 ? 6.160 -17.700 -55.494 1.00 35.06 700 PRO A C 1
ATOM 5468 O O . PRO A 1 700 ? 6.725 -17.315 -56.518 1.00 35.06 700 PRO A O 1
ATOM 5471 N N . ASP A 1 701 ? 5.101 -18.517 -55.536 1.00 34.34 701 ASP A N 1
ATOM 5472 C CA . ASP A 1 701 ? 4.676 -19.221 -56.760 1.00 34.34 701 ASP A CA 1
ATOM 5473 C C . ASP A 1 701 ? 3.539 -18.519 -57.535 1.00 34.34 701 ASP A C 1
ATOM 5475 O O . ASP A 1 701 ? 3.179 -18.937 -58.636 1.00 34.34 701 ASP A O 1
ATOM 5479 N N . ARG A 1 702 ? 2.973 -17.423 -57.004 1.00 34.81 702 ARG A N 1
ATOM 5480 C CA . ARG A 1 702 ? 1.830 -16.695 -57.607 1.00 34.81 702 ARG A CA 1
ATOM 5481 C C . ARG A 1 702 ? 2.192 -15.524 -58.524 1.00 34.81 702 ARG A C 1
ATOM 5483 O O . ARG A 1 702 ? 1.307 -14.807 -58.993 1.00 34.81 702 ARG A O 1
ATOM 5490 N N . ILE A 1 703 ? 3.469 -15.324 -58.827 1.00 36.50 703 ILE A N 1
ATOM 5491 C CA . ILE A 1 703 ? 3.888 -14.307 -59.795 1.00 36.50 703 ILE A CA 1
ATOM 5492 C C . ILE A 1 703 ? 3.795 -14.910 -61.217 1.00 36.50 703 ILE A C 1
ATOM 5494 O O . ILE A 1 703 ? 4.732 -15.571 -61.653 1.00 36.50 703 ILE A O 1
ATOM 5498 N N . LEU A 1 704 ? 2.680 -14.603 -61.919 1.00 35.59 704 LEU A N 1
ATOM 5499 C CA . LEU A 1 704 ? 2.315 -14.795 -63.360 1.00 35.59 704 LEU A CA 1
ATOM 5500 C C . LEU A 1 704 ? 1.392 -15.998 -63.689 1.00 35.59 704 LEU A C 1
ATOM 5502 O O . LEU A 1 704 ? 1.567 -17.051 -63.084 1.00 35.59 704 LEU A O 1
ATOM 5506 N N . PRO A 1 705 ? 0.417 -15.893 -64.642 1.00 34.88 705 PRO A N 1
ATOM 5507 C CA . PRO A 1 705 ? 0.512 -15.184 -65.936 1.00 34.88 705 PRO A CA 1
ATOM 5508 C C . PRO A 1 705 ? -0.707 -14.317 -66.344 1.00 34.88 705 PRO A C 1
ATOM 5510 O O . PRO A 1 705 ? -1.857 -14.698 -66.146 1.00 34.88 705 PRO A O 1
ATOM 5513 N N . ILE A 1 706 ? -0.481 -13.190 -67.035 1.00 33.59 706 ILE A N 1
ATOM 5514 C CA . ILE A 1 706 ? -1.560 -12.463 -67.736 1.00 33.59 706 ILE A CA 1
ATOM 5515 C C . ILE A 1 706 ? -1.523 -12.809 -69.227 1.00 33.59 706 ILE A C 1
ATOM 5517 O O . ILE A 1 706 ? -0.533 -12.559 -69.916 1.00 33.59 706 ILE A O 1
ATOM 5521 N N . GLN A 1 707 ? -2.629 -13.383 -69.710 1.00 31.03 707 GLN A N 1
ATOM 5522 C CA . GLN A 1 707 ? -2.910 -13.614 -71.124 1.00 31.03 707 GLN A CA 1
ATOM 5523 C C . GLN A 1 707 ? -3.004 -12.283 -71.876 1.00 31.03 707 GLN A C 1
ATOM 5525 O O . GLN A 1 707 ? -3.805 -11.407 -71.556 1.00 31.03 707 GLN A O 1
ATOM 5530 N N . THR A 1 708 ? -2.182 -12.157 -72.907 1.00 28.20 708 THR A N 1
ATOM 5531 C CA . THR A 1 708 ? -2.193 -11.070 -73.878 1.00 28.20 708 THR A CA 1
ATOM 5532 C C . THR A 1 708 ? -3.308 -11.284 -74.904 1.00 28.20 708 THR A C 1
ATOM 5534 O O . THR A 1 708 ? -3.424 -12.354 -75.502 1.00 28.20 708 THR A O 1
ATOM 5537 N N . HIS A 1 709 ? -4.105 -10.246 -75.176 1.00 30.50 709 HIS A N 1
ATOM 5538 C CA . HIS A 1 709 ? -4.827 -10.179 -76.445 1.00 30.50 709 HIS A CA 1
ATOM 5539 C C . HIS A 1 709 ? -3.808 -10.023 -77.579 1.00 30.50 709 HIS A C 1
ATOM 5541 O O . HIS A 1 709 ? -2.996 -9.099 -77.607 1.00 30.50 709 HIS A O 1
ATOM 5547 N N . THR A 1 710 ? -3.852 -10.976 -78.502 1.00 27.61 710 THR A N 1
ATOM 5548 C CA . THR A 1 710 ? -3.007 -11.098 -79.686 1.00 27.61 710 THR A CA 1
ATOM 5549 C C . THR A 1 710 ? -3.149 -9.930 -80.660 1.00 27.61 710 THR A C 1
ATOM 5551 O O . THR A 1 710 ? -4.234 -9.692 -81.185 1.00 27.61 710 THR A O 1
ATOM 5554 N N . ALA A 1 711 ? -2.008 -9.360 -81.047 1.00 26.77 711 ALA A N 1
ATOM 5555 C CA . ALA A 1 711 ? -1.611 -9.291 -82.452 1.00 26.77 711 ALA A CA 1
ATOM 5556 C C . ALA A 1 711 ? -0.085 -9.525 -82.555 1.00 26.77 711 ALA A C 1
ATOM 5558 O O . ALA A 1 711 ? 0.715 -8.635 -82.298 1.00 26.77 711 ALA A O 1
ATOM 5559 N N . THR A 1 712 ? 0.263 -10.785 -82.848 1.00 29.47 712 THR A N 1
ATOM 5560 C CA . THR A 1 712 ? 1.486 -11.362 -83.468 1.00 29.47 712 THR A CA 1
ATOM 5561 C C . THR A 1 712 ? 2.539 -10.357 -83.992 1.00 29.47 712 THR A C 1
ATOM 5563 O O . THR A 1 712 ? 2.172 -9.442 -84.719 1.00 29.47 712 THR A O 1
ATOM 5566 N N . ILE A 1 713 ? 3.861 -10.485 -83.761 1.00 26.48 713 ILE A N 1
ATOM 5567 C CA . ILE A 1 713 ? 4.774 -11.618 -84.064 1.00 26.48 713 ILE A CA 1
ATOM 5568 C C . ILE A 1 713 ? 6.088 -11.539 -83.216 1.00 26.48 713 ILE A C 1
ATOM 5570 O O . ILE A 1 713 ? 6.700 -10.480 -83.145 1.00 26.48 713 ILE A O 1
ATOM 5574 N N . ASN A 1 714 ? 6.533 -12.704 -82.699 1.00 26.95 714 ASN A N 1
ATOM 5575 C CA . ASN A 1 714 ? 7.870 -13.169 -82.232 1.00 26.95 714 ASN A CA 1
ATOM 5576 C C . ASN A 1 714 ? 8.607 -12.536 -81.013 1.00 26.95 714 ASN A C 1
ATOM 5578 O O . ASN A 1 714 ? 9.178 -11.455 -81.090 1.00 26.95 714 ASN A O 1
ATOM 5582 N N . HIS A 1 715 ? 8.710 -13.341 -79.939 1.00 25.53 715 HIS A N 1
ATOM 5583 C CA . HIS A 1 715 ? 9.616 -13.257 -78.766 1.00 25.53 715 HIS A CA 1
ATOM 5584 C C . HIS A 1 715 ? 11.115 -13.080 -79.131 1.00 25.53 715 HIS A C 1
ATOM 5586 O O . HIS A 1 715 ? 11.524 -13.565 -80.190 1.00 25.53 715 HIS A O 1
ATOM 5592 N N . PRO A 1 716 ? 11.947 -12.415 -78.286 1.00 32.09 716 PRO A N 1
ATOM 5593 C CA . PRO A 1 716 ? 12.329 -12.860 -76.927 1.00 32.09 716 PRO A CA 1
ATOM 5594 C C . PRO A 1 716 ? 12.010 -11.862 -75.786 1.00 32.09 716 PRO A C 1
ATOM 5596 O O . PRO A 1 716 ? 11.870 -10.666 -76.012 1.00 32.09 716 PRO A O 1
ATOM 5599 N N . GLU A 1 717 ? 11.864 -12.389 -74.563 1.00 33.22 717 GLU A N 1
ATOM 5600 C CA . GLU A 1 717 ? 11.463 -11.716 -73.306 1.00 33.22 717 GLU A CA 1
ATOM 5601 C C . GLU A 1 717 ? 12.320 -10.517 -72.832 1.00 33.22 717 GLU A C 1
ATOM 5603 O O . GLU A 1 717 ? 13.521 -10.471 -73.099 1.00 33.22 717 GLU A O 1
ATOM 5608 N N . PRO A 1 718 ? 11.741 -9.643 -71.976 1.00 36.50 718 PRO A N 1
ATOM 5609 C CA . PRO A 1 718 ? 12.473 -8.960 -70.895 1.00 36.50 718 PRO A CA 1
ATOM 5610 C C . PRO A 1 718 ? 11.748 -9.107 -69.528 1.00 36.50 718 PRO A C 1
ATOM 5612 O O . PRO A 1 718 ? 10.562 -8.818 -69.419 1.00 36.50 718 PRO A O 1
ATOM 5615 N N . SER A 1 719 ? 12.325 -9.676 -68.461 1.00 39.25 719 SER A N 1
ATOM 5616 C CA . SER A 1 719 ? 13.428 -9.212 -67.591 1.00 39.25 719 SER A CA 1
ATOM 5617 C C . SER A 1 719 ? 13.159 -7.921 -66.793 1.00 39.25 719 SER A C 1
ATOM 5619 O O . SER A 1 719 ? 13.605 -6.859 -67.205 1.00 39.25 719 SER A O 1
ATOM 5621 N N . TYR A 1 720 ? 12.565 -8.013 -65.597 1.00 39.69 720 TYR A N 1
ATOM 5622 C CA . TYR A 1 720 ? 12.845 -7.071 -64.497 1.00 39.69 720 TYR A CA 1
ATOM 5623 C C . TYR A 1 720 ? 12.762 -7.797 -63.141 1.00 39.69 720 TYR A C 1
ATOM 5625 O O . TYR A 1 720 ? 11.749 -7.783 -62.457 1.00 39.69 720 TYR A O 1
ATOM 5633 N N . GLN A 1 721 ? 13.855 -8.464 -62.761 1.00 51.34 721 GLN A N 1
ATOM 5634 C CA . GLN A 1 721 ? 14.176 -8.779 -61.364 1.00 51.34 721 GLN A CA 1
ATOM 5635 C C . GLN A 1 721 ? 15.431 -7.973 -61.017 1.00 51.34 721 GLN A C 1
ATOM 5637 O O . GLN A 1 721 ? 16.433 -8.086 -61.727 1.00 51.34 721 GLN A O 1
ATOM 5642 N N . ILE A 1 722 ? 15.404 -7.159 -59.956 1.00 53.56 722 ILE A N 1
ATOM 5643 C CA . ILE A 1 722 ? 16.590 -6.416 -59.503 1.00 53.56 722 ILE A CA 1
ATOM 5644 C C . ILE A 1 722 ? 17.645 -7.436 -59.056 1.00 53.56 722 ILE A C 1
ATOM 5646 O O . ILE A 1 722 ? 17.470 -8.140 -58.061 1.00 53.56 722 ILE A O 1
ATOM 5650 N N . GLN A 1 723 ? 18.738 -7.544 -59.810 1.00 69.88 723 GLN A N 1
ATOM 5651 C CA . GLN A 1 723 ? 19.853 -8.441 -59.513 1.00 69.88 723 GLN A CA 1
ATOM 5652 C C . GLN A 1 723 ? 21.036 -7.646 -58.972 1.00 69.88 723 GLN A C 1
ATOM 5654 O O . GLN A 1 723 ? 21.452 -6.648 -59.561 1.00 69.88 723 GLN A O 1
ATOM 5659 N N . ARG A 1 724 ? 21.620 -8.116 -57.869 1.00 75.62 724 ARG A N 1
ATOM 5660 C CA . ARG A 1 724 ? 22.822 -7.530 -57.275 1.00 75.62 724 ARG A CA 1
ATOM 5661 C C . ARG A 1 724 ? 23.951 -8.548 -57.281 1.00 75.62 724 ARG A C 1
ATOM 5663 O O . ARG A 1 724 ? 23.902 -9.545 -56.566 1.00 75.62 724 ARG A O 1
ATOM 5670 N N . TYR A 1 725 ? 24.976 -8.275 -58.077 1.00 82.00 725 TYR A N 1
ATOM 5671 C CA . TYR A 1 725 ? 26.153 -9.128 -58.182 1.00 82.00 725 TYR A CA 1
ATOM 5672 C C . TYR A 1 725 ? 27.099 -8.873 -57.007 1.00 82.00 725 TYR A C 1
ATOM 5674 O O . TYR A 1 725 ? 27.468 -7.734 -56.714 1.00 82.00 725 TYR A O 1
ATOM 5682 N N . LEU A 1 726 ? 27.466 -9.941 -56.306 1.00 79.06 726 LEU A N 1
ATOM 5683 C CA . LEU A 1 726 ? 28.309 -9.909 -55.124 1.00 79.06 726 LEU A CA 1
ATOM 5684 C C . LEU A 1 726 ? 29.719 -10.382 -55.467 1.00 79.06 726 LEU A C 1
ATOM 5686 O O . LEU A 1 726 ? 29.939 -11.530 -55.851 1.00 79.06 726 LEU A O 1
ATOM 5690 N N . HIS A 1 727 ? 30.685 -9.491 -55.257 1.00 79.00 727 HIS A N 1
ATOM 5691 C CA . HIS A 1 727 ? 32.117 -9.783 -55.358 1.00 79.00 727 HIS A CA 1
ATOM 5692 C C . HIS A 1 727 ? 32.740 -10.185 -54.009 1.00 79.00 727 HIS A C 1
ATOM 5694 O O . HIS A 1 727 ? 33.934 -10.454 -53.945 1.00 79.00 727 HIS A O 1
ATOM 5700 N N . GLN A 1 728 ? 31.940 -10.230 -52.936 1.00 80.31 728 GLN A N 1
ATOM 5701 C CA . GLN A 1 728 ? 32.299 -10.726 -51.603 1.00 80.31 728 GLN A CA 1
ATOM 5702 C C . GLN A 1 728 ? 31.077 -11.419 -50.980 1.00 80.31 728 GLN A C 1
ATOM 5704 O O . GLN A 1 728 ? 29.948 -11.026 -51.262 1.00 80.31 728 GLN A O 1
ATOM 5709 N N . ALA A 1 729 ? 31.275 -12.392 -50.084 1.00 80.19 729 ALA A N 1
ATOM 5710 C CA . ALA A 1 729 ? 30.196 -13.094 -49.366 1.00 80.19 729 ALA A CA 1
ATOM 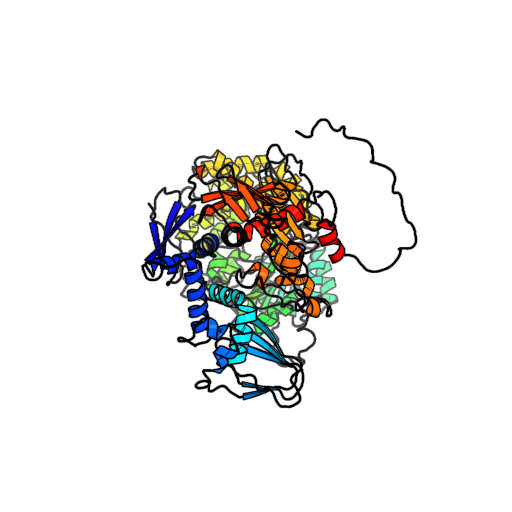5711 C C . ALA A 1 729 ? 29.528 -12.240 -48.261 1.00 80.19 729 ALA A C 1
ATOM 5713 O O . ALA A 1 729 ? 29.139 -12.734 -47.202 1.00 80.19 729 ALA A O 1
ATOM 5714 N N . ARG A 1 730 ? 29.431 -10.925 -48.479 1.00 81.62 730 ARG A N 1
ATOM 5715 C CA . ARG A 1 730 ? 28.777 -9.972 -47.586 1.00 81.62 730 ARG A CA 1
ATOM 5716 C C . ARG A 1 730 ? 28.109 -8.858 -48.377 1.00 81.62 730 ARG A C 1
ATOM 5718 O O . ARG A 1 730 ? 28.647 -8.412 -49.388 1.00 81.62 730 ARG A O 1
ATOM 5725 N N . THR A 1 731 ? 26.973 -8.375 -47.895 1.00 80.38 731 THR A N 1
ATOM 5726 C CA . THR A 1 731 ? 26.279 -7.228 -48.487 1.00 80.38 731 THR A CA 1
ATOM 5727 C C . THR A 1 731 ? 25.469 -6.476 -47.437 1.00 80.38 731 THR A C 1
ATOM 5729 O O . THR A 1 731 ? 25.215 -7.003 -46.355 1.00 80.38 731 THR A O 1
ATOM 5732 N N . THR A 1 732 ? 25.067 -5.250 -47.760 1.00 72.50 732 THR A N 1
ATOM 5733 C CA . THR A 1 732 ? 24.163 -4.440 -46.937 1.00 72.50 732 THR A CA 1
ATOM 5734 C C . THR A 1 732 ? 22.858 -4.240 -47.687 1.00 72.50 732 THR A C 1
ATOM 5736 O O . THR A 1 732 ? 22.891 -3.878 -48.868 1.00 72.50 732 THR A O 1
ATOM 5739 N N . ILE A 1 733 ? 21.729 -4.486 -47.025 1.00 64.25 733 ILE A N 1
ATOM 5740 C CA . ILE A 1 733 ? 20.397 -4.397 -47.623 1.00 64.25 733 ILE A CA 1
ATOM 5741 C C . ILE A 1 733 ? 19.526 -3.464 -46.797 1.00 64.25 733 ILE A C 1
ATOM 5743 O O . ILE A 1 733 ? 19.350 -3.661 -45.598 1.00 64.25 733 ILE A O 1
ATOM 5747 N N . GLU A 1 734 ? 18.990 -2.464 -47.487 1.00 56.09 734 GLU A N 1
ATOM 5748 C CA . GLU A 1 734 ? 18.051 -1.494 -46.954 1.00 56.09 734 GLU A CA 1
ATOM 5749 C C . GLU A 1 734 ? 16.645 -2.095 -47.005 1.00 56.09 734 GLU A C 1
ATOM 5751 O O . GLU A 1 734 ? 16.113 -2.335 -48.087 1.00 56.09 734 GLU A O 1
ATOM 5756 N N . ILE A 1 735 ? 16.059 -2.391 -45.844 1.00 53.78 735 ILE A N 1
ATOM 5757 C CA . ILE A 1 735 ? 14.772 -3.099 -45.785 1.00 53.78 735 ILE A CA 1
ATOM 5758 C C . ILE A 1 735 ? 13.589 -2.211 -46.187 1.00 53.78 735 ILE A C 1
ATOM 5760 O O . ILE A 1 735 ? 12.519 -2.738 -46.467 1.00 53.78 735 ILE A O 1
ATOM 5764 N N . SER A 1 736 ? 13.781 -0.887 -46.247 1.00 45.09 736 SER A N 1
ATOM 5765 C CA . SER A 1 736 ? 12.798 0.057 -46.798 1.00 45.09 736 SER A CA 1
ATOM 5766 C C . SER A 1 736 ? 12.774 0.098 -48.338 1.00 45.09 736 SER A C 1
ATOM 5768 O O . SER A 1 736 ? 12.032 0.887 -48.912 1.00 45.09 736 SER A O 1
ATOM 5770 N N . GLN A 1 737 ? 13.571 -0.736 -49.023 1.00 47.25 737 GLN A N 1
ATOM 5771 C CA . GLN A 1 737 ? 13.665 -0.804 -50.488 1.00 47.25 737 GLN A CA 1
ATOM 5772 C C . GLN A 1 737 ? 13.272 -2.185 -51.040 1.00 47.25 737 GLN A C 1
ATOM 5774 O O . GLN A 1 737 ? 13.227 -3.185 -50.320 1.00 47.25 737 GLN A O 1
ATOM 5779 N N . GLU A 1 738 ? 13.021 -2.256 -52.353 1.00 47.12 738 GLU A N 1
ATOM 5780 C CA . GLU A 1 738 ? 12.727 -3.513 -53.046 1.00 47.12 738 GLU A CA 1
ATOM 5781 C C . GLU A 1 738 ? 13.900 -4.510 -52.930 1.00 47.12 738 GLU A C 1
ATOM 5783 O O . GLU A 1 738 ? 15.051 -4.208 -53.253 1.00 47.12 738 GLU A O 1
ATOM 5788 N N . MET A 1 739 ? 13.606 -5.724 -52.454 1.00 60.97 739 MET A N 1
ATOM 5789 C CA . MET A 1 739 ? 14.621 -6.749 -52.173 1.00 60.97 739 MET A CA 1
ATOM 5790 C C . MET A 1 739 ? 15.263 -7.309 -53.453 1.00 60.97 739 MET A C 1
ATOM 5792 O O . MET A 1 739 ? 14.546 -7.876 -54.283 1.00 60.97 739 MET A O 1
ATOM 5796 N N . PRO A 1 740 ? 16.601 -7.249 -53.598 1.00 65.75 740 PRO A N 1
ATOM 5797 C CA . PRO A 1 740 ? 17.284 -7.776 -54.770 1.00 65.75 740 PRO A CA 1
ATOM 5798 C C . PRO A 1 740 ? 17.471 -9.296 -54.691 1.00 65.75 740 PRO A C 1
ATOM 5800 O O . PRO A 1 740 ? 17.643 -9.871 -53.616 1.00 65.75 740 PRO A O 1
ATOM 5803 N N . THR A 1 741 ? 17.560 -9.942 -55.853 1.00 76.12 741 THR A N 1
ATOM 5804 C CA . THR A 1 741 ? 18.186 -11.266 -55.961 1.00 76.12 741 THR A CA 1
ATOM 5805 C C . THR A 1 741 ? 19.701 -11.090 -55.953 1.00 76.12 741 THR A C 1
ATOM 5807 O O . THR A 1 741 ? 20.254 -10.359 -56.776 1.00 76.12 741 THR A O 1
ATOM 5810 N N . LEU A 1 742 ? 20.390 -11.747 -55.025 1.00 81.38 742 LEU A N 1
ATOM 5811 C CA . LEU A 1 742 ? 21.843 -11.679 -54.919 1.00 81.38 742 LEU A CA 1
ATOM 5812 C C . LEU A 1 742 ? 22.464 -12.752 -55.813 1.00 81.38 742 LEU A C 1
ATOM 5814 O O . LEU A 1 742 ? 22.121 -13.927 -55.703 1.00 81.38 742 LEU A O 1
ATOM 5818 N N . ILE A 1 743 ? 23.389 -12.353 -56.679 1.00 83.06 743 ILE A N 1
ATOM 5819 C CA . ILE A 1 743 ? 24.159 -13.266 -57.525 1.00 83.06 743 ILE A CA 1
ATOM 5820 C C . ILE A 1 743 ? 25.572 -13.338 -56.960 1.00 83.06 743 ILE A C 1
ATOM 5822 O O . ILE A 1 743 ? 26.303 -12.350 -56.989 1.00 83.06 743 ILE A O 1
ATOM 5826 N N . VAL A 1 744 ? 25.959 -14.484 -56.416 1.00 83.12 744 VAL A N 1
ATOM 5827 C CA . VAL A 1 744 ? 27.285 -14.695 -55.832 1.00 83.12 744 VAL A CA 1
ATOM 5828 C C . VAL A 1 744 ? 28.269 -15.042 -56.941 1.00 83.12 744 VAL A C 1
ATOM 5830 O O . VAL A 1 744 ? 27.997 -15.884 -57.790 1.00 83.12 744 VAL A O 1
ATOM 5833 N N . ASN A 1 745 ? 29.416 -14.362 -56.977 1.00 81.56 745 ASN A N 1
ATOM 5834 C CA . ASN A 1 745 ? 30.451 -14.688 -57.951 1.00 81.56 745 ASN A CA 1
ATOM 5835 C C . ASN A 1 745 ? 30.920 -16.149 -57.758 1.00 81.56 745 ASN A C 1
ATOM 5837 O O . ASN A 1 745 ? 31.349 -16.483 -56.650 1.00 81.56 745 ASN A O 1
ATOM 5841 N N . PRO A 1 746 ? 30.935 -16.987 -58.817 1.00 75.06 746 PRO A N 1
ATOM 5842 C CA . PRO A 1 746 ? 31.393 -18.375 -58.746 1.00 75.06 746 PRO A CA 1
ATOM 5843 C C . PRO A 1 746 ? 32.778 -18.568 -58.116 1.00 75.06 746 PRO A C 1
ATOM 5845 O O . PRO A 1 746 ? 33.027 -19.589 -57.482 1.00 75.06 746 PRO A O 1
ATOM 5848 N N . ALA A 1 747 ? 33.667 -17.577 -58.237 1.00 76.38 747 ALA A N 1
ATOM 5849 C CA . ALA A 1 747 ? 35.004 -17.608 -57.647 1.00 76.38 747 ALA A CA 1
ATOM 5850 C C . ALA A 1 747 ? 35.018 -17.520 -56.105 1.00 76.38 747 ALA A C 1
ATOM 5852 O O . ALA A 1 747 ? 36.039 -17.823 -55.492 1.00 76.38 747 ALA A O 1
ATOM 5853 N N . LEU A 1 748 ? 33.918 -17.106 -55.461 1.00 72.88 748 LEU A N 1
ATOM 5854 C CA . LEU A 1 748 ? 33.853 -16.907 -54.006 1.00 72.88 748 LEU A CA 1
ATOM 5855 C C . LEU A 1 748 ? 33.636 -18.194 -53.207 1.00 72.88 748 LEU A C 1
ATOM 5857 O O . LEU A 1 748 ? 33.932 -18.193 -52.016 1.00 72.88 748 LEU A O 1
ATOM 5861 N N . SER A 1 749 ? 33.140 -19.270 -53.830 1.00 69.94 749 SER A N 1
ATOM 5862 C CA . SER A 1 749 ? 32.900 -20.576 -53.180 1.00 69.94 749 SER A CA 1
ATOM 5863 C C . SER A 1 749 ? 32.154 -20.485 -51.830 1.00 69.94 749 SER A C 1
ATOM 5865 O O . SER A 1 749 ? 32.459 -21.230 -50.903 1.00 69.94 749 SER A O 1
ATOM 5867 N N . ALA A 1 750 ? 31.229 -19.531 -51.679 1.00 73.19 750 ALA A N 1
ATOM 5868 C CA . ALA A 1 750 ? 30.599 -19.227 -50.396 1.00 73.19 750 ALA A CA 1
ATOM 5869 C C . ALA A 1 750 ? 29.269 -19.977 -50.227 1.00 73.19 750 ALA A C 1
ATOM 5871 O O . ALA A 1 750 ? 28.345 -19.765 -51.007 1.00 73.19 750 ALA A O 1
ATOM 5872 N N . GLU A 1 751 ? 29.163 -20.805 -49.184 1.00 81.94 751 GLU A N 1
ATOM 5873 C CA . GLU A 1 751 ? 27.930 -21.538 -48.832 1.00 81.94 751 GLU A CA 1
ATOM 5874 C C . GLU A 1 751 ? 26.837 -20.616 -48.262 1.00 81.94 751 GLU A C 1
ATOM 5876 O O . GLU A 1 751 ? 25.650 -20.937 -48.303 1.00 81.94 751 GLU A O 1
ATOM 5881 N N . SER A 1 752 ? 27.218 -19.437 -47.762 1.00 82.56 752 SER A N 1
ATOM 5882 C CA . SER A 1 752 ? 26.294 -18.419 -47.269 1.00 82.56 752 SER A CA 1
ATOM 5883 C C . SER A 1 752 ? 26.804 -16.998 -47.519 1.00 82.56 752 SER A C 1
ATOM 5885 O O . SER A 1 752 ? 28.003 -16.745 -47.646 1.00 82.56 752 SER A O 1
ATOM 5887 N N . VAL A 1 753 ? 25.874 -16.045 -47.585 1.00 81.69 753 VAL A N 1
ATOM 5888 C CA . VAL A 1 753 ? 26.148 -14.606 -47.644 1.00 81.69 753 VAL A CA 1
ATOM 5889 C C . VAL A 1 753 ? 25.745 -13.974 -46.322 1.00 81.69 753 VAL A C 1
ATOM 5891 O O . VAL A 1 753 ? 24.639 -14.175 -45.821 1.00 81.69 753 VAL A O 1
ATOM 5894 N N . SER A 1 754 ? 26.640 -13.164 -45.763 1.00 80.44 754 SER A N 1
ATOM 5895 C CA . SER A 1 754 ? 26.340 -12.336 -44.602 1.00 80.44 754 SER A CA 1
ATOM 5896 C C . SER A 1 754 ? 25.650 -11.041 -45.029 1.00 80.44 754 SER A C 1
ATOM 5898 O O . SER A 1 754 ? 26.243 -10.204 -45.709 1.00 80.44 754 SER A O 1
ATOM 5900 N N . VAL A 1 755 ? 24.401 -10.851 -44.622 1.00 78.62 755 VAL A N 1
ATOM 5901 C CA . VAL A 1 755 ? 23.615 -9.668 -44.970 1.00 78.62 755 VAL A CA 1
ATOM 5902 C C . VAL A 1 755 ? 23.500 -8.771 -43.746 1.00 78.62 755 VAL A C 1
ATOM 5904 O O . VAL A 1 755 ? 22.930 -9.164 -42.732 1.00 78.62 755 VAL A O 1
ATOM 5907 N N . VAL A 1 756 ? 24.058 -7.568 -43.836 1.00 66.88 756 VAL A N 1
ATOM 5908 C CA . VAL A 1 756 ? 23.833 -6.496 -42.865 1.00 66.88 756 VAL A CA 1
ATOM 5909 C C . VAL A 1 756 ? 22.546 -5.782 -43.250 1.00 66.88 756 VAL A C 1
ATOM 5911 O O . VAL A 1 756 ? 22.384 -5.351 -44.387 1.00 66.88 756 VAL A O 1
ATOM 5914 N N . LEU A 1 757 ? 21.626 -5.676 -42.309 1.00 59.62 757 LEU A N 1
ATOM 5915 C CA . LEU A 1 757 ? 20.317 -5.082 -42.531 1.00 59.62 757 LEU A CA 1
ATOM 5916 C C . LEU A 1 757 ? 20.349 -3.633 -42.113 1.00 59.62 757 LEU A C 1
ATOM 5918 O O . LEU A 1 757 ? 20.876 -3.337 -41.041 1.00 59.62 757 LEU A O 1
ATOM 5922 N N . THR A 1 758 ? 19.791 -2.750 -42.932 1.00 48.66 758 THR A N 1
ATOM 5923 C CA . THR A 1 758 ? 19.640 -1.343 -42.580 1.00 48.66 758 THR A CA 1
ATOM 5924 C C . THR A 1 758 ? 18.212 -0.852 -42.742 1.00 48.66 758 THR A C 1
ATOM 5926 O O . THR A 1 758 ? 17.498 -1.326 -43.620 1.00 48.66 758 THR A O 1
ATOM 5929 N N . VAL A 1 759 ? 17.816 0.095 -41.889 1.00 47.91 759 VAL A N 1
ATOM 5930 C CA . VAL A 1 759 ? 16.670 0.990 -42.112 1.00 47.91 759 VAL A CA 1
ATOM 5931 C C . VAL A 1 759 ? 17.213 2.406 -42.188 1.00 47.91 759 VAL A C 1
ATOM 5933 O O . VAL A 1 759 ? 17.849 2.869 -41.240 1.00 47.91 759 VAL A O 1
ATOM 5936 N N . ALA A 1 760 ? 17.029 3.059 -43.330 1.00 43.53 760 ALA A N 1
ATOM 5937 C CA . ALA A 1 760 ? 17.627 4.344 -43.683 1.00 43.53 760 ALA A CA 1
ATOM 5938 C C . ALA A 1 760 ? 19.088 4.499 -43.245 1.00 43.53 760 ALA A C 1
ATOM 5940 O O . ALA A 1 760 ? 19.486 5.466 -42.589 1.00 43.53 760 ALA A O 1
ATOM 5941 N N . GLY A 1 761 ? 19.899 3.504 -43.600 1.00 43.50 761 GLY A N 1
ATOM 5942 C CA . GLY A 1 761 ? 21.339 3.521 -43.349 1.00 43.50 761 GLY A CA 1
ATOM 5943 C C . GLY A 1 761 ? 21.767 3.223 -41.905 1.00 43.50 761 GLY A C 1
ATOM 5944 O O . GLY A 1 761 ? 22.967 3.241 -41.627 1.00 43.50 761 GLY A O 1
ATOM 5945 N N . LYS A 1 762 ? 20.846 2.910 -40.982 1.00 44.53 762 LYS A N 1
ATOM 5946 C CA . LYS A 1 762 ? 21.173 2.412 -39.631 1.00 44.53 762 LYS A CA 1
ATOM 5947 C C . LYS A 1 762 ? 21.129 0.894 -39.586 1.00 44.53 762 LYS A C 1
ATOM 5949 O O . LYS A 1 762 ? 20.163 0.305 -40.045 1.00 44.53 762 LYS A O 1
ATOM 5954 N N . ILE A 1 763 ? 22.167 0.269 -39.030 1.00 49.31 763 ILE A N 1
ATOM 5955 C CA . ILE A 1 763 ? 22.300 -1.192 -38.969 1.00 49.31 763 ILE A CA 1
ATOM 5956 C C . ILE A 1 763 ? 21.311 -1.774 -37.950 1.00 49.31 763 ILE A C 1
ATOM 5958 O O . ILE A 1 763 ? 21.399 -1.456 -36.770 1.00 49.31 763 ILE A O 1
ATOM 5962 N N . LEU A 1 764 ? 20.420 -2.657 -38.402 1.00 49.06 764 LEU A N 1
ATOM 5963 C CA . LEU A 1 764 ? 19.467 -3.405 -37.573 1.00 49.06 764 LEU A CA 1
ATOM 5964 C C . LEU A 1 764 ? 20.069 -4.684 -36.994 1.00 49.06 764 LEU A C 1
ATOM 5966 O O . LEU A 1 764 ? 19.675 -5.156 -35.935 1.00 49.06 764 LEU A O 1
ATOM 5970 N N . GLY A 1 765 ? 20.995 -5.289 -37.729 1.00 52.03 765 GLY A N 1
ATOM 5971 C CA . GLY A 1 765 ? 21.519 -6.602 -37.402 1.00 52.03 765 GLY A CA 1
ATOM 5972 C C . GLY A 1 765 ? 22.145 -7.266 -38.612 1.00 52.03 765 GLY A C 1
ATOM 5973 O O . GLY A 1 765 ? 22.269 -6.676 -39.690 1.00 52.03 765 GLY A O 1
ATOM 5974 N N . ARG A 1 766 ? 22.572 -8.508 -38.422 1.00 63.03 766 ARG A N 1
ATOM 5975 C CA . ARG A 1 766 ? 23.201 -9.309 -39.464 1.00 63.03 766 ARG A CA 1
ATOM 5976 C C . ARG A 1 766 ? 22.546 -10.675 -39.500 1.00 63.03 766 ARG A C 1
ATOM 5978 O O . ARG A 1 766 ? 22.522 -11.361 -38.486 1.00 63.03 766 ARG A O 1
ATOM 5985 N N . ILE A 1 767 ? 22.096 -11.074 -40.680 1.00 64.75 767 ILE A N 1
ATOM 5986 C CA . ILE A 1 767 ? 21.616 -12.429 -40.946 1.00 64.75 767 ILE A CA 1
ATOM 5987 C C . ILE A 1 767 ? 22.607 -13.149 -41.860 1.00 64.75 767 ILE A C 1
ATOM 5989 O O . ILE A 1 767 ? 23.393 -12.520 -42.577 1.00 64.75 767 ILE A O 1
ATOM 5993 N N . SER A 1 768 ? 22.602 -14.475 -41.817 1.00 77.75 768 SER A N 1
ATOM 5994 C CA . SER A 1 768 ? 23.341 -15.309 -42.762 1.00 77.75 768 SER A CA 1
ATOM 5995 C C . SER A 1 768 ? 22.332 -16.053 -43.620 1.00 77.75 768 SER A C 1
ATOM 5997 O O . SER A 1 768 ? 21.414 -16.671 -43.090 1.00 77.75 768 SER A O 1
ATOM 5999 N N . VAL A 1 769 ? 22.477 -15.954 -44.939 1.00 78.62 769 VAL A N 1
ATOM 6000 C CA . VAL A 1 769 ? 21.538 -16.546 -45.894 1.00 78.62 769 VAL A CA 1
ATOM 6001 C C . VAL A 1 769 ? 22.290 -17.533 -46.771 1.00 78.62 769 VAL A C 1
ATOM 6003 O O . VAL A 1 769 ? 23.339 -17.192 -47.313 1.00 78.62 769 VAL A O 1
ATOM 6006 N N . SER A 1 770 ? 21.777 -18.756 -46.888 1.00 79.81 770 SER A N 1
ATOM 6007 C CA . SER A 1 770 ? 22.428 -19.814 -47.671 1.00 79.81 770 SER A CA 1
ATOM 6008 C C . SER A 1 770 ? 22.383 -19.505 -49.167 1.00 79.81 770 SER A C 1
ATOM 6010 O O . SER A 1 770 ? 21.381 -18.995 -49.669 1.00 79.81 770 SER A O 1
ATOM 6012 N N . VAL A 1 771 ? 23.470 -19.820 -49.871 1.00 81.44 771 VAL A N 1
ATOM 6013 C CA . VAL A 1 771 ? 23.591 -19.655 -51.325 1.00 81.44 771 VAL A CA 1
ATOM 6014 C C . VAL A 1 771 ? 23.254 -20.977 -52.002 1.00 81.44 771 VAL A C 1
ATOM 6016 O O . VAL A 1 771 ? 23.863 -21.999 -51.699 1.00 81.44 771 VAL A O 1
ATOM 6019 N N . VAL A 1 772 ? 22.320 -20.952 -52.951 1.00 78.06 772 VAL A N 1
ATOM 6020 C CA . VAL A 1 772 ? 21.960 -22.113 -53.779 1.00 78.06 772 VAL A CA 1
ATOM 6021 C C . VAL A 1 772 ? 22.197 -21.740 -55.237 1.00 78.06 772 VAL A C 1
ATOM 6023 O O . VAL A 1 772 ? 21.747 -20.689 -55.685 1.00 78.06 772 VAL A O 1
ATOM 6026 N N . ASP A 1 773 ? 22.967 -22.553 -55.964 1.00 80.25 773 ASP A N 1
ATOM 6027 C CA . ASP A 1 773 ? 23.335 -22.312 -57.369 1.00 80.25 773 ASP A CA 1
ATOM 6028 C C . ASP A 1 773 ? 23.896 -20.904 -57.634 1.00 80.25 773 ASP A C 1
ATOM 6030 O O . ASP A 1 773 ? 23.514 -20.219 -58.584 1.00 80.25 773 ASP A O 1
ATOM 6034 N N . GLN A 1 774 ? 24.813 -20.452 -56.767 1.00 81.50 774 GLN A N 1
ATOM 6035 C CA . GLN A 1 774 ? 25.424 -19.114 -56.823 1.00 81.50 774 GLN A CA 1
ATOM 6036 C C . GLN A 1 774 ? 24.410 -17.964 -56.711 1.00 81.50 774 GLN A C 1
ATOM 6038 O O . GLN A 1 774 ? 24.661 -16.841 -57.157 1.00 81.50 774 GLN A O 1
ATOM 6043 N N . ARG A 1 775 ? 23.241 -18.220 -56.118 1.00 79.94 775 ARG A N 1
ATOM 6044 C CA . ARG A 1 775 ? 22.152 -17.253 -56.000 1.00 79.94 775 ARG A CA 1
ATOM 6045 C C . ARG A 1 775 ? 21.524 -17.270 -54.609 1.00 79.94 775 ARG A C 1
ATOM 6047 O O . ARG A 1 775 ? 21.434 -18.298 -53.947 1.00 79.94 775 ARG A O 1
ATOM 6054 N N . VAL A 1 776 ? 21.052 -16.102 -54.189 1.00 77.62 776 VAL A N 1
ATOM 6055 C CA . VAL A 1 776 ? 20.101 -15.938 -53.084 1.00 77.62 776 VAL A CA 1
ATOM 6056 C C . VAL A 1 776 ? 18.912 -15.181 -53.652 1.00 77.62 776 VAL A C 1
ATOM 6058 O O . VAL A 1 776 ? 19.043 -14.013 -54.021 1.00 77.62 776 VAL A O 1
ATOM 6061 N N . SER A 1 777 ? 17.761 -15.840 -53.778 1.00 72.00 777 SER A N 1
ATOM 6062 C CA . SER A 1 777 ? 16.568 -15.188 -54.321 1.00 72.00 777 SER A CA 1
ATOM 6063 C C . SER A 1 777 ? 16.040 -14.125 -53.357 1.00 72.00 777 SER A C 1
ATOM 6065 O O . SER A 1 777 ? 16.174 -14.248 -52.136 1.00 72.00 777 SER A O 1
ATOM 6067 N N . ALA A 1 778 ? 15.394 -13.094 -53.903 1.00 59.38 778 ALA A N 1
ATOM 6068 C CA . ALA A 1 778 ? 14.718 -12.080 -53.094 1.00 59.38 778 ALA A CA 1
ATOM 6069 C C . ALA A 1 778 ? 13.689 -12.701 -52.124 1.00 59.38 778 ALA A C 1
ATOM 6071 O O . ALA A 1 778 ? 13.536 -12.224 -51.002 1.00 59.38 778 ALA A O 1
ATOM 6072 N N . ALA A 1 779 ? 13.029 -13.794 -52.525 1.00 50.97 779 ALA A N 1
ATOM 6073 C CA . ALA A 1 779 ? 12.085 -14.537 -51.690 1.00 50.97 779 ALA A CA 1
ATOM 6074 C C . ALA A 1 779 ? 12.768 -15.231 -50.497 1.00 50.97 779 ALA A C 1
ATOM 6076 O O . ALA A 1 779 ? 12.320 -15.078 -49.361 1.00 50.97 779 ALA A O 1
ATOM 6077 N N . VAL A 1 780 ? 13.891 -15.928 -50.725 1.00 59.62 780 VAL A N 1
ATOM 6078 C CA . VAL A 1 780 ? 14.678 -16.557 -49.648 1.00 59.62 780 VAL A CA 1
ATOM 6079 C C . VAL A 1 780 ? 15.160 -15.488 -48.673 1.00 59.62 780 VAL A C 1
ATOM 6081 O O . VAL A 1 780 ? 14.938 -15.610 -47.473 1.00 59.62 780 VAL A O 1
ATOM 6084 N N . LEU A 1 781 ? 15.700 -14.385 -49.189 1.00 62.97 781 LEU A N 1
ATOM 6085 C CA . LEU A 1 781 ? 16.154 -13.257 -48.385 1.00 62.97 781 LEU A CA 1
ATOM 6086 C C . LEU A 1 781 ? 15.033 -12.653 -47.513 1.00 62.97 781 LEU A C 1
ATOM 6088 O O . LEU A 1 781 ? 15.244 -12.459 -46.318 1.00 62.97 781 LEU A O 1
ATOM 6092 N N . ARG A 1 782 ? 13.835 -12.412 -48.072 1.00 55.47 782 ARG A N 1
ATOM 6093 C CA . ARG A 1 782 ? 12.656 -11.926 -47.321 1.00 55.47 782 ARG A CA 1
ATOM 6094 C C . ARG A 1 782 ? 12.193 -12.914 -46.253 1.00 55.47 782 ARG A C 1
ATOM 6096 O O . ARG A 1 782 ? 11.918 -12.510 -45.127 1.00 55.47 782 ARG A O 1
ATOM 6103 N N . SER A 1 783 ? 12.124 -14.201 -46.583 1.00 51.78 783 SER A N 1
ATOM 6104 C CA . SER A 1 783 ? 11.683 -15.231 -45.637 1.00 51.78 783 SER A CA 1
ATOM 6105 C C . SER A 1 783 ? 12.658 -15.390 -44.465 1.00 51.78 783 SER A C 1
ATOM 6107 O O . SER A 1 783 ? 12.225 -15.471 -43.318 1.00 51.78 783 SER A O 1
ATOM 6109 N N . THR A 1 784 ? 13.972 -15.337 -44.722 1.00 59.31 784 THR A N 1
ATOM 6110 C CA . THR A 1 784 ? 15.003 -15.364 -43.676 1.00 59.31 784 THR A CA 1
ATOM 6111 C C . THR A 1 784 ? 14.958 -14.098 -42.827 1.00 59.31 784 THR A C 1
ATOM 6113 O O . THR A 1 784 ? 15.088 -14.176 -41.613 1.00 59.31 784 THR A O 1
ATOM 6116 N N . LEU A 1 785 ? 14.707 -12.933 -43.429 1.00 56.94 785 LEU A N 1
ATOM 6117 C CA . LEU A 1 785 ? 14.511 -11.688 -42.688 1.00 56.94 785 LEU A CA 1
ATOM 6118 C C . LEU A 1 785 ? 13.351 -11.777 -41.707 1.00 56.94 785 LEU A C 1
ATOM 6120 O O . LEU A 1 785 ? 13.528 -11.515 -40.518 1.00 56.94 785 LEU A O 1
ATOM 6124 N N . LEU A 1 786 ? 12.182 -12.174 -42.204 1.00 50.53 786 LEU A N 1
ATOM 6125 C CA . LEU A 1 786 ? 10.982 -12.299 -41.391 1.00 50.53 786 LEU A CA 1
ATOM 6126 C C . LEU A 1 786 ? 11.171 -13.332 -40.285 1.00 50.53 786 LEU A C 1
ATOM 6128 O O . LEU A 1 786 ? 10.796 -13.026 -39.165 1.00 50.53 786 LEU A O 1
ATOM 6132 N N . ALA A 1 787 ? 11.810 -14.473 -40.570 1.00 50.84 787 ALA A N 1
ATOM 6133 C CA . ALA A 1 787 ? 12.067 -15.547 -39.606 1.00 50.84 787 ALA A CA 1
ATOM 6134 C C . ALA A 1 787 ? 13.116 -15.202 -38.532 1.00 50.84 787 ALA A C 1
ATOM 6136 O O . ALA A 1 787 ? 13.027 -15.685 -37.404 1.00 50.84 787 ALA A O 1
ATOM 6137 N N . GLU A 1 788 ? 14.108 -14.372 -38.859 1.00 50.97 788 GLU A N 1
ATOM 6138 C CA . GLU A 1 788 ? 15.223 -14.053 -37.956 1.00 50.97 788 GLU A CA 1
ATOM 6139 C C . GLU A 1 788 ? 15.009 -12.748 -37.164 1.00 50.97 788 GLU A C 1
ATOM 6141 O O . GLU A 1 788 ? 15.660 -12.552 -36.141 1.00 50.97 788 GLU A O 1
ATOM 6146 N N . THR A 1 789 ? 14.110 -11.846 -37.597 1.00 48.56 789 THR A N 1
ATOM 6147 C CA . THR A 1 789 ? 14.017 -10.478 -37.028 1.00 48.56 789 THR A CA 1
ATOM 6148 C C . THR A 1 789 ? 12.667 -10.080 -36.414 1.00 48.56 789 THR A C 1
ATOM 6150 O O . THR A 1 789 ? 12.615 -9.031 -35.778 1.00 48.56 789 THR A O 1
ATOM 6153 N N . HIS A 1 790 ? 11.609 -10.903 -36.530 1.00 53.12 790 HIS A N 1
ATOM 6154 C CA . HIS A 1 790 ? 10.262 -10.773 -35.920 1.00 53.12 790 HIS A CA 1
ATOM 6155 C C . HIS A 1 790 ? 9.976 -9.463 -35.135 1.00 53.12 790 HIS A C 1
ATOM 6157 O O . HIS A 1 790 ? 9.370 -8.536 -35.666 1.00 53.12 790 HIS A O 1
ATOM 6163 N N . ALA A 1 791 ? 10.382 -9.391 -33.858 1.00 46.56 791 ALA A N 1
ATOM 6164 C CA . ALA A 1 791 ? 10.066 -8.291 -32.938 1.00 46.56 791 ALA A CA 1
ATOM 6165 C C . ALA A 1 791 ? 11.003 -7.075 -33.060 1.00 46.56 791 ALA A C 1
ATOM 6167 O O . ALA A 1 791 ? 10.618 -5.965 -32.693 1.00 46.56 791 ALA A O 1
ATOM 6168 N N . GLU A 1 792 ? 12.209 -7.260 -33.600 1.00 50.22 792 GLU A N 1
ATOM 6169 C CA . GLU A 1 792 ? 13.208 -6.195 -33.729 1.00 50.22 792 GLU A CA 1
ATOM 6170 C C . GLU A 1 792 ? 12.816 -5.168 -34.793 1.00 50.22 792 GLU A C 1
ATOM 6172 O O . GLU A 1 792 ? 13.045 -3.977 -34.606 1.00 50.22 792 GLU A O 1
ATOM 6177 N N . ILE A 1 793 ? 12.123 -5.582 -35.860 1.00 52.06 793 ILE A N 1
ATOM 6178 C CA . ILE A 1 793 ? 11.566 -4.636 -36.839 1.00 52.06 793 ILE A CA 1
ATOM 6179 C C . ILE A 1 793 ? 10.523 -3.731 -36.168 1.00 52.06 793 ILE A C 1
ATOM 6181 O O . ILE A 1 793 ? 10.592 -2.512 -36.297 1.00 52.06 793 ILE A O 1
ATOM 6185 N N . CYS A 1 794 ? 9.585 -4.300 -35.406 1.00 52.31 794 CYS A N 1
ATOM 6186 C CA . CYS A 1 794 ? 8.558 -3.535 -34.693 1.00 52.31 794 CYS A CA 1
ATOM 6187 C C . CYS A 1 794 ? 9.159 -2.598 -33.637 1.00 52.31 794 CYS A C 1
ATOM 6189 O O . CYS A 1 794 ? 8.760 -1.438 -33.538 1.00 52.31 794 CYS A O 1
ATOM 6191 N N . ARG A 1 795 ? 10.144 -3.083 -32.877 1.00 56.66 795 ARG A N 1
ATOM 6192 C CA . ARG A 1 795 ? 10.885 -2.287 -31.898 1.00 56.66 795 ARG A CA 1
ATOM 6193 C C . ARG A 1 795 ? 11.609 -1.118 -32.561 1.00 56.66 795 ARG A C 1
ATOM 6195 O O . ARG A 1 795 ? 11.505 0.000 -32.073 1.00 56.66 795 ARG A O 1
ATOM 6202 N N . VAL A 1 796 ? 12.281 -1.337 -33.690 1.00 54.12 796 VAL A N 1
ATOM 6203 C CA . VAL A 1 796 ? 12.967 -0.262 -34.423 1.00 54.12 796 VAL A CA 1
ATOM 6204 C C . VAL A 1 796 ? 11.976 0.728 -35.029 1.00 54.12 796 VAL A C 1
ATOM 6206 O O . VAL A 1 796 ? 12.214 1.930 -34.968 1.00 54.12 796 VAL A O 1
ATOM 6209 N N . VAL A 1 797 ? 10.833 0.266 -35.539 1.00 55.25 797 VAL A N 1
ATOM 6210 C CA . VAL A 1 797 ? 9.760 1.159 -36.001 1.00 55.25 797 VAL A CA 1
ATOM 6211 C C . VAL A 1 797 ? 9.289 2.073 -34.867 1.00 55.25 797 VAL A C 1
ATOM 6213 O O . VAL A 1 797 ? 9.199 3.281 -35.074 1.00 55.25 797 VAL A O 1
ATOM 6216 N N . VAL A 1 798 ? 9.051 1.531 -33.666 1.00 58.62 798 VAL A N 1
ATOM 6217 C CA . VAL A 1 798 ? 8.682 2.323 -32.477 1.00 58.62 798 VAL A CA 1
ATOM 6218 C C . VAL A 1 798 ? 9.841 3.199 -31.983 1.00 58.62 798 VAL A C 1
ATOM 6220 O O . VAL A 1 798 ? 9.622 4.313 -31.528 1.00 58.62 798 VAL A O 1
ATOM 6223 N N . ARG A 1 799 ? 11.091 2.767 -32.101 1.00 62.81 799 ARG A N 1
ATOM 6224 C CA . ARG A 1 799 ? 12.254 3.592 -31.757 1.00 62.81 799 ARG A CA 1
ATOM 6225 C C . ARG A 1 799 ? 12.374 4.812 -32.675 1.00 62.81 799 ARG A C 1
ATOM 6227 O O . ARG A 1 799 ? 12.411 5.939 -32.195 1.00 62.81 799 ARG A O 1
ATOM 6234 N N . GLU A 1 800 ? 12.419 4.600 -33.991 1.00 58.31 800 GLU A N 1
ATOM 6235 C CA . GLU A 1 800 ? 12.570 5.675 -34.988 1.00 58.31 800 GLU A CA 1
ATOM 6236 C C . GLU A 1 800 ? 11.398 6.650 -34.953 1.00 58.31 800 GLU A C 1
ATOM 6238 O O . GLU A 1 800 ? 11.560 7.857 -35.138 1.00 58.31 800 GLU A O 1
ATOM 6243 N N . ALA A 1 801 ? 10.218 6.115 -34.657 1.00 58.38 801 ALA A N 1
ATOM 6244 C CA . ALA A 1 801 ? 9.062 6.887 -34.283 1.00 58.38 801 ALA A CA 1
ATOM 6245 C C . ALA A 1 801 ? 9.407 7.910 -33.176 1.00 58.38 801 ALA A C 1
ATOM 6247 O O . ALA A 1 801 ? 9.285 9.119 -33.394 1.00 58.38 801 ALA A O 1
ATOM 6248 N N . LEU A 1 802 ? 9.838 7.440 -32.007 1.00 60.03 802 LEU A N 1
ATOM 6249 C CA . LEU A 1 802 ? 10.039 8.262 -30.810 1.00 60.03 802 LEU A CA 1
ATOM 6250 C C . LEU A 1 802 ? 11.142 9.330 -30.957 1.00 60.03 802 LEU A C 1
ATOM 6252 O O . LEU A 1 802 ? 11.029 10.414 -30.385 1.00 60.03 802 LEU A O 1
ATOM 6256 N N . VAL A 1 803 ? 12.196 9.059 -31.736 1.00 56.72 803 VAL A N 1
ATOM 6257 C CA . VAL A 1 803 ? 13.361 9.960 -31.904 1.00 56.72 803 VAL A CA 1
ATOM 6258 C C . VAL A 1 803 ? 13.068 11.169 -32.805 1.00 56.72 803 VAL A C 1
ATOM 6260 O O . VAL A 1 803 ? 13.758 12.186 -32.733 1.00 56.72 803 VAL A O 1
ATOM 6263 N N . GLY A 1 804 ? 12.058 11.092 -33.677 1.00 49.38 804 GLY A N 1
ATOM 6264 C CA . GLY A 1 804 ? 11.611 12.235 -34.482 1.00 49.38 804 GLY A CA 1
ATOM 6265 C C . GLY A 1 804 ? 12.625 12.805 -35.493 1.00 49.38 804 GLY A C 1
ATOM 6266 O O . GLY A 1 804 ? 12.439 13.936 -35.947 1.00 49.38 804 GLY A O 1
ATOM 6267 N N . ARG A 1 805 ? 13.686 12.074 -35.880 1.00 38.25 805 ARG A N 1
ATOM 6268 C CA . ARG A 1 805 ? 14.670 12.541 -36.883 1.00 38.25 805 ARG A CA 1
ATOM 6269 C C . ARG A 1 805 ? 14.193 12.359 -38.334 1.00 38.25 805 ARG A C 1
ATOM 6271 O O . ARG A 1 805 ? 13.429 11.462 -38.668 1.00 38.25 805 ARG A O 1
ATOM 6278 N N . VAL A 1 806 ? 14.659 13.281 -39.180 1.00 34.66 806 VAL A N 1
ATOM 6279 C CA . VAL A 1 806 ? 14.195 13.605 -40.541 1.00 34.66 806 VAL A CA 1
ATOM 6280 C C . VAL A 1 806 ? 14.785 12.669 -41.611 1.00 34.66 806 VAL A C 1
ATOM 6282 O O . VAL A 1 806 ? 16.004 12.534 -41.699 1.00 34.66 806 VAL A O 1
ATOM 6285 N N . TRP A 1 807 ? 13.934 12.105 -42.480 1.00 35.62 807 TRP A N 1
ATOM 6286 C CA . TRP A 1 807 ? 14.304 11.597 -43.816 1.00 35.62 807 TRP A CA 1
ATOM 6287 C C . TRP A 1 807 ? 14.021 12.655 -44.895 1.00 35.62 807 TRP A C 1
ATOM 6289 O O . TRP A 1 807 ? 13.138 13.496 -44.737 1.00 35.62 807 TRP A O 1
ATOM 6299 N N . ALA A 1 808 ? 14.794 12.623 -45.984 1.00 28.92 808 ALA A N 1
ATOM 6300 C CA . ALA A 1 808 ? 14.991 13.727 -46.929 1.00 28.92 808 ALA A CA 1
ATOM 6301 C C . ALA A 1 808 ? 13.805 14.095 -47.871 1.00 28.92 808 ALA A C 1
ATOM 6303 O O . ALA A 1 808 ? 13.994 14.985 -48.696 1.00 28.92 808 ALA A O 1
ATOM 6304 N N . ALA A 1 809 ? 12.614 13.471 -47.751 1.00 35.75 809 ALA A N 1
ATOM 6305 C CA . ALA A 1 809 ? 11.275 13.896 -48.255 1.00 35.75 809 ALA A CA 1
ATOM 6306 C C . ALA A 1 809 ? 10.163 12.930 -47.705 1.00 35.75 809 ALA A C 1
ATOM 6308 O O . ALA A 1 809 ? 10.519 11.805 -47.365 1.00 35.75 809 ALA A O 1
ATOM 6309 N N . PRO A 1 810 ? 8.865 13.304 -47.508 1.00 30.38 810 PRO A N 1
ATOM 6310 C CA . PRO A 1 810 ? 8.388 13.476 -46.125 1.00 30.38 810 PRO A CA 1
ATOM 6311 C C . PRO A 1 810 ? 6.969 12.945 -45.763 1.00 30.38 810 PRO A C 1
ATOM 6313 O O . PRO A 1 810 ? 5.966 13.540 -46.145 1.00 30.38 810 PRO A O 1
ATOM 6316 N N . MET A 1 811 ? 6.875 11.974 -44.840 1.00 32.50 811 MET A N 1
ATOM 6317 C CA . MET A 1 811 ? 5.845 11.974 -43.778 1.00 32.50 811 MET A CA 1
ATOM 6318 C C . MET A 1 811 ? 6.458 11.512 -42.453 1.00 32.50 811 MET A C 1
ATOM 6320 O O . MET A 1 811 ? 6.962 10.398 -42.312 1.00 32.50 811 MET A O 1
ATOM 6324 N N . THR A 1 812 ? 6.447 12.415 -41.479 1.00 32.69 812 THR A N 1
ATOM 6325 C CA . THR A 1 812 ? 7.149 12.270 -40.197 1.00 32.69 812 THR A CA 1
ATOM 6326 C C . THR A 1 812 ? 6.344 11.415 -39.225 1.00 32.69 812 THR A C 1
ATOM 6328 O O . THR A 1 812 ? 5.124 11.399 -39.332 1.00 32.69 812 THR A O 1
ATOM 6331 N N . LEU A 1 813 ? 6.957 10.772 -38.215 1.00 36.31 813 LEU A N 1
ATOM 6332 C CA . LEU A 1 813 ? 6.159 10.122 -37.164 1.00 36.31 813 LEU A CA 1
ATOM 6333 C C . LEU A 1 813 ? 5.203 11.100 -36.469 1.00 36.31 813 LEU A C 1
ATOM 6335 O O . LEU A 1 813 ? 4.085 10.767 -36.125 1.00 36.31 813 LEU A O 1
ATOM 6339 N N . ARG A 1 814 ? 5.566 12.368 -36.383 1.00 32.19 814 ARG A N 1
ATOM 6340 C CA . ARG A 1 814 ? 4.661 13.413 -35.931 1.00 32.19 814 ARG A CA 1
ATOM 6341 C C . ARG A 1 814 ? 3.482 13.660 -36.888 1.00 32.19 814 ARG A C 1
ATOM 6343 O O . ARG A 1 814 ? 2.399 13.897 -36.399 1.00 32.19 814 ARG A O 1
ATOM 6350 N N . ALA A 1 815 ? 3.617 13.523 -38.209 1.00 44.75 815 ALA A N 1
ATOM 6351 C CA . ALA A 1 815 ? 2.481 13.421 -39.142 1.00 44.75 815 ALA A CA 1
ATOM 6352 C C . ALA A 1 815 ? 1.743 12.063 -39.031 1.00 44.75 815 ALA A C 1
ATOM 6354 O O . ALA A 1 815 ? 0.535 11.997 -39.270 1.00 44.75 815 ALA A O 1
ATOM 6355 N N . ARG A 1 816 ? 2.450 11.005 -38.595 1.00 41.19 816 ARG A N 1
ATOM 6356 C CA . ARG A 1 816 ? 1.907 9.686 -38.204 1.00 41.19 816 ARG A CA 1
ATOM 6357 C C . ARG A 1 816 ? 1.190 9.704 -36.832 1.00 41.19 816 ARG A C 1
ATOM 6359 O O . ARG A 1 816 ? 0.427 8.788 -36.565 1.00 41.19 816 ARG A O 1
ATOM 6366 N N . LEU A 1 817 ? 1.398 10.733 -35.995 1.00 34.19 817 LEU A N 1
ATOM 6367 C CA . LEU A 1 817 ? 0.789 10.930 -34.666 1.00 34.19 817 LEU A CA 1
ATOM 6368 C C . LEU A 1 817 ? -0.177 12.140 -34.608 1.00 34.19 817 LEU A C 1
ATOM 6370 O O . LEU A 1 817 ? -1.124 12.117 -33.837 1.00 34.19 817 LEU A O 1
ATOM 6374 N N . GLN A 1 818 ? 0.001 13.197 -35.412 1.00 33.66 818 GLN A N 1
ATOM 6375 C CA . GLN A 1 818 ? -0.821 14.428 -35.405 1.00 33.66 818 GLN A CA 1
ATOM 6376 C C . GLN A 1 818 ? -2.065 14.359 -36.302 1.00 33.66 818 GLN A C 1
ATOM 6378 O O . GLN A 1 818 ? -3.023 15.073 -36.022 1.00 33.66 818 GLN A O 1
ATOM 6383 N N . SER A 1 819 ? -2.120 13.487 -37.317 1.00 41.31 819 SER A N 1
ATOM 6384 C CA . SER A 1 819 ? -3.403 13.134 -37.964 1.00 41.31 819 SER A CA 1
ATOM 6385 C C . SER A 1 819 ? -4.353 12.408 -37.001 1.00 41.31 819 SER A C 1
ATOM 6387 O O . SER A 1 819 ? -5.563 12.414 -37.197 1.00 41.31 819 SER A O 1
ATOM 6389 N N . VAL A 1 820 ? -3.797 11.829 -35.933 1.00 33.75 820 VAL A N 1
ATOM 6390 C CA . VAL A 1 820 ? -4.483 10.967 -34.968 1.00 33.75 820 VAL A CA 1
ATOM 6391 C C . VAL A 1 820 ? -5.050 11.744 -33.762 1.00 33.75 820 VAL A C 1
ATOM 6393 O O . VAL A 1 820 ? -5.821 11.167 -33.006 1.00 33.75 820 VAL A O 1
ATOM 6396 N N . PHE A 1 821 ? -4.769 13.048 -33.576 1.00 33.00 821 PHE A N 1
ATOM 6397 C CA . PHE A 1 821 ? -5.218 13.762 -32.357 1.00 33.00 821 PHE A CA 1
ATOM 6398 C C . PHE A 1 821 ? -5.823 15.169 -32.494 1.00 33.00 821 PHE A C 1
ATOM 6400 O O . PHE A 1 821 ? -6.371 15.659 -31.509 1.00 33.00 821 PHE A O 1
ATOM 6407 N N . VAL A 1 822 ? -5.784 15.847 -33.649 1.00 30.56 822 VAL A N 1
ATOM 6408 C CA . VAL A 1 822 ? -6.339 17.216 -33.756 1.00 30.56 822 VAL A CA 1
ATOM 6409 C C . VAL A 1 822 ? -7.093 17.429 -35.069 1.00 30.56 822 VAL A C 1
ATOM 6411 O O . VAL A 1 822 ? -6.499 17.778 -36.082 1.00 30.56 822 VAL A O 1
ATOM 6414 N N . ALA A 1 823 ? -8.422 17.320 -35.028 1.00 26.62 823 ALA A N 1
ATOM 6415 C CA . ALA A 1 823 ? -9.298 18.165 -35.843 1.00 26.62 823 ALA A CA 1
ATOM 6416 C C . ALA A 1 823 ? -10.674 18.340 -35.171 1.00 26.62 823 ALA A C 1
ATOM 6418 O O . ALA A 1 823 ? -11.572 17.522 -35.331 1.00 26.62 823 ALA A O 1
ATOM 6419 N N . GLN A 1 824 ? -10.841 19.451 -34.452 1.00 28.44 824 GLN A N 1
ATOM 6420 C CA . GLN A 1 824 ? -12.114 20.145 -34.213 1.00 28.44 824 GLN A CA 1
ATOM 6421 C C . GLN A 1 824 ? -11.830 21.660 -34.376 1.00 28.44 824 GLN A C 1
ATOM 6423 O O . GLN A 1 824 ? -10.680 22.083 -34.245 1.00 28.44 824 GLN A O 1
ATOM 6428 N N . PRO A 1 825 ? -12.813 22.476 -34.792 1.00 40.38 825 PRO A N 1
ATOM 6429 C CA . PRO A 1 825 ? -12.797 23.059 -36.128 1.00 40.38 825 PRO A CA 1
ATOM 6430 C C . PRO A 1 825 ? -12.946 24.581 -36.093 1.00 40.38 825 PRO A C 1
ATOM 6432 O O . PRO A 1 825 ? -14.010 25.084 -35.763 1.00 40.38 825 PRO A O 1
ATOM 6435 N N . SER A 1 826 ? -11.923 25.328 -36.503 1.00 36.62 826 SER A N 1
ATOM 6436 C CA . SER A 1 826 ? -12.084 26.670 -37.084 1.00 36.62 826 SER A CA 1
ATOM 6437 C C . SER A 1 826 ? -10.717 27.269 -37.390 1.00 36.62 826 SER A C 1
ATOM 6439 O O . SER A 1 826 ? -9.788 27.088 -36.613 1.00 36.62 826 SER A O 1
ATOM 6441 N N . ALA A 1 827 ? -10.655 28.056 -38.463 1.00 31.47 827 ALA A N 1
ATOM 6442 C CA . ALA A 1 827 ? -9.534 28.899 -38.883 1.00 31.47 827 ALA A CA 1
ATOM 6443 C C . ALA A 1 827 ? -8.455 28.236 -39.762 1.00 31.47 827 ALA A C 1
ATOM 6445 O O . ALA A 1 827 ? -7.291 28.128 -39.394 1.00 31.47 827 ALA A O 1
ATOM 6446 N N . MET A 1 828 ? -8.819 27.945 -41.014 1.00 25.20 828 MET A N 1
ATOM 6447 C CA . MET A 1 828 ? -7.904 28.189 -42.135 1.00 25.20 828 MET A CA 1
ATOM 6448 C C . MET A 1 828 ? -8.612 29.025 -43.201 1.00 25.20 828 MET A C 1
ATOM 6450 O O . MET A 1 828 ? -9.381 28.522 -44.013 1.00 25.20 828 MET A O 1
ATOM 6454 N N . ALA A 1 829 ? -8.314 30.321 -43.192 1.00 29.22 829 ALA A N 1
ATOM 6455 C CA . ALA A 1 829 ? -8.373 31.172 -44.367 1.00 29.22 829 ALA A CA 1
ATOM 6456 C C . ALA A 1 829 ? -7.002 31.849 -44.499 1.00 29.22 829 ALA A C 1
ATOM 6458 O O . ALA A 1 829 ? -6.547 32.482 -43.547 1.00 29.22 829 ALA A O 1
ATOM 6459 N N . SER A 1 830 ? -6.399 31.741 -45.693 1.00 30.55 830 SER A N 1
ATOM 6460 C CA . SER A 1 830 ? -5.147 32.390 -46.147 1.00 30.55 830 SER A CA 1
ATOM 6461 C C . SER A 1 830 ? -3.856 31.782 -45.537 1.00 30.55 830 SER A C 1
ATOM 6463 O O . SER A 1 830 ? -3.838 31.460 -44.361 1.00 30.55 830 SER A O 1
ATOM 6465 N N . VAL A 1 831 ? -2.740 31.499 -46.225 1.00 24.39 831 VAL A N 1
ATOM 6466 C CA . VAL A 1 831 ? -2.064 32.068 -47.410 1.00 24.39 831 VAL A CA 1
ATOM 6467 C C . VAL A 1 831 ? -1.079 31.010 -47.983 1.00 24.39 831 VAL A C 1
ATOM 6469 O O . VAL A 1 831 ? -0.485 30.252 -47.222 1.00 24.39 831 VAL A O 1
ATOM 6472 N N . ALA A 1 832 ? -0.856 30.991 -49.304 1.00 25.80 832 ALA A N 1
ATOM 6473 C CA . ALA A 1 832 ? 0.280 30.344 -50.000 1.00 25.80 832 ALA A CA 1
ATOM 6474 C C . ALA A 1 832 ? 1.317 31.413 -50.444 1.00 25.80 832 ALA A C 1
ATOM 6476 O O . ALA A 1 832 ? 0.970 32.591 -50.427 1.00 25.80 832 ALA A O 1
ATOM 6477 N N . PRO A 1 833 ? 2.454 31.092 -51.095 1.00 38.12 833 PRO A N 1
ATOM 6478 C CA . PRO A 1 833 ? 3.587 30.221 -50.753 1.00 38.12 833 PRO A CA 1
ATOM 6479 C C . PRO A 1 833 ? 4.924 31.020 -50.706 1.00 38.12 833 PRO A C 1
ATOM 6481 O O . PRO A 1 833 ? 5.038 32.078 -51.321 1.00 38.12 833 PRO A O 1
ATOM 6484 N N . ILE A 1 834 ? 5.992 30.495 -50.086 1.00 25.19 834 ILE A N 1
ATOM 6485 C CA . ILE A 1 834 ? 7.371 30.953 -50.378 1.00 25.19 834 ILE A CA 1
ATOM 6486 C C . ILE A 1 834 ? 8.243 29.746 -50.719 1.00 25.19 834 ILE A C 1
ATOM 6488 O O . ILE A 1 834 ? 8.785 29.061 -49.857 1.00 25.19 834 ILE A O 1
ATOM 6492 N N . ALA A 1 835 ? 8.372 29.522 -52.024 1.00 28.70 835 ALA A N 1
ATOM 6493 C CA . ALA A 1 835 ? 9.424 28.741 -52.645 1.00 28.70 835 ALA A CA 1
ATOM 6494 C C . ALA A 1 835 ? 10.479 29.718 -53.185 1.00 28.70 835 ALA A C 1
ATOM 6496 O O . ALA A 1 835 ? 10.289 30.258 -54.267 1.00 28.70 835 ALA A O 1
ATOM 6497 N N . SER A 1 836 ? 11.561 29.968 -52.440 1.00 30.70 836 SER A N 1
ATOM 6498 C CA . SER A 1 836 ? 12.831 30.510 -52.967 1.00 30.70 836 SER A CA 1
ATOM 6499 C C . SER A 1 836 ? 13.846 30.725 -51.840 1.00 30.70 836 SER A C 1
ATOM 6501 O O . SER A 1 836 ? 14.011 31.833 -51.342 1.00 30.70 836 SER A O 1
ATOM 6503 N N . CYS A 1 837 ? 14.526 29.668 -51.414 1.00 27.36 837 CYS A N 1
ATOM 6504 C CA . CYS A 1 837 ? 15.871 29.732 -50.837 1.00 27.36 837 CYS A CA 1
ATOM 6505 C C . CYS A 1 837 ? 16.340 28.287 -50.655 1.00 27.36 837 CYS A C 1
ATOM 6507 O O . CYS A 1 837 ? 15.509 27.429 -50.392 1.00 27.36 837 CYS A O 1
ATOM 6509 N N . TRP A 1 838 ? 17.645 28.033 -50.762 1.00 24.61 838 TRP A N 1
ATOM 6510 C CA . TRP A 1 838 ? 18.307 26.711 -50.716 1.00 24.61 838 TRP A CA 1
ATOM 6511 C C . TRP A 1 838 ? 18.533 26.016 -52.070 1.00 24.61 838 TRP A C 1
ATOM 6513 O O . TRP A 1 838 ? 18.423 24.802 -52.203 1.00 24.61 838 TRP A O 1
ATOM 6523 N N . ARG A 1 839 ? 18.959 26.796 -53.075 1.00 29.06 839 ARG A N 1
ATOM 6524 C CA . ARG A 1 839 ? 19.665 26.297 -54.276 1.00 29.06 839 ARG A CA 1
ATOM 6525 C C . ARG A 1 839 ? 21.171 26.604 -54.295 1.00 29.06 839 ARG A C 1
ATOM 6527 O O . ARG A 1 839 ? 21.800 26.523 -55.341 1.00 29.06 839 ARG A O 1
ATOM 6534 N N . SER A 1 840 ? 21.780 26.934 -53.162 1.00 33.62 840 SER A N 1
ATOM 6535 C CA . SER A 1 840 ? 23.214 27.237 -53.117 1.00 33.62 840 SER A CA 1
ATOM 6536 C C . SER A 1 840 ? 23.760 27.018 -51.714 1.00 33.62 840 SER A C 1
ATOM 6538 O O . SER A 1 840 ? 23.621 27.912 -50.890 1.00 33.62 840 SER A O 1
ATOM 6540 N N . CYS A 1 841 ? 24.299 25.825 -51.448 1.00 29.44 841 CYS A N 1
ATOM 6541 C CA . CYS A 1 841 ? 25.347 25.536 -50.458 1.00 29.44 841 CYS A CA 1
ATOM 6542 C C . CYS A 1 841 ? 25.543 24.011 -50.383 1.00 29.44 841 CYS A C 1
ATOM 6544 O O . CYS A 1 841 ? 24.867 23.362 -49.598 1.00 29.44 841 CYS A O 1
ATOM 6546 N N . ILE A 1 842 ? 26.394 23.459 -51.255 1.00 31.42 842 ILE A N 1
ATOM 6547 C CA . ILE A 1 842 ? 27.380 22.375 -51.023 1.00 31.42 842 ILE A CA 1
ATOM 6548 C C . ILE A 1 842 ? 28.107 22.154 -52.376 1.00 31.42 842 ILE A C 1
ATOM 6550 O O . ILE A 1 842 ? 27.441 21.891 -53.381 1.00 31.42 842 ILE A O 1
ATOM 6554 N N . PRO A 1 843 ? 29.442 22.325 -52.452 1.00 32.97 843 PRO A N 1
ATOM 6555 C CA . PRO A 1 843 ? 30.234 22.071 -53.658 1.00 32.97 843 PRO A CA 1
ATOM 6556 C C . PRO A 1 843 ? 30.320 20.582 -54.017 1.00 32.97 843 PRO A C 1
ATOM 6558 O O . PRO A 1 843 ? 30.348 19.715 -53.151 1.00 32.97 843 PRO A O 1
ATOM 6561 N N . ALA A 1 844 ? 30.439 20.302 -55.315 1.00 33.84 844 ALA A N 1
ATOM 6562 C CA . ALA A 1 844 ? 30.476 18.967 -55.914 1.00 33.84 844 ALA A CA 1
ATOM 6563 C C . ALA A 1 844 ? 31.802 18.186 -55.720 1.00 33.84 844 ALA A C 1
ATOM 6565 O O . ALA A 1 844 ? 32.137 17.360 -56.563 1.00 33.84 844 ALA A O 1
ATOM 6566 N N . SER A 1 845 ? 32.577 18.443 -54.659 1.00 31.27 845 SER A N 1
ATOM 6567 C CA . SER A 1 845 ? 33.894 17.807 -54.461 1.00 31.27 845 SER A CA 1
ATOM 6568 C C . SER A 1 845 ? 33.933 16.651 -53.459 1.00 31.27 845 SER A C 1
ATOM 6570 O O . SER A 1 845 ? 34.926 15.935 -53.455 1.00 31.27 845 SER A O 1
ATOM 6572 N N . ASP A 1 846 ? 32.877 16.409 -52.679 1.00 33.38 846 ASP A N 1
ATOM 6573 C CA . ASP A 1 846 ? 32.914 15.413 -51.587 1.00 33.38 846 ASP A CA 1
ATOM 6574 C C . ASP A 1 846 ? 32.017 14.185 -51.836 1.00 33.38 846 ASP A C 1
ATOM 6576 O O . ASP A 1 846 ? 31.492 13.571 -50.911 1.00 33.38 846 ASP A O 1
ATOM 6580 N N . LEU A 1 847 ? 31.846 13.801 -53.104 1.00 31.36 847 LEU A N 1
ATOM 6581 C CA . LEU A 1 847 ? 31.244 12.523 -53.499 1.00 31.36 847 LEU A CA 1
ATOM 6582 C C . LEU A 1 847 ? 32.328 11.603 -54.082 1.00 31.36 847 LEU A C 1
ATOM 6584 O O . LEU A 1 847 ? 32.446 11.466 -55.300 1.00 31.36 847 LEU A O 1
ATOM 6588 N N . ALA A 1 848 ? 33.119 10.990 -53.198 1.00 26.48 848 ALA A N 1
ATOM 6589 C CA . ALA A 1 848 ? 33.923 9.799 -53.476 1.00 26.48 848 ALA A CA 1
ATOM 6590 C C . ALA A 1 848 ? 33.831 8.825 -52.297 1.00 26.48 848 ALA A C 1
ATOM 6592 O O . ALA A 1 848 ? 34.083 9.270 -51.154 1.00 26.48 848 ALA A O 1
#

Sequence (848 aa):
MNVVLLDITKPIVDIRLPPGRAPHATLQVQFAGQHLGDIRLPTVDQIVTAARIRGALVAEFTSPILVRLLATASPWQSRAQIAANLDQHFLQAIWGQPHWSLAQFYDAAAAAADTADATGPTIDVATGWLDLEATEPLPYLHILNGHLRVSLSLAGQRVGAISWGNLDATGTRITPQQLRVAFTQSYRLELQRACVRSLLGKPLQAGQSMRQQLQGGRPVSDCPDIHVSIIVPAYNAASYLAQCLQSVLAQTYAHWELILVDDGSSDATPAIAADFAQRDSRIRIVHQANQGGCAARNYGASLAHFGWLAFLDADDWWEPTYLAAMTQLAVRDPSLDAVRCSWSRVTATGEVIETFLATSQQPAFRTCVLECGFQMDSCMVRRSVVEAIQGFDLSLKAGQDWDFWQRIARTGARFGIVEAVLSYYRTVPGSVSADGMRLLEYSLLAIERGHNPDPRVLNPDPRYAMGLDHSTLAAKRFHFVLWCVGLAMVQGQDPMPLLAQAPRHVVPSPTPESISDYLKSVVYRSGEAPTAWPQIWAEKFEVIQQFVQAVGAHLAVEPRDRFIQQTFARLEYKLLHDATAQSAQAYLPMTLGRTYACWVDITAPLPDIAVNADRLFCVVYCGDEHLGNLELPLCEGQFAADILADAIAGEYFWVILQRFFARYDDTAEAAKNYDAMGWEQFLQSLFEQPNWEAAWFYDPDRILPIQTHTATINHPEPSYQIQRYLHQARTTIEISQEMPTLIVNPALSAESVSVVLTVAGKILGRISVSVVDQRVSAAVLRSTLLAETHAEICRVVVREALVGRVWAAPMTLRARLQSVFVAQPSAMASVAPIASCWRSCIPASDLA

Secondary structure (DSSP, 8-state):
-EEEEEETTS---PEEPPSS--SEEEEEEEETTEEEEEEEEE-SSSEE-HHHHHHHHHHHHTTHHHHHHHHTSSSS--HHHHHHHHHHHHHHHHHT-TT--HHHHH-HHHHTT--S-----EEEE-SEEEEEETTSPPPEEEE-SS-EEEEEEETTEEEEEEEE----SS-PEEPHHHHHHHHHHHHHHHHHHHHHHHHTT-PPPP---TTSTTSS------SPP--EEEEEEESS-TTTHHHHHHHHHT-S---EEEEEEE-S--SSHHHHHHHHHHH-TTEEEEE-----HHHHHHHHHHH--SSEEEE--TT-EE-TTHHHHHHHHHHH-TT-SEEEEEEEEE-TTS-EEEEE-----S-HHHHHHHS--S-GGGEEEEHHHHHHTTSS-TT-SS-HHHHHHHHHHHTT--EEEEEEEEEEEE--TT-GGG-HHHHHHHHHHHHHHHTS--TTSSS--TTTTT-S-GGGHHHHHHHHHHHHHHHHHHTT--SHHHHHTS-SS-SS---HHHHHHHHTHHHHTT---GGGHHHHHHHHHHHHHHHHHHHHHHTT-SSHHHHHHHHHHHHHHHHHHHHHHHHHHHH-SEEETTEEEEEEETTSPPPPEE-S-SEEEEEEEETTEEEEEEEEEPBTTEE-HHHHHHHHHHHHHHHHHHHHHHGGGSSTTTHHHHTTS-HHHHHHHHTT-TT--GGGGT-TT----PPPPP------------EEEESSSEEEEETTSPPPEEEE-GGG--SEEEEEEEETTEEEEEEEEE-BTTEE-HHHHHHHHHHHHHHHHHHHHHHHHHH-PPPSSS--HHHHHHTTT-----------------S----TT---

pLDDT: mean 70.43, std 21.81, range [24.39, 98.88]

Foldseek 3Di:
DFEAEAALVDQQAKDATDDDDDQWHWYQYHHPPHTQDTDTDRDLFRICGSVNVVVSCCVVPVPSRQLSNCPVVDVDDDSVVSVLVVLQCLLCVLQVNRPDHPCLLAPPVNVVVPPDDDPAAEDEDEDDEAEAESNDRAHKYWYQDAKYKYFYAYPNATQDIDIDGDDPNPTDIDDSSNVSSRCCNVRSVSSVVCVVCVSSPHPDDDDDDPPPVPPDDDPPPDQPDAAEEEAEEDAQLVLALLVALVQVVLAPRDRYAYEYEYQAHPDCVVVSLVVSCVVDVSYHYDYDHHLDPQVSRLVSLVVDDGFKYAYDYSRKHWHNCLVVLQVVVCSVPVLAFKEFEKAFEAFSVRHTLFTGFPDDPPQQLVCLLLHLNDDSRGMMGGSVLCVLLSGWDSVQPACRSSLSSNLSSQQVGHYHYDRDHTIYHYQDPPDSVLQLVSNLVRVLVSNVCQQAADVSNVRGDPVARGHDHCLCSLQSNQLSLLLSLLSCLLVVHQSVVSNVPRDQPRHRRPALQSSLVRNLSVQSNVSDALQCRQVSLVVSVVVVLVVLLVVCVSNVDPPSVVRSVSNQVNNQVVSLVRNVVVPQPVRDQDDRDQETEHEDALLDAFDKWAANHQKYWYFYHPVVHTQGIDIDTDDNRTDGSLVVLLRCLVVCLPVVVVVVVVLLVPDPVSVVVVVVCPVQVVVCVQQVNNPDDPCNLPPPPPPDDDDDDDDDDDDDDDDDAAEAEDPELEDEDAPSHQQHKYQYDPVHPDQWHWYFYDHVPHTLDIDIFGADPRIDHSNSVSVSCCVVCVSSVSSVVSSLLNNFDDDPDDDTNNVVSVVSDDDDDDDDDDDDDDDDDDPDDDDPPPDD